Protein 4CNK (pdb70)

Nearest PDB structures (foldseek):
  4cnk-assembly1_A  TM=1.001E+00  e=1.447E-84  Streptococcus cristatus
  2i0z-assembly1_A  TM=8.294E-01  e=4.885E-50  Bacillus cereus
  3v76-assembly1_A-2  TM=8.641E-01  e=7.521E-40  Sinorhizobium meliloti 1021
  2gqf-assembly1_A  TM=8.678E-01  e=4.508E-39  Haemophilus influenzae
  4j36-assembly2_B  TM=4.445E-01  e=2.089E-08  Saccharomyces cerevisiae S288C

Sequence (782 aa):
MNHFDTIIIGGGPAGMMATISSSFYGQKTLLLEKNKRLGKKLAGTGGGRCNVTNNGNNLDDDLMAGIPGNGRFLYSSVFSSQFDNHDIINFFTENGVKLKVEDHGRVFPVTDKSRTIIEALEKKIAELGGTVITNTEIVSSVKKTDELFTVRSSDQAWTCQKLIVTTGGKSYPSTGSTGFGHDIARHFKHTVTDLEAAESPLLTDFPHKALQGISSLDDVTLSYGKHIITHDLLFTHFGLSGPAALRLSSFVKGGETIYLDVLPQMSQQDLADFLEEHREKSLKNCLKILLPERIADFFTQPFPEKVKQLNLSEKEALIKQIKELPISVTGKMSLAKSFVTKGGVSLKEINPKTLESKLVPGLHFAGEVLDINAHTGGFNITSSALCTGWVAGSSLHYDMNHFDTIIIGGGPAGMMATISSSSFYGQKTLLLEKNKRLGKKLAGTGGGRCNVTNNGNLDDLMAGIPGNGRFLYSSVFSQFDNHDIINFFTENGVKLKVEDDHGRVFPVTDKSRTIIEALEKKIAELGGTVITNTEIVSVKKTDELFTVRSSDQAWTCQKLIVTTGGKSYPSTGSTGFGHDIARHFKHTVTDLEAAESPLLTDFPHKALQGISSLDDVTLSYGKHIITHDLLFTHFGLSGPAALRLSSFVKGGETIYLDVLPQMSQQDLADFLEEHREKSLKNCLKILLPERIADFFTQPFPEKVKQLNLSEKEALIKQIKELPISVTGKMSLAKSFVTKGGVSLKEINPKTLESKLVPGLHFAGEVLDINAHTGGFNITSALCTGWVAGSSLHYD

Organism: Streptococcus cristatus (NCBI:txid45634)

B-factor: mean 23.01, std 10.27, range [7.47, 82.94]

Secondary structure (DSSP, 8-state):
--EEEEEEE--SHHHHHHHHHHHHTT--EEEE-SSSSS-HHHHTTGGGT---EE---HHHHHHH-TBTGGGGHHHHHHS-HHHHHHHHHHTT--EEE-GGGEEEETT--HHHHHHHHHHHHHHTT-EEE-S----EEEEETTEEEEE-SS-EEEEEEEEE----SSSGGGT-SSHHHHHHHHTTPPBPP-EEES-PEEEES-HHHHTT-EEEEEEEEETTEEEEEEEEE-SSEEEHHHHHHHTTS--SSEEEEEES-TTS-HHHHHHHHHHTTTSBHHHHGGGTS-HHHHHHHHTTS-SBGGGS-HHHHHHHHHHHH-EEEEEEEE--STTSSEEE--B-GGGB-TTT-BBSSSTTEEE-GGGBS-B--TTTHHHHHHHHHHHHHHS----/--EEEEEEE--SHHHHHHHHHHHHTT--EEEE-SSSSTTTTGGGSGGGT---EE---HHHHHHH-TBTGGGGHHHHHHS-HHHHHHHHHHTT--EEE-GGGEEEETT--HHHHHHHHHHHHHHTT-EEE-S----EEEEETTEEEEE-SS-EEEEEEEEE----SSSGGGT-SSHHHHHHHHTT--B---EEES-PEEEES-HHHHTT-EEEEEEEEETTEEEEEEEEE-SSEEEHHHHHHHGGG--SS-EEEEES-TTS-HHHHHHHHHHTTTSBHHHHHHHHS-HHHHHHHHTTS-SBGGG--HHHHHHHHHHHH-EEEEEEEE--GGGSSEEE--B-GGGB-TTT-BBSSSTTEEE-GGGBS-B--TTTHHHHHHHHHHHHHHS----

CATH classification: 3.50.50.60

InterPro domains:
  IPR004792 3-Dehydro-bile acid delta(4,6)-reductase-like [PTHR42887] (4-387)
  IPR004792 3-Dehydro-bile acid delta(4,6)-reductase-like [TIGR00275] (6-387)
  IPR023166 BaiN-like, insert domain superfamily [G3DSA:1.10.8.260] (261-317)
  IPR036188 FAD/NAD(P)-binding domain superfamily [G3DSA:3.50.50.60] (5-386)
  IPR036188 FAD/NAD(P)-binding domain superfamily [SSF51905] (1-386)
  IPR055178 RsdA/BaiN/AoA(So)-like, insert domain [PF22780] (192-334)
  IPR057661 RsdA/BaiN/AoA(So)-like, Rossmann fold-like domain [PF03486] (5-387)

Radius of gyration: 30.92 Å; Cα contacts (8 Å, |Δi|>4): 1855; chains: 2; bounding box: 68×98×77 Å

Structure (mmCIF, N/CA/C/O backbone):
data_4CNK
#
_entry.id   4CNK
#
_cell.length_a   79.800
_cell.length_b   231.075
_cell.length_c   124.930
_cell.angle_alpha   90.00
_cell.angle_beta   90.00
_cell.angle_gamma   90.00
#
_symmetry.space_group_name_H-M   'C 2 2 21'
#
loop_
_entity.id
_entity.type
_entity.pdbx_description
1 polymer 'L-AMINO ACID OXIDASE'
2 non-polymer 'FLAVIN-ADENINE DINUCLEOTIDE'
3 non-polymer O-METHYL-GLYCINE
4 non-polymer 'SULFATE ION'
5 non-polymer GLYCEROL
6 water water
#
loop_
_atom_site.group_PDB
_atom_site.id
_atom_site.type_symbol
_atom_site.label_atom_id
_atom_site.label_alt_id
_atom_site.label_comp_id
_atom_site.label_asym_id
_atom_site.label_entity_id
_atom_site.label_seq_id
_atom_site.pdbx_PDB_ins_code
_atom_site.Cartn_x
_atom_site.Cartn_y
_atom_site.Cartn_z
_atom_site.occupancy
_atom_site.B_iso_or_equiv
_atom_site.auth_seq_id
_atom_site.auth_comp_id
_atom_site.auth_asym_id
_atom_site.auth_atom_id
_atom_site.pdbx_PDB_model_num
ATOM 1 N N . MET A 1 1 ? 8.801 -0.390 42.383 1.00 64.15 1 MET A N 1
ATOM 2 C CA . MET A 1 1 ? 9.366 -1.458 41.521 1.00 60.60 1 MET A CA 1
ATOM 3 C C . MET A 1 1 ? 10.400 -0.845 40.580 1.00 54.00 1 MET A C 1
ATOM 4 O O . MET A 1 1 ? 10.045 -0.139 39.635 1.00 53.91 1 MET A O 1
ATOM 9 N N . ASN A 1 2 ? 11.675 -1.116 40.861 1.00 47.19 2 ASN A N 1
ATOM 10 C CA . ASN A 1 2 ? 12.797 -0.580 40.082 1.00 39.76 2 ASN A CA 1
ATOM 11 C C . ASN A 1 2 ? 13.330 -1.560 39.030 1.00 33.99 2 ASN A C 1
ATOM 12 O O . ASN A 1 2 ? 14.469 -1.442 38.556 1.00 30.31 2 ASN A O 1
ATOM 17 N N . HIS A 1 3 ? 12.503 -2.529 38.664 1.00 30.94 3 HIS A N 1
ATOM 18 C CA . HIS A 1 3 ? 12.918 -3.497 37.657 1.00 29.33 3 HIS A CA 1
ATOM 19 C C . HIS A 1 3 ? 12.054 -3.419 36.412 1.00 28.08 3 HIS A C 1
ATOM 20 O O . HIS A 1 3 ? 10.824 -3.404 36.485 1.00 30.76 3 HIS A O 1
ATOM 27 N N . PHE A 1 4 ? 12.710 -3.388 35.259 1.00 28.44 4 PHE A N 1
ATOM 28 C CA . PHE A 1 4 ? 12.015 -3.220 33.994 1.00 26.62 4 PHE A CA 1
ATOM 29 C C . PHE A 1 4 ? 12.549 -4.304 33.070 1.00 26.05 4 PHE A C 1
ATOM 30 O O . PHE A 1 4 ? 13.658 -4.799 33.293 1.00 25.31 4 PHE A O 1
ATOM 38 N N . ASP A 1 5 ? 11.774 -4.684 32.058 1.00 22.74 5 ASP A N 1
ATOM 39 C CA . ASP A 1 5 ? 12.287 -5.592 31.037 1.00 24.69 5 ASP A CA 1
ATOM 40 C C . ASP A 1 5 ? 13.428 -4.917 30.274 1.00 23.66 5 ASP A C 1
ATOM 41 O O . ASP A 1 5 ? 14.477 -5.515 30.092 1.00 23.29 5 ASP A O 1
ATOM 46 N N . THR A 1 6 ? 13.203 -3.660 29.855 1.00 22.04 6 THR A N 1
ATOM 47 C CA . THR A 1 6 ? 14.141 -2.909 29.022 1.00 21.79 6 THR A CA 1
ATOM 48 C C . THR A 1 6 ? 14.327 -1.542 29.625 1.00 20.92 6 THR A C 1
ATOM 49 O O . THR A 1 6 ? 13.352 -0.894 30.013 1.00 22.05 6 THR A O 1
ATOM 53 N N . ILE A 1 7 ? 15.579 -1.141 29.735 1.00 21.05 7 ILE A N 1
ATOM 54 C CA . ILE A 1 7 ? 15.936 0.201 30.153 1.00 22.30 7 ILE A CA 1
ATOM 55 C C . ILE A 1 7 ? 16.727 0.885 29.031 1.00 21.74 7 ILE A C 1
ATOM 56 O O . ILE A 1 7 ? 17.645 0.295 28.444 1.00 20.00 7 ILE A O 1
ATOM 61 N N . ILE A 1 8 ? 16.333 2.121 28.732 1.00 21.44 8 ILE A N 1
ATOM 62 C CA . ILE A 1 8 ? 17.013 2.920 27.710 1.00 20.03 8 ILE A CA 1
ATOM 63 C C . ILE A 1 8 ? 17.645 4.151 28.329 1.00 19.13 8 ILE A C 1
ATOM 64 O O . ILE A 1 8 ? 16.975 4.901 29.037 1.00 20.48 8 ILE A O 1
ATOM 69 N N . ILE A 1 9 ? 18.922 4.371 28.053 1.00 19.23 9 ILE A N 1
ATOM 70 C CA . ILE A 1 9 ? 19.600 5.549 28.573 1.00 19.49 9 ILE A CA 1
ATOM 71 C C . ILE A 1 9 ? 19.788 6.621 27.486 1.00 20.18 9 ILE A C 1
ATOM 72 O O . ILE A 1 9 ? 20.537 6.440 26.517 1.00 20.27 9 ILE A O 1
ATOM 77 N N . GLY A 1 10 ? 19.147 7.760 27.683 1.00 21.34 10 GLY A N 1
ATOM 78 C CA . GLY A 1 10 ? 19.370 8.904 26.788 1.00 20.55 10 GLY A CA 1
ATOM 79 C C . GLY A 1 10 ? 18.100 9.098 25.996 1.00 20.19 10 GLY A C 1
ATOM 80 O O . GLY A 1 10 ? 17.732 8.221 25.216 1.00 21.63 10 GLY A O 1
ATOM 81 N N . GLY A 1 11 ? 17.432 10.231 26.201 1.00 19.67 11 GLY A N 1
ATOM 82 C CA . GLY A 1 11 ? 16.151 10.529 25.565 1.00 19.41 11 GLY A CA 1
ATOM 83 C C . GLY A 1 11 ? 16.210 11.502 24.382 1.00 19.66 11 GLY A C 1
ATOM 84 O O . GLY A 1 11 ? 15.444 12.478 24.330 1.00 20.58 11 GLY A O 1
ATOM 85 N N . GLY A 1 12 ? 17.135 11.259 23.461 1.00 19.46 12 GLY A N 1
ATOM 86 C CA . GLY A 1 12 ? 17.121 11.915 22.154 1.00 18.00 12 GLY A CA 1
ATOM 87 C C . GLY A 1 12 ? 16.227 11.089 21.235 1.00 17.57 12 GLY A C 1
ATOM 88 O O . GLY A 1 12 ? 15.453 10.237 21.710 1.00 16.77 12 GLY A O 1
ATOM 89 N N . PRO A 1 13 ? 16.315 11.325 19.921 1.00 17.06 13 PRO A N 1
ATOM 90 C CA . PRO A 1 13 ? 15.439 10.588 19.008 1.00 15.70 13 PRO A CA 1
ATOM 91 C C . PRO A 1 13 ? 15.661 9.053 19.061 1.00 15.91 13 PRO A C 1
ATOM 92 O O . PRO A 1 13 ? 14.686 8.297 19.037 1.00 16.70 13 PRO A O 1
ATOM 96 N N . ALA A 1 14 ? 16.904 8.593 19.135 1.00 15.82 14 ALA A N 1
ATOM 97 C CA . ALA A 1 14 ? 17.140 7.151 19.233 1.00 16.64 14 ALA A CA 1
ATOM 98 C C . ALA A 1 14 ? 16.400 6.541 20.458 1.00 17.13 14 ALA A C 1
ATOM 99 O O . ALA A 1 14 ? 15.650 5.561 20.327 1.00 16.32 14 ALA A O 1
ATOM 101 N N . GLY A 1 15 ? 16.584 7.156 21.631 1.00 17.82 15 GLY A N 1
ATOM 102 C CA . GLY A 1 15 ? 16.012 6.646 22.874 1.00 17.85 15 GLY A CA 1
ATOM 103 C C . GLY A 1 15 ? 14.512 6.727 22.922 1.00 20.00 15 GLY A C 1
ATOM 104 O O . GLY A 1 15 ? 13.843 5.789 23.408 1.00 18.49 15 GLY A O 1
ATOM 105 N N . MET A 1 16 ? 13.949 7.839 22.432 1.00 19.06 16 MET A N 1
ATOM 106 C CA . MET A 1 16 ? 12.501 7.936 22.392 1.00 18.47 16 MET A CA 1
ATOM 107 C C . MET A 1 16 ? 11.948 6.881 21.460 1.00 19.33 16 MET A C 1
ATOM 108 O O . MET A 1 16 ? 10.960 6.201 21.803 1.00 18.50 16 MET A O 1
ATOM 113 N N . MET A 1 17 ? 12.574 6.702 20.300 1.00 18.62 17 MET A N 1
ATOM 114 C CA . MET A 1 17 ? 12.039 5.703 19.373 1.00 20.40 17 MET A CA 1
ATOM 115 C C . MET A 1 17 ? 12.207 4.259 19.894 1.00 19.42 17 MET A C 1
ATOM 116 O O . MET A 1 17 ? 11.334 3.418 19.679 1.00 20.55 17 MET A O 1
ATOM 121 N N . ALA A 1 18 ? 13.327 3.990 20.541 1.00 18.78 18 ALA A N 1
ATOM 122 C CA . ALA A 1 18 ? 13.572 2.679 21.167 1.00 18.94 18 ALA A CA 1
ATOM 123 C C . ALA A 1 18 ? 12.543 2.375 22.271 1.00 20.30 18 ALA A C 1
ATOM 124 O O . ALA A 1 18 ? 12.159 1.201 22.476 1.00 19.64 18 ALA A O 1
ATOM 126 N N . THR A 1 19 ? 12.097 3.426 22.969 1.00 20.12 19 THR A N 1
ATOM 127 C CA . THR A 1 19 ? 11.132 3.283 24.050 1.00 19.38 19 THR A CA 1
ATOM 128 C C . THR A 1 19 ? 9.776 2.912 23.490 1.00 20.76 19 THR A C 1
ATOM 129 O O . THR A 1 19 ? 9.072 2.052 24.059 1.00 20.51 19 THR A O 1
ATOM 133 N N . ILE A 1 20 ? 9.404 3.567 22.379 1.00 18.61 20 ILE A N 1
ATOM 134 C CA . ILE A 1 20 ? 8.179 3.283 21.683 1.00 18.55 20 ILE A CA 1
ATOM 135 C C . ILE A 1 20 ? 8.168 1.848 21.135 1.00 19.36 20 ILE A C 1
ATOM 136 O O . ILE A 1 20 ? 7.160 1.139 21.307 1.00 19.91 20 ILE A O 1
ATOM 141 N N . SER A 1 21 ? 9.225 1.417 20.441 1.00 16.99 21 SER A N 1
ATOM 142 C CA . SER A 1 21 ? 9.152 0.083 19.864 1.00 18.06 21 SER A CA 1
ATOM 143 C C . SER A 1 21 ? 9.224 -0.983 20.972 1.00 19.39 21 SER A C 1
ATOM 144 O O . SER A 1 21 ? 8.551 -2.002 20.879 1.00 20.46 21 SER A O 1
ATOM 147 N N . SER A 1 22 ? 10.014 -0.730 22.009 1.00 19.85 22 SER A N 1
ATOM 148 C CA . SER A 1 22 ? 10.123 -1.668 23.141 1.00 22.41 22 SER A CA 1
ATOM 149 C C . SER A 1 22 ? 8.774 -1.882 23.825 1.00 25.25 22 SER A C 1
ATOM 150 O O . SER A 1 22 ? 8.375 -3.036 24.083 1.00 26.86 22 SER A O 1
ATOM 153 N N . SER A 1 23 ? 8.075 -0.778 24.097 1.00 23.80 23 SER A N 1
ATOM 154 C CA . SER A 1 23 ? 6.714 -0.814 24.609 1.00 24.49 23 SER A CA 1
ATOM 155 C C . SER A 1 23 ? 5.713 -1.462 23.647 1.00 27.43 23 SER A C 1
ATOM 156 O O . SER A 1 23 ? 4.868 -2.281 24.057 1.00 25.45 23 SER A O 1
ATOM 159 N N . PHE A 1 24 ? 5.804 -1.099 22.368 1.00 26.35 24 PHE A N 1
ATOM 160 C CA . PHE A 1 24 ? 4.960 -1.690 21.337 1.00 26.37 24 PHE A CA 1
ATOM 161 C C . PHE A 1 24 ? 5.140 -3.205 21.291 1.00 26.52 24 PHE A C 1
ATOM 162 O O . PHE A 1 24 ? 4.201 -3.926 21.007 1.00 25.25 24 PHE A O 1
ATOM 170 N N . TYR A 1 25 ? 6.340 -3.695 21.563 1.00 27.19 25 TYR A N 1
ATOM 171 C CA . TYR A 1 25 ? 6.537 -5.135 21.540 1.00 27.74 25 TYR A CA 1
ATOM 172 C C . TYR A 1 25 ? 6.221 -5.782 22.891 1.00 29.41 25 TYR A C 1
ATOM 173 O O . TYR A 1 25 ? 6.514 -6.948 23.098 1.00 33.29 25 TYR A O 1
ATOM 182 N N . GLY A 1 26 ? 5.621 -5.030 23.805 1.00 31.01 26 GLY A N 1
ATOM 183 C CA . GLY A 1 26 ? 5.155 -5.604 25.058 1.00 31.78 26 GLY A CA 1
ATOM 184 C C . GLY A 1 26 ? 6.201 -5.729 26.148 1.00 34.22 26 GLY A C 1
ATOM 185 O O . GLY A 1 26 ? 5.994 -6.445 27.118 1.00 35.30 26 GLY A O 1
ATOM 186 N N . GLN A 1 27 ? 7.332 -5.051 26.008 1.00 32.63 27 GLN A N 1
ATOM 187 C CA . GLN A 1 27 ? 8.310 -5.011 27.085 1.00 32.75 27 GLN A CA 1
ATOM 188 C C . GLN A 1 27 ? 7.941 -3.878 28.048 1.00 33.67 27 GLN A C 1
ATOM 189 O O . GLN A 1 27 ? 7.512 -2.815 27.602 1.00 34.57 27 GLN A O 1
ATOM 195 N N . LYS A 1 28 ? 8.090 -4.109 29.358 1.00 31.64 28 LYS A N 1
ATOM 196 C CA . LYS A 1 28 ? 7.954 -3.049 30.362 1.00 29.15 28 LYS A CA 1
ATOM 197 C C . LYS A 1 28 ? 9.229 -2.199 30.327 1.00 26.17 28 LYS A C 1
ATOM 198 O O . LYS A 1 28 ? 10.309 -2.668 30.670 1.00 21.47 28 LYS A O 1
ATOM 204 N N . THR A 1 29 ? 9.091 -0.949 29.889 1.00 25.03 29 THR A N 1
ATOM 205 C CA . THR A 1 29 ? 10.242 -0.167 29.429 1.00 23.35 29 THR A CA 1
ATOM 206 C C . THR A 1 29 ? 10.411 1.154 30.199 1.00 22.70 29 THR A C 1
ATOM 207 O O . THR A 1 29 ? 9.444 1.861 30.478 1.00 23.90 29 THR A O 1
ATOM 211 N N . LEU A 1 30 ? 11.651 1.465 30.538 1.00 22.91 30 LEU A N 1
ATOM 212 C CA . LEU A 1 30 ? 11.974 2.689 31.233 1.00 22.61 30 LEU A CA 1
ATOM 213 C C . LEU A 1 30 ? 12.982 3.508 30.416 1.00 21.44 30 LEU A C 1
ATOM 214 O O . LEU A 1 30 ? 14.011 2.992 30.025 1.00 20.65 30 LEU A O 1
ATOM 219 N N . LEU A 1 31 ? 12.666 4.783 30.185 1.00 20.60 31 LEU A N 1
ATOM 220 C CA . LEU A 1 31 ? 13.600 5.723 29.535 1.00 21.29 31 LEU A CA 1
ATOM 221 C C . LEU A 1 31 ? 14.141 6.713 30.567 1.00 22.26 31 LEU A C 1
ATOM 222 O O . LEU A 1 31 ? 13.367 7.423 31.227 1.00 24.38 31 LEU A O 1
ATOM 227 N N . LEU A 1 32 ? 15.458 6.752 30.704 1.00 22.48 32 LEU A N 1
ATOM 228 C CA . LEU A 1 32 ? 16.121 7.638 31.647 1.00 24.30 32 LEU A CA 1
ATOM 229 C C . LEU A 1 32 ? 16.807 8.766 30.876 1.00 24.39 32 LEU A C 1
ATOM 230 O O . LEU A 1 32 ? 17.550 8.503 29.931 1.00 22.97 32 LEU A O 1
ATOM 235 N N . GLU A 1 33 ? 16.540 10.005 31.275 1.00 24.00 33 GLU A N 1
ATOM 236 C CA . GLU A 1 33 ? 17.145 11.159 30.600 1.00 25.41 33 GLU A CA 1
ATOM 237 C C . GLU A 1 33 ? 17.829 12.093 31.624 1.00 25.41 33 GLU A C 1
ATOM 238 O O . GLU A 1 33 ? 17.253 12.400 32.667 1.00 25.41 33 GLU A O 1
ATOM 244 N N . LYS A 1 34 ? 19.054 12.507 31.315 1.00 25.09 34 LYS A N 1
ATOM 245 C CA . LYS A 1 34 ? 19.817 13.491 32.100 1.00 29.77 34 LYS A CA 1
ATOM 246 C C . LYS A 1 34 ? 19.145 14.883 32.237 1.00 31.30 34 LYS A C 1
ATOM 247 O O . LYS A 1 34 ? 19.052 15.422 33.345 1.00 29.61 34 LYS A O 1
ATOM 253 N N . ASN A 1 35 ? 18.717 15.465 31.114 1.00 31.45 35 ASN A N 1
ATOM 254 C CA . ASN A 1 35 ? 18.037 16.772 31.105 1.00 32.02 35 ASN A CA 1
ATOM 255 C C . ASN A 1 35 ? 16.628 16.724 31.666 1.00 34.72 35 ASN A C 1
ATOM 256 O O . ASN A 1 35 ? 16.008 15.655 31.747 1.00 35.22 35 ASN A O 1
ATOM 261 N N . LYS A 1 36 ? 16.099 17.894 32.020 1.00 34.00 36 LYS A N 1
ATOM 262 C CA . LYS A 1 36 ? 14.702 17.993 32.392 1.00 33.66 36 LYS A CA 1
ATOM 263 C C . LYS A 1 36 ? 13.788 17.706 31.217 1.00 33.28 36 LYS A C 1
ATOM 264 O O . LYS A 1 36 ? 12.687 17.226 31.424 1.00 33.28 36 LYS A O 1
ATOM 270 N N . ARG A 1 37 ? 14.231 18.006 29.995 1.00 33.01 37 ARG A N 1
ATOM 271 C CA . ARG A 1 37 ? 13.399 17.798 28.794 1.00 31.88 37 ARG A CA 1
ATOM 272 C C . ARG A 1 37 ? 13.995 16.710 27.905 1.00 28.73 37 ARG A C 1
ATOM 273 O O . ARG A 1 37 ? 15.220 16.529 27.869 1.00 28.28 37 ARG A O 1
ATOM 281 N N . LEU A 1 38 ? 13.123 16.002 27.198 1.00 26.09 38 LEU A N 1
ATOM 282 C CA . LEU A 1 38 ? 13.541 15.052 26.172 1.00 26.62 38 LEU A CA 1
ATOM 283 C C . LEU A 1 38 ? 13.918 15.811 24.895 1.00 26.68 38 LEU A C 1
ATOM 284 O O . LEU A 1 38 ? 13.406 16.918 24.665 1.00 25.78 38 LEU A O 1
ATOM 289 N N . GLY A 1 39 ? 14.797 15.217 24.080 1.00 25.79 39 GLY A N 1
ATOM 290 C CA . GLY A 1 39 ? 15.117 15.746 22.751 1.00 24.37 39 GLY A CA 1
ATOM 291 C C . GLY A 1 39 ? 15.635 17.182 22.707 1.00 24.32 39 GLY A C 1
ATOM 292 O O . GLY A 1 39 ? 15.249 17.958 21.822 1.00 23.31 39 GLY A O 1
ATOM 293 N N . LYS A 1 40 ? 16.508 17.530 23.652 1.00 24.12 40 LYS A N 1
ATOM 294 C CA . LYS A 1 40 ? 17.098 18.873 23.724 1.00 24.08 40 LYS A CA 1
ATOM 295 C C . LYS A 1 40 ? 17.954 19.181 22.483 1.00 24.07 40 LYS A C 1
ATOM 296 O O . LYS A 1 40 ? 17.769 20.228 21.860 1.00 25.39 40 LYS A O 1
ATOM 302 N N . LYS A 1 41 ? 18.850 18.279 22.101 1.00 20.96 41 LYS A N 1
ATOM 303 C CA . LYS A 1 41 ? 19.530 18.426 20.816 1.00 21.33 41 LYS A CA 1
ATOM 304 C C . LYS A 1 41 ? 18.578 18.410 19.597 1.00 22.82 41 LYS A C 1
ATOM 305 O O . LYS A 1 41 ? 18.640 19.311 18.744 1.00 22.41 41 LYS A O 1
ATOM 311 N N . LEU A 1 42 ? 17.727 17.384 19.506 1.00 21.41 42 LEU A N 1
ATOM 312 C CA . LEU A 1 42 ? 16.722 17.282 18.433 1.00 22.70 42 LEU A CA 1
ATOM 313 C C . LEU A 1 42 ? 15.935 18.587 18.185 1.00 23.13 42 LEU A C 1
ATOM 314 O O . LEU A 1 42 ? 15.685 18.963 17.027 1.00 23.67 42 LEU A O 1
ATOM 319 N N . ALA A 1 43 ? 15.534 19.247 19.277 1.00 22.66 43 ALA A N 1
ATOM 320 C CA . ALA A 1 43 ? 14.770 20.484 19.250 1.00 22.72 43 ALA A CA 1
ATOM 321 C C . ALA A 1 43 ? 15.487 21.628 18.544 1.00 24.22 43 ALA A C 1
ATOM 322 O O . ALA A 1 43 ? 14.832 22.505 18.010 1.00 30.70 43 ALA A O 1
ATOM 324 N N . GLY A 1 44 ? 16.817 21.641 18.560 1.00 23.71 44 GLY A N 1
ATOM 325 C CA . GLY A 1 44 ? 17.586 22.683 17.886 1.00 23.61 44 GLY A CA 1
ATOM 326 C C . GLY A 1 44 ? 17.966 22.391 16.440 1.00 25.00 44 GLY A C 1
ATOM 327 O O . GLY A 1 44 ? 18.610 23.220 15.796 1.00 23.99 44 GLY A O 1
ATOM 328 N N . THR A 1 45 ? 17.583 21.230 15.899 1.00 21.87 45 THR A N 1
ATOM 329 C CA . THR A 1 45 ? 17.904 20.943 14.492 1.00 20.93 45 THR A CA 1
ATOM 330 C C . THR A 1 45 ? 16.999 21.770 13.542 1.00 20.61 45 THR A C 1
ATOM 331 O O . THR A 1 45 ? 15.950 22.242 13.948 1.00 20.59 45 THR A O 1
ATOM 335 N N . GLY A 1 46 ? 17.407 21.923 12.296 1.00 21.21 46 GLY A N 1
ATOM 336 C CA . GLY A 1 46 ? 16.638 22.682 11.299 1.00 23.30 46 GLY A CA 1
ATOM 337 C C . GLY A 1 46 ? 16.305 24.099 11.752 1.00 24.48 46 GLY A C 1
ATOM 338 O O . GLY A 1 46 ? 15.153 24.540 11.619 1.00 24.03 46 GLY A O 1
ATOM 339 N N . GLY A 1 47 ? 17.310 24.788 12.301 1.00 25.53 47 GLY A N 1
ATOM 340 C CA . GLY A 1 47 ? 17.142 26.121 12.922 1.00 27.77 47 GLY A CA 1
ATOM 341 C C . GLY A 1 47 ? 16.079 26.187 14.005 1.00 27.38 47 GLY A C 1
ATOM 342 O O . GLY A 1 47 ? 15.397 27.194 14.151 1.00 28.57 47 GLY A O 1
ATOM 343 N N . GLY A 1 48 ? 15.916 25.111 14.772 1.00 26.89 48 GLY A N 1
ATOM 344 C CA . GLY A 1 48 ? 14.898 25.075 15.819 1.00 24.26 48 GLY A CA 1
ATOM 345 C C . GLY A 1 48 ? 13.533 24.589 15.369 1.00 25.81 48 GLY A C 1
ATOM 346 O O . GLY A 1 48 ? 12.630 24.440 16.179 1.00 24.20 48 GLY A O 1
ATOM 347 N N . ARG A 1 49 ? 13.396 24.293 14.076 1.00 24.70 49 ARG A N 1
ATOM 348 C CA . ARG A 1 49 ? 12.130 23.856 13.530 1.00 25.35 49 ARG A CA 1
ATOM 349 C C . ARG A 1 49 ? 12.025 22.324 13.545 1.00 27.18 49 ARG A C 1
ATOM 350 O O . ARG A 1 49 ? 10.951 21.792 13.344 1.00 27.87 49 ARG A O 1
ATOM 358 N N . CYS A 1 50 ? 13.150 21.649 13.782 1.00 25.39 50 CYS A N 1
ATOM 359 C CA . CYS A 1 50 ? 13.228 20.188 13.948 1.00 24.58 50 CYS A CA 1
ATOM 360 C C . CYS A 1 50 ? 13.136 19.468 12.602 1.00 21.72 50 CYS A C 1
ATOM 361 O O . CYS A 1 50 ? 12.060 19.195 12.107 1.00 22.08 50 CYS A O 1
ATOM 364 N N . ASN A 1 51 ? 14.286 19.203 12.014 1.00 19.75 51 ASN A N 1
ATOM 365 C CA . ASN A 1 51 ? 14.394 18.467 10.756 1.00 21.25 51 ASN A CA 1
ATOM 366 C C . ASN A 1 51 ? 14.322 16.950 11.011 1.00 21.92 51 ASN A C 1
ATOM 367 O O . ASN A 1 51 ? 15.340 16.248 10.961 1.00 26.05 51 ASN A O 1
ATOM 372 N N . VAL A 1 52 ? 13.115 16.465 11.251 1.00 20.88 52 VAL A N 1
ATOM 373 C CA . VAL A 1 52 ? 12.864 15.134 11.783 1.00 21.39 52 VAL A CA 1
ATOM 374 C C . VAL A 1 52 ? 13.254 13.948 10.865 1.00 20.67 52 VAL A C 1
ATOM 375 O O . VAL A 1 52 ? 13.473 12.820 11.337 1.00 20.16 52 VAL A O 1
ATOM 379 N N . THR A 1 53 ? 13.326 14.179 9.566 1.00 18.47 53 THR A N 1
ATOM 380 C CA . THR A 1 53 ? 13.805 13.143 8.651 1.00 17.37 53 THR A CA 1
ATOM 381 C C . THR A 1 53 ? 13.987 13.794 7.290 1.00 17.44 53 THR A C 1
ATOM 382 O O . THR A 1 53 ? 13.953 15.044 7.170 1.00 16.34 53 THR A O 1
ATOM 386 N N . ASN A 1 54 ? 14.213 12.954 6.286 1.00 16.03 54 ASN A N 1
ATOM 387 C CA . ASN A 1 54 ? 14.428 13.367 4.921 1.00 15.46 54 ASN A CA 1
ATOM 388 C C . ASN A 1 54 ? 13.583 12.406 4.078 1.00 15.99 54 ASN A C 1
ATOM 389 O O . ASN A 1 54 ? 13.463 11.212 4.417 1.00 15.97 54 ASN A O 1
ATOM 394 N N . ASN A 1 55 ? 12.934 12.921 3.040 1.00 15.01 55 ASN A N 1
ATOM 395 C CA . ASN A 1 55 ? 12.013 12.069 2.279 1.00 16.74 55 ASN A CA 1
ATOM 396 C C . ASN A 1 55 ? 12.637 11.372 1.067 1.00 16.38 55 ASN A C 1
ATOM 397 O O . ASN A 1 55 ? 11.931 10.952 0.160 1.00 17.81 55 ASN A O 1
ATOM 402 N N . GLY A 1 56 ? 13.949 11.288 1.036 1.00 16.93 56 GLY A N 1
ATOM 403 C CA . GLY A 1 56 ? 14.621 10.779 -0.169 1.00 18.72 56 GLY A CA 1
ATOM 404 C C . GLY A 1 56 ? 14.400 9.278 -0.356 1.00 18.31 56 GLY A C 1
ATOM 405 O O . GLY A 1 56 ? 13.923 8.574 0.554 1.00 17.36 56 GLY A O 1
ATOM 406 N N . ASN A 1 57 ? 14.738 8.798 -1.546 1.00 18.31 57 ASN A N 1
ATOM 407 C CA A ASN A 1 57 ? 14.711 7.371 -1.839 0.50 18.20 57 ASN A CA 1
ATOM 408 C CA B ASN A 1 57 ? 14.696 7.370 -1.815 0.50 18.41 57 ASN A CA 1
ATOM 409 C C . ASN A 1 57 ? 16.001 6.757 -1.331 1.00 18.87 57 ASN A C 1
ATOM 410 O O . ASN A 1 57 ? 16.824 7.454 -0.724 1.00 18.10 57 ASN A O 1
ATOM 419 N N . LEU A 1 58 ? 16.198 5.460 -1.585 1.00 18.33 58 LEU A N 1
ATOM 420 C CA . LEU A 1 58 ? 17.366 4.753 -1.092 1.00 17.62 58 LEU A CA 1
ATOM 421 C C . LEU A 1 58 ? 18.689 5.381 -1.509 1.00 17.13 58 LEU A C 1
ATOM 422 O O . LEU A 1 58 ? 19.626 5.499 -0.692 1.00 16.78 58 LEU A O 1
ATOM 427 N N . ASP A 1 59 ? 18.805 5.763 -2.779 1.00 17.46 59 ASP A N 1
ATOM 428 C CA A ASP A 1 59 ? 20.010 6.419 -3.224 0.50 16.82 59 ASP A CA 1
ATOM 429 C CA B ASP A 1 59 ? 20.010 6.433 -3.239 0.50 17.84 59 ASP A CA 1
ATOM 430 C C . ASP A 1 59 ? 20.302 7.689 -2.413 1.00 17.03 59 ASP A C 1
ATOM 431 O O . ASP A 1 59 ? 21.446 7.916 -1.999 1.00 15.83 59 ASP A O 1
ATOM 440 N N . ASP A 1 60 ? 19.270 8.496 -2.168 1.00 17.67 60 ASP A N 1
ATOM 441 C CA . ASP A 1 60 ? 19.431 9.749 -1.378 1.00 18.25 60 ASP A CA 1
ATOM 442 C C . ASP A 1 60 ? 19.840 9.482 0.067 1.00 17.20 60 ASP A C 1
ATOM 443 O O . ASP A 1 60 ? 20.663 10.180 0.655 1.00 16.34 60 ASP A O 1
ATOM 448 N N . LEU A 1 61 ? 19.240 8.459 0.647 1.00 17.52 61 LEU A N 1
ATOM 449 C CA . LEU A 1 61 ? 19.527 8.088 2.017 1.00 18.65 61 LEU A CA 1
ATOM 450 C C . LEU A 1 61 ? 20.982 7.630 2.164 1.00 19.00 61 LEU A C 1
ATOM 451 O O . LEU A 1 61 ? 21.683 8.076 3.069 1.00 17.67 61 LEU A O 1
ATOM 456 N N . MET A 1 62 ? 21.439 6.742 1.279 1.00 19.09 62 MET A N 1
ATOM 457 C CA . MET A 1 62 ? 22.820 6.277 1.350 1.00 19.71 62 MET A CA 1
ATOM 458 C C . MET A 1 62 ? 23.807 7.425 1.098 1.00 19.41 62 MET A C 1
ATOM 459 O O . MET A 1 62 ? 24.847 7.521 1.786 1.00 19.16 62 MET A O 1
ATOM 464 N N . ALA A 1 63 ? 23.503 8.285 0.119 1.00 17.89 63 ALA A N 1
ATOM 465 C CA . ALA A 1 63 ? 24.376 9.444 -0.142 1.00 17.18 63 ALA A CA 1
ATOM 466 C C . ALA A 1 63 ? 24.410 10.379 1.080 1.00 16.85 63 ALA A C 1
ATOM 467 O O . ALA A 1 63 ? 25.421 11.004 1.356 1.00 19.77 63 ALA A O 1
ATOM 469 N N . GLY A 1 64 ? 23.322 10.424 1.839 1.00 15.96 64 GLY A N 1
ATOM 470 C CA . GLY A 1 64 ? 23.201 11.304 3.009 1.00 16.05 64 GLY A CA 1
ATOM 471 C C . GLY A 1 64 ? 23.895 10.780 4.256 1.00 16.53 64 GLY A C 1
ATOM 472 O O . GLY A 1 64 ? 24.141 11.555 5.194 1.00 15.72 64 GLY A O 1
ATOM 473 N N . ILE A 1 65 ? 24.248 9.487 4.245 1.00 16.69 65 ILE A N 1
ATOM 474 C CA . ILE A 1 65 ? 24.943 8.829 5.394 1.00 16.77 65 ILE A CA 1
ATOM 475 C C . ILE A 1 65 ? 26.268 8.258 4.918 1.00 17.63 65 ILE A C 1
ATOM 476 O O . ILE A 1 65 ? 26.371 7.028 4.779 1.00 17.61 65 ILE A O 1
ATOM 481 N N . PRO A 1 66 ? 27.293 9.129 4.650 1.00 18.27 66 PRO A N 1
ATOM 482 C CA . PRO A 1 66 ? 28.527 8.585 4.060 1.00 19.67 66 PRO A CA 1
ATOM 483 C C . PRO A 1 66 ? 29.428 7.880 5.107 1.00 20.30 66 PRO A C 1
ATOM 484 O O . PRO A 1 66 ? 30.310 7.119 4.715 1.00 20.70 66 PRO A O 1
ATOM 488 N N . GLY A 1 67 ? 29.221 8.156 6.397 1.00 20.40 67 GLY A N 1
ATOM 489 C CA . GLY A 1 67 ? 29.985 7.502 7.464 1.00 19.87 67 GLY A CA 1
ATOM 490 C C . GLY A 1 67 ? 29.314 6.173 7.818 1.00 20.18 67 GLY A C 1
ATOM 491 O O . GLY A 1 67 ? 28.484 6.117 8.710 1.00 19.35 67 GLY A O 1
ATOM 492 N N . ASN A 1 68 ? 29.641 5.127 7.065 1.00 20.93 68 ASN A N 1
ATOM 493 C CA . ASN A 1 68 ? 29.166 3.758 7.340 1.00 22.19 68 ASN A CA 1
ATOM 494 C C . ASN A 1 68 ? 27.688 3.521 7.103 1.00 22.03 68 ASN A C 1
ATOM 495 O O . ASN A 1 68 ? 27.090 2.623 7.717 1.00 22.31 68 ASN A O 1
ATOM 500 N N . GLY A 1 69 ? 27.091 4.287 6.189 1.00 20.46 69 GLY A N 1
ATOM 501 C CA . GLY A 1 69 ? 25.673 4.095 5.841 1.00 20.61 69 GLY A CA 1
ATOM 502 C C . GLY A 1 69 ? 25.297 2.663 5.434 1.00 20.62 69 GLY A C 1
ATOM 503 O O . GLY A 1 69 ? 24.212 2.195 5.777 1.00 19.21 69 GLY A O 1
ATOM 504 N N . ARG A 1 70 ? 26.210 1.981 4.741 1.00 20.35 70 ARG A N 1
ATOM 505 C CA . ARG A 1 70 ? 26.070 0.548 4.342 1.00 23.36 70 ARG A CA 1
ATOM 506 C C . ARG A 1 70 ? 25.685 -0.408 5.475 1.00 21.40 70 ARG A C 1
ATOM 507 O O . ARG A 1 70 ? 25.027 -1.413 5.248 1.00 20.28 70 ARG A O 1
ATOM 515 N N . PHE A 1 71 ? 26.113 -0.088 6.684 1.00 20.14 71 PHE A N 1
ATOM 516 C CA . PHE A 1 71 ? 25.812 -0.908 7.847 1.00 20.75 71 PHE A CA 1
ATOM 517 C C . PHE A 1 71 ? 24.301 -0.969 8.090 1.00 20.48 71 PHE A C 1
ATOM 518 O O . PHE A 1 71 ? 23.794 -1.942 8.659 1.00 19.02 71 PHE A O 1
ATOM 526 N N . LEU A 1 72 ? 23.576 0.055 7.624 1.00 18.25 72 LEU A N 1
ATOM 527 C CA . LEU A 1 72 ? 22.150 0.185 7.932 1.00 18.00 72 LEU A CA 1
ATOM 528 C C . LEU A 1 72 ? 21.199 -0.586 6.989 1.00 17.18 72 LEU A C 1
ATOM 529 O O . LEU A 1 72 ? 19.981 -0.445 7.073 1.00 17.25 72 LEU A O 1
ATOM 534 N N . TYR A 1 73 ? 21.723 -1.441 6.120 1.00 16.91 73 TYR A N 1
ATOM 535 C CA . TYR A 1 73 ? 20.816 -2.170 5.182 1.00 16.99 73 TYR A CA 1
ATOM 536 C C . TYR A 1 73 ? 19.709 -2.883 5.938 1.00 17.01 73 TYR A C 1
ATOM 537 O O . TYR A 1 73 ? 18.536 -2.743 5.595 1.00 17.33 73 TYR A O 1
ATOM 546 N N . SER A 1 74 ? 20.091 -3.616 6.993 1.00 16.10 74 SER A N 1
ATOM 547 C CA A SER A 1 74 ? 19.139 -4.390 7.772 0.50 17.39 74 SER A CA 1
ATOM 548 C CA B SER A 1 74 ? 19.154 -4.406 7.789 0.50 17.08 74 SER A CA 1
ATOM 549 C C . SER A 1 74 ? 18.209 -3.507 8.587 1.00 17.13 74 SER A C 1
ATOM 550 O O . SER A 1 74 ? 17.008 -3.771 8.678 1.00 18.60 74 SER A O 1
ATOM 555 N N . VAL A 1 75 ? 18.758 -2.451 9.168 1.00 16.02 75 VAL A N 1
ATOM 556 C CA . VAL A 1 75 ? 17.944 -1.518 9.946 1.00 16.00 75 VAL A CA 1
ATOM 557 C C . VAL A 1 75 ? 16.891 -0.908 9.035 1.00 15.77 75 VAL A C 1
ATOM 558 O O . VAL A 1 75 ? 15.707 -0.891 9.370 1.00 16.19 75 VAL A O 1
ATOM 562 N N . PHE A 1 76 ? 17.328 -0.412 7.874 1.00 15.71 76 PHE A N 1
ATOM 563 C CA . PHE A 1 76 ? 16.396 0.202 6.954 1.00 17.26 76 PHE A CA 1
ATOM 564 C C . PHE A 1 76 ? 15.406 -0.795 6.340 1.00 18.20 76 PHE A C 1
ATOM 565 O O . PHE A 1 76 ? 14.324 -0.368 5.924 1.00 18.24 76 PHE A O 1
ATOM 573 N N . SER A 1 77 ? 15.759 -2.091 6.282 1.00 18.59 77 SER A N 1
ATOM 574 C CA A SER A 1 77 ? 14.788 -3.096 5.823 0.50 20.80 77 SER A CA 1
ATOM 575 C CA B SER A 1 77 ? 14.810 -3.131 5.840 0.50 19.81 77 SER A CA 1
ATOM 576 C C . SER A 1 77 ? 13.662 -3.275 6.849 1.00 21.31 77 SER A C 1
ATOM 577 O O . SER A 1 77 ? 12.583 -3.739 6.510 1.00 24.45 77 SER A O 1
ATOM 582 N N . GLN A 1 78 ? 13.895 -2.853 8.091 1.00 19.86 78 GLN A N 1
ATOM 583 C CA . GLN A 1 78 ? 12.901 -3.000 9.164 1.00 19.40 78 GLN A CA 1
ATOM 584 C C . GLN A 1 78 ? 12.144 -1.707 9.466 1.00 19.29 78 GLN A C 1
ATOM 585 O O . GLN A 1 78 ? 10.984 -1.749 9.846 1.00 20.30 78 GLN A O 1
ATOM 591 N N . PHE A 1 79 ? 12.818 -0.557 9.339 1.00 18.44 79 PHE A N 1
ATOM 592 C CA . PHE A 1 79 ? 12.199 0.721 9.661 1.00 17.91 79 PHE A CA 1
ATOM 593 C C . PHE A 1 79 ? 13.002 1.802 8.969 1.00 18.21 79 PHE A C 1
ATOM 594 O O . PHE A 1 79 ? 14.202 1.918 9.208 1.00 17.96 79 PHE A O 1
ATOM 602 N N . ASP A 1 80 ? 12.361 2.570 8.090 1.00 18.59 80 ASP A N 1
ATOM 603 C CA . ASP A 1 80 ? 13.114 3.566 7.337 1.00 18.86 80 ASP A CA 1
ATOM 604 C C . ASP A 1 80 ? 12.483 4.965 7.433 1.00 17.13 80 ASP A C 1
ATOM 605 O O . ASP A 1 80 ? 11.568 5.189 8.238 1.00 15.89 80 ASP A O 1
ATOM 610 N N . ASN A 1 81 ? 12.978 5.895 6.623 1.00 17.14 81 ASN A N 1
ATOM 611 C CA . ASN A 1 81 ? 12.479 7.291 6.637 1.00 16.91 81 ASN A CA 1
ATOM 612 C C . ASN A 1 81 ? 11.018 7.385 6.261 1.00 17.51 81 ASN A C 1
ATOM 613 O O . ASN A 1 81 ? 10.286 8.239 6.782 1.00 17.58 81 ASN A O 1
ATOM 618 N N . HIS A 1 82 ? 10.553 6.502 5.370 1.00 18.47 82 HIS A N 1
ATOM 619 C CA . HIS A 1 82 ? 9.114 6.513 5.047 1.00 20.07 82 HIS A CA 1
ATOM 620 C C . HIS A 1 82 ? 8.288 5.992 6.213 1.00 19.18 82 HIS A C 1
ATOM 621 O O . HIS A 1 82 ? 7.205 6.512 6.478 1.00 17.85 82 HIS A O 1
ATOM 628 N N . ASP A 1 83 ? 8.827 5.025 6.971 1.00 19.48 83 ASP A N 1
ATOM 629 C CA . ASP A 1 83 ? 8.137 4.624 8.220 1.00 19.78 83 ASP A CA 1
ATOM 630 C C . ASP A 1 83 ? 8.077 5.767 9.250 1.00 18.90 83 ASP A C 1
ATOM 631 O O . ASP A 1 83 ? 7.064 5.920 9.935 1.00 19.41 83 ASP A O 1
ATOM 636 N N . ILE A 1 84 ? 9.131 6.582 9.326 1.00 17.75 84 ILE A N 1
ATOM 637 C CA . ILE A 1 84 ? 9.152 7.735 10.233 1.00 16.34 84 ILE A CA 1
ATOM 638 C C . ILE A 1 84 ? 8.008 8.689 9.823 1.00 17.46 84 ILE A C 1
ATOM 639 O O . ILE A 1 84 ? 7.152 9.069 10.639 1.00 15.72 84 ILE A O 1
ATOM 644 N N . ILE A 1 85 ? 7.976 9.052 8.548 1.00 17.10 85 ILE A N 1
ATOM 645 C CA . ILE A 1 85 ? 6.914 9.934 8.063 1.00 18.25 85 ILE A CA 1
ATOM 646 C C . ILE A 1 85 ? 5.527 9.363 8.395 1.00 18.44 85 ILE A C 1
ATOM 647 O O . ILE A 1 85 ? 4.674 10.062 8.945 1.00 18.62 85 ILE A O 1
ATOM 652 N N . ASN A 1 86 ? 5.325 8.084 8.085 1.00 20.13 86 ASN A N 1
ATOM 653 C CA . ASN A 1 86 ? 4.066 7.407 8.356 1.00 22.26 86 ASN A CA 1
ATOM 654 C C . ASN A 1 86 ? 3.694 7.449 9.821 1.00 23.45 86 ASN A C 1
ATOM 655 O O . ASN A 1 86 ? 2.541 7.699 10.178 1.00 24.14 86 ASN A O 1
ATOM 660 N N . PHE A 1 87 ? 4.682 7.214 10.673 1.00 23.51 87 PHE A N 1
ATOM 661 C CA . PHE A 1 87 ? 4.469 7.212 12.106 1.00 24.66 87 PHE A CA 1
ATOM 662 C C . PHE A 1 87 ? 3.923 8.546 12.554 1.00 24.44 87 PHE A C 1
ATOM 663 O O . PHE A 1 87 ? 2.976 8.607 13.339 1.00 23.21 87 PHE A O 1
ATOM 671 N N . PHE A 1 88 ? 4.544 9.628 12.107 1.00 22.65 88 PHE A N 1
ATOM 672 C CA . PHE A 1 88 ? 4.058 10.924 12.556 1.00 22.99 88 PHE A CA 1
ATOM 673 C C . PHE A 1 88 ? 2.699 11.282 12.003 1.00 23.81 88 PHE A C 1
ATOM 674 O O . PHE A 1 88 ? 1.857 11.813 12.730 1.00 24.31 88 PHE A O 1
ATOM 682 N N . THR A 1 89 ? 2.460 10.967 10.737 1.00 25.18 89 THR A N 1
ATOM 683 C CA . THR A 1 89 ? 1.210 11.391 10.135 1.00 27.53 89 THR A CA 1
ATOM 684 C C . THR A 1 89 ? 0.069 10.547 10.729 1.00 30.95 89 THR A C 1
ATOM 685 O O . THR A 1 89 ? -1.003 11.069 11.029 1.00 31.83 89 THR A O 1
ATOM 689 N N . GLU A 1 90 ? 0.337 9.272 10.987 1.00 32.43 90 GLU A N 1
ATOM 690 C CA . GLU A 1 90 ? -0.640 8.406 11.644 1.00 34.14 90 GLU A CA 1
ATOM 691 C C . GLU A 1 90 ? -0.972 8.783 13.071 1.00 34.94 90 GLU A C 1
ATOM 692 O O . GLU A 1 90 ? -2.003 8.357 13.590 1.00 37.84 90 GLU A O 1
ATOM 698 N N . ASN A 1 91 ? -0.115 9.564 13.715 1.00 32.68 91 ASN A N 1
ATOM 699 C CA . ASN A 1 91 ? -0.422 10.072 15.044 1.00 33.26 91 ASN A CA 1
ATOM 700 C C . ASN A 1 91 ? -0.767 11.562 15.038 1.00 34.55 91 ASN A C 1
ATOM 701 O O . ASN A 1 91 ? -0.518 12.289 16.010 1.00 34.67 91 ASN A O 1
ATOM 706 N N . GLY A 1 92 ? -1.366 11.991 13.922 1.00 34.73 92 GLY A N 1
ATOM 707 C CA . GLY A 1 92 ? -1.881 13.350 13.755 1.00 33.68 92 GLY A CA 1
ATOM 708 C C . GLY A 1 92 ? -0.864 14.480 13.785 1.00 34.23 92 GLY A C 1
ATOM 709 O O . GLY A 1 92 ? -1.194 15.591 14.196 1.00 36.04 92 GLY A O 1
ATOM 710 N N . VAL A 1 93 ? 0.374 14.203 13.375 1.00 29.37 93 VAL A N 1
ATOM 711 C CA . VAL A 1 93 ? 1.364 15.257 13.217 1.00 28.85 93 VAL A CA 1
ATOM 712 C C . VAL A 1 93 ? 1.501 15.502 11.727 1.00 27.72 93 VAL A C 1
ATOM 713 O O . VAL A 1 93 ? 1.946 14.613 10.978 1.00 26.42 93 VAL A O 1
ATOM 717 N N . LYS A 1 94 ? 1.096 16.693 11.297 1.00 25.72 94 LYS A N 1
ATOM 718 C CA . LYS A 1 94 ? 1.247 17.079 9.897 1.00 25.61 94 LYS A CA 1
ATOM 719 C C . LYS A 1 94 ? 2.694 17.472 9.570 1.00 21.84 94 LYS A C 1
ATOM 720 O O . LYS A 1 94 ? 3.300 18.308 10.250 1.00 22.11 94 LYS A O 1
ATOM 726 N N . LEU A 1 95 ? 3.242 16.852 8.532 1.00 18.79 95 LEU A N 1
ATOM 727 C CA . LEU A 1 95 ? 4.616 17.108 8.095 1.00 18.09 95 LEU A CA 1
ATOM 728 C C . LEU A 1 95 ? 4.667 17.821 6.735 1.00 17.55 95 LEU A C 1
ATOM 729 O O . LEU A 1 95 ? 3.737 17.736 5.955 1.00 17.51 95 LEU A O 1
ATOM 734 N N . LYS A 1 96 ? 5.765 18.504 6.453 1.00 16.20 96 LYS A N 1
ATOM 735 C CA . LYS A 1 96 ? 5.969 19.119 5.147 1.00 15.26 96 LYS A CA 1
ATOM 736 C C . LYS A 1 96 ? 7.358 18.788 4.688 1.00 15.15 96 LYS A C 1
ATOM 737 O O . LYS A 1 96 ? 8.234 18.478 5.503 1.00 14.63 96 LYS A O 1
ATOM 743 N N . VAL A 1 97 ? 7.571 18.912 3.387 1.00 15.05 97 VAL A N 1
ATOM 744 C CA . VAL A 1 97 ? 8.898 18.795 2.816 1.00 15.50 97 VAL A CA 1
ATOM 745 C C . VAL A 1 97 ? 9.339 20.175 2.285 1.00 15.76 97 VAL A C 1
ATOM 746 O O . VAL A 1 97 ? 8.570 20.863 1.629 1.00 15.08 97 VAL A O 1
ATOM 750 N N . GLU A 1 98 ? 10.579 20.555 2.573 1.00 16.08 98 GLU A N 1
ATOM 751 C CA . GLU A 1 98 ? 11.194 21.748 1.961 1.00 17.23 98 GLU A CA 1
ATOM 752 C C . GLU A 1 98 ? 12.275 21.397 0.922 1.00 17.69 98 GLU A C 1
ATOM 753 O O . GLU A 1 98 ? 12.072 20.520 0.091 1.00 19.66 98 GLU A O 1
ATOM 759 N N . ASP A 1 99 ? 13.396 22.097 0.915 1.00 18.76 99 ASP A N 1
ATOM 760 C CA . ASP A 1 99 ? 14.443 21.876 -0.084 1.00 18.37 99 ASP A CA 1
ATOM 761 C C . ASP A 1 99 ? 15.221 20.586 0.262 1.00 18.35 99 ASP A C 1
ATOM 762 O O . ASP A 1 99 ? 15.224 20.154 1.435 1.00 17.32 99 ASP A O 1
ATOM 767 N N . HIS A 1 100 ? 15.844 19.977 -0.744 1.00 16.15 100 HIS A N 1
ATOM 768 C CA . HIS A 1 100 ? 16.700 18.806 -0.557 1.00 16.87 100 HIS A CA 1
ATOM 769 C C . HIS A 1 100 ? 16.067 17.727 0.353 1.00 16.09 100 HIS A C 1
ATOM 770 O O . HIS A 1 100 ? 16.764 17.083 1.162 1.00 16.03 100 HIS A O 1
ATOM 777 N N . GLY A 1 101 ? 14.756 17.540 0.215 1.00 14.54 101 GLY A N 1
ATOM 778 C CA . GLY A 1 101 ? 14.063 16.420 0.870 1.00 14.98 101 GLY A CA 1
ATOM 779 C C . GLY A 1 101 ? 13.850 16.578 2.368 1.00 15.31 101 GLY A C 1
ATOM 780 O O . GLY A 1 101 ? 13.362 15.654 3.020 1.00 15.65 101 GLY A O 1
ATOM 781 N N . ARG A 1 102 ? 14.203 17.747 2.915 1.00 14.90 102 ARG A N 1
ATOM 782 C CA . ARG A 1 102 ? 14.153 17.986 4.355 1.00 14.93 102 ARG A CA 1
ATOM 783 C C . ARG A 1 102 ? 12.713 17.973 4.864 1.00 14.72 102 ARG A C 1
ATOM 784 O O . ARG A 1 102 ? 11.840 18.692 4.327 1.00 14.26 102 ARG A O 1
ATOM 792 N N . VAL A 1 103 ? 12.440 17.150 5.879 1.00 12.64 103 VAL A N 1
ATOM 793 C CA . VAL A 1 103 ? 11.063 17.057 6.395 1.00 13.50 103 VAL A CA 1
ATOM 794 C C . VAL A 1 103 ? 10.944 17.783 7.740 1.00 14.26 103 VAL A C 1
ATOM 795 O O . VAL A 1 103 ? 11.812 17.644 8.573 1.00 14.85 103 VAL A O 1
ATOM 799 N N . PHE A 1 104 ? 9.862 18.534 7.943 1.00 15.01 104 PHE A N 1
ATOM 800 C CA . PHE A 1 104 ? 9.613 19.288 9.183 1.00 15.31 104 PHE A CA 1
ATOM 801 C C . PHE A 1 104 ? 8.175 19.116 9.664 1.00 15.62 104 PHE A C 1
ATOM 802 O O . PHE A 1 104 ? 7.290 18.811 8.852 1.00 16.22 104 PHE A O 1
ATOM 810 N N . PRO A 1 105 ? 7.893 19.388 10.971 1.00 15.95 105 PRO A N 1
ATOM 811 C CA . PRO A 1 105 ? 6.484 19.574 11.319 1.00 16.70 105 PRO A CA 1
ATOM 812 C C . PRO A 1 105 ? 5.960 20.866 10.633 1.00 17.77 105 PRO A C 1
ATOM 813 O O . PRO A 1 105 ? 6.702 21.840 10.553 1.00 17.08 105 PRO A O 1
ATOM 817 N N . VAL A 1 106 ? 4.732 20.827 10.131 1.00 20.20 106 VAL A N 1
ATOM 818 C CA . VAL A 1 106 ? 4.074 21.993 9.506 1.00 24.30 106 VAL A CA 1
ATOM 819 C C . VAL A 1 106 ? 4.055 23.186 10.497 1.00 25.56 106 VAL A C 1
ATOM 820 O O . VAL A 1 106 ? 4.295 24.337 10.115 1.00 24.86 106 VAL A O 1
ATOM 824 N N . THR A 1 107 ? 3.814 22.896 11.777 1.00 24.00 107 THR A N 1
ATOM 825 C CA . THR A 1 107 ? 3.882 23.928 12.818 1.00 24.95 107 THR A CA 1
ATOM 826 C C . THR A 1 107 ? 5.218 24.678 12.863 1.00 24.32 107 THR A C 1
ATOM 827 O O . THR A 1 107 ? 5.288 25.765 13.421 1.00 24.37 107 THR A O 1
ATOM 831 N N . ASP A 1 108 ? 6.276 24.102 12.288 1.00 23.70 108 ASP A N 1
ATOM 832 C CA . ASP A 1 108 ? 7.636 24.634 12.478 1.00 24.62 108 ASP A CA 1
ATOM 833 C C . ASP A 1 108 ? 8.102 24.638 13.961 1.00 25.22 108 ASP A C 1
ATOM 834 O O . ASP A 1 108 ? 9.019 25.374 14.328 1.00 23.42 108 ASP A O 1
ATOM 839 N N . LYS A 1 109 ? 7.489 23.806 14.801 1.00 25.39 109 LYS A N 1
ATOM 840 C CA . LYS A 1 109 ? 7.845 23.755 16.216 1.00 27.28 109 LYS A CA 1
ATOM 841 C C . LYS A 1 109 ? 8.315 22.355 16.607 1.00 25.23 109 LYS A C 1
ATOM 842 O O . LYS A 1 109 ? 7.603 21.385 16.395 1.00 22.35 109 LYS A O 1
ATOM 848 N N . SER A 1 110 ? 9.521 22.276 17.155 1.00 25.46 110 SER A N 1
ATOM 849 C CA . SER A 1 110 ? 10.080 21.016 17.638 1.00 26.45 110 SER A CA 1
ATOM 850 C C . SER A 1 110 ? 9.166 20.340 18.665 1.00 29.23 110 SER A C 1
ATOM 851 O O . SER A 1 110 ? 9.057 19.112 18.672 1.00 28.69 110 SER A O 1
ATOM 854 N N . ARG A 1 111 ? 8.490 21.125 19.512 1.00 28.79 111 ARG A N 1
ATOM 855 C CA . ARG A 1 111 ? 7.654 20.523 20.559 1.00 30.27 111 ARG A CA 1
ATOM 856 C C . ARG A 1 111 ? 6.545 19.680 19.947 1.00 29.08 111 ARG A C 1
ATOM 857 O O . ARG A 1 111 ? 6.084 18.722 20.560 1.00 28.86 111 ARG A O 1
ATOM 865 N N . THR A 1 112 ? 6.136 20.015 18.723 1.00 25.87 112 THR A N 1
ATOM 866 C CA . THR A 1 112 ? 5.168 19.189 18.006 1.00 25.23 112 THR A CA 1
ATOM 867 C C . THR A 1 112 ? 5.708 17.766 17.836 1.00 24.02 112 THR A C 1
ATOM 868 O O . THR A 1 112 ? 4.969 16.785 17.986 1.00 25.66 112 THR A O 1
ATOM 872 N N . ILE A 1 113 ? 6.988 17.658 17.501 1.00 22.11 113 ILE A N 1
ATOM 873 C CA . ILE A 1 113 ? 7.597 16.353 17.284 1.00 21.55 113 ILE A CA 1
ATOM 874 C C . ILE A 1 113 ? 7.792 15.655 18.630 1.00 22.92 113 ILE A C 1
ATOM 875 O O . ILE A 1 113 ? 7.369 14.521 18.828 1.00 23.12 113 ILE A O 1
ATOM 880 N N . ILE A 1 114 ? 8.405 16.360 19.560 1.00 23.19 114 ILE A N 1
ATOM 881 C CA . ILE A 1 114 ? 8.752 15.753 20.832 1.00 24.92 114 ILE A CA 1
ATOM 882 C C . ILE A 1 114 ? 7.496 15.333 21.616 1.00 25.90 114 ILE A C 1
ATOM 883 O O . ILE A 1 114 ? 7.446 14.214 22.164 1.00 24.78 114 ILE A O 1
ATOM 888 N N . GLU A 1 115 ? 6.472 16.188 21.621 1.00 24.99 115 GLU A N 1
ATOM 889 C CA . GLU A 1 115 ? 5.247 15.865 22.354 1.00 28.67 115 GLU A CA 1
ATOM 890 C C . GLU A 1 115 ? 4.523 14.662 21.772 1.00 29.41 115 GLU A C 1
ATOM 891 O O . GLU A 1 115 ? 3.916 13.878 22.513 1.00 30.55 115 GLU A O 1
ATOM 897 N N . ALA A 1 116 ? 4.576 14.506 20.457 1.00 26.76 116 ALA A N 1
ATOM 898 C CA . ALA A 1 116 ? 3.953 13.342 19.839 1.00 28.18 116 ALA A CA 1
ATOM 899 C C . ALA A 1 116 ? 4.662 12.054 20.306 1.00 28.14 116 ALA A C 1
ATOM 900 O O . ALA A 1 116 ? 4.000 11.052 20.629 1.00 27.31 116 ALA A O 1
ATOM 902 N N . LEU A 1 117 ? 5.992 12.097 20.336 1.00 26.32 117 LEU A N 1
ATOM 903 C CA . LEU A 1 117 ? 6.789 10.961 20.794 1.00 27.75 117 LEU A CA 1
ATOM 904 C C . LEU A 1 117 ? 6.468 10.636 22.274 1.00 31.04 117 LEU A C 1
ATOM 905 O O . LEU A 1 117 ? 6.182 9.480 22.597 1.00 30.38 117 LEU A O 1
ATOM 910 N N . GLU A 1 118 ? 6.449 11.650 23.144 1.00 30.09 118 GLU A N 1
ATOM 911 C CA . GLU A 1 118 ? 6.079 11.438 24.563 1.00 33.94 118 GLU A CA 1
ATOM 912 C C . GLU A 1 118 ? 4.687 10.844 24.719 1.00 34.06 118 GLU A C 1
ATOM 913 O O . GLU A 1 118 ? 4.479 9.874 25.453 1.00 35.18 118 GLU A O 1
ATOM 919 N N . LYS A 1 119 ? 3.728 11.446 24.031 1.00 32.36 119 LYS A N 1
ATOM 920 C CA . LYS A 1 119 ? 2.381 10.956 24.036 1.00 31.11 119 LYS A CA 1
ATOM 921 C C . LYS A 1 119 ? 2.303 9.474 23.648 1.00 31.01 119 LYS A C 1
ATOM 922 O O . LYS A 1 119 ? 1.591 8.693 24.307 1.00 31.39 119 LYS A O 1
ATOM 928 N N . LYS A 1 120 ? 2.999 9.088 22.575 1.00 27.56 120 LYS A N 1
ATOM 929 C CA . LYS A 1 120 ? 3.051 7.694 22.167 1.00 25.65 120 LYS A CA 1
ATOM 930 C C . LYS A 1 120 ? 3.664 6.803 23.268 1.00 25.39 120 LYS A C 1
ATOM 931 O O . LYS A 1 120 ? 3.146 5.728 23.553 1.00 25.52 120 LYS A O 1
ATOM 937 N N . ILE A 1 121 ? 4.749 7.258 23.885 1.00 26.14 121 ILE A N 1
ATOM 938 C CA . ILE A 1 121 ? 5.400 6.513 24.961 1.00 26.84 121 ILE A CA 1
ATOM 939 C C . ILE A 1 121 ? 4.422 6.261 26.121 1.00 29.85 121 ILE A C 1
ATOM 940 O O . ILE A 1 121 ? 4.298 5.123 26.596 1.00 28.43 121 ILE A O 1
ATOM 945 N N . ALA A 1 122 ? 3.737 7.323 26.560 1.00 30.33 122 ALA A N 1
ATOM 946 C CA . ALA A 1 122 ? 2.712 7.231 27.620 1.00 31.34 122 ALA A CA 1
ATOM 947 C C . ALA A 1 122 ? 1.565 6.290 27.240 1.00 33.63 122 ALA A C 1
ATOM 948 O O . ALA A 1 122 ? 1.180 5.420 28.021 1.00 33.88 122 ALA A O 1
ATOM 950 N N . GLU A 1 123 ? 1.048 6.433 26.026 1.00 31.23 123 GLU A N 1
ATOM 951 C CA . GLU A 1 123 ? -0.051 5.604 25.573 1.00 31.50 123 GLU A CA 1
ATOM 952 C C . GLU A 1 123 ? 0.320 4.110 25.500 1.00 32.02 123 GLU A C 1
ATOM 953 O O . GLU A 1 123 ? -0.540 3.233 25.655 1.00 29.48 123 GLU A O 1
ATOM 959 N N . LEU A 1 124 ? 1.599 3.815 25.294 1.00 29.62 124 LEU A N 1
ATOM 960 C CA . LEU A 1 124 ? 2.040 2.423 25.244 1.00 29.93 124 LEU A CA 1
ATOM 961 C C . LEU A 1 124 ? 2.474 1.883 26.609 1.00 30.06 124 LEU A C 1
ATOM 962 O O . LEU A 1 124 ? 2.914 0.732 26.711 1.00 31.42 124 LEU A O 1
ATOM 967 N N . GLY A 1 125 ? 2.360 2.714 27.642 1.00 29.61 125 GLY A N 1
ATOM 968 C CA . GLY A 1 125 ? 2.748 2.318 28.999 1.00 29.38 125 GLY A CA 1
ATOM 969 C C . GLY A 1 125 ? 4.234 2.400 29.323 1.00 30.97 125 GLY A C 1
ATOM 970 O O . GLY A 1 125 ? 4.692 1.800 30.299 1.00 28.77 125 GLY A O 1
ATOM 971 N N . GLY A 1 126 ? 5.007 3.144 28.527 1.00 29.33 126 GLY A N 1
ATOM 972 C CA . GLY A 1 126 ? 6.419 3.378 28.869 1.00 25.55 126 GLY A CA 1
ATOM 973 C C . GLY A 1 126 ? 6.533 4.383 29.996 1.00 25.44 126 GLY A C 1
ATOM 974 O O . GLY A 1 126 ? 5.666 5.231 30.149 1.00 26.43 126 GLY A O 1
ATOM 975 N N . THR A 1 127 ? 7.610 4.300 30.768 1.00 24.96 127 THR A N 1
ATOM 976 C CA . THR A 1 127 ? 7.884 5.206 31.872 1.00 27.02 127 THR A CA 1
ATOM 977 C C . THR A 1 127 ? 9.100 6.041 31.482 1.00 27.01 127 THR A C 1
ATOM 978 O O . THR A 1 127 ? 10.070 5.518 30.964 1.00 26.30 127 THR A O 1
ATOM 982 N N . VAL A 1 128 ? 9.035 7.341 31.713 1.00 26.90 128 VAL A N 1
ATOM 983 C CA . VAL A 1 128 ? 10.210 8.167 31.514 1.00 26.06 128 VAL A CA 1
ATOM 984 C C . VAL A 1 128 ? 10.549 8.923 32.781 1.00 26.27 128 VAL A C 1
ATOM 985 O O . VAL A 1 128 ? 9.691 9.500 33.424 1.00 26.77 128 VAL A O 1
ATOM 989 N N . ILE A 1 129 ? 11.812 8.870 33.152 1.00 26.65 129 ILE A N 1
ATOM 990 C CA . ILE A 1 129 ? 12.302 9.572 34.310 1.00 29.79 129 ILE A CA 1
ATOM 991 C C . ILE A 1 129 ? 13.336 10.559 33.774 1.00 30.62 129 ILE A C 1
ATOM 992 O O . ILE A 1 129 ? 14.367 10.150 33.214 1.00 29.55 129 ILE A O 1
ATOM 997 N N . THR A 1 130 ? 13.045 11.851 33.902 1.00 31.29 130 THR A N 1
ATOM 998 C CA . THR A 1 130 ? 13.963 12.868 33.418 1.00 33.86 130 THR A CA 1
ATOM 999 C C . THR A 1 130 ? 14.735 13.482 34.569 1.00 38.03 130 THR A C 1
ATOM 1000 O O . THR A 1 130 ? 14.501 13.138 35.732 1.00 37.22 130 THR A O 1
ATOM 1004 N N . ASN A 1 131 ? 15.670 14.377 34.236 1.00 35.77 131 ASN A N 1
ATOM 1005 C CA . ASN A 1 131 ? 16.490 15.056 35.225 1.00 35.31 131 ASN A CA 1
ATOM 1006 C C . ASN A 1 131 ? 17.316 14.067 36.061 1.00 34.47 131 ASN A C 1
ATOM 1007 O O . ASN A 1 131 ? 17.605 14.302 37.237 1.00 33.11 131 ASN A O 1
ATOM 1012 N N . THR A 1 132 ? 17.709 12.965 35.435 1.00 32.36 132 THR A N 1
ATOM 1013 C CA . THR A 1 132 ? 18.390 11.869 36.130 1.00 31.15 132 THR A CA 1
ATOM 1014 C C . THR A 1 132 ? 19.626 11.451 35.337 1.00 30.28 132 THR A C 1
ATOM 1015 O O . THR A 1 132 ? 19.510 10.757 34.316 1.00 31.30 132 THR A O 1
ATOM 1019 N N . GLU A 1 133 ? 20.803 11.884 35.780 1.00 28.09 133 GLU A N 1
ATOM 1020 C CA . GLU A 1 133 ? 22.025 11.501 35.106 1.00 28.18 133 GLU A CA 1
ATOM 1021 C C . GLU A 1 133 ? 22.441 10.105 35.570 1.00 30.00 133 GLU A C 1
ATOM 1022 O O . GLU A 1 133 ? 22.679 9.865 36.754 1.00 28.51 133 GLU A O 1
ATOM 1028 N N . ILE A 1 134 ? 22.506 9.176 34.629 1.00 29.01 134 ILE A N 1
ATOM 1029 C CA . ILE A 1 134 ? 23.037 7.857 34.923 1.00 29.35 134 ILE A CA 1
ATOM 1030 C C . ILE A 1 134 ? 24.559 7.956 34.996 1.00 29.86 134 ILE A C 1
ATOM 1031 O O . ILE A 1 134 ? 25.181 8.571 34.127 1.00 31.25 134 ILE A O 1
ATOM 1036 N N . VAL A 1 135 ? 25.142 7.362 36.047 1.00 28.89 135 VAL A N 1
ATOM 1037 C CA . VAL A 1 135 ? 26.577 7.453 36.325 1.00 29.80 135 VAL A CA 1
ATOM 1038 C C . VAL A 1 135 ? 27.282 6.095 36.326 1.00 28.79 135 VAL A C 1
ATOM 1039 O O . VAL A 1 135 ? 28.508 6.020 36.164 1.00 30.64 135 VAL A O 1
ATOM 1043 N N . SER A 1 136 ? 26.523 5.011 36.493 1.00 27.94 136 SER A N 1
ATOM 1044 C CA A SER A 1 136 ? 27.109 3.671 36.441 0.50 26.32 136 SER A CA 1
ATOM 1045 C CA B SER A 1 136 ? 27.119 3.675 36.407 0.50 26.26 136 SER A CA 1
ATOM 1046 C C . SER A 1 136 ? 26.172 2.666 35.773 1.00 25.33 136 SER A C 1
ATOM 1047 O O . SER A 1 136 ? 24.952 2.723 35.965 1.00 24.48 136 SER A O 1
ATOM 1052 N N . VAL A 1 137 ? 26.751 1.766 34.990 1.00 25.67 137 VAL A N 1
ATOM 1053 C CA . VAL A 1 137 ? 26.023 0.597 34.505 1.00 28.45 137 VAL A CA 1
ATOM 1054 C C . VAL A 1 137 ? 26.934 -0.631 34.553 1.00 29.07 137 VAL A C 1
ATOM 1055 O O . VAL A 1 137 ? 28.116 -0.600 34.136 1.00 26.10 137 VAL A O 1
ATOM 1059 N N . LYS A 1 138 ? 26.376 -1.696 35.121 1.00 30.62 138 LYS A N 1
ATOM 1060 C CA . LYS A 1 138 ? 27.099 -2.954 35.305 1.00 32.13 138 LYS A CA 1
ATOM 1061 C C . LYS A 1 138 ? 26.159 -4.100 35.022 1.00 29.22 138 LYS A C 1
ATOM 1062 O O . LYS A 1 138 ? 24.955 -3.946 35.122 1.00 31.96 138 LYS A O 1
ATOM 1068 N N . LYS A 1 139 ? 26.718 -5.242 34.647 1.00 29.74 139 LYS A N 1
ATOM 1069 C CA . LYS A 1 139 ? 25.932 -6.448 34.420 1.00 28.86 139 LYS A CA 1
ATOM 1070 C C . LYS A 1 139 ? 26.473 -7.540 35.330 1.00 32.00 139 LYS A C 1
ATOM 1071 O O . LYS A 1 139 ? 27.686 -7.758 35.376 1.00 30.37 139 LYS A O 1
ATOM 1077 N N . THR A 1 140 ? 25.547 -8.215 36.013 1.00 37.41 140 THR A N 1
ATOM 1078 C CA . THR A 1 140 ? 25.805 -9.361 36.897 1.00 43.44 140 THR A CA 1
ATOM 1079 C C . THR A 1 140 ? 24.879 -10.506 36.521 1.00 46.02 140 THR A C 1
ATOM 1080 O O . THR A 1 140 ? 23.649 -10.353 36.516 1.00 47.00 140 THR A O 1
ATOM 1084 N N . ASP A 1 141 ? 25.475 -11.654 36.213 1.00 55.46 141 ASP A N 1
ATOM 1085 C CA . ASP A 1 141 ? 24.739 -12.788 35.651 1.00 61.42 141 ASP A CA 1
ATOM 1086 C C . ASP A 1 141 ? 24.058 -12.303 34.371 1.00 59.91 141 ASP A C 1
ATOM 1087 O O . ASP A 1 141 ? 24.699 -12.085 33.335 1.00 58.06 141 ASP A O 1
ATOM 1092 N N . GLU A 1 142 ? 22.752 -12.091 34.480 1.00 54.25 142 GLU A N 1
ATOM 1093 C CA . GLU A 1 142 ? 21.931 -11.751 33.347 1.00 52.14 142 GLU A CA 1
ATOM 1094 C C . GLU A 1 142 ? 21.090 -10.504 33.652 1.00 46.00 142 GLU A C 1
ATOM 1095 O O . GLU A 1 142 ? 20.072 -10.253 33.006 1.00 46.38 142 GLU A O 1
ATOM 1101 N N . LEU A 1 143 ? 21.524 -9.722 34.638 1.00 37.79 143 LEU A N 1
ATOM 1102 C CA . LEU A 1 143 ? 20.848 -8.467 34.970 1.00 35.19 143 LEU A CA 1
ATOM 1103 C C . LEU A 1 143 ? 21.802 -7.282 34.838 1.00 32.47 143 LEU A C 1
ATOM 1104 O O . LEU A 1 143 ? 22.915 -7.331 35.341 1.00 29.70 143 LEU A O 1
ATOM 1109 N N . PHE A 1 144 ? 21.360 -6.226 34.154 1.00 29.49 144 PHE A N 1
ATOM 1110 C CA . PHE A 1 144 ? 22.086 -4.964 34.149 1.00 28.11 144 PHE A CA 1
ATOM 1111 C C . PHE A 1 144 ? 21.613 -4.180 35.368 1.00 27.73 144 PHE A C 1
ATOM 1112 O O . PHE A 1 144 ? 20.425 -4.182 35.666 1.00 29.91 144 PHE A O 1
ATOM 1120 N N . THR A 1 145 ? 22.523 -3.518 36.071 1.00 26.37 145 THR A N 1
ATOM 1121 C CA . THR A 1 145 ? 22.106 -2.543 37.079 1.00 26.27 145 THR A CA 1
ATOM 1122 C C . THR A 1 145 ? 22.504 -1.145 36.617 1.00 24.78 145 THR A C 1
ATOM 1123 O O . THR A 1 145 ? 23.682 -0.891 36.334 1.00 23.04 145 THR A O 1
ATOM 1127 N N . VAL A 1 146 ? 21.508 -0.264 36.574 1.00 24.22 146 VAL A N 1
ATOM 1128 C CA . VAL A 1 146 ? 21.704 1.109 36.115 1.00 26.13 146 VAL A CA 1
ATOM 1129 C C . VAL A 1 146 ? 21.547 2.065 37.294 1.00 25.84 146 VAL A C 1
ATOM 1130 O O . VAL A 1 146 ? 20.489 2.069 37.946 1.00 26.75 146 VAL A O 1
ATOM 1134 N N . ARG A 1 147 ? 22.572 2.880 37.545 1.00 26.01 147 ARG A N 1
ATOM 1135 C CA . ARG A 1 147 ? 22.527 3.809 38.689 1.00 30.21 147 ARG A CA 1
ATOM 1136 C C . ARG A 1 147 ? 22.754 5.263 38.349 1.00 29.30 147 ARG A C 1
ATOM 1137 O O . ARG A 1 147 ? 23.680 5.618 37.612 1.00 28.48 147 ARG A O 1
ATOM 1145 N N . SER A 1 148 ? 21.917 6.093 38.946 1.00 31.74 148 SER A N 1
ATOM 1146 C CA . SER A 1 148 ? 22.230 7.500 39.145 1.00 34.52 148 SER A CA 1
ATOM 1147 C C . SER A 1 148 ? 23.102 7.629 40.416 1.00 38.18 148 SER A C 1
ATOM 1148 O O . SER A 1 148 ? 23.528 6.613 40.998 1.00 35.82 148 SER A O 1
ATOM 1151 N N . SER A 1 149 ? 23.365 8.865 40.845 1.00 36.32 149 SER A N 1
ATOM 1152 C CA . SER A 1 149 ? 24.071 9.110 42.101 1.00 40.75 149 SER A CA 1
ATOM 1153 C C . SER A 1 149 ? 23.243 8.581 43.278 1.00 43.14 149 SER A C 1
ATOM 1154 O O . SER A 1 149 ? 23.745 8.378 44.366 1.00 45.38 149 SER A O 1
ATOM 1157 N N . ASP A 1 150 ? 21.979 8.296 42.998 1.00 47.49 150 ASP A N 1
ATOM 1158 C CA . ASP A 1 150 ? 20.910 8.362 43.958 1.00 46.71 150 ASP A CA 1
ATOM 1159 C C . ASP A 1 150 ? 20.020 7.097 43.985 1.00 47.98 150 ASP A C 1
ATOM 1160 O O . ASP A 1 150 ? 19.448 6.747 45.022 1.00 46.54 150 ASP A O 1
ATOM 1165 N N . GLN A 1 151 ? 19.864 6.440 42.834 1.00 44.24 151 GLN A N 1
ATOM 1166 C CA . GLN A 1 151 ? 18.938 5.317 42.717 1.00 39.46 151 GLN A CA 1
ATOM 1167 C C . GLN A 1 151 ? 19.542 4.232 41.871 1.00 37.19 151 GLN A C 1
ATOM 1168 O O . GLN A 1 151 ? 20.597 4.432 41.254 1.00 34.57 151 GLN A O 1
ATOM 1174 N N . ALA A 1 152 ? 18.870 3.081 41.865 1.00 33.92 152 ALA A N 1
ATOM 1175 C CA . ALA A 1 152 ? 19.296 1.920 41.088 1.00 33.53 152 ALA A CA 1
ATOM 1176 C C . ALA A 1 152 ? 18.108 1.281 40.359 1.00 32.11 152 ALA A C 1
ATOM 1177 O O . ALA A 1 152 ? 16.993 1.185 40.899 1.00 32.40 152 ALA A O 1
ATOM 1179 N N . TRP A 1 153 ? 18.350 0.875 39.118 1.00 28.83 153 TRP A N 1
ATOM 1180 C CA . TRP A 1 153 ? 17.346 0.197 38.308 1.00 27.51 153 TRP A CA 1
ATOM 1181 C C . TRP A 1 153 ? 17.985 -1.042 37.703 1.00 26.12 153 TRP A C 1
ATOM 1182 O O . TRP A 1 153 ? 19.200 -1.095 37.491 1.00 29.84 153 TRP A O 1
ATOM 1193 N N . THR A 1 154 ? 17.181 -2.054 37.435 1.00 27.51 154 THR A N 1
ATOM 1194 C CA . THR A 1 154 ? 17.714 -3.283 36.860 1.00 27.83 154 THR A CA 1
ATOM 1195 C C . THR A 1 154 ? 16.857 -3.662 35.656 1.00 26.23 154 THR A C 1
ATOM 1196 O O . THR A 1 154 ? 15.683 -3.307 35.602 1.00 24.54 154 THR A O 1
ATOM 1200 N N . CYS A 1 155 ? 17.454 -4.403 34.719 1.00 25.72 155 CYS A N 1
ATOM 1201 C CA . CYS A 1 155 ? 16.747 -4.877 33.532 1.00 26.70 155 CYS A CA 1
ATOM 1202 C C . CYS A 1 155 ? 17.488 -6.041 32.882 1.00 25.00 155 CYS A C 1
ATOM 1203 O O . CYS A 1 155 ? 18.668 -6.261 33.145 1.00 26.48 155 CYS A O 1
ATOM 1206 N N . GLN A 1 156 ? 16.777 -6.775 32.033 1.00 26.91 156 GLN A N 1
ATOM 1207 C CA . GLN A 1 156 ? 17.334 -7.863 31.218 1.00 27.54 156 GLN A CA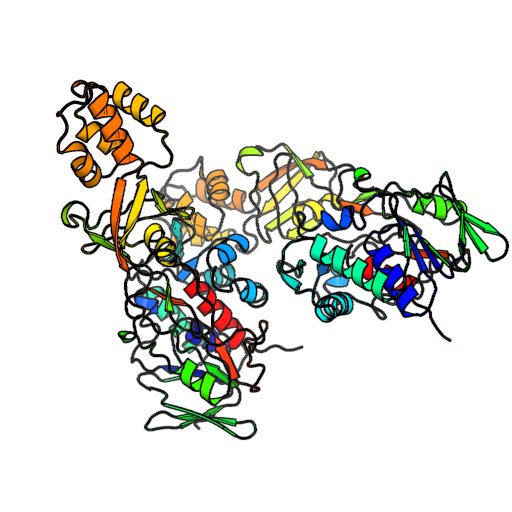 1
ATOM 1208 C C . GLN A 1 156 ? 18.005 -7.304 29.947 1.00 26.17 156 GLN A C 1
ATOM 1209 O O . GLN A 1 156 ? 18.937 -7.893 29.420 1.00 24.74 156 GLN A O 1
ATOM 1215 N N . LYS A 1 157 ? 17.494 -6.180 29.443 1.00 24.43 157 LYS A N 1
ATOM 1216 C CA . LYS A 1 157 ? 17.920 -5.616 28.144 1.00 23.52 157 LYS A CA 1
ATOM 1217 C C . LYS A 1 157 ? 18.230 -4.125 28.326 1.00 22.62 157 LYS A C 1
ATOM 1218 O O . LYS A 1 157 ? 17.415 -3.391 28.881 1.00 22.06 157 LYS A O 1
ATOM 1224 N N . LEU A 1 158 ? 19.418 -3.704 27.904 1.00 22.23 158 LEU A N 1
ATOM 1225 C CA . LEU A 1 158 ? 19.816 -2.302 28.036 1.00 22.43 158 LEU A CA 1
ATOM 1226 C C . LEU A 1 158 ? 20.138 -1.699 26.671 1.00 22.57 158 LEU A C 1
ATOM 1227 O O . LEU A 1 158 ? 20.886 -2.286 25.888 1.00 22.75 158 LEU A O 1
ATOM 1232 N N . ILE A 1 159 ? 19.561 -0.528 26.403 1.00 21.14 159 ILE A N 1
ATOM 1233 C CA . ILE A 1 159 ? 19.806 0.183 25.142 1.00 19.24 159 ILE A CA 1
ATOM 1234 C C . ILE A 1 159 ? 20.491 1.510 25.477 1.00 16.93 159 ILE A C 1
ATOM 1235 O O . ILE A 1 159 ? 19.972 2.321 26.240 1.00 16.79 159 ILE A O 1
ATOM 1240 N N . VAL A 1 160 ? 21.647 1.712 24.891 1.00 17.06 160 VAL A N 1
ATOM 1241 C CA . VAL A 1 160 ? 22.413 2.922 25.091 1.00 18.27 160 VAL A CA 1
ATOM 1242 C C . VAL A 1 160 ? 22.223 3.878 23.906 1.00 18.69 160 VAL A C 1
ATOM 1243 O O . VAL A 1 160 ? 22.613 3.566 22.767 1.00 19.45 160 VAL A O 1
ATOM 1247 N N . THR A 1 161 ? 21.598 5.013 24.185 1.00 19.70 161 THR A N 1
ATOM 1248 C CA . THR A 1 161 ? 21.282 6.014 23.142 1.00 19.77 161 THR A CA 1
ATOM 1249 C C . THR A 1 161 ? 21.659 7.409 23.656 1.00 19.13 161 THR A C 1
ATOM 1250 O O . THR A 1 161 ? 20.833 8.291 23.736 1.00 19.74 161 THR A O 1
ATOM 1254 N N . THR A 1 162 ? 22.901 7.564 24.084 1.00 19.49 162 THR A N 1
ATOM 1255 C CA . THR A 1 162 ? 23.325 8.784 24.791 1.00 20.07 162 THR A CA 1
ATOM 1256 C C . THR A 1 162 ? 24.003 9.819 23.876 1.00 19.44 162 THR A C 1
ATOM 1257 O O . THR A 1 162 ? 24.475 10.849 24.348 1.00 19.37 162 THR A O 1
ATOM 1261 N N . GLY A 1 163 ? 24.038 9.541 22.577 1.00 19.16 163 GLY A N 1
ATOM 1262 C CA . GLY A 1 163 ? 24.504 10.519 21.580 1.00 19.15 163 GLY A CA 1
ATOM 1263 C C . GLY A 1 163 ? 25.992 10.468 21.287 1.00 19.89 163 GLY A C 1
ATOM 1264 O O . GLY A 1 163 ? 26.663 9.491 21.627 1.00 19.94 163 GLY A O 1
ATOM 1265 N N . GLY A 1 164 ? 26.514 11.514 20.630 1.00 20.07 164 GLY A N 1
ATOM 1266 C CA . GLY A 1 164 ? 27.936 11.611 20.348 1.00 20.02 164 GLY A CA 1
ATOM 1267 C C . GLY A 1 164 ? 28.601 12.599 21.311 1.00 22.92 164 GLY A C 1
ATOM 1268 O O . GLY A 1 164 ? 28.241 12.665 22.496 1.00 21.63 164 GLY A O 1
ATOM 1269 N N . LYS A 1 165 ? 29.557 13.378 20.806 1.00 23.67 165 LYS A N 1
ATOM 1270 C CA . LYS A 1 165 ? 30.295 14.320 21.657 1.00 24.80 165 LYS A CA 1
ATOM 1271 C C . LYS A 1 165 ? 30.112 15.804 21.308 1.00 25.77 165 LYS A C 1
ATOM 1272 O O . LYS A 1 165 ? 30.713 16.670 21.973 1.00 24.87 165 LYS A O 1
ATOM 1278 N N . SER A 1 166 ? 29.312 16.132 20.291 1.00 22.08 166 SER A N 1
ATOM 1279 C CA . SER A 1 166 ? 29.232 17.529 19.885 1.00 21.88 166 SER A CA 1
ATOM 1280 C C . SER A 1 166 ? 28.114 18.224 20.638 1.00 22.51 166 SER A C 1
ATOM 1281 O O . SER A 1 166 ? 27.160 17.581 21.120 1.00 21.16 166 SER A O 1
ATOM 1284 N N . TYR A 1 167 ? 28.218 19.545 20.749 1.00 21.11 167 TYR A N 1
ATOM 1285 C CA . TYR A 1 167 ? 27.271 20.320 21.531 1.00 21.05 167 TYR A CA 1
ATOM 1286 C C . TYR A 1 167 ? 27.025 19.698 22.905 1.00 22.16 167 TYR A C 1
ATOM 1287 O O . TYR A 1 167 ? 25.874 19.413 23.273 1.00 21.25 167 TYR A O 1
ATOM 1296 N N . PRO A 1 168 ? 28.105 19.508 23.685 1.00 23.88 168 PRO A N 1
ATOM 1297 C CA . PRO A 1 168 ? 27.934 18.862 24.996 1.00 25.99 168 PRO A CA 1
ATOM 1298 C C . PRO A 1 168 ? 26.926 19.581 25.914 1.00 26.04 168 PRO A C 1
ATOM 1299 O O . PRO A 1 168 ? 26.390 18.951 26.816 1.00 25.85 168 PRO A O 1
ATOM 1303 N N . SER A 1 169 ? 26.610 20.854 25.652 1.00 25.05 169 SER A N 1
ATOM 1304 C CA . SER A 1 169 ? 25.608 21.545 26.462 1.00 27.18 169 SER A CA 1
ATOM 1305 C C . SER A 1 169 ? 24.181 21.005 26.292 1.00 26.84 169 SER A C 1
ATOM 1306 O O . SER A 1 169 ? 23.307 21.320 27.100 1.00 26.99 169 SER A O 1
ATOM 1309 N N . THR A 1 170 ? 23.931 20.214 25.243 1.00 24.70 170 THR A N 1
ATOM 1310 C CA . THR A 1 170 ? 22.617 19.567 25.080 1.00 23.69 170 THR A CA 1
ATOM 1311 C C . THR A 1 170 ? 22.528 18.262 25.895 1.00 22.82 170 THR A C 1
ATOM 1312 O O . THR A 1 170 ? 21.434 17.733 26.116 1.00 24.51 170 THR A O 1
ATOM 1316 N N . GLY A 1 171 ? 23.671 17.735 26.326 1.00 23.59 171 GLY A N 1
ATOM 1317 C CA . GLY A 1 171 ? 23.656 16.544 27.187 1.00 24.64 171 GLY A CA 1
ATOM 1318 C C . GLY A 1 171 ? 24.483 15.405 26.631 1.00 26.37 171 GLY A C 1
ATOM 1319 O O . GLY A 1 171 ? 24.786 14.439 27.351 1.00 25.99 171 GLY A O 1
ATOM 1320 N N . SER A 1 172 ? 24.857 15.503 25.355 1.00 25.50 172 SER A N 1
ATOM 1321 C CA . SER A 1 172 ? 25.694 14.470 24.731 1.00 26.47 172 SER A CA 1
ATOM 1322 C C . SER A 1 172 ? 27.150 14.695 25.108 1.00 28.02 172 SER A C 1
ATOM 1323 O O . SER A 1 172 ? 27.858 15.444 24.429 1.00 26.60 172 SER A O 1
ATOM 1326 N N . THR A 1 173 ? 27.599 14.032 26.186 1.00 26.48 173 THR A N 1
ATOM 1327 C CA . THR A 1 173 ? 28.955 14.240 26.712 1.00 27.25 173 THR A CA 1
ATOM 1328 C C . THR A 1 173 ? 29.830 12.995 26.717 1.00 28.28 173 THR A C 1
ATOM 1329 O O . THR A 1 173 ? 30.963 13.057 27.173 1.00 28.77 173 THR A O 1
ATOM 1333 N N . GLY A 1 174 ? 29.299 11.869 26.235 1.00 26.13 174 GLY A N 1
ATOM 1334 C CA . GLY A 1 174 ? 30.117 10.685 25.989 1.00 25.00 174 GLY A CA 1
ATOM 1335 C C . GLY A 1 174 ? 29.877 9.481 26.901 1.00 25.03 174 GLY A C 1
ATOM 1336 O O . GLY A 1 174 ? 30.582 8.472 26.790 1.00 24.74 174 GLY A O 1
ATOM 1337 N N . PHE A 1 175 ? 28.876 9.555 27.771 1.00 24.06 175 PHE A N 1
ATOM 1338 C CA . PHE A 1 175 ? 28.671 8.461 28.729 1.00 26.41 175 PHE A CA 1
ATOM 1339 C C . PHE A 1 175 ? 28.517 7.091 28.030 1.00 27.92 175 PHE A C 1
ATOM 1340 O O . PHE A 1 175 ? 29.084 6.081 28.489 1.00 28.62 175 PHE A O 1
ATOM 1348 N N . GLY A 1 176 ? 27.800 7.064 26.898 1.00 25.84 176 GLY A N 1
ATOM 1349 C CA . GLY A 1 176 ? 27.644 5.827 26.103 1.00 24.97 176 GLY A CA 1
ATOM 1350 C C . GLY A 1 176 ? 28.952 5.200 25.662 1.00 26.14 176 GLY A C 1
ATOM 1351 O O . GLY A 1 176 ? 29.083 3.958 25.569 1.00 23.90 176 GLY A O 1
ATOM 1352 N N . HIS A 1 177 ? 29.932 6.051 25.379 1.00 25.37 177 HIS A N 1
ATOM 1353 C CA . HIS A 1 177 ? 31.262 5.553 25.082 1.00 25.74 177 HIS A CA 1
ATOM 1354 C C . HIS A 1 177 ? 31.896 4.906 26.328 1.00 26.66 177 HIS A C 1
ATOM 1355 O O . HIS A 1 177 ? 32.645 3.932 26.207 1.00 25.80 177 HIS A O 1
ATOM 1362 N N . ASP A 1 178 ? 31.606 5.455 27.500 1.00 25.56 178 ASP A N 1
ATOM 1363 C CA . ASP A 1 178 ? 32.131 4.895 28.754 1.00 29.30 178 ASP A CA 1
ATOM 1364 C C . ASP A 1 178 ? 31.521 3.522 28.986 1.00 28.97 178 ASP A C 1
ATOM 1365 O O . ASP A 1 178 ? 32.246 2.569 29.254 1.00 30.43 178 ASP A O 1
ATOM 1370 N N . ILE A 1 179 ? 30.192 3.436 28.874 1.00 27.94 179 ILE A N 1
ATOM 1371 C CA . ILE A 1 179 ? 29.490 2.143 28.984 1.00 27.31 179 ILE A CA 1
ATOM 1372 C C . ILE A 1 179 ? 30.120 1.130 28.017 1.00 27.00 179 ILE A C 1
ATOM 1373 O O . ILE A 1 179 ? 30.445 -0.017 28.399 1.00 24.07 179 ILE A O 1
ATOM 1378 N N . ALA A 1 180 ? 30.324 1.567 26.775 1.00 25.58 180 ALA A N 1
ATOM 1379 C CA . ALA A 1 180 ? 30.923 0.710 25.770 1.00 27.22 180 ALA A CA 1
ATOM 1380 C C . ALA A 1 180 ? 32.289 0.194 26.227 1.00 29.67 180 ALA A C 1
ATOM 1381 O O . ALA A 1 180 ? 32.536 -1.027 26.231 1.00 28.59 180 ALA A O 1
ATOM 1383 N N . ARG A 1 181 ? 33.172 1.122 26.593 1.00 29.39 181 ARG A N 1
ATOM 1384 C CA . ARG A 1 181 ? 34.503 0.744 27.056 1.00 31.28 181 ARG A CA 1
ATOM 1385 C C . ARG A 1 181 ? 34.424 -0.126 28.331 1.00 31.06 181 ARG A C 1
ATOM 1386 O O . ARG A 1 181 ? 35.163 -1.097 28.435 1.00 31.79 181 ARG A O 1
ATOM 1394 N N . HIS A 1 182 ? 33.503 0.177 29.253 1.00 29.78 182 HIS A N 1
ATOM 1395 C CA . HIS A 1 182 ? 33.332 -0.678 30.421 1.00 31.61 182 HIS A CA 1
ATOM 1396 C C . HIS A 1 182 ? 33.037 -2.136 30.040 1.00 34.02 182 HIS A C 1
ATOM 1397 O O . HIS A 1 182 ? 33.502 -3.073 30.713 1.00 34.39 182 HIS A O 1
ATOM 1404 N N . PHE A 1 183 ? 32.269 -2.337 28.968 1.00 29.46 183 PHE A N 1
ATOM 1405 C CA . PHE A 1 183 ? 31.979 -3.680 28.492 1.00 27.13 183 PHE A CA 1
ATOM 1406 C C . PHE A 1 183 ? 32.927 -4.177 27.431 1.00 26.93 183 PHE A C 1
ATOM 1407 O O . PHE A 1 183 ? 32.602 -5.131 26.713 1.00 28.96 183 PHE A O 1
ATOM 1415 N N . LYS A 1 184 ? 34.087 -3.533 27.325 1.00 26.95 184 LYS A N 1
ATOM 1416 C CA . LYS A 1 184 ? 35.198 -4.019 26.477 1.00 29.26 184 LYS A CA 1
ATOM 1417 C C . LYS A 1 184 ? 34.969 -3.858 24.977 1.00 29.05 184 LYS A C 1
ATOM 1418 O O . LYS A 1 184 ? 35.599 -4.533 24.145 1.00 28.58 184 LYS A O 1
ATOM 1424 N N . HIS A 1 185 ? 34.065 -2.957 24.625 1.00 28.79 185 HIS A N 1
ATOM 1425 C CA . HIS A 1 185 ? 33.892 -2.565 23.220 1.00 28.48 185 HIS A CA 1
ATOM 1426 C C . HIS A 1 185 ? 34.962 -1.554 22.797 1.00 28.09 185 HIS A C 1
ATOM 1427 O O . HIS A 1 185 ? 35.413 -0.739 23.607 1.00 29.48 185 HIS A O 1
ATOM 1434 N N . THR A 1 186 ? 35.337 -1.604 21.524 1.00 29.97 186 THR A N 1
ATOM 1435 C CA . THR A 1 186 ? 36.174 -0.589 20.897 1.00 30.07 186 THR A CA 1
ATOM 1436 C C . THR A 1 186 ? 35.334 0.650 20.574 1.00 30.05 186 THR A C 1
ATOM 1437 O O . THR A 1 186 ? 34.279 0.549 19.920 1.00 29.10 186 THR A O 1
ATOM 1441 N N . VAL A 1 187 ? 35.781 1.804 21.068 1.00 28.75 187 VAL A N 1
ATOM 1442 C CA . VAL A 1 187 ? 35.278 3.103 20.609 1.00 27.26 187 VAL A CA 1
ATOM 1443 C C . VAL A 1 187 ? 36.319 3.727 19.671 1.00 27.58 187 VAL A C 1
ATOM 1444 O O . VAL A 1 187 ? 37.459 3.894 20.052 1.00 28.08 187 VAL A O 1
ATOM 1448 N N . THR A 1 188 ? 35.950 4.028 18.424 1.00 27.39 188 THR A N 1
ATOM 1449 C CA . THR A 1 188 ? 36.926 4.520 17.436 1.00 26.19 188 THR A CA 1
ATOM 1450 C C . THR A 1 188 ? 37.409 5.935 17.788 1.00 25.46 188 THR A C 1
ATOM 1451 O O . THR A 1 188 ? 36.878 6.564 18.687 1.00 24.10 188 THR A O 1
ATOM 1455 N N . ASP A 1 189 ? 38.404 6.443 17.066 1.00 27.87 189 ASP A N 1
ATOM 1456 C CA . ASP A 1 189 ? 38.761 7.856 17.195 1.00 31.21 189 ASP A CA 1
ATOM 1457 C C . ASP A 1 189 ? 37.498 8.715 17.027 1.00 28.41 189 ASP A C 1
ATOM 1458 O O . ASP A 1 189 ? 36.642 8.389 16.203 1.00 29.10 189 ASP A O 1
ATOM 1463 N N . LEU A 1 190 ? 37.347 9.752 17.849 1.00 26.64 190 LEU A N 1
ATOM 1464 C CA . LEU A 1 190 ? 36.238 10.670 17.726 1.00 27.76 190 LEU A CA 1
ATOM 1465 C C . LEU A 1 190 ? 36.719 11.978 17.114 1.00 30.15 190 LEU A C 1
ATOM 1466 O O . LEU A 1 190 ? 37.810 12.441 17.437 1.00 29.92 190 LEU A O 1
ATOM 1471 N N . GLU A 1 191 ? 35.932 12.570 16.220 1.00 29.69 191 GLU A N 1
ATOM 1472 C CA . GLU A 1 191 ? 36.339 13.837 15.589 1.00 30.27 191 GLU A CA 1
ATOM 1473 C C . GLU A 1 191 ? 35.177 14.612 14.984 1.00 28.38 191 GLU A C 1
ATOM 1474 O O . GLU A 1 191 ? 34.140 14.031 14.670 1.00 25.68 191 GLU A O 1
ATOM 1480 N N . ALA A 1 192 ? 35.381 15.919 14.806 1.00 26.81 192 ALA A N 1
ATOM 1481 C CA . ALA A 1 192 ? 34.376 16.816 14.247 1.00 25.91 192 ALA A CA 1
ATOM 1482 C C . ALA A 1 192 ? 33.966 16.401 12.821 1.00 23.88 192 ALA A C 1
ATOM 1483 O O . ALA A 1 192 ? 34.810 16.006 12.003 1.00 25.26 192 ALA A O 1
ATOM 1485 N N . ALA A 1 193 ? 32.669 16.462 12.534 1.00 23.37 193 ALA A N 1
ATOM 1486 C CA . ALA A 1 193 ? 32.189 16.390 11.149 1.00 20.33 193 ALA A 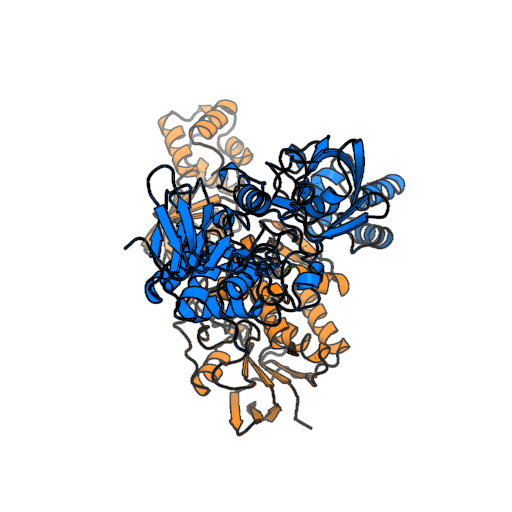CA 1
ATOM 1487 C C . ALA A 1 193 ? 31.064 17.395 11.054 1.00 19.10 193 ALA A C 1
ATOM 1488 O O . ALA A 1 193 ? 30.452 17.745 12.068 1.00 18.97 193 ALA A O 1
ATOM 1490 N N . GLU A 1 194 ? 30.793 17.867 9.840 1.00 18.79 194 GLU A N 1
ATOM 1491 C CA . GLU A 1 194 ? 29.783 18.909 9.639 1.00 18.47 194 GLU A CA 1
ATOM 1492 C C . GLU A 1 194 ? 30.116 20.138 10.492 1.00 16.67 194 GLU A C 1
ATOM 1493 O O . GLU A 1 194 ? 29.373 20.538 11.409 1.00 16.32 194 GLU A O 1
ATOM 1499 N N . SER A 1 195 ? 31.261 20.726 10.197 1.00 16.05 195 SER A N 1
ATOM 1500 C CA . SER A 1 195 ? 31.772 21.841 11.006 1.00 16.71 195 SER A CA 1
ATOM 1501 C C . SER A 1 195 ? 31.625 23.161 10.239 1.00 16.61 195 SER A C 1
ATOM 1502 O O . SER A 1 195 ? 32.117 23.246 9.130 1.00 17.84 195 SER A O 1
ATOM 1505 N N . PRO A 1 196 ? 30.968 24.189 10.821 1.00 16.82 196 PRO A N 1
ATOM 1506 C CA . PRO A 1 196 ? 30.994 25.475 10.120 1.00 17.92 196 PRO A CA 1
ATOM 1507 C C . PRO A 1 196 ? 32.434 25.964 9.951 1.00 19.34 196 PRO A C 1
ATOM 1508 O O . PRO A 1 196 ? 33.311 25.631 10.774 1.00 20.16 196 PRO A O 1
ATOM 1512 N N . LEU A 1 197 ? 32.677 26.706 8.869 1.00 18.65 197 LEU A N 1
ATOM 1513 C CA . LEU A 1 197 ? 34.015 27.182 8.522 1.00 17.99 197 LEU A CA 1
ATOM 1514 C C . LEU A 1 197 ? 34.290 28.619 8.954 1.00 18.95 197 LEU A C 1
ATOM 1515 O O . LEU A 1 197 ? 33.418 29.492 8.840 1.00 19.14 197 LEU A O 1
ATOM 1520 N N . LEU A 1 198 ? 35.511 28.864 9.436 1.00 20.26 198 LEU A N 1
ATOM 1521 C CA . LEU A 1 198 ? 35.950 30.220 9.761 1.00 20.21 198 LEU A CA 1
ATOM 1522 C C . LEU A 1 198 ? 36.704 30.735 8.559 1.00 20.15 198 LEU A C 1
ATOM 1523 O O . LEU A 1 198 ? 37.536 30.015 7.986 1.00 20.67 198 LEU A O 1
ATOM 1528 N N . THR A 1 199 ? 36.433 31.973 8.158 1.00 19.96 199 THR A N 1
ATOM 1529 C CA . THR A 1 199 ? 37.124 32.524 7.008 1.00 19.36 199 THR A CA 1
ATOM 1530 C C . THR A 1 199 ? 37.733 33.883 7.340 1.00 21.20 199 THR A C 1
ATOM 1531 O O . THR A 1 199 ? 37.316 34.560 8.279 1.00 20.11 199 THR A O 1
ATOM 1535 N N . ASP A 1 200 ? 38.697 34.286 6.530 1.00 22.50 200 ASP A N 1
ATOM 1536 C CA . ASP A 1 200 ? 39.220 35.639 6.625 1.00 25.10 200 ASP A CA 1
ATOM 1537 C C . ASP A 1 200 ? 38.636 36.412 5.444 1.00 24.37 200 ASP A C 1
ATOM 1538 O O . ASP A 1 200 ? 39.145 36.338 4.336 1.00 22.87 200 ASP A O 1
ATOM 1543 N N . PHE A 1 201 ? 37.542 37.121 5.700 1.00 25.47 201 PHE A N 1
ATOM 1544 C CA . PHE A 1 201 ? 36.675 37.663 4.648 1.00 24.20 201 PHE A CA 1
ATOM 1545 C C . PHE A 1 201 ? 35.875 38.800 5.307 1.00 24.57 201 PHE A C 1
ATOM 1546 O O . PHE A 1 201 ? 35.725 38.783 6.531 1.00 26.07 201 PHE A O 1
ATOM 1554 N N . PRO A 1 202 ? 35.372 39.795 4.525 1.00 24.36 202 PRO A N 1
ATOM 1555 C CA . PRO A 1 202 ? 34.526 40.835 5.133 1.00 24.01 202 PRO A CA 1
ATOM 1556 C C . PRO A 1 202 ? 33.106 40.309 5.404 1.00 24.05 202 PRO A C 1
ATOM 1557 O O . PRO A 1 202 ? 32.182 40.451 4.572 1.00 23.00 202 PRO A O 1
ATOM 1561 N N . HIS A 1 203 ? 32.942 39.702 6.576 1.00 22.42 203 HIS A N 1
ATOM 1562 C CA . HIS A 1 203 ? 31.714 38.956 6.898 1.00 21.99 203 HIS A CA 1
ATOM 1563 C C . HIS A 1 203 ? 30.459 39.820 6.899 1.00 21.37 203 HIS A C 1
ATOM 1564 O O . HIS A 1 203 ? 29.409 39.381 6.447 1.00 18.44 203 HIS A O 1
ATOM 1571 N N . LYS A 1 204 ? 30.567 41.055 7.392 1.00 21.31 204 LYS A N 1
ATOM 1572 C CA . LYS A 1 204 ? 29.392 41.902 7.507 1.00 25.48 204 LYS A CA 1
ATOM 1573 C C . LYS A 1 204 ? 28.771 42.239 6.145 1.00 24.41 204 LYS A C 1
ATOM 1574 O O . LYS A 1 204 ? 27.567 42.395 6.039 1.00 25.70 204 LYS A O 1
ATOM 1580 N N . ALA A 1 205 ? 29.592 42.305 5.107 1.00 24.25 205 ALA A N 1
ATOM 1581 C CA . ALA A 1 205 ? 29.096 42.540 3.748 1.00 24.11 205 ALA A CA 1
ATOM 1582 C C . ALA A 1 205 ? 28.022 41.520 3.365 1.00 24.30 205 ALA A C 1
ATOM 1583 O O . ALA A 1 205 ? 27.040 41.876 2.706 1.00 23.66 205 ALA A O 1
ATOM 1585 N N . LEU A 1 206 ? 28.193 40.258 3.777 1.00 21.96 206 LEU A N 1
ATOM 1586 C CA . LEU A 1 206 ? 27.289 39.207 3.308 1.00 21.14 206 LEU A CA 1
ATOM 1587 C C . LEU A 1 206 ? 26.494 38.427 4.364 1.00 20.97 206 LEU A C 1
ATOM 1588 O O . LEU A 1 206 ? 25.700 37.569 3.996 1.00 18.41 206 LEU A O 1
ATOM 1593 N N . GLN A 1 207 ? 26.681 38.709 5.654 1.00 22.48 207 GLN A N 1
ATOM 1594 C CA . GLN A 1 207 ? 26.141 37.791 6.691 1.00 23.48 207 GLN A CA 1
ATOM 1595 C C . GLN A 1 207 ? 24.634 37.698 6.667 1.00 24.18 207 GLN A C 1
ATOM 1596 O O . GLN A 1 207 ? 23.955 38.703 6.528 1.00 23.80 207 GLN A O 1
ATOM 1602 N N . GLY A 1 208 ? 24.124 36.470 6.765 1.00 22.39 208 GLY A N 1
ATOM 1603 C CA . GLY A 1 208 ? 22.696 36.208 6.681 1.00 22.02 208 GLY A CA 1
ATOM 1604 C C . GLY A 1 208 ? 22.243 35.810 5.275 1.00 22.40 208 GLY A C 1
ATOM 1605 O O . GLY A 1 208 ? 21.152 35.278 5.103 1.00 22.73 208 GLY A O 1
ATOM 1606 N N . ILE A 1 209 ? 23.075 36.023 4.258 1.00 20.80 209 ILE A N 1
ATOM 1607 C CA . ILE A 1 209 ? 22.679 35.609 2.914 1.00 20.28 209 ILE A CA 1
ATOM 1608 C C . ILE A 1 209 ? 22.778 34.087 2.767 1.00 20.35 209 ILE A C 1
ATOM 1609 O O . ILE A 1 209 ? 23.787 33.500 3.141 1.00 18.56 209 ILE A O 1
ATOM 1614 N N . SER A 1 210 ? 21.714 33.467 2.266 1.00 19.94 210 SER A N 1
ATOM 1615 C CA A SER A 1 210 ? 21.745 32.057 1.922 0.50 21.21 210 SER A CA 1
ATOM 1616 C CA B SER A 1 210 ? 21.739 32.047 1.927 0.50 21.22 210 SER A CA 1
ATOM 1617 C C . SER A 1 210 ? 21.717 31.884 0.415 1.00 21.00 210 SER A C 1
ATOM 1618 O O . SER A 1 210 ? 20.907 32.510 -0.261 1.00 23.86 210 SER A O 1
ATOM 1623 N N . LEU A 1 211 ? 22.605 31.059 -0.120 1.00 18.83 211 LEU A N 1
ATOM 1624 C CA . LEU A 1 211 ? 22.616 30.802 -1.559 1.00 18.36 211 LEU A CA 1
ATOM 1625 C C . LEU A 1 211 ? 22.209 29.355 -1.863 1.00 19.59 211 LEU A C 1
ATOM 1626 O O . LEU A 1 211 ? 22.625 28.412 -1.173 1.00 19.95 211 LEU A O 1
ATOM 1631 N N . ASP A 1 212 ? 21.414 29.157 -2.898 1.00 19.21 212 ASP A N 1
ATOM 1632 C CA . ASP A 1 212 ? 20.931 27.799 -3.185 1.00 22.04 212 ASP A CA 1
ATOM 1633 C C . ASP A 1 212 ? 21.833 27.078 -4.178 1.00 21.27 212 ASP A C 1
ATOM 1634 O O . ASP A 1 212 ? 22.146 27.614 -5.228 1.00 18.78 212 ASP A O 1
ATOM 1639 N N . ASP A 1 213 ? 22.263 25.864 -3.830 1.00 21.29 213 ASP A N 1
ATOM 1640 C CA . ASP A 1 213 ? 22.987 25.007 -4.780 1.00 20.74 213 ASP A CA 1
ATOM 1641 C C . ASP A 1 213 ? 24.113 25.740 -5.519 1.00 20.42 213 ASP A C 1
ATOM 1642 O O . ASP A 1 213 ? 24.160 25.798 -6.744 1.00 20.46 213 ASP A O 1
ATOM 1647 N N . VAL A 1 214 ? 25.017 26.314 -4.745 1.00 19.82 214 VAL A N 1
ATOM 1648 C CA . VAL A 1 214 ? 26.221 26.892 -5.306 1.00 19.97 214 VAL A CA 1
ATOM 1649 C C . VAL A 1 214 ? 27.357 25.883 -5.122 1.00 20.64 214 VAL A C 1
ATOM 1650 O O . VAL A 1 214 ? 27.197 24.877 -4.389 1.00 19.67 214 VAL A O 1
ATOM 1654 N N . THR A 1 215 ? 28.485 26.136 -5.787 1.00 19.81 215 THR A N 1
ATOM 1655 C CA . THR A 1 215 ? 29.609 25.198 -5.754 1.00 20.78 215 THR A CA 1
ATOM 1656 C C . THR A 1 215 ? 30.815 25.736 -5.002 1.00 23.14 215 THR A C 1
ATOM 1657 O O . THR A 1 215 ? 31.326 26.823 -5.324 1.00 23.92 215 THR A O 1
ATOM 1661 N N . LEU A 1 216 ? 31.248 24.984 -3.987 1.00 21.07 216 LEU A N 1
ATOM 1662 C CA . LEU A 1 216 ? 32.479 25.271 -3.262 1.00 22.14 216 LEU A CA 1
ATOM 1663 C C . LEU A 1 216 ? 33.478 24.203 -3.644 1.00 24.87 216 LEU A C 1
ATOM 1664 O O . LEU A 1 216 ? 33.170 23.000 -3.549 1.00 25.94 216 LEU A O 1
ATOM 1669 N N . SER A 1 217 ? 34.656 24.641 -4.081 1.00 25.13 217 SER A N 1
ATOM 1670 C CA . SER A 1 217 ? 35.714 23.769 -4.576 1.00 26.92 217 SER A CA 1
ATOM 1671 C C . SER A 1 217 ? 36.986 23.907 -3.739 1.00 27.38 217 SER A C 1
ATOM 1672 O O . SER A 1 217 ? 37.421 25.010 -3.432 1.00 24.48 217 SER A O 1
ATOM 1675 N N . TYR A 1 218 ? 37.580 22.769 -3.385 1.00 28.64 218 TYR A N 1
ATOM 1676 C CA . TYR A 1 218 ? 38.927 22.738 -2.877 1.00 29.00 218 TYR A CA 1
ATOM 1677 C C . TYR A 1 218 ? 39.602 21.484 -3.432 1.00 31.57 218 TYR A C 1
ATOM 1678 O O . TYR A 1 218 ? 39.197 20.362 -3.104 1.00 28.68 218 TYR A O 1
ATOM 1687 N N . GLY A 1 219 ? 40.602 21.692 -4.287 1.00 31.85 219 GLY A N 1
ATOM 1688 C CA . GLY A 1 219 ? 41.293 20.594 -4.976 1.00 36.49 219 GLY A CA 1
ATOM 1689 C C . GLY A 1 219 ? 40.322 19.772 -5.789 1.00 36.94 219 GLY A C 1
ATOM 1690 O O . GLY A 1 219 ? 39.582 20.315 -6.607 1.00 40.26 219 GLY A O 1
ATOM 1691 N N . LYS A 1 220 ? 40.289 18.464 -5.548 1.00 37.31 220 LYS A N 1
ATOM 1692 C CA . LYS A 1 220 ? 39.338 17.610 -6.261 1.00 38.18 220 LYS A CA 1
ATOM 1693 C C . LYS A 1 220 ? 37.974 17.510 -5.550 1.00 34.10 220 LYS A C 1
ATOM 1694 O O . LYS A 1 220 ? 37.069 16.847 -6.041 1.00 32.60 220 LYS A O 1
ATOM 1700 N N . HIS A 1 221 ? 37.817 18.169 -4.404 1.00 31.24 221 HIS A N 1
ATOM 1701 C CA . HIS A 1 221 ? 36.510 18.178 -3.728 1.00 32.02 221 HIS A CA 1
ATOM 1702 C C . HIS A 1 221 ? 35.637 19.332 -4.254 1.00 30.86 221 HIS A C 1
ATOM 1703 O O . HIS A 1 221 ? 35.934 20.507 -4.013 1.00 28.73 221 HIS A O 1
ATOM 1710 N N . ILE A 1 222 ? 34.588 18.984 -4.999 1.00 27.59 222 ILE A N 1
ATOM 1711 C CA . ILE A 1 222 ? 33.688 19.966 -5.589 1.00 27.36 222 ILE A CA 1
ATOM 1712 C C . ILE A 1 222 ? 32.312 19.695 -5.003 1.00 26.76 222 ILE A C 1
ATOM 1713 O O . ILE A 1 222 ? 31.717 18.665 -5.290 1.00 24.04 222 ILE A O 1
ATOM 1718 N N . ILE A 1 223 ? 31.816 20.586 -4.150 1.00 23.11 223 ILE A N 1
ATOM 1719 C CA . ILE A 1 223 ? 30.523 20.347 -3.505 1.00 23.83 223 ILE A CA 1
ATOM 1720 C C . ILE A 1 223 ? 29.479 21.375 -3.924 1.00 23.49 223 ILE A C 1
ATOM 1721 O O . ILE A 1 223 ? 29.732 22.587 -3.809 1.00 21.26 223 ILE A O 1
ATOM 1726 N N . THR A 1 224 ? 28.335 20.881 -4.416 1.00 20.51 224 THR A N 1
ATOM 1727 C CA . THR A 1 224 ? 27.226 21.744 -4.849 1.00 19.54 224 THR A CA 1
ATOM 1728 C C . THR A 1 224 ? 26.026 21.577 -3.915 1.00 18.45 224 THR A C 1
ATOM 1729 O O . THR A 1 224 ? 25.405 20.507 -3.854 1.00 16.74 224 THR A O 1
ATOM 1733 N N . HIS A 1 225 ? 25.727 22.641 -3.177 1.00 16.22 225 HIS A N 1
ATOM 1734 C CA . HIS A 1 225 ? 24.651 22.605 -2.213 1.00 16.84 225 HIS A CA 1
ATOM 1735 C C . HIS A 1 225 ? 24.443 24.016 -1.657 1.00 16.59 225 HIS A C 1
ATOM 1736 O O . HIS A 1 225 ? 25.067 24.977 -2.111 1.00 16.67 225 HIS A O 1
ATOM 1743 N N . ASP A 1 226 ? 23.558 24.150 -0.693 1.00 17.51 226 ASP A N 1
ATOM 1744 C CA . ASP A 1 226 ? 23.216 25.459 -0.161 1.00 17.21 226 ASP A CA 1
ATOM 1745 C C . ASP A 1 226 ? 24.306 25.987 0.733 1.00 17.12 226 ASP A C 1
ATOM 1746 O O . ASP A 1 226 ? 25.002 25.232 1.424 1.00 17.68 226 ASP A O 1
ATOM 1751 N N . LEU A 1 227 ? 24.430 27.303 0.756 1.00 16.20 227 LEU A N 1
ATOM 1752 C CA . LEU A 1 227 ? 25.515 27.933 1.498 1.00 16.28 227 LEU A CA 1
ATOM 1753 C C . LEU A 1 227 ? 24.979 29.090 2.311 1.00 16.72 227 LEU A C 1
ATOM 1754 O O . LEU A 1 227 ? 24.126 29.841 1.821 1.00 16.48 227 LEU A O 1
ATOM 1759 N N . LEU A 1 228 ? 25.476 29.245 3.538 1.00 16.73 228 LEU A N 1
ATOM 1760 C CA . LEU A 1 228 ? 25.060 30.328 4.407 1.00 17.44 228 LEU A CA 1
ATOM 1761 C C . LEU A 1 228 ? 26.263 31.192 4.779 1.00 17.57 228 LEU A C 1
ATOM 1762 O O . LEU A 1 228 ? 27.279 30.661 5.272 1.00 18.73 228 LEU A O 1
ATOM 1767 N N . PHE A 1 229 ? 26.174 32.495 4.524 1.00 16.83 229 PHE A N 1
ATOM 1768 C CA . PHE A 1 229 ? 27.202 33.447 5.010 1.00 16.38 229 PHE A CA 1
ATOM 1769 C C . PHE A 1 229 ? 26.890 33.845 6.451 1.00 16.68 229 PHE A C 1
ATOM 1770 O O . PHE A 1 229 ? 25.770 34.274 6.775 1.00 16.19 229 PHE A O 1
ATOM 1778 N N . THR A 1 230 ? 27.879 33.692 7.323 1.00 16.87 230 THR A N 1
ATOM 1779 C CA . THR A 1 230 ? 27.683 33.937 8.750 1.00 18.23 230 THR A CA 1
ATOM 1780 C C . THR A 1 230 ? 28.631 35.064 9.235 1.00 19.55 230 THR A C 1
ATOM 1781 O O . THR A 1 230 ? 29.509 35.505 8.490 1.00 18.81 230 THR A O 1
ATOM 1785 N N . HIS A 1 231 ? 28.490 35.480 10.490 1.00 21.49 231 HIS A N 1
ATOM 1786 C CA . HIS A 1 231 ? 29.374 36.508 11.069 1.00 24.11 231 HIS A CA 1
ATOM 1787 C C . HIS A 1 231 ? 30.838 36.068 11.187 1.00 22.75 231 HIS A C 1
ATOM 1788 O O . HIS A 1 231 ? 31.737 36.901 11.243 1.00 22.90 231 HIS A O 1
ATOM 1795 N N . PHE A 1 232 ? 31.087 34.761 11.184 1.00 21.62 232 PHE A N 1
ATOM 1796 C CA . PHE A 1 232 ? 32.445 34.229 11.332 1.00 20.98 232 PHE A CA 1
ATOM 1797 C C . PHE A 1 232 ? 32.997 33.587 10.065 1.00 19.79 232 PHE A C 1
ATOM 1798 O O . PHE A 1 232 ? 34.189 33.303 9.971 1.00 19.08 232 PHE A O 1
ATOM 1806 N N . GLY A 1 233 ? 32.132 33.309 9.088 1.00 18.89 233 GLY A N 1
ATOM 1807 C CA . GLY A 1 233 ? 32.556 32.525 7.952 1.00 16.94 233 GLY A CA 1
ATOM 1808 C C . GLY A 1 233 ? 31.406 31.962 7.128 1.00 17.37 233 GLY A C 1
ATOM 1809 O O . GLY A 1 233 ? 30.593 32.708 6.577 1.00 16.18 233 GLY A O 1
ATOM 1810 N N . LEU A 1 234 ? 31.339 30.629 7.055 1.00 16.06 234 LEU A N 1
ATOM 1811 C CA . LEU A 1 234 ? 30.410 29.937 6.163 1.00 15.42 234 LEU A CA 1
ATOM 1812 C C . LEU A 1 234 ? 29.793 28.767 6.896 1.00 16.42 234 LEU A C 1
ATOM 1813 O O . LEU A 1 234 ? 30.479 28.058 7.664 1.00 15.79 234 LEU A O 1
ATOM 1818 N N . SER A 1 235 ? 28.499 28.570 6.660 1.00 16.41 235 SER A N 1
ATOM 1819 C CA . SER A 1 235 ? 27.846 27.401 7.179 1.00 17.48 235 SER A CA 1
ATOM 1820 C C . SER A 1 235 ? 26.881 26.936 6.090 1.00 17.31 235 SER A C 1
ATOM 1821 O O . SER A 1 235 ? 27.048 27.308 4.923 1.00 17.28 235 SER A O 1
ATOM 1824 N N . GLY A 1 236 ? 25.905 26.109 6.451 1.00 17.60 236 GLY A N 1
ATOM 1825 C CA . GLY A 1 236 ? 25.049 25.504 5.427 1.00 17.33 236 GLY A CA 1
ATOM 1826 C C . GLY A 1 236 ? 25.726 24.287 4.811 1.00 17.90 236 GLY A C 1
ATOM 1827 O O . GLY A 1 236 ? 26.944 24.162 4.866 1.00 17.15 236 GLY A O 1
ATOM 1828 N N . PRO A 1 237 ? 24.940 23.388 4.190 1.00 18.19 237 PRO A N 1
ATOM 1829 C CA . PRO A 1 237 ? 25.451 22.109 3.696 1.00 17.38 237 PRO A CA 1
ATOM 1830 C C . PRO A 1 237 ? 26.735 22.197 2.877 1.00 17.04 237 PRO A C 1
ATOM 1831 O O . PRO A 1 237 ? 27.625 21.388 3.094 1.00 16.31 237 PRO A O 1
ATOM 1835 N N . ALA A 1 238 ? 26.867 23.146 1.950 1.00 15.97 238 ALA A N 1
ATOM 1836 C CA . ALA A 1 238 ? 28.080 23.144 1.130 1.00 16.47 238 ALA A CA 1
ATOM 1837 C C . ALA A 1 238 ? 29.346 23.322 1.989 1.00 16.64 238 ALA A C 1
ATOM 1838 O O . ALA A 1 238 ? 30.357 22.639 1.756 1.00 17.14 238 ALA A O 1
ATOM 1840 N N . ALA A 1 239 ? 29.299 24.237 2.958 1.00 16.55 239 ALA A N 1
ATOM 1841 C CA . ALA A 1 239 ? 30.447 24.472 3.835 1.00 17.01 239 ALA A CA 1
ATOM 1842 C C . ALA A 1 239 ? 30.638 23.301 4.810 1.00 17.96 239 ALA A C 1
ATOM 1843 O O . ALA A 1 239 ? 31.755 22.820 4.992 1.00 16.66 239 ALA A O 1
ATOM 1845 N N . LEU A 1 240 ? 29.549 22.862 5.438 1.00 17.79 240 LEU A N 1
ATOM 1846 C CA . LEU A 1 240 ? 29.600 21.702 6.327 1.00 18.24 240 LEU A CA 1
ATOM 1847 C C . LEU A 1 240 ? 30.213 20.476 5.656 1.00 19.05 240 LEU A C 1
ATOM 1848 O O . LEU A 1 240 ? 31.055 19.802 6.241 1.00 19.60 240 LEU A O 1
ATOM 1853 N N . ARG A 1 241 ? 29.816 20.205 4.419 1.00 20.07 241 ARG A N 1
ATOM 1854 C CA . ARG A 1 241 ? 30.361 19.076 3.663 1.00 20.32 241 ARG A CA 1
ATOM 1855 C C . ARG A 1 241 ? 31.834 19.230 3.300 1.00 21.55 241 ARG A C 1
ATOM 1856 O O . ARG A 1 241 ? 32.644 18.294 3.503 1.00 20.36 241 ARG A O 1
ATOM 1864 N N . LEU A 1 242 ? 32.211 20.408 2.800 1.00 20.15 242 LEU A N 1
ATOM 1865 C CA . LEU A 1 242 ? 33.636 20.653 2.503 1.00 20.18 242 LEU A CA 1
ATOM 1866 C C . LEU A 1 242 ? 34.530 20.643 3.763 1.00 18.90 242 LEU A C 1
ATOM 1867 O O . LEU A 1 242 ? 35.725 20.416 3.659 1.00 18.33 242 LEU A O 1
ATOM 1872 N N . SER A 1 243 ? 33.946 20.867 4.938 1.00 19.82 243 SER A N 1
ATOM 1873 C CA . SER A 1 243 ? 34.699 20.929 6.188 1.00 21.99 243 SER A CA 1
ATOM 1874 C C . SER A 1 243 ? 35.389 19.609 6.529 1.00 24.78 243 SER A C 1
ATOM 1875 O O . SER A 1 243 ? 36.270 19.587 7.374 1.00 23.97 243 SER A O 1
ATOM 1878 N N . SER A 1 244 ? 34.990 18.524 5.868 1.00 25.19 244 SER A N 1
ATOM 1879 C CA . SER A 1 244 ? 35.708 17.252 6.001 1.00 30.46 244 SER A CA 1
ATOM 1880 C C . SER A 1 244 ? 37.092 17.264 5.345 1.00 29.80 244 SER A C 1
ATOM 1881 O O . SER A 1 244 ? 37.919 16.394 5.618 1.00 27.68 244 SER A O 1
ATOM 1884 N N . PHE A 1 245 ? 37.345 18.252 4.491 1.00 28.13 245 PHE A N 1
ATOM 1885 C CA . PHE A 1 245 ? 38.560 18.273 3.698 1.00 27.06 245 PHE A CA 1
ATOM 1886 C C . PHE A 1 245 ? 39.454 19.496 3.919 1.00 27.95 245 PHE A C 1
ATOM 1887 O O . PHE A 1 245 ? 40.476 19.630 3.271 1.00 27.94 245 PHE A O 1
ATOM 1895 N N . VAL A 1 246 ? 39.072 20.393 4.812 1.00 26.69 246 VAL A N 1
ATOM 1896 C CA . VAL A 1 246 ? 39.880 21.579 5.082 1.00 27.83 246 VAL A CA 1
ATOM 1897 C C . VAL A 1 246 ? 39.970 21.763 6.577 1.00 30.01 246 VAL A C 1
ATOM 1898 O O . VAL A 1 246 ? 39.064 21.359 7.304 1.00 33.89 246 VAL A O 1
ATOM 1902 N N . LYS A 1 247 ? 41.042 22.386 7.047 1.00 31.68 247 LYS A N 1
ATOM 1903 C CA . LYS A 1 247 ? 41.153 22.662 8.474 1.00 33.86 247 LYS A CA 1
ATOM 1904 C C . LYS A 1 247 ? 41.795 24.006 8.825 1.00 32.86 247 LYS A C 1
ATOM 1905 O O . LYS A 1 247 ? 41.969 24.320 9.997 1.00 31.84 247 LYS A O 1
ATOM 1911 N N . GLY A 1 248 ? 42.120 24.807 7.819 1.00 32.05 248 GLY A N 1
ATOM 1912 C CA . GLY A 1 248 ? 42.731 26.112 8.055 1.00 32.26 248 GLY A CA 1
ATOM 1913 C C . GLY A 1 248 ? 43.898 26.295 7.114 1.00 32.73 248 GLY A C 1
ATOM 1914 O O . GLY A 1 248 ? 44.637 25.345 6.858 1.00 36.79 248 GLY A O 1
ATOM 1915 N N . GLY A 1 249 ? 44.061 27.501 6.580 1.00 30.08 249 GLY A N 1
ATOM 1916 C CA . GLY A 1 249 ? 45.189 27.796 5.690 1.00 29.25 249 GLY A CA 1
ATOM 1917 C C . GLY A 1 249 ? 44.938 27.572 4.214 1.00 29.86 249 GLY A C 1
ATOM 1918 O O . GLY A 1 249 ? 45.804 27.857 3.374 1.00 28.82 249 GLY A O 1
ATOM 1919 N N . GLU A 1 250 ? 43.749 27.076 3.875 1.00 28.16 250 GLU A N 1
ATOM 1920 C CA . GLU A 1 250 ? 43.461 26.770 2.494 1.00 26.61 250 GLU A CA 1
ATOM 1921 C C . GLU A 1 250 ? 42.726 27.949 1.832 1.00 26.76 250 GLU A C 1
ATOM 1922 O O . GLU A 1 250 ? 42.056 28.755 2.497 1.00 25.08 250 GLU A O 1
ATOM 1928 N N . THR A 1 251 ? 42.874 28.034 0.521 1.00 24.96 251 THR A N 1
ATOM 1929 C CA . THR A 1 251 ? 42.021 28.858 -0.294 1.00 26.37 251 THR A CA 1
ATOM 1930 C C . THR A 1 251 ? 41.004 27.946 -0.947 1.00 25.20 251 THR A C 1
ATOM 1931 O O . THR A 1 251 ? 41.375 26.979 -1.625 1.00 27.58 251 THR A O 1
ATOM 1935 N N . ILE A 1 252 ? 39.723 28.234 -0.724 1.00 22.30 252 ILE A N 1
ATOM 1936 C CA . ILE A 1 252 ? 38.655 27.514 -1.411 1.00 20.06 252 ILE A CA 1
ATOM 1937 C C . ILE A 1 252 ? 37.997 28.442 -2.432 1.00 20.60 252 ILE A C 1
ATOM 1938 O O . ILE A 1 252 ? 38.230 29.665 -2.415 1.00 18.31 252 ILE A O 1
ATOM 1943 N N . TYR A 1 253 ? 37.205 27.856 -3.326 1.00 19.82 253 TYR A N 1
ATOM 1944 C CA . TYR A 1 253 ? 36.568 28.625 -4.401 1.00 22.06 253 TYR A CA 1
ATOM 1945 C C . TYR A 1 253 ? 35.062 28.504 -4.437 1.00 20.86 253 TYR A C 1
ATOM 1946 O O . TYR A 1 253 ? 34.508 27.413 -4.273 1.00 20.70 253 TYR A O 1
ATOM 1955 N N . LEU A 1 254 ? 34.410 29.637 -4.648 1.00 18.73 254 LEU A N 1
ATOM 1956 C CA . LEU A 1 254 ? 32.977 29.695 -4.702 1.00 18.71 254 LEU A CA 1
ATOM 1957 C C . LEU A 1 254 ? 32.497 30.097 -6.095 1.00 18.87 254 LEU A C 1
ATOM 1958 O O . LEU A 1 254 ? 32.928 31.112 -6.648 1.00 17.53 254 LEU A O 1
ATOM 1963 N N . ASP A 1 255 ? 31.615 29.277 -6.660 1.00 18.50 255 ASP A N 1
ATOM 1964 C CA . ASP A 1 255 ? 30.958 29.571 -7.934 1.00 19.94 255 ASP A CA 1
ATOM 1965 C C . ASP A 1 255 ? 29.498 29.813 -7.562 1.00 19.53 255 ASP A C 1
ATOM 1966 O O . ASP A 1 255 ? 28.779 28.858 -7.204 1.00 19.27 255 ASP A O 1
ATOM 1971 N N . VAL A 1 256 ? 29.075 31.083 -7.599 1.00 17.37 256 VAL A N 1
ATOM 1972 C CA . VAL A 1 256 ? 27.682 31.454 -7.246 1.00 16.78 256 VAL A CA 1
ATOM 1973 C C . VAL A 1 256 ? 26.676 31.162 -8.354 1.00 16.86 256 VAL A C 1
ATOM 1974 O O . VAL A 1 256 ? 25.452 31.212 -8.132 1.00 17.52 256 VAL A O 1
ATOM 1978 N N . LEU A 1 257 ? 27.162 30.871 -9.556 1.00 15.80 257 LEU A N 1
ATOM 1979 C CA . LEU A 1 257 ? 26.255 30.558 -10.668 1.00 15.79 257 LEU A CA 1
ATOM 1980 C C . LEU A 1 257 ? 26.673 29.291 -11.449 1.00 16.12 257 LEU A C 1
ATOM 1981 O O . LEU A 1 257 ? 26.993 29.376 -12.638 1.00 15.86 257 LEU A O 1
ATOM 1986 N N . PRO A 1 258 ? 26.668 28.120 -10.781 1.00 17.38 258 PRO A N 1
ATOM 1987 C CA . PRO A 1 258 ? 27.183 26.884 -11.379 1.00 19.12 258 PRO A CA 1
ATOM 1988 C C . PRO A 1 258 ? 26.467 26.469 -12.647 1.00 20.76 258 PRO A C 1
ATOM 1989 O O . PRO A 1 258 ? 27.052 25.766 -13.462 1.00 23.00 258 PRO A O 1
ATOM 1993 N N . GLN A 1 259 ? 25.226 26.899 -12.817 1.00 22.11 259 GLN A N 1
ATOM 1994 C CA . GLN A 1 259 ? 24.432 26.529 -14.003 1.00 25.67 259 GLN A CA 1
ATOM 1995 C C . GLN A 1 259 ? 24.676 27.420 -15.220 1.00 25.42 259 GLN A C 1
ATOM 1996 O O . GLN A 1 259 ? 24.074 27.213 -16.260 1.00 25.07 259 GLN A O 1
ATOM 2002 N N . MET A 1 260 ? 25.562 28.405 -15.105 1.00 23.35 260 MET A N 1
ATOM 2003 C CA . MET A 1 260 ? 25.846 29.279 -16.247 1.00 22.13 260 MET A CA 1
ATOM 2004 C C . MET A 1 260 ? 27.328 29.256 -16.516 1.00 22.17 260 MET A C 1
ATOM 2005 O O . MET A 1 260 ? 28.129 29.472 -15.595 1.00 22.43 260 MET A O 1
ATOM 2010 N N . SER A 1 261 ? 27.703 29.001 -17.762 1.00 21.59 261 SER A N 1
ATOM 2011 C CA . SER A 1 261 ? 29.102 29.057 -18.150 1.00 21.52 261 SER A CA 1
ATOM 2012 C C . SER A 1 261 ? 29.573 30.518 -18.200 1.00 21.18 261 SER A C 1
ATOM 2013 O O . SER A 1 261 ? 28.761 31.430 -18.223 1.00 20.15 261 SER A O 1
ATOM 2016 N N . GLN A 1 262 ? 30.885 30.733 -18.236 1.00 21.86 262 GLN A N 1
ATOM 2017 C CA . GLN A 1 262 ? 31.426 32.090 -18.451 1.00 22.35 262 GLN A CA 1
ATOM 2018 C C . GLN A 1 262 ? 30.855 32.698 -19.733 1.00 20.91 262 GLN A C 1
ATOM 2019 O O . GLN A 1 262 ? 30.552 33.896 -19.788 1.00 17.98 262 GLN A O 1
ATOM 2025 N N . GLN A 1 263 ? 30.693 31.872 -20.768 1.00 20.83 263 GLN A N 1
ATOM 2026 C CA . GLN A 1 263 ? 30.137 32.366 -22.026 1.00 21.43 263 GLN A CA 1
ATOM 2027 C C . GLN A 1 263 ? 28.665 32.768 -21.874 1.00 20.32 263 GLN A C 1
ATOM 2028 O O . GLN A 1 263 ? 28.255 33.797 -22.426 1.00 19.83 263 GLN A O 1
ATOM 2034 N N . ASP A 1 264 ? 27.885 31.976 -21.121 1.00 19.81 264 ASP A N 1
ATOM 2035 C CA . ASP A 1 264 ? 26.477 32.298 -20.857 1.00 20.03 264 ASP A CA 1
ATOM 2036 C C . ASP A 1 264 ? 26.381 33.638 -20.127 1.00 18.17 264 ASP A C 1
ATOM 2037 O O . ASP A 1 264 ? 25.482 34.456 -20.390 1.00 17.21 264 ASP A O 1
ATOM 2042 N N . LEU A 1 265 ? 27.297 33.863 -19.199 1.00 18.26 265 LEU A N 1
ATOM 2043 C CA . LEU A 1 265 ? 27.292 35.128 -18.478 1.00 17.77 265 LEU A CA 1
ATOM 2044 C C . LEU A 1 265 ? 27.691 36.282 -19.381 1.00 17.56 265 LEU A C 1
ATOM 2045 O O . LEU A 1 265 ? 27.156 37.370 -19.246 1.00 18.13 265 LEU A O 1
ATOM 2050 N N . ALA A 1 266 ? 28.631 36.055 -20.298 1.00 17.52 266 ALA A N 1
ATOM 2051 C CA . ALA A 1 266 ? 28.993 37.106 -21.263 1.00 17.54 266 ALA A CA 1
ATOM 2052 C C . ALA A 1 266 ? 27.806 37.477 -22.172 1.00 18.15 266 ALA A C 1
ATOM 2053 O O . ALA A 1 266 ? 27.580 38.661 -22.432 1.00 18.37 266 ALA A O 1
ATOM 2055 N N . ASP A 1 267 ? 27.049 36.468 -22.629 1.00 18.16 267 ASP A N 1
ATOM 2056 C CA . ASP A 1 267 ? 25.813 36.678 -23.403 1.00 19.79 267 ASP A CA 1
ATOM 2057 C C . ASP A 1 267 ? 24.726 37.429 -22.611 1.00 19.48 267 ASP A C 1
ATOM 2058 O O . ASP A 1 267 ? 24.129 38.373 -23.129 1.00 19.76 267 ASP A O 1
ATOM 2063 N N . PHE A 1 268 ? 24.466 36.989 -21.372 1.00 19.38 268 PHE A N 1
ATOM 2064 C CA . PHE A 1 268 ? 23.572 37.694 -20.440 1.00 18.68 268 PHE A CA 1
ATOM 2065 C C . PHE A 1 268 ? 23.920 39.194 -20.391 1.00 20.56 268 PHE A C 1
ATOM 2066 O O . PHE A 1 268 ? 23.060 40.061 -20.581 1.00 20.97 268 PHE A O 1
ATOM 2074 N N . LEU A 1 269 ? 25.193 39.496 -20.168 1.00 21.84 269 LEU A N 1
ATOM 2075 C CA . LEU A 1 269 ? 25.614 40.890 -20.049 1.00 23.17 269 LEU A CA 1
ATOM 2076 C C . LEU A 1 269 ? 25.361 41.621 -21.353 1.00 22.99 269 LEU A C 1
ATOM 2077 O O . LEU A 1 269 ? 24.801 42.697 -21.346 1.00 23.33 269 LEU A O 1
ATOM 2082 N N . GLU A 1 270 ? 25.743 41.014 -22.470 1.00 24.80 270 GLU A N 1
ATOM 2083 C CA . GLU A 1 270 ? 25.492 41.625 -23.776 1.00 25.81 270 GLU A CA 1
ATOM 2084 C C . GLU A 1 270 ? 23.991 41.909 -24.018 1.00 25.70 270 GLU A C 1
ATOM 2085 O O . GLU A 1 270 ? 23.639 42.975 -24.508 1.00 25.82 270 GLU A O 1
ATOM 2091 N N . GLU A 1 271 ? 23.121 40.979 -23.645 1.00 24.81 271 GLU A N 1
ATOM 2092 C CA . GLU A 1 271 ? 21.678 41.198 -23.785 1.00 27.34 271 GLU A CA 1
ATOM 2093 C C . GLU A 1 271 ? 21.102 42.221 -22.805 1.00 24.57 271 GLU A C 1
ATOM 2094 O O . GLU A 1 271 ? 19.962 42.604 -22.958 1.00 24.99 271 GLU A O 1
ATOM 2100 N N . HIS A 1 272 ? 21.879 42.662 -21.816 1.00 22.87 272 HIS A N 1
ATOM 2101 C CA . HIS A 1 272 ? 21.405 43.669 -20.857 1.00 22.67 272 HIS A CA 1
ATOM 2102 C C . HIS A 1 272 ? 22.278 44.915 -20.871 1.00 23.31 272 HIS A C 1
ATOM 2103 O O . HIS A 1 272 ? 22.380 45.621 -19.860 1.00 24.43 272 HIS A O 1
ATOM 2110 N N . ARG A 1 273 ? 22.909 45.180 -22.011 1.00 23.75 273 ARG A N 1
ATOM 2111 C CA . ARG A 1 273 ? 23.898 46.242 -22.113 1.00 25.42 273 ARG A CA 1
ATOM 2112 C C . ARG A 1 273 ? 23.434 47.661 -21.738 1.00 25.62 273 ARG A C 1
ATOM 2113 O O . ARG A 1 273 ? 24.229 48.459 -21.241 1.00 25.14 273 ARG A O 1
ATOM 2121 N N . GLU A 1 274 ? 22.152 47.968 -21.929 1.00 25.52 274 GLU A N 1
ATOM 2122 C CA . GLU A 1 274 ? 21.617 49.296 -21.566 1.00 26.17 274 GLU A CA 1
ATOM 2123 C C . GLU A 1 274 ? 21.304 49.447 -20.084 1.00 24.98 274 GLU A C 1
ATOM 2124 O O . GLU A 1 274 ? 20.911 50.533 -19.639 1.00 24.39 274 GLU A O 1
ATOM 2130 N N . LYS A 1 275 ? 21.431 48.346 -19.337 1.00 22.29 275 LYS A N 1
ATOM 2131 C CA . LYS A 1 275 ? 20.961 48.281 -17.970 1.00 21.35 275 LYS A CA 1
ATOM 2132 C C . LYS A 1 275 ? 22.045 48.633 -16.968 1.00 20.93 275 LYS A C 1
ATOM 2133 O O . LYS A 1 275 ? 23.237 48.600 -17.289 1.00 20.26 275 LYS A O 1
ATOM 2139 N N . SER A 1 276 ? 21.613 48.958 -15.760 1.00 18.61 276 SER A N 1
ATOM 2140 C CA . SER A 1 276 ? 22.493 48.992 -14.613 1.00 18.59 276 SER A CA 1
ATOM 2141 C C . SER A 1 276 ? 23.028 47.573 -14.395 1.00 17.53 276 SER A C 1
ATOM 2142 O O . SER A 1 276 ? 22.287 46.575 -14.477 1.00 15.72 276 SER A O 1
ATOM 2145 N N . LEU A 1 277 ? 24.329 47.491 -14.186 1.00 17.11 277 LEU A N 1
ATOM 2146 C CA . LEU A 1 277 ? 24.992 46.199 -13.967 1.00 17.46 277 LEU A CA 1
ATOM 2147 C C . LEU A 1 277 ? 24.426 45.538 -12.709 1.00 18.22 277 LEU A C 1
ATOM 2148 O O . LEU A 1 277 ? 23.995 44.379 -12.736 1.00 17.95 277 LEU A O 1
ATOM 2153 N N . LYS A 1 278 ? 24.402 46.272 -11.604 1.00 17.51 278 LYS A N 1
ATOM 2154 C CA . LYS A 1 278 ? 23.855 45.721 -10.382 1.00 18.40 278 LYS A CA 1
ATOM 2155 C C . LYS A 1 278 ? 22.388 45.280 -10.553 1.00 18.51 278 LYS A C 1
ATOM 2156 O O . LYS A 1 278 ? 22.018 44.176 -10.128 1.00 17.69 278 LYS A O 1
ATOM 2162 N N . ASN A 1 279 ? 21.549 46.133 -11.141 1.00 17.74 279 ASN A N 1
ATOM 2163 C CA . ASN A 1 279 ? 20.106 45.794 -11.231 1.00 18.68 279 ASN A CA 1
ATOM 2164 C C . ASN A 1 279 ? 19.851 44.585 -12.122 1.00 18.20 279 ASN A C 1
ATOM 2165 O O . ASN A 1 279 ? 19.086 43.723 -11.747 1.00 18.15 279 ASN A O 1
ATOM 2170 N N . CYS A 1 280 ? 20.511 44.504 -13.272 1.00 18.82 280 CYS A N 1
ATOM 2171 C CA . CYS A 1 280 ? 20.202 43.405 -14.196 1.00 20.09 280 CYS A CA 1
ATOM 2172 C C . CYS A 1 280 ? 20.596 42.050 -13.584 1.00 19.39 280 CYS A C 1
ATOM 2173 O O . CYS A 1 280 ? 19.940 41.046 -13.830 1.00 18.95 280 CYS A O 1
ATOM 2176 N N . LEU A 1 281 ? 21.640 42.051 -12.758 1.00 18.12 281 LEU A N 1
ATOM 2177 C CA . LEU A 1 281 ? 22.080 40.851 -12.064 1.00 18.00 281 LEU A CA 1
ATOM 2178 C C . LEU A 1 281 ? 21.149 40.336 -10.970 1.00 16.94 281 LEU A C 1
ATOM 2179 O O . LEU A 1 281 ? 21.316 39.194 -10.525 1.00 15.99 281 LEU A O 1
ATOM 2184 N N . LYS A 1 282 ? 20.188 41.165 -10.530 1.00 16.95 282 LYS A N 1
ATOM 2185 C CA . LYS A 1 282 ? 19.220 40.756 -9.493 1.00 17.28 282 LYS A CA 1
ATOM 2186 C C . LYS A 1 282 ? 18.359 39.538 -9.842 1.00 17.01 282 LYS A C 1
ATOM 2187 O O . LYS A 1 282 ? 17.938 38.805 -8.939 1.00 17.05 282 LYS A O 1
ATOM 2193 N N . ILE A 1 283 ? 18.072 39.344 -11.125 1.00 15.04 283 ILE A N 1
ATOM 2194 C CA . ILE A 1 283 ? 17.369 38.137 -11.567 1.00 15.44 283 ILE A CA 1
ATOM 2195 C C . ILE A 1 283 ? 18.195 36.834 -11.335 1.00 16.20 283 ILE A C 1
ATOM 2196 O O . ILE A 1 283 ? 17.606 35.760 -11.142 1.00 16.41 283 ILE A O 1
ATOM 2201 N N . LEU A 1 284 ? 19.534 36.943 -11.367 1.00 16.43 284 LEU A N 1
ATOM 2202 C CA . LEU A 1 284 ? 20.437 35.829 -11.049 1.00 17.28 284 LEU A CA 1
ATOM 2203 C C . LEU A 1 284 ? 20.858 35.691 -9.580 1.00 18.40 284 LEU A C 1
ATOM 2204 O O . LEU A 1 284 ? 21.018 34.578 -9.096 1.00 19.28 284 LEU A O 1
ATOM 2209 N N . LEU A 1 285 ? 21.018 36.797 -8.862 1.00 17.17 285 LEU A N 1
ATOM 2210 C CA . LEU A 1 285 ? 21.682 36.778 -7.562 1.00 17.65 285 LEU A CA 1
ATOM 2211 C C . LEU A 1 285 ? 20.995 37.713 -6.581 1.00 16.97 285 LEU A C 1
ATOM 2212 O O . LEU A 1 285 ? 20.391 38.698 -6.997 1.00 16.08 285 LEU A O 1
ATOM 2217 N N . PRO A 1 286 ? 21.121 37.432 -5.279 1.00 16.44 286 PRO A N 1
ATOM 2218 C CA . PRO A 1 286 ? 20.575 38.350 -4.259 1.00 16.62 286 PRO A CA 1
ATOM 2219 C C . PRO A 1 286 ? 21.229 39.712 -4.385 1.00 17.03 286 PRO A C 1
ATOM 2220 O O . PRO A 1 286 ? 22.396 39.816 -4.818 1.00 15.01 286 PRO A O 1
ATOM 2224 N N . GLU A 1 287 ? 20.484 40.754 -4.038 1.00 17.58 287 GLU A N 1
ATOM 2225 C CA . GLU A 1 287 ? 20.957 42.103 -4.251 1.00 19.70 287 GLU A CA 1
ATOM 2226 C C . GLU A 1 287 ? 22.273 42.371 -3.506 1.00 17.86 287 GLU A C 1
ATOM 2227 O O . GLU A 1 287 ? 23.155 43.016 -4.036 1.00 18.81 287 GLU A O 1
ATOM 2233 N N . ARG A 1 288 ? 22.412 41.886 -2.282 1.00 16.82 288 ARG A N 1
ATOM 2234 C CA . ARG A 1 288 ? 23.656 42.113 -1.547 1.00 16.61 288 ARG A CA 1
ATOM 2235 C C . ARG A 1 288 ? 24.851 41.411 -2.194 1.00 16.32 288 ARG A C 1
ATOM 2236 O O . ARG A 1 288 ? 25.969 41.883 -2.072 1.00 14.91 288 ARG A O 1
ATOM 2244 N N . ILE A 1 289 ? 24.626 40.279 -2.875 1.00 14.69 289 ILE A N 1
ATOM 2245 C CA . ILE A 1 289 ? 25.715 39.632 -3.606 1.00 14.10 289 ILE A CA 1
ATOM 2246 C C . ILE A 1 289 ? 26.059 40.459 -4.843 1.00 14.55 289 ILE A C 1
ATOM 2247 O O . ILE A 1 289 ? 27.236 40.669 -5.146 1.00 14.66 289 ILE A O 1
ATOM 2252 N N . ALA A 1 290 ? 25.036 40.935 -5.549 1.00 14.29 290 ALA A N 1
ATOM 2253 C CA . ALA A 1 290 ? 25.246 41.794 -6.737 1.00 15.41 290 ALA A CA 1
ATOM 2254 C C . ALA A 1 290 ? 26.024 43.039 -6.328 1.00 15.61 290 ALA A C 1
ATOM 2255 O O . ALA A 1 290 ? 26.923 43.453 -7.054 1.00 17.32 290 ALA A O 1
ATOM 2257 N N . ASP A 1 291 ? 25.713 43.611 -5.161 1.00 16.43 291 ASP A N 1
ATOM 2258 C CA . ASP A 1 291 ? 26.448 44.788 -4.632 1.00 17.85 291 ASP A CA 1
ATOM 2259 C C . ASP A 1 291 ? 27.928 44.475 -4.416 1.00 17.60 291 ASP A C 1
ATOM 2260 O O . ASP A 1 291 ? 28.810 45.252 -4.794 1.00 17.69 291 ASP A O 1
ATOM 2265 N N . PHE A 1 292 ? 28.180 43.336 -3.773 1.00 17.07 292 PHE A N 1
ATOM 2266 C CA . PHE A 1 292 ? 29.533 42.887 -3.521 1.00 16.85 292 PHE A CA 1
ATOM 2267 C C . PHE A 1 292 ? 30.365 42.839 -4.809 1.00 15.80 292 PHE A C 1
ATOM 2268 O O . PHE A 1 292 ? 31.448 43.399 -4.845 1.00 16.34 292 PHE A O 1
ATOM 2276 N N . PHE A 1 293 ? 29.878 42.182 -5.854 1.00 14.24 293 PHE A N 1
ATOM 2277 C CA . PHE A 1 293 ? 30.671 42.026 -7.068 1.00 13.45 293 PHE A CA 1
ATOM 2278 C C . PHE A 1 293 ? 30.707 43.308 -7.887 1.00 13.04 293 PHE A C 1
ATOM 2279 O O . PHE A 1 293 ? 31.673 43.556 -8.594 1.00 13.37 293 PHE A O 1
ATOM 2287 N N . THR A 1 294 ? 29.653 44.105 -7.837 1.00 12.46 294 THR A N 1
ATOM 2288 C CA . THR A 1 294 ? 29.555 45.185 -8.830 1.00 13.58 294 THR A CA 1
ATOM 2289 C C . THR A 1 294 ? 30.060 46.525 -8.281 1.00 13.55 294 THR A C 1
ATOM 2290 O O . THR A 1 294 ? 30.247 47.468 -9.040 1.00 14.05 294 THR A O 1
ATOM 2294 N N . GLN A 1 295 ? 30.287 46.607 -6.977 1.00 14.29 295 GLN A N 1
ATOM 2295 C CA . GLN A 1 295 ? 30.628 47.898 -6.346 1.00 14.77 295 GLN A CA 1
ATOM 2296 C C . GLN A 1 295 ? 31.749 48.712 -7.066 1.00 15.25 295 GLN A C 1
ATOM 2297 O O . GLN A 1 295 ? 31.535 49.888 -7.352 1.00 15.67 295 GLN A O 1
ATOM 2303 N N . PRO A 1 296 ? 32.912 48.089 -7.401 1.00 15.06 296 PRO A N 1
ATOM 2304 C CA . PRO A 1 296 ? 33.990 48.891 -7.971 1.00 16.32 296 PRO A CA 1
ATOM 2305 C C . PRO A 1 296 ? 33.924 49.114 -9.501 1.00 16.13 296 PRO A C 1
ATOM 2306 O O . PRO A 1 296 ? 34.783 49.791 -10.052 1.00 15.98 296 PRO A O 1
ATOM 2310 N N . PHE A 1 297 ? 32.910 48.573 -10.178 1.00 16.39 297 PHE A N 1
ATOM 2311 C CA . PHE A 1 297 ? 32.809 48.697 -11.626 1.00 15.53 297 PHE A CA 1
ATOM 2312 C C . PHE A 1 297 ? 31.906 49.860 -12.016 1.00 16.51 297 PHE A C 1
ATOM 2313 O O . PHE A 1 297 ? 31.111 50.315 -11.207 1.00 15.66 297 PHE A O 1
ATOM 2321 N N . PRO A 1 298 ? 31.997 50.319 -13.277 1.00 17.22 298 PRO A N 1
ATOM 2322 C CA . PRO A 1 298 ? 31.063 51.310 -13.832 1.00 18.34 298 PRO A CA 1
ATOM 2323 C C . PRO A 1 298 ? 29.605 50.903 -13.617 1.00 20.27 298 PRO A C 1
ATOM 2324 O O . PRO A 1 298 ? 29.306 49.692 -13.489 1.00 20.92 298 PRO A O 1
ATOM 2328 N N . GLU A 1 299 ? 28.706 51.889 -13.571 1.00 19.39 299 GLU A N 1
ATOM 2329 C CA . GLU A 1 299 ? 27.311 51.643 -13.212 1.00 21.41 299 GLU A CA 1
ATOM 2330 C C . GLU A 1 299 ? 26.515 50.835 -14.254 1.00 19.09 299 GLU A C 1
ATOM 2331 O O . GLU A 1 299 ? 25.751 49.941 -13.890 1.00 17.17 299 GLU A O 1
ATOM 2337 N N . LYS A 1 300 ? 26.707 51.148 -15.525 1.00 18.22 300 LYS A N 1
ATOM 2338 C CA . LYS A 1 300 ? 25.957 50.460 -16.591 1.00 20.82 300 LYS A CA 1
ATOM 2339 C C . LYS A 1 300 ? 26.769 49.393 -17.286 1.00 19.33 300 LYS A C 1
ATOM 2340 O O . LYS A 1 300 ? 27.962 49.574 -17.518 1.00 19.11 300 LYS A O 1
ATOM 2346 N N . VAL A 1 301 ? 26.107 48.295 -17.646 1.00 18.10 301 VAL A N 1
ATOM 2347 C CA . VAL A 1 301 ? 26.755 47.174 -18.353 1.00 18.18 301 VAL A CA 1
ATOM 2348 C C . VAL A 1 301 ? 27.608 47.650 -19.524 1.00 19.80 301 VAL A C 1
ATOM 2349 O O . VAL A 1 301 ? 28.784 47.308 -19.610 1.00 19.16 301 VAL A O 1
ATOM 2353 N N . LYS A 1 302 ? 27.039 48.478 -20.399 1.00 20.68 302 LYS A N 1
ATOM 2354 C CA . LYS A 1 302 ? 27.764 48.943 -21.589 1.00 23.85 302 LYS A CA 1
ATOM 2355 C C . LYS A 1 302 ? 28.982 49.820 -21.288 1.00 23.39 302 LYS A C 1
ATOM 2356 O O . LYS A 1 302 ? 29.814 50.019 -22.164 1.00 24.18 302 LYS A O 1
ATOM 2362 N N . GLN A 1 303 ? 29.068 50.367 -20.075 1.00 22.15 303 GLN A N 1
ATOM 2363 C CA . GLN A 1 303 ? 30.236 51.156 -19.672 1.00 21.57 303 GLN A CA 1
ATOM 2364 C C . GLN A 1 303 ? 31.454 50.305 -19.284 1.00 20.03 303 GLN A C 1
ATOM 2365 O O . GLN A 1 303 ? 32.534 50.842 -19.084 1.00 18.86 303 GLN A O 1
ATOM 2371 N N . LEU A 1 304 ? 31.285 48.992 -19.142 1.00 19.23 304 LEU A N 1
ATOM 2372 C CA . LEU A 1 304 ? 32.423 48.116 -18.872 1.00 19.54 304 LEU A CA 1
ATOM 2373 C C . LEU A 1 304 ? 33.225 47.843 -20.140 1.00 19.56 304 LEU A C 1
ATOM 2374 O O . LEU A 1 304 ? 32.656 47.656 -21.204 1.00 18.79 304 LEU A O 1
ATOM 2379 N N . ASN A 1 305 ? 34.551 47.813 -20.040 1.00 17.72 305 ASN A N 1
ATOM 2380 C CA . ASN A 1 305 ? 35.318 47.354 -21.197 1.00 17.85 305 ASN A CA 1
ATOM 2381 C C . ASN A 1 305 ? 35.436 45.823 -21.154 1.00 17.53 305 ASN A C 1
ATOM 2382 O O . ASN A 1 305 ? 34.954 45.155 -20.207 1.00 15.64 305 ASN A O 1
ATOM 2387 N N . LEU A 1 306 ? 36.068 45.250 -22.173 1.00 18.65 306 LEU A N 1
ATOM 2388 C CA . LEU A 1 306 ? 36.127 43.801 -22.250 1.00 19.12 306 LEU A CA 1
ATOM 2389 C C . LEU A 1 306 ? 36.895 43.212 -21.059 1.00 18.58 306 LEU A C 1
ATOM 2390 O O . LEU A 1 306 ? 36.533 42.147 -20.529 1.00 17.78 306 LEU A O 1
ATOM 2395 N N . SER A 1 307 ? 37.958 43.889 -20.634 1.00 18.12 307 SER A N 1
ATOM 2396 C CA . SER A 1 307 ? 38.721 43.411 -19.469 1.00 17.03 307 SER A CA 1
ATOM 2397 C C . SER A 1 307 ? 37.856 43.355 -18.215 1.00 15.60 307 SER A C 1
ATOM 2398 O O . SER A 1 307 ? 37.908 42.386 -17.462 1.00 14.83 307 SER A O 1
ATOM 2401 N N . GLU A 1 308 ? 37.079 44.405 -17.987 1.00 15.28 308 GLU A N 1
ATOM 2402 C CA . GLU A 1 308 ? 36.204 44.452 -16.793 1.00 15.47 308 GLU A CA 1
ATOM 2403 C C . GLU A 1 308 ? 35.156 43.333 -16.779 1.00 15.82 308 GLU A C 1
ATOM 2404 O O . GLU A 1 308 ? 34.947 42.674 -15.739 1.00 15.01 308 GLU A O 1
ATOM 2410 N N . LYS A 1 309 ? 34.523 43.101 -17.929 1.00 16.14 309 LYS A N 1
ATOM 2411 C CA . LYS A 1 309 ? 33.526 42.032 -18.048 1.00 17.73 309 LYS A CA 1
ATOM 2412 C C . LYS A 1 309 ? 34.113 40.674 -17.721 1.00 17.62 309 LYS A C 1
ATOM 2413 O O . LYS A 1 309 ? 33.507 39.895 -16.949 1.00 17.23 309 LYS A O 1
ATOM 2419 N N . GLU A 1 310 ? 35.276 40.382 -18.308 1.00 16.55 310 GLU A N 1
ATOM 2420 C CA . GLU A 1 310 ? 35.909 39.087 -18.105 1.00 18.12 310 GLU A CA 1
ATOM 2421 C C . GLU A 1 310 ? 36.360 38.936 -16.670 1.00 16.36 310 GLU A C 1
ATOM 2422 O O . GLU A 1 310 ? 36.244 37.846 -16.100 1.00 15.43 310 GLU A O 1
ATOM 2428 N N . ALA A 1 311 ? 36.845 40.029 -16.090 1.00 15.10 311 ALA A N 1
ATOM 2429 C CA . ALA A 1 311 ? 37.266 39.996 -14.696 1.00 16.33 311 ALA A CA 1
ATOM 2430 C C . ALA A 1 311 ? 36.071 39.706 -13.790 1.00 16.57 311 ALA A C 1
ATOM 2431 O O . ALA A 1 311 ? 36.154 38.824 -12.909 1.00 16.29 311 ALA A O 1
ATOM 2433 N N . LEU A 1 312 ? 34.977 40.459 -13.984 1.00 16.44 312 LEU A N 1
ATOM 2434 C CA . LEU A 1 312 ? 33.735 40.248 -13.213 1.00 15.59 312 LEU A CA 1
ATOM 2435 C C . LEU A 1 312 ? 33.208 38.818 -13.345 1.00 15.52 312 LEU A C 1
ATOM 2436 O O . LEU A 1 312 ? 32.845 38.174 -12.359 1.00 14.86 312 LEU A O 1
ATOM 2441 N N . ILE A 1 313 ? 33.136 38.321 -14.568 1.00 15.74 313 ILE A N 1
ATOM 2442 C CA . ILE A 1 313 ? 32.637 36.959 -14.763 1.00 17.05 313 ILE A CA 1
ATOM 2443 C C . ILE A 1 313 ? 33.469 35.899 -13.997 1.00 17.38 313 ILE A C 1
ATOM 2444 O O . ILE A 1 313 ? 32.908 34.999 -13.372 1.00 16.76 313 ILE A O 1
ATOM 2449 N N . LYS A 1 314 ? 34.792 36.058 -13.993 1.00 18.35 314 LYS A N 1
ATOM 2450 C CA . LYS A 1 314 ? 35.659 35.143 -13.271 1.00 19.44 314 LYS A CA 1
ATOM 2451 C C . LYS A 1 314 ? 35.478 35.252 -11.739 1.00 20.19 314 LYS A C 1
ATOM 2452 O O . LYS A 1 314 ? 35.607 34.236 -11.025 1.00 21.50 314 LYS A O 1
ATOM 2458 N N . GLN A 1 315 ? 35.161 36.452 -11.230 1.00 15.83 315 GLN A N 1
ATOM 2459 C CA . GLN A 1 315 ? 34.860 36.607 -9.812 1.00 16.37 315 GLN A CA 1
ATOM 2460 C C . GLN A 1 315 ? 33.596 35.857 -9.386 1.00 15.58 315 GLN A C 1
ATOM 2461 O O . GLN A 1 315 ? 33.571 35.163 -8.353 1.00 15.60 315 GLN A O 1
ATOM 2467 N N . ILE A 1 316 ? 32.559 36.001 -10.197 1.00 15.12 316 ILE A N 1
ATOM 2468 C CA . ILE A 1 316 ? 31.256 35.354 -9.975 1.00 15.63 316 ILE A CA 1
ATOM 2469 C C . ILE A 1 316 ? 31.394 33.825 -10.021 1.00 15.54 316 ILE A C 1
ATOM 2470 O O . ILE A 1 316 ? 30.765 33.095 -9.215 1.00 15.72 316 ILE A O 1
ATOM 2475 N N . LYS A 1 317 ? 32.263 33.345 -10.909 1.00 15.76 317 LYS A N 1
ATOM 2476 C CA . LYS A 1 317 ? 32.409 31.903 -11.163 1.00 17.00 317 LYS A CA 1
ATOM 2477 C C . LYS A 1 317 ? 33.469 31.243 -10.299 1.00 17.20 317 LYS A C 1
ATOM 2478 O O . LYS A 1 317 ? 33.515 30.021 -10.213 1.00 16.23 317 LYS A O 1
ATOM 2484 N N . GLU A 1 318 ? 34.323 32.053 -9.674 1.00 19.35 318 GLU A N 1
ATOM 2485 C CA . GLU A 1 318 ? 35.504 31.548 -8.980 1.00 20.05 318 GLU A CA 1
ATOM 2486 C C . GLU A 1 318 ? 35.973 32.552 -7.934 1.00 19.67 318 GLU A C 1
ATOM 2487 O O . GLU A 1 318 ? 37.062 33.120 -8.042 1.00 20.39 318 GLU A O 1
ATOM 2493 N N . LEU A 1 319 ? 35.165 32.782 -6.907 1.00 18.42 319 LEU A N 1
ATOM 2494 C CA . LEU A 1 319 ? 35.573 33.708 -5.864 1.00 18.48 319 LEU A CA 1
ATOM 2495 C C . LEU A 1 319 ? 36.508 32.992 -4.871 1.00 19.09 319 LEU A C 1
ATOM 2496 O O . LEU A 1 319 ? 36.128 31.952 -4.324 1.00 19.21 319 LEU A O 1
ATOM 2501 N N . PRO A 1 320 ? 37.721 33.533 -4.645 1.00 19.64 320 PRO A N 1
ATOM 2502 C CA . PRO A 1 320 ? 38.638 32.913 -3.664 1.00 20.38 320 PRO A CA 1
ATOM 2503 C C . PRO A 1 320 ? 38.266 33.262 -2.248 1.00 19.40 320 PRO A C 1
ATOM 2504 O O . PRO A 1 320 ? 37.987 34.415 -1.944 1.00 20.00 320 PRO A O 1
ATOM 2508 N N . ILE A 1 321 ? 38.223 32.260 -1.393 1.00 18.28 321 ILE A N 1
ATOM 2509 C CA . ILE A 1 321 ? 37.883 32.496 -0.003 1.00 19.09 321 ILE A CA 1
ATOM 2510 C C . ILE A 1 321 ? 38.926 31.810 0.865 1.00 20.18 321 ILE A C 1
ATOM 2511 O O . ILE A 1 321 ? 39.256 30.636 0.648 1.00 21.41 321 ILE A O 1
ATOM 2516 N N . SER A 1 322 ? 39.455 32.553 1.822 1.00 20.87 322 SER A N 1
ATOM 2517 C CA . SER A 1 322 ? 40.529 32.060 2.654 1.00 22.34 322 SER A CA 1
ATOM 2518 C C . SER A 1 322 ? 39.941 31.424 3.922 1.00 21.26 322 SER A C 1
ATOM 2519 O O . SER A 1 322 ? 39.350 32.110 4.753 1.00 22.46 322 SER A O 1
ATOM 2522 N N . VAL A 1 323 ? 40.088 30.108 4.046 1.00 20.73 323 VAL A N 1
ATOM 2523 C CA . VAL A 1 323 ? 39.613 29.373 5.230 1.00 21.59 323 VAL A CA 1
ATOM 2524 C C . VAL A 1 323 ? 40.692 29.446 6.288 1.00 22.05 323 VAL A C 1
ATOM 2525 O O . VAL A 1 323 ? 41.837 29.048 6.036 1.00 22.42 323 VAL A O 1
ATOM 2529 N N . THR A 1 324 ? 40.331 29.897 7.477 1.00 22.70 324 THR A N 1
ATOM 2530 C CA . THR A 1 324 ? 41.314 29.968 8.553 1.00 24.69 324 THR A CA 1
ATOM 2531 C C . THR A 1 324 ? 41.225 28.812 9.554 1.00 25.21 324 THR A C 1
ATOM 2532 O O . THR A 1 324 ? 42.216 28.468 10.193 1.00 28.08 324 THR A O 1
ATOM 2536 N N . GLY A 1 325 ? 40.063 28.186 9.663 1.00 25.18 325 GLY A N 1
ATOM 2537 C CA . GLY A 1 325 ? 39.888 27.001 10.528 1.00 23.44 325 GLY A CA 1
ATOM 2538 C C . GLY A 1 325 ? 38.476 26.461 10.378 1.00 22.80 325 GLY A C 1
ATOM 2539 O O . GLY A 1 325 ? 37.754 26.881 9.473 1.00 20.55 325 GLY A O 1
ATOM 2540 N N . LYS A 1 326 ? 38.091 25.517 11.243 1.00 21.88 326 LYS A N 1
ATOM 2541 C CA . LYS A 1 326 ? 36.714 25.027 11.302 1.00 22.81 326 LYS A CA 1
ATOM 2542 C C . LYS A 1 326 ? 36.317 24.844 12.754 1.00 23.20 326 LYS A C 1
ATOM 2543 O O . LYS A 1 326 ? 37.180 24.756 13.607 1.00 23.37 326 LYS A O 1
ATOM 2549 N N . MET A 1 327 ? 35.023 24.799 13.055 1.00 22.90 327 MET A N 1
ATOM 2550 C CA . MET A 1 327 ? 34.584 24.586 14.427 1.00 24.72 327 MET A CA 1
ATOM 2551 C C . MET A 1 327 ? 35.195 23.306 15.008 1.00 23.91 327 MET A C 1
ATOM 2552 O O . MET A 1 327 ? 35.440 22.342 14.281 1.00 21.98 327 MET A O 1
ATOM 2557 N N . SER A 1 328 ? 35.466 23.345 16.311 1.00 24.13 328 SER A N 1
ATOM 2558 C CA . SER A 1 328 ? 35.902 22.176 17.102 1.00 24.02 328 SER A CA 1
ATOM 2559 C C . SER A 1 328 ? 34.822 21.097 17.098 1.00 24.04 328 SER A C 1
ATOM 2560 O O . SER A 1 328 ? 33.747 21.328 16.600 1.00 23.86 328 SER A O 1
ATOM 2563 N N . LEU A 1 329 ? 35.097 19.945 17.705 1.00 24.56 329 LEU A N 1
ATOM 2564 C CA . LEU A 1 329 ? 34.099 18.888 17.790 1.00 23.57 329 LEU A CA 1
ATOM 2565 C C . LEU A 1 329 ? 32.910 19.377 18.591 1.00 22.86 329 LEU A C 1
ATOM 2566 O O . LEU A 1 329 ? 31.772 19.240 18.151 1.00 21.52 329 LEU A O 1
ATOM 2571 N N . ALA A 1 330 ? 33.197 20.056 19.701 1.00 21.81 330 ALA A N 1
ATOM 2572 C CA . ALA A 1 330 ? 32.195 20.621 20.580 1.00 22.58 330 ALA A CA 1
ATOM 2573 C C . ALA A 1 330 ? 31.237 21.566 19.870 1.00 23.24 330 ALA A C 1
ATOM 2574 O O . ALA A 1 330 ? 30.081 21.670 20.265 1.00 23.54 330 ALA A O 1
ATOM 2576 N N . LYS A 1 331 ? 31.745 22.297 18.881 1.00 23.19 331 LYS A N 1
ATOM 2577 C CA . LYS A 1 331 ? 30.944 23.301 18.180 1.00 23.75 331 LYS A CA 1
ATOM 2578 C C . LYS A 1 331 ? 30.481 22.819 16.795 1.00 23.05 331 LYS A C 1
ATOM 2579 O O . LYS A 1 331 ? 29.981 23.616 15.979 1.00 22.27 331 LYS A O 1
ATOM 2585 N N . SER A 1 332 ? 30.635 21.523 16.533 1.00 21.95 332 SER A N 1
ATOM 2586 C CA . SER A 1 332 ? 30.211 20.932 15.257 1.00 22.26 332 SER A CA 1
ATOM 2587 C C . SER A 1 332 ? 28.889 20.199 15.363 1.00 22.42 332 SER A C 1
ATOM 2588 O O . SER A 1 332 ? 28.381 19.962 16.463 1.00 22.21 332 SER A O 1
ATOM 2591 N N . PHE A 1 333 ? 28.303 19.841 14.214 1.00 21.30 333 PHE A N 1
ATOM 2592 C CA . PHE A 1 333 ? 26.953 19.305 14.260 1.00 20.33 333 PHE A CA 1
ATOM 2593 C C . PHE A 1 333 ? 26.940 17.797 14.435 1.00 18.74 333 PHE A C 1
ATOM 2594 O O . PHE A 1 333 ? 25.970 17.277 14.923 1.00 19.08 333 PHE A O 1
ATOM 2602 N N . VAL A 1 334 ? 28.015 17.121 14.056 1.00 18.72 334 VAL A N 1
ATOM 2603 C CA . VAL A 1 334 ? 28.045 15.674 14.093 1.00 19.09 334 VAL A CA 1
ATOM 2604 C C . VAL A 1 334 ? 29.393 15.200 14.619 1.00 20.38 334 VAL A C 1
ATOM 2605 O O . VAL A 1 334 ? 30.418 15.816 14.341 1.00 19.44 334 VAL A O 1
ATOM 2609 N N . THR A 1 335 ? 29.373 14.087 15.365 1.00 21.02 335 THR A N 1
ATOM 2610 C CA . THR A 1 335 ? 30.580 13.356 15.771 1.00 20.28 335 THR A CA 1
ATOM 2611 C C . THR A 1 335 ? 30.878 12.269 14.767 1.00 19.84 335 THR A C 1
ATOM 2612 O O . THR A 1 335 ? 30.058 11.379 14.559 1.00 20.24 335 THR A O 1
ATOM 2616 N N . LYS A 1 336 ? 32.040 12.319 14.125 1.00 19.00 336 LYS A N 1
ATOM 2617 C CA . LYS A 1 336 ? 32.486 11.199 13.327 1.00 19.01 336 LYS A CA 1
ATOM 2618 C C . LYS A 1 336 ? 33.235 10.216 14.274 1.00 20.11 336 LYS A C 1
ATOM 2619 O O . LYS A 1 336 ? 34.219 10.601 14.941 1.00 19.33 336 LYS A O 1
ATOM 2625 N N . GLY A 1 337 ? 32.738 8.981 14.354 1.00 19.73 337 GLY A N 1
ATOM 2626 C CA . GLY A 1 337 ? 33.270 7.969 15.281 1.00 18.03 337 GLY A CA 1
ATOM 2627 C C . GLY A 1 337 ? 32.293 7.583 16.377 1.00 19.18 337 GLY A C 1
ATOM 2628 O O . GLY A 1 337 ? 31.332 8.300 16.669 1.00 18.69 337 GLY A O 1
ATOM 2629 N N . GLY A 1 338 ? 32.529 6.433 17.012 1.00 18.85 338 GLY A N 1
ATOM 2630 C CA . GLY A 1 338 ? 31.630 5.982 18.086 1.00 19.51 338 GLY A CA 1
ATOM 2631 C C . GLY A 1 338 ? 31.908 4.497 18.245 1.00 20.55 338 GLY A C 1
ATOM 2632 O O . GLY A 1 338 ? 32.965 4.031 17.826 1.00 21.13 338 GLY A O 1
ATOM 2633 N N . VAL A 1 339 ? 30.978 3.763 18.838 1.00 21.34 339 VAL A N 1
ATOM 2634 C CA . VAL A 1 339 ? 31.147 2.324 19.087 1.00 21.18 339 VAL A CA 1
ATOM 2635 C C . VAL A 1 339 ? 31.391 1.576 17.780 1.00 22.98 339 VAL A C 1
ATOM 2636 O O . VAL A 1 339 ? 30.623 1.712 16.791 1.00 23.13 339 VAL A O 1
ATOM 2640 N N . SER A 1 340 ? 32.482 0.811 17.757 1.00 22.09 340 SER A N 1
ATOM 2641 C CA . SER A 1 340 ? 32.867 0.052 16.579 1.00 22.90 340 SER A CA 1
ATOM 2642 C C . SER A 1 340 ? 31.716 -0.809 16.078 1.00 23.07 340 SER A C 1
ATOM 2643 O O . SER A 1 340 ? 31.079 -1.569 16.851 1.00 23.26 340 SER A O 1
ATOM 2646 N N . LEU A 1 341 ? 31.455 -0.697 14.780 1.00 22.40 341 LEU A N 1
ATOM 2647 C CA . LEU A 1 341 ? 30.310 -1.393 14.208 1.00 23.10 341 LEU A CA 1
ATOM 2648 C C . LEU A 1 341 ? 30.572 -2.893 14.019 1.00 24.55 341 LEU A C 1
ATOM 2649 O O . LEU A 1 341 ? 29.617 -3.668 13.904 1.00 24.94 341 LEU A O 1
ATOM 2654 N N . LYS A 1 342 ? 31.846 -3.284 13.959 1.00 26.33 342 LYS A N 1
ATOM 2655 C CA . LYS A 1 342 ? 32.235 -4.703 13.826 1.00 29.15 342 LYS A CA 1
ATOM 2656 C C . LYS A 1 342 ? 31.750 -5.538 15.007 1.00 28.35 342 LYS A C 1
ATOM 2657 O O . LYS A 1 342 ? 31.541 -6.751 14.877 1.00 28.72 342 LYS A O 1
ATOM 2663 N N . GLU A 1 343 ? 31.560 -4.875 16.146 1.00 28.34 343 GLU A N 1
ATOM 2664 C CA . GLU A 1 343 ? 31.158 -5.518 17.401 1.00 29.23 343 GLU A CA 1
ATOM 2665 C C . GLU A 1 343 ? 29.656 -5.435 17.648 1.00 26.95 343 GLU A C 1
ATOM 2666 O O . GLU A 1 343 ? 29.172 -5.733 18.746 1.00 26.81 343 GLU A O 1
ATOM 2672 N N . ILE A 1 344 ? 28.919 -5.034 16.612 1.00 24.29 344 ILE A N 1
ATOM 2673 C CA . ILE A 1 344 ? 27.486 -4.792 16.730 1.00 22.31 344 ILE A CA 1
ATOM 2674 C C . ILE A 1 344 ? 26.764 -5.615 15.667 1.00 21.48 344 ILE A C 1
ATOM 2675 O O . ILE A 1 344 ? 27.184 -5.638 14.510 1.00 23.49 344 ILE A O 1
ATOM 2680 N N . ASN A 1 345 ? 25.689 -6.286 16.054 1.00 20.81 345 ASN A N 1
ATOM 2681 C CA . ASN A 1 345 ? 24.859 -7.041 15.114 1.00 21.19 345 ASN A CA 1
ATOM 2682 C C . ASN A 1 345 ? 23.969 -6.054 14.342 1.00 20.07 345 ASN A C 1
ATOM 2683 O O . ASN A 1 345 ? 23.142 -5.364 14.952 1.00 20.12 345 ASN A O 1
ATOM 2688 N N . PRO A 1 346 ? 24.123 -5.980 13.008 1.00 21.31 346 PRO A N 1
ATOM 2689 C CA . PRO A 1 346 ? 23.369 -4.959 12.226 1.00 21.73 346 PRO A CA 1
ATOM 2690 C C . PRO A 1 346 ? 21.860 -5.173 12.165 1.00 21.93 346 PRO A C 1
ATOM 2691 O O . PRO A 1 346 ? 21.110 -4.237 11.860 1.00 24.26 346 PRO A O 1
ATOM 2695 N N . LYS A 1 347 ? 21.409 -6.389 12.457 1.00 20.95 347 LYS A N 1
ATOM 2696 C CA . LYS A 1 347 ? 19.991 -6.710 12.420 1.00 21.57 347 LYS A CA 1
ATOM 2697 C C . LYS A 1 347 ? 19.275 -6.321 13.697 1.00 20.99 347 LYS A C 1
ATOM 2698 O O . LYS A 1 347 ? 18.075 -6.019 13.670 1.00 20.09 347 LYS A O 1
ATOM 2704 N N . THR A 1 348 ? 19.982 -6.365 14.825 1.00 19.52 348 THR A N 1
ATOM 2705 C CA . THR A 1 348 ? 19.335 -6.184 16.113 1.00 19.48 348 THR A CA 1
ATOM 2706 C C . THR A 1 348 ? 19.935 -5.035 16.934 1.00 18.55 348 THR A C 1
ATOM 2707 O O . THR A 1 348 ? 19.343 -4.608 17.900 1.00 18.90 348 THR A O 1
ATOM 2711 N N . LEU A 1 349 ? 21.134 -4.596 16.555 1.00 19.13 349 LEU A N 1
ATOM 2712 C CA . LEU A 1 349 ? 21.927 -3.594 17.288 1.00 19.03 349 LEU A CA 1
ATOM 2713 C C . LEU A 1 349 ? 22.446 -4.105 18.649 1.00 19.82 349 LEU A C 1
ATOM 2714 O O . LEU A 1 349 ? 22.904 -3.324 19.489 1.00 18.69 349 LEU A O 1
ATOM 2719 N N . GLU A 1 350 ? 22.376 -5.421 18.845 1.00 19.03 350 GLU A N 1
ATOM 2720 C CA . GLU A 1 350 ? 22.908 -6.001 20.065 1.00 19.95 350 GLU A CA 1
ATOM 2721 C C . GLU A 1 350 ? 24.416 -6.128 19.950 1.00 20.45 350 GLU A C 1
ATOM 2722 O O . GLU A 1 350 ? 24.965 -6.444 18.882 1.00 19.77 350 GLU A O 1
ATOM 2728 N N . SER A 1 351 ? 25.074 -5.848 21.068 1.00 21.73 351 SER A N 1
ATOM 2729 C CA . SER A 1 351 ? 26.484 -6.125 21.253 1.00 22.92 351 SER A CA 1
ATOM 2730 C C . SER A 1 351 ? 26.792 -7.585 20.955 1.00 24.56 351 SER A C 1
ATOM 2731 O O . SER A 1 351 ? 26.065 -8.479 21.391 1.00 23.13 351 SER A O 1
ATOM 2734 N N . LYS A 1 352 ? 27.892 -7.810 20.253 1.00 24.11 352 LYS A N 1
ATOM 2735 C CA . LYS A 1 352 ? 28.360 -9.157 19.984 1.00 26.50 352 LYS A CA 1
ATOM 2736 C C . LYS A 1 352 ? 29.181 -9.674 21.166 1.00 26.45 352 LYS A C 1
ATOM 2737 O O . LYS A 1 352 ? 29.541 -10.844 21.189 1.00 27.76 352 LYS A O 1
ATOM 2743 N N . LEU A 1 353 ? 29.455 -8.791 22.124 1.00 26.26 353 LEU A N 1
ATOM 2744 C CA . LEU A 1 353 ? 30.245 -9.100 23.312 1.00 27.92 353 LEU A CA 1
ATOM 2745 C C . LEU A 1 353 ? 29.377 -9.384 24.528 1.00 28.63 353 LEU A C 1
ATOM 2746 O O . LEU A 1 353 ? 29.669 -10.305 25.272 1.00 29.22 353 LEU A O 1
ATOM 2751 N N . VAL A 1 354 ? 28.318 -8.603 24.741 1.00 27.87 354 VAL A N 1
ATOM 2752 C CA . VAL A 1 354 ? 27.445 -8.814 25.909 1.00 27.36 354 VAL A CA 1
ATOM 2753 C C . VAL A 1 354 ? 25.963 -8.859 25.578 1.00 29.27 354 VAL A C 1
ATOM 2754 O O . VAL A 1 354 ? 25.372 -7.840 25.190 1.00 30.25 354 VAL A O 1
ATOM 2758 N N . PRO A 1 355 ? 25.358 -10.070 25.714 1.00 28.71 355 PRO A N 1
ATOM 2759 C CA . PRO A 1 355 ? 23.946 -10.273 25.460 1.00 27.74 355 PRO A CA 1
ATOM 2760 C C . PRO A 1 355 ? 23.103 -9.268 26.235 1.00 26.92 355 PRO A C 1
ATOM 2761 O O . PRO A 1 355 ? 23.415 -8.925 27.397 1.00 26.13 355 PRO A O 1
ATOM 2765 N N . GLY A 1 356 ? 22.049 -8.788 25.588 1.00 24.92 356 GLY A N 1
ATOM 2766 C CA . GLY A 1 356 ? 21.162 -7.822 26.209 1.00 23.85 356 GLY A CA 1
ATOM 2767 C C . GLY A 1 356 ? 21.611 -6.367 26.108 1.00 22.36 356 GLY A C 1
ATOM 2768 O O . GLY A 1 356 ? 20.839 -5.475 26.444 1.00 24.04 356 GLY A O 1
ATOM 2769 N N . LEU A 1 357 ? 22.853 -6.132 25.692 1.00 22.24 357 LEU A N 1
ATOM 2770 C CA . LEU A 1 357 ? 23.378 -4.763 25.537 1.00 22.03 357 LEU A CA 1
ATOM 2771 C C . LEU A 1 357 ? 23.203 -4.299 24.091 1.00 21.77 357 LEU A C 1
ATOM 2772 O O . LEU A 1 357 ? 23.620 -4.976 23.147 1.00 20.55 357 LEU A O 1
ATOM 2777 N N . HIS A 1 358 ? 22.573 -3.139 23.932 1.00 22.56 358 HIS A N 1
ATOM 2778 C CA . HIS A 1 358 ? 22.289 -2.598 22.596 1.00 22.79 358 HIS A CA 1
ATOM 2779 C C . HIS A 1 358 ? 22.732 -1.134 22.514 1.00 22.13 358 HIS A C 1
ATOM 2780 O O . HIS A 1 358 ? 22.699 -0.408 23.529 1.00 22.39 358 HIS A O 1
ATOM 2787 N N . PHE A 1 359 ? 23.090 -0.702 21.307 1.00 20.52 359 PHE A N 1
ATOM 2788 C CA . PHE A 1 359 ? 23.429 0.710 21.059 1.00 20.32 359 PHE A CA 1
ATOM 2789 C C . PHE A 1 359 ? 22.636 1.210 19.851 1.00 20.36 359 PHE A C 1
ATOM 2790 O O . PHE A 1 359 ? 22.482 0.491 18.865 1.00 19.47 359 PHE A O 1
ATOM 2798 N N . ALA A 1 360 ? 22.118 2.434 19.927 1.00 20.12 360 ALA A N 1
ATOM 2799 C CA . ALA A 1 360 ? 21.481 3.046 18.758 1.00 17.61 360 ALA A CA 1
ATOM 2800 C C . ALA A 1 360 ? 21.734 4.561 18.789 1.00 17.76 360 ALA A C 1
ATOM 2801 O O . ALA A 1 360 ? 22.054 5.143 19.840 1.00 16.45 360 ALA A O 1
ATOM 2803 N N . GLY A 1 361 ? 21.613 5.185 17.622 1.00 18.30 361 GLY A N 1
ATOM 2804 C CA . GLY A 1 361 ? 21.823 6.622 17.514 1.00 17.81 361 GLY A CA 1
ATOM 2805 C C . GLY A 1 361 ? 23.270 6.983 17.282 1.00 17.83 361 GLY A C 1
ATOM 2806 O O . GLY A 1 361 ? 24.089 6.144 16.891 1.00 16.89 361 GLY A O 1
ATOM 2807 N N . GLU A 1 362 ? 23.587 8.253 17.525 1.00 18.01 362 GLU A N 1
ATOM 2808 C CA . GLU A 1 362 ? 24.919 8.795 17.211 1.00 17.64 362 GLU A CA 1
ATOM 2809 C C . GLU A 1 362 ? 26.052 8.247 18.102 1.00 17.94 362 GLU A C 1
ATOM 2810 O O . GLU A 1 362 ? 27.237 8.372 17.754 1.00 17.72 362 GLU A O 1
ATOM 2816 N N . VAL A 1 363 ? 25.694 7.583 19.205 1.00 18.70 363 VAL A N 1
ATOM 2817 C CA . VAL A 1 363 ? 26.697 6.833 19.974 1.00 18.45 363 VAL A CA 1
ATOM 2818 C C . VAL A 1 363 ? 27.409 5.818 19.104 1.00 19.37 363 VAL A C 1
ATOM 2819 O O . VAL A 1 363 ? 28.581 5.546 19.335 1.00 21.08 363 VAL A O 1
ATOM 2823 N N . LEU A 1 364 ? 26.738 5.282 18.074 1.00 18.94 364 LEU A N 1
ATOM 2824 C CA . LEU A 1 364 ? 27.386 4.341 17.148 1.00 19.38 364 LEU A CA 1
ATOM 2825 C C . LEU A 1 364 ? 28.373 5.030 16.208 1.00 19.73 364 LEU A C 1
ATOM 2826 O O . LEU A 1 364 ? 28.279 6.231 15.963 1.00 20.04 364 LEU A O 1
ATOM 2831 N N . ASP A 1 365 ? 29.273 4.247 15.620 1.00 20.08 365 ASP A N 1
ATOM 2832 C CA . ASP A 1 365 ? 30.160 4.756 14.574 1.00 20.92 365 ASP A CA 1
ATOM 2833 C C . ASP A 1 365 ? 29.475 4.922 13.197 1.00 19.85 365 ASP A C 1
ATOM 2834 O O . ASP A 1 365 ? 29.911 4.348 12.177 1.00 20.60 365 ASP A O 1
ATOM 2839 N N . ILE A 1 366 ? 28.399 5.705 13.201 1.00 20.28 366 ILE A N 1
ATOM 2840 C CA . ILE A 1 366 ? 27.665 6.143 12.005 1.00 19.37 366 ILE A CA 1
ATOM 2841 C C . ILE A 1 366 ? 27.571 7.670 12.027 1.00 18.27 366 ILE A C 1
ATOM 2842 O O . ILE A 1 366 ? 27.184 8.267 13.032 1.00 18.02 366 ILE A O 1
ATOM 2847 N N . ASN A 1 367 ? 27.914 8.294 10.910 1.00 18.04 367 ASN A N 1
ATOM 2848 C CA . ASN A 1 367 ? 27.709 9.743 10.777 1.00 18.84 367 ASN A CA 1
ATOM 2849 C C . ASN A 1 367 ? 27.151 10.131 9.409 1.00 16.85 367 ASN A C 1
ATOM 2850 O O . ASN A 1 367 ? 27.456 9.519 8.371 1.00 16.51 367 ASN A O 1
ATOM 2855 N N . ALA A 1 368 ? 26.358 11.188 9.416 1.00 15.40 368 ALA A N 1
ATOM 2856 C CA . ALA A 1 368 ? 25.609 11.520 8.221 1.00 15.01 368 ALA A CA 1
ATOM 2857 C C . ALA A 1 368 ? 25.652 13.024 8.016 1.00 15.87 368 ALA A C 1
ATOM 2858 O O . ALA A 1 368 ? 26.083 13.794 8.906 1.00 15.52 368 ALA A O 1
ATOM 2860 N N . HIS A 1 369 ? 25.168 13.458 6.866 1.00 16.37 369 HIS A N 1
ATOM 2861 C CA . HIS A 1 369 ? 25.005 14.895 6.667 1.00 16.34 369 HIS A CA 1
ATOM 2862 C C . HIS A 1 369 ? 23.835 15.442 7.443 1.00 16.69 369 HIS A C 1
ATOM 2863 O O . HIS A 1 369 ? 22.915 14.709 7.827 1.00 15.61 369 HIS A O 1
ATOM 2870 N N . THR A 1 370 ? 23.855 16.757 7.683 1.00 16.84 370 THR A N 1
ATOM 2871 C CA . THR A 1 370 ? 22.690 17.454 8.168 1.00 17.91 370 THR A CA 1
ATOM 2872 C C . THR A 1 370 ? 21.640 17.407 7.040 1.00 18.15 370 THR A C 1
ATOM 2873 O O . THR A 1 370 ? 21.959 17.054 5.912 1.00 18.85 370 THR A O 1
ATOM 2877 N N . GLY A 1 371 ? 20.394 17.748 7.349 1.00 17.83 371 GLY A N 1
ATOM 2878 C CA . GLY A 1 371 ? 19.302 17.612 6.391 1.00 17.58 371 GLY A CA 1
ATOM 2879 C C . GLY A 1 371 ? 18.383 16.447 6.745 1.00 17.58 371 GLY A C 1
ATOM 2880 O O . GLY A 1 371 ? 17.579 16.030 5.927 1.00 19.21 371 GLY A O 1
ATOM 2881 N N . GLY A 1 372 ? 18.506 15.907 7.959 1.00 16.54 372 GLY A N 1
ATOM 2882 C CA . GLY A 1 372 ? 17.555 14.887 8.430 1.00 15.22 372 GLY A CA 1
ATOM 2883 C C . GLY A 1 372 ? 18.117 13.477 8.512 1.00 15.25 372 GLY A C 1
ATOM 2884 O O . GLY A 1 372 ? 17.470 12.589 9.073 1.00 14.26 372 GLY A O 1
ATOM 2885 N N . PHE A 1 373 ? 19.336 13.293 8.004 1.00 14.72 373 PHE A N 1
ATOM 2886 C CA . PHE A 1 373 ? 19.927 11.982 7.833 1.00 14.81 373 PHE A CA 1
ATOM 2887 C C . PHE A 1 373 ? 20.446 11.368 9.131 1.00 15.24 373 PHE A C 1
ATOM 2888 O O . PHE A 1 373 ? 20.373 10.149 9.285 1.00 15.06 373 PHE A O 1
ATOM 2896 N N . ASN A 1 374 ? 20.981 12.188 10.044 1.00 14.88 374 ASN A N 1
ATOM 2897 C CA . ASN A 1 374 ? 21.385 11.676 11.356 1.00 14.80 374 ASN A CA 1
ATOM 2898 C C . ASN A 1 374 ? 20.185 11.351 12.177 1.00 15.13 374 ASN A C 1
ATOM 2899 O O . ASN A 1 374 ? 20.157 10.303 12.808 1.00 14.71 374 ASN A O 1
ATOM 2904 N N . ILE A 1 375 ? 19.197 12.244 12.177 1.00 14.45 375 ILE A N 1
ATOM 2905 C CA . ILE A 1 375 ? 17.968 11.967 12.896 1.00 15.56 375 ILE A CA 1
ATOM 2906 C C . ILE A 1 375 ? 17.278 10.708 12.348 1.00 15.11 375 ILE A C 1
ATOM 2907 O O . ILE A 1 375 ? 16.801 9.875 13.121 1.00 14.40 375 ILE A O 1
ATOM 2912 N N . THR A 1 376 ? 17.279 10.549 11.036 1.00 14.44 376 THR A N 1
ATOM 2913 C CA . THR A 1 376 ? 16.732 9.321 10.448 1.00 14.34 376 THR A CA 1
ATOM 2914 C C . THR A 1 376 ? 17.445 8.080 11.020 1.00 14.31 376 THR A C 1
ATOM 2915 O O . THR A 1 376 ? 16.792 7.193 11.550 1.00 15.14 376 THR A O 1
ATOM 2919 N N . SER A 1 377 ? 18.776 8.042 10.927 1.00 14.53 377 SER A N 1
ATOM 2920 C CA A SER A 1 377 ? 19.538 6.929 11.477 0.50 14.10 377 SER A CA 1
ATOM 2921 C CA B SER A 1 377 ? 19.534 6.922 11.466 0.50 14.69 377 SER A CA 1
ATOM 2922 C C . SER A 1 377 ? 19.195 6.680 12.946 1.00 14.57 377 SER A C 1
ATOM 2923 O O . SER A 1 377 ? 19.018 5.538 13.356 1.00 14.35 377 SER A O 1
ATOM 2928 N N . ALA A 1 378 ? 19.110 7.757 13.736 1.00 14.01 378 ALA A N 1
ATOM 2929 C CA . ALA A 1 378 ? 18.864 7.627 15.172 1.00 15.18 378 ALA A CA 1
ATOM 2930 C C . ALA A 1 378 ? 17.496 7.041 15.460 1.00 15.27 378 ALA A C 1
ATOM 2931 O O . ALA A 1 378 ? 17.378 6.109 16.257 1.00 15.04 378 ALA A O 1
ATOM 2933 N N . LEU A 1 379 ? 16.472 7.598 14.820 1.00 13.78 379 LEU A N 1
ATOM 2934 C CA . LEU A 1 379 ? 15.129 7.063 14.922 1.00 14.62 379 LEU A CA 1
ATOM 2935 C C . LEU A 1 379 ? 15.014 5.607 14.451 1.00 14.65 379 LEU A C 1
ATOM 2936 O O . LEU A 1 379 ? 14.330 4.810 15.093 1.00 14.31 379 LEU A O 1
ATOM 2941 N N . CYS A 1 380 ? 15.681 5.273 13.358 1.00 14.21 380 CYS A N 1
ATOM 2942 C CA . CYS A 1 380 ? 15.515 3.947 12.766 1.00 14.68 380 CYS A CA 1
ATOM 2943 C C . CYS A 1 380 ? 16.277 2.884 13.570 1.00 14.75 380 CYS A C 1
ATOM 2944 O O . CYS A 1 380 ? 15.734 1.782 13.821 1.00 14.04 380 CYS A O 1
ATOM 2947 N N . THR A 1 381 ? 17.499 3.222 13.967 1.00 14.73 381 THR A N 1
ATOM 2948 C CA . THR A 1 381 ? 18.303 2.312 14.809 1.00 16.50 381 THR A CA 1
ATOM 2949 C C . THR A 1 381 ? 17.678 2.187 16.189 1.00 17.02 381 THR A C 1
ATOM 2950 O O . THR A 1 381 ? 17.707 1.100 16.777 1.00 17.82 381 THR A O 1
ATOM 2954 N N . GLY A 1 382 ? 17.112 3.282 16.706 1.00 17.03 382 GLY A N 1
ATOM 2955 C CA . GLY A 1 382 ? 16.346 3.237 17.952 1.00 17.27 382 GLY A CA 1
ATOM 2956 C C . GLY A 1 382 ? 15.179 2.254 17.851 1.00 17.92 382 GLY A C 1
ATOM 2957 O O . GLY A 1 382 ? 15.044 1.324 18.691 1.00 18.19 382 GLY A O 1
ATOM 2958 N N . TRP A 1 383 ? 14.348 2.426 16.825 1.00 17.16 383 TRP A N 1
ATOM 2959 C CA . TRP A 1 383 ? 13.245 1.514 16.609 1.00 17.35 383 TRP A CA 1
ATOM 2960 C C . TRP A 1 383 ? 13.698 0.045 16.641 1.00 17.17 383 TRP A C 1
ATOM 2961 O O . TRP A 1 383 ? 13.152 -0.780 17.409 1.00 16.63 383 TRP A O 1
ATOM 2972 N N . VAL A 1 384 ? 14.694 -0.269 15.818 1.00 16.44 384 VAL A N 1
ATOM 2973 C CA . VAL A 1 384 ? 15.185 -1.637 15.667 1.00 17.07 384 VAL A CA 1
ATOM 2974 C C . VAL A 1 384 ? 15.778 -2.192 16.979 1.00 17.90 384 VAL A C 1
ATOM 2975 O O . VAL A 1 384 ? 15.513 -3.342 17.348 1.00 18.56 384 VAL A O 1
ATOM 2979 N N . ALA A 1 385 ? 16.578 -1.391 17.676 1.00 17.69 385 ALA A N 1
ATOM 2980 C CA . ALA A 1 385 ? 17.156 -1.820 18.952 1.00 18.55 385 ALA A CA 1
ATOM 2981 C C . ALA A 1 385 ? 16.043 -2.167 19.964 1.00 19.69 385 ALA A C 1
ATOM 2982 O O . ALA A 1 385 ? 16.136 -3.172 20.678 1.00 19.73 385 ALA A O 1
ATOM 2984 N N . GLY A 1 386 ? 15.004 -1.330 20.016 1.00 19.27 386 GLY A N 1
ATOM 2985 C CA . GLY A 1 386 ? 13.840 -1.538 20.892 1.00 20.96 386 GLY A CA 1
ATOM 2986 C C . GLY A 1 386 ? 12.932 -2.717 20.499 1.00 21.90 386 GLY A C 1
ATOM 2987 O O . GLY A 1 386 ? 12.206 -3.229 21.347 1.00 22.46 386 GLY A O 1
ATOM 2988 N N . SER A 1 387 ? 12.999 -3.157 19.237 1.00 20.90 387 SER A N 1
ATOM 2989 C CA A SER A 1 387 ? 12.167 -4.252 18.740 0.50 22.39 387 SER A CA 1
ATOM 2990 C CA B SER A 1 387 ? 12.154 -4.249 18.750 0.50 21.12 387 SER A CA 1
ATOM 2991 C C . SER A 1 387 ? 12.639 -5.609 19.255 1.00 22.39 387 SER A C 1
ATOM 2992 O O . SER A 1 387 ? 13.797 -5.768 19.614 1.00 21.20 387 SER A O 1
ATOM 2997 N N . LEU A 1 388 ? 11.728 -6.583 19.275 1.00 22.76 388 LEU A N 1
ATOM 2998 C CA . LEU A 1 388 ? 12.070 -7.974 19.558 1.00 23.12 388 LEU A CA 1
ATOM 2999 C C . LEU A 1 388 ? 12.167 -8.663 18.216 1.00 25.48 388 LEU A C 1
ATOM 3000 O O . LEU A 1 388 ? 11.563 -8.218 17.243 1.00 25.16 388 LEU A O 1
ATOM 3005 N N . HIS A 1 389 ? 12.955 -9.731 18.148 1.00 26.73 389 HIS A N 1
ATOM 3006 C CA . HIS A 1 389 ? 13.186 -10.437 16.892 1.00 32.26 389 HIS A CA 1
ATOM 3007 C C . HIS A 1 389 ? 12.964 -11.909 17.172 1.00 36.89 389 HIS A C 1
ATOM 3008 O O . HIS A 1 389 ? 13.405 -12.417 18.210 1.00 40.42 389 HIS A O 1
ATOM 3015 N N . TYR A 1 390 ? 12.265 -12.581 16.267 1.00 42.46 390 TYR A N 1
ATOM 3016 C CA . TYR A 1 390 ? 11.835 -13.950 16.521 1.00 44.93 390 TYR A CA 1
ATOM 3017 C C . TYR A 1 390 ? 12.353 -14.896 15.456 1.00 53.53 390 TYR A C 1
ATOM 3018 O O . TYR A 1 390 ? 12.305 -14.593 14.254 1.00 56.95 390 TYR A O 1
ATOM 3027 N N . ASP A 1 391 ? 12.866 -16.037 15.913 1.00 62.71 391 ASP A N 1
ATOM 3028 C CA . ASP A 1 391 ? 13.373 -17.094 15.035 1.00 70.08 391 ASP A CA 1
ATOM 3029 C C . ASP A 1 391 ? 13.527 -18.394 15.813 1.00 69.43 391 ASP A C 1
ATOM 3030 O O . ASP A 1 391 ? 14.024 -19.384 15.286 1.00 70.69 391 ASP A O 1
ATOM 3035 N N . MET B 1 1 ? -11.512 12.435 -34.293 1.00 53.67 1 MET B N 1
ATOM 3036 C CA . MET B 1 1 ? -10.847 11.979 -33.043 1.00 51.24 1 MET B CA 1
ATOM 3037 C C . MET B 1 1 ? -10.935 13.085 -31.967 1.00 45.63 1 MET B C 1
ATOM 3038 O O . MET B 1 1 ? -10.200 14.071 -31.989 1.00 46.08 1 MET B O 1
ATOM 3043 N N . ASN B 1 2 ? -11.858 12.914 -31.029 1.00 38.83 2 ASN B N 1
ATOM 3044 C CA . ASN B 1 2 ? -12.065 13.906 -29.992 1.00 31.11 2 ASN B CA 1
ATOM 3045 C C . ASN B 1 2 ? -11.669 13.378 -28.610 1.00 25.78 2 ASN B C 1
ATOM 3046 O O . ASN B 1 2 ? -12.099 13.890 -27.585 1.00 22.30 2 ASN B O 1
ATOM 3051 N N . HIS B 1 3 ? -10.815 12.362 -28.596 1.00 21.85 3 HIS B N 1
ATOM 3052 C CA . HIS B 1 3 ? -10.338 11.787 -27.342 1.00 21.00 3 HIS B CA 1
ATOM 3053 C C . HIS B 1 3 ? -8.913 12.193 -27.007 1.00 18.72 3 HIS B C 1
ATOM 3054 O O . HIS B 1 3 ? -8.012 12.065 -27.838 1.00 18.06 3 HIS B O 1
ATOM 3061 N N . PHE B 1 4 ? -8.702 12.674 -25.784 1.00 16.01 4 PHE B N 1
ATOM 3062 C CA . PHE B 1 4 ? -7.352 13.084 -25.339 1.00 15.08 4 PHE B CA 1
ATOM 3063 C C . PHE B 1 4 ? -6.976 12.345 -24.053 1.00 14.81 4 PHE B C 1
ATOM 3064 O O . PHE B 1 4 ? -7.880 11.895 -23.329 1.00 15.99 4 PHE B O 1
ATOM 3072 N N . ASP B 1 5 ? -5.681 12.200 -23.759 1.00 13.49 5 ASP B N 1
ATOM 3073 C CA . ASP B 1 5 ? -5.291 11.632 -22.476 1.00 14.35 5 ASP B CA 1
ATOM 3074 C C . ASP B 1 5 ? -5.718 12.623 -21.367 1.00 13.99 5 ASP B C 1
ATOM 3075 O O . ASP B 1 5 ? -6.291 12.222 -20.362 1.00 15.10 5 ASP B O 1
ATOM 3080 N N . THR B 1 6 ? -5.428 13.902 -21.578 1.00 12.98 6 THR B N 1
ATOM 3081 C CA . THR B 1 6 ? -5.619 14.960 -20.570 1.00 12.90 6 THR B CA 1
ATOM 3082 C C . THR B 1 6 ? -6.289 16.138 -21.256 1.00 12.62 6 THR B C 1
ATOM 3083 O O . THR B 1 6 ? -5.831 16.594 -22.328 1.00 12.60 6 THR B O 1
ATOM 3087 N N . ILE B 1 7 ? -7.356 16.632 -20.618 1.00 12.05 7 ILE B N 1
ATOM 3088 C CA . ILE B 1 7 ? -8.031 17.866 -21.015 1.00 11.15 7 ILE B CA 1
ATOM 3089 C C . ILE B 1 7 ? -7.925 18.855 -19.865 1.00 11.19 7 ILE B C 1
ATOM 3090 O O . ILE B 1 7 ? -8.037 18.477 -18.706 1.00 10.79 7 ILE B O 1
ATOM 3095 N N . ILE B 1 8 ? -7.723 20.115 -20.235 1.00 10.77 8 ILE B N 1
ATOM 3096 C CA . ILE B 1 8 ? -7.516 21.208 -19.299 1.00 11.02 8 ILE B CA 1
ATOM 3097 C C . ILE B 1 8 ? -8.546 22.251 -19.651 1.00 10.95 8 ILE B C 1
ATOM 3098 O O . ILE B 1 8 ? -8.662 22.660 -20.810 1.00 11.26 8 ILE B O 1
ATOM 3103 N N . ILE B 1 9 ? -9.339 22.623 -18.661 1.00 10.84 9 ILE B N 1
ATOM 3104 C CA . ILE B 1 9 ? -10.332 23.642 -18.883 1.00 11.40 9 ILE B CA 1
ATOM 3105 C C . ILE B 1 9 ? -9.910 24.981 -18.280 1.00 11.69 9 ILE B C 1
ATOM 3106 O O . ILE B 1 9 ? -9.846 25.125 -17.059 1.00 11.66 9 ILE B O 1
ATOM 3111 N N . GLY B 1 10 ? -9.627 25.942 -19.150 1.00 12.65 10 GLY B N 1
ATOM 3112 C CA . GLY B 1 10 ? -9.282 27.299 -18.705 1.00 12.98 10 GLY B CA 1
ATOM 3113 C C . GLY B 1 10 ? -7.845 27.622 -19.017 1.00 12.99 10 GLY B C 1
ATOM 3114 O O . GLY B 1 10 ? -6.917 26.999 -18.455 1.00 14.72 10 GLY B O 1
ATOM 3115 N N . GLY B 1 11 ? -7.625 28.614 -19.877 1.00 12.67 11 GLY B N 1
ATOM 3116 C CA . GLY B 1 11 ? -6.266 28.992 -20.277 1.00 11.79 11 GLY B CA 1
ATOM 3117 C C . GLY B 1 11 ? -5.678 30.259 -19.651 1.00 12.31 11 GLY B C 1
ATOM 3118 O O . GLY B 1 11 ? -5.151 31.142 -20.355 1.00 12.36 11 GLY B O 1
ATOM 3119 N N . GLY B 1 12 ? -5.747 30.344 -18.322 1.00 12.12 12 GLY B N 1
ATOM 3120 C CA . GLY B 1 12 ? -4.962 31.317 -17.578 1.00 10.90 12 GLY B CA 1
ATOM 3121 C C . GLY B 1 12 ? -3.597 30.694 -17.299 1.00 10.65 12 GLY B C 1
ATOM 3122 O O . GLY B 1 12 ? -3.241 29.666 -17.890 1.00 11.29 12 GLY B O 1
ATOM 3123 N N . PRO B 1 13 ? -2.834 31.292 -16.390 1.00 9.98 13 PRO B N 1
ATOM 3124 C CA . PRO B 1 13 ? -1.511 30.750 -16.103 1.00 9.90 13 PRO B CA 1
ATOM 3125 C C . PRO B 1 13 ? -1.525 29.288 -15.664 1.00 9.65 13 PRO B C 1
ATOM 3126 O O . PRO B 1 13 ? -0.664 28.512 -16.135 1.00 10.22 13 PRO B O 1
ATOM 3130 N N . ALA B 1 14 ? -2.475 28.902 -14.813 1.00 8.57 14 ALA B N 1
ATOM 3131 C CA . ALA B 1 14 ? -2.564 27.495 -14.343 1.00 8.30 14 ALA B CA 1
ATOM 3132 C C . ALA B 1 14 ? -2.798 26.517 -15.525 1.00 8.22 14 ALA B C 1
ATOM 3133 O O . ALA B 1 14 ? -2.145 25.498 -15.640 1.00 8.02 14 ALA B O 1
ATOM 3135 N N . GLY B 1 15 ? -3.718 26.848 -16.412 1.00 8.13 15 GLY B N 1
ATOM 3136 C CA . GLY B 1 15 ? -4.035 25.907 -17.486 1.00 8.72 15 GLY B CA 1
ATOM 3137 C C . GLY B 1 15 ? -2.958 25.879 -18.559 1.00 9.27 15 GLY B C 1
ATOM 3138 O O . GLY B 1 15 ? -2.637 24.812 -19.111 1.00 8.89 15 GLY B O 1
ATOM 3139 N N . MET B 1 16 ? -2.368 27.045 -18.844 1.00 9.52 16 MET B N 1
ATOM 3140 C CA . MET B 1 16 ? -1.243 27.066 -19.758 1.00 9.93 16 MET B CA 1
ATOM 3141 C C . MET B 1 16 ? -0.068 26.216 -19.266 1.00 10.15 16 MET B C 1
ATOM 3142 O O . MET B 1 16 ? 0.495 25.407 -20.052 1.00 9.57 16 MET B O 1
ATOM 3147 N N . MET B 1 17 ? 0.299 26.395 -17.993 1.00 10.61 17 MET B N 1
ATOM 3148 C CA . MET B 1 17 ? 1.401 25.634 -17.416 1.00 11.89 17 MET B CA 1
ATOM 3149 C C . MET B 1 17 ? 1.101 24.131 -17.307 1.00 11.28 17 MET B C 1
ATOM 3150 O O . MET B 1 17 ? 1.983 23.320 -17.566 1.00 11.83 17 MET B O 1
ATOM 3155 N N . ALA B 1 18 ? -0.122 23.763 -16.916 1.00 11.09 18 ALA B N 1
ATOM 3156 C CA . ALA B 1 18 ? -0.559 22.351 -16.947 1.00 10.25 18 ALA B CA 1
ATOM 3157 C C . ALA B 1 18 ? -0.496 21.744 -18.366 1.00 10.46 18 ALA B C 1
ATOM 3158 O O . ALA B 1 18 ? -0.170 20.565 -18.522 1.00 10.03 18 ALA B O 1
ATOM 3160 N N . THR B 1 19 ? -0.867 22.530 -19.381 1.00 10.24 19 THR B N 1
ATOM 3161 C CA . THR B 1 19 ? -0.777 22.063 -20.769 1.00 10.33 19 THR B CA 1
ATOM 3162 C C . THR B 1 19 ? 0.683 21.771 -21.158 1.00 10.69 19 THR B C 1
ATOM 3163 O O . THR B 1 19 ? 0.993 20.785 -21.848 1.00 10.91 19 THR B O 1
ATOM 3167 N N . ILE B 1 20 ? 1.577 22.649 -20.723 1.00 11.10 20 ILE B N 1
ATOM 3168 C CA . ILE B 1 20 ? 2.971 22.478 -21.008 1.00 11.18 20 ILE B CA 1
ATOM 3169 C C . ILE B 1 20 ? 3.474 21.233 -20.288 1.00 11.93 20 ILE B C 1
ATOM 3170 O O . ILE B 1 20 ? 4.098 20.376 -20.927 1.00 12.44 20 ILE B O 1
ATOM 3175 N N . SER B 1 21 ? 3.214 21.115 -18.985 1.00 11.01 21 SER B N 1
ATOM 3176 C CA A SER B 1 21 ? 3.742 19.952 -18.266 0.50 11.13 21 SER B CA 1
ATOM 3177 C CA B SER B 1 21 ? 3.661 19.967 -18.190 0.50 11.73 21 SER B CA 1
ATOM 3178 C C . SER B 1 21 ? 3.115 18.656 -18.769 1.00 11.59 21 SER B C 1
ATOM 3179 O O . SER B 1 21 ? 3.863 17.669 -19.024 1.00 12.29 21 SER B O 1
ATOM 3184 N N . SER B 1 22 ? 1.806 18.636 -18.953 1.00 11.40 22 SER B N 1
ATOM 3185 C CA . SER B 1 22 ? 1.145 17.439 -19.493 1.00 12.83 22 SER B CA 1
ATOM 3186 C C . SER B 1 22 ? 1.742 17.020 -20.862 1.00 12.85 22 SER B C 1
ATOM 3187 O O . SER B 1 22 ? 1.988 15.824 -21.120 1.00 12.84 22 SER B O 1
ATOM 3190 N N . SER B 1 23 ? 1.968 17.996 -21.743 1.00 12.87 23 SER B N 1
ATOM 3191 C CA . SER B 1 23 ? 2.552 17.692 -23.057 1.00 13.89 23 SER B CA 1
ATOM 3192 C C . SER B 1 23 ? 3.977 17.179 -22.907 1.00 14.75 23 SER B C 1
ATOM 3193 O O . SER B 1 23 ? 4.333 16.185 -23.552 1.00 14.93 23 SER B O 1
ATOM 3196 N N . PHE B 1 24 ? 4.765 17.834 -22.050 1.00 14.22 24 PHE B N 1
ATOM 3197 C CA . PHE B 1 24 ? 6.148 17.410 -21.723 1.00 15.81 24 PHE B CA 1
ATOM 3198 C C . PHE B 1 24 ? 6.220 15.954 -21.255 1.00 16.44 24 PHE B C 1
ATOM 3199 O O . PHE B 1 24 ? 7.106 15.185 -21.673 1.00 18.04 24 PHE B O 1
ATOM 3207 N N . TYR B 1 25 ? 5.306 15.565 -20.393 1.00 16.88 25 TYR B N 1
ATOM 3208 C CA . TYR B 1 25 ? 5.222 14.185 -19.944 1.00 18.37 25 TYR B CA 1
ATOM 3209 C C . TYR B 1 25 ? 4.599 13.211 -20.970 1.00 18.15 25 TYR B C 1
ATOM 3210 O O . TYR B 1 25 ? 4.255 12.084 -20.616 1.00 18.86 25 TYR B O 1
ATOM 3219 N N . GLY B 1 26 ? 4.435 13.658 -22.204 1.00 17.34 26 GLY B N 1
ATOM 3220 C CA . GLY B 1 26 ? 4.006 12.790 -23.319 1.00 19.12 26 GLY B CA 1
ATOM 3221 C C . GLY B 1 26 ? 2.533 12.422 -23.365 1.00 18.76 26 GLY B C 1
ATOM 3222 O O . GLY B 1 26 ? 2.142 11.486 -24.067 1.00 18.91 26 GLY B O 1
ATOM 3223 N N . GLN B 1 27 ? 1.707 13.150 -22.614 1.00 17.24 27 GLN B N 1
ATOM 3224 C CA . GLN B 1 27 ? 0.253 13.035 -22.692 1.00 16.99 27 GLN B CA 1
ATOM 3225 C C . GLN B 1 27 ? -0.269 13.799 -23.925 1.00 16.95 27 GLN B C 1
ATOM 3226 O O . GLN B 1 27 ? 0.124 14.962 -24.158 1.00 16.96 27 GLN B O 1
ATOM 3232 N N . LYS B 1 28 ? -1.163 13.165 -24.688 1.00 16.22 28 LYS B N 1
ATOM 3233 C CA . LYS B 1 28 ? -1.933 13.853 -25.720 1.00 17.31 28 LYS B CA 1
ATOM 3234 C C . LYS B 1 28 ? -2.911 14.819 -25.045 1.00 15.24 28 LYS B C 1
ATOM 3235 O O . LYS B 1 28 ? -3.847 14.391 -24.364 1.00 14.47 28 LYS B O 1
ATOM 3241 N N . THR B 1 29 ? -2.662 16.110 -25.198 1.00 13.69 29 THR B N 1
ATOM 3242 C CA . THR B 1 29 ? -3.247 17.088 -24.312 1.00 12.60 29 THR B CA 1
ATOM 3243 C C . THR B 1 29 ? -4.035 18.120 -25.108 1.00 12.57 29 THR B C 1
ATOM 3244 O O . THR B 1 29 ? -3.558 18.586 -26.183 1.00 12.08 29 THR B O 1
ATOM 3248 N N . LEU B 1 30 ? -5.194 18.502 -24.550 1.00 11.53 30 LEU B N 1
ATOM 3249 C CA . LEU B 1 30 ? -6.069 19.539 -25.101 1.00 11.27 30 LEU B CA 1
ATOM 3250 C C . LEU B 1 30 ? -6.351 20.612 -24.045 1.00 10.94 30 LEU B C 1
ATOM 3251 O O . LEU B 1 30 ? -6.784 20.286 -22.915 1.00 10.63 30 LEU B O 1
ATOM 3256 N N . LEU B 1 31 ? -6.138 21.870 -24.427 1.00 10.20 31 LEU B N 1
ATOM 3257 C CA . LEU B 1 31 ? -6.489 23.021 -23.580 1.00 10.71 31 LEU B CA 1
ATOM 3258 C C . LEU B 1 31 ? -7.712 23.691 -24.215 1.00 11.18 31 LEU B C 1
ATOM 3259 O O . LEU B 1 31 ? -7.643 24.077 -25.362 1.00 11.03 31 LEU B O 1
ATOM 3264 N N . LEU B 1 32 ? -8.800 23.826 -23.456 1.00 11.98 32 LEU B N 1
ATOM 3265 C CA . LEU B 1 32 ? -10.003 24.523 -23.902 1.00 12.98 32 LEU B CA 1
ATOM 3266 C C . LEU B 1 32 ? -10.112 25.874 -23.200 1.00 13.94 32 LEU B C 1
ATOM 3267 O O . LEU B 1 32 ? -9.959 25.965 -21.971 1.00 13.80 32 LEU B O 1
ATOM 3272 N N . GLU B 1 33 ? -10.405 26.918 -23.971 1.00 14.11 33 GLU B N 1
ATOM 3273 C CA . GLU B 1 33 ? -10.503 28.259 -23.390 1.00 13.98 33 GLU B CA 1
ATOM 3274 C C . GLU B 1 33 ? -11.715 28.973 -23.960 1.00 13.49 33 GLU B C 1
ATOM 3275 O O . GLU B 1 33 ? -11.924 28.977 -25.164 1.00 12.26 33 GLU B O 1
ATOM 3281 N N . LYS B 1 34 ? -12.489 29.579 -23.054 1.00 14.13 34 LYS B N 1
ATOM 3282 C CA . LYS B 1 34 ? -13.691 30.328 -23.335 1.00 14.16 34 LYS B CA 1
ATOM 3283 C C . LYS B 1 34 ? -13.427 31.561 -24.177 1.00 14.25 34 LYS B C 1
ATOM 3284 O O . LYS B 1 34 ? -14.163 31.835 -25.098 1.00 13.89 34 LYS B O 1
ATOM 3290 N N . ASN B 1 35 ? -12.424 32.352 -23.805 1.00 14.32 35 ASN B N 1
ATOM 3291 C CA . ASN B 1 35 ? -1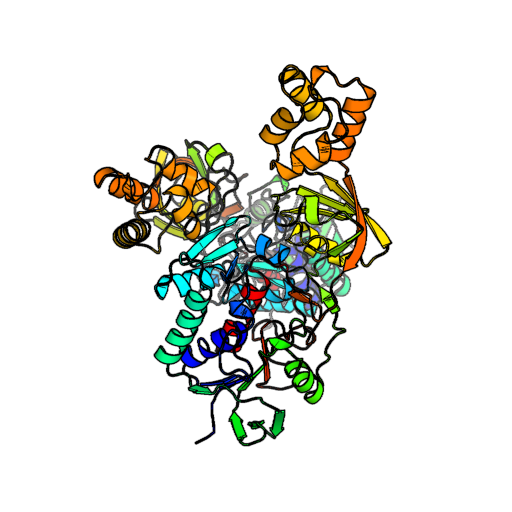2.117 33.572 -24.566 1.00 15.81 35 ASN B CA 1
ATOM 3292 C C . ASN B 1 35 ? -11.449 33.228 -25.897 1.00 16.17 35 ASN B C 1
ATOM 3293 O O . ASN B 1 35 ? -10.946 32.110 -26.060 1.00 16.59 35 ASN B O 1
ATOM 3298 N N . LYS B 1 36 ? -11.415 34.193 -26.821 1.00 16.67 36 LYS B N 1
ATOM 3299 C CA . LYS B 1 36 ? -10.580 34.091 -28.014 1.00 18.31 36 LYS B CA 1
ATOM 3300 C C . LYS B 1 36 ? -9.093 34.090 -27.703 1.00 18.75 36 LYS B C 1
ATOM 3301 O O . LYS B 1 36 ? -8.312 33.502 -28.439 1.00 20.68 36 LYS B O 1
ATOM 3307 N N . ARG B 1 37 ? -8.706 34.760 -26.623 1.00 18.25 37 ARG B N 1
ATOM 3308 C CA . ARG B 1 37 ? -7.304 34.888 -26.217 1.00 18.78 37 ARG B CA 1
ATOM 3309 C C . ARG B 1 37 ? -7.009 34.079 -24.939 1.00 17.48 37 ARG B C 1
ATOM 3310 O O . ARG B 1 37 ? -7.864 33.965 -24.052 1.00 17.72 37 ARG B O 1
ATOM 3318 N N . LEU B 1 38 ? -5.798 33.567 -24.812 1.00 15.79 38 LEU B N 1
ATOM 3319 C CA . LEU B 1 38 ? -5.371 32.960 -23.552 1.00 15.41 38 LEU B CA 1
ATOM 3320 C C . LEU B 1 38 ? -4.858 34.063 -22.625 1.00 14.90 38 LEU B C 1
ATOM 3321 O O . LEU B 1 38 ? -4.418 35.129 -23.100 1.00 14.21 38 LEU B O 1
ATOM 3326 N N . GLY B 1 39 ? -4.881 33.802 -21.319 1.00 14.13 39 GLY B N 1
ATOM 3327 C CA . GLY B 1 39 ? -4.260 34.698 -20.341 1.00 13.62 39 GLY B CA 1
ATOM 3328 C C . GLY B 1 39 ? -4.923 36.078 -20.278 1.00 13.69 39 GLY B C 1
ATOM 3329 O O . GLY B 1 39 ? -4.278 37.049 -19.933 1.00 13.79 39 GLY B O 1
ATOM 3330 N N . LYS B 1 40 ? -6.211 36.163 -20.584 1.00 14.83 40 LYS B N 1
ATOM 3331 C CA . LYS B 1 40 ? -6.928 37.470 -20.587 1.00 15.25 40 LYS B CA 1
ATOM 3332 C C . LYS B 1 40 ? -6.785 38.253 -19.249 1.00 15.10 40 LYS B C 1
ATOM 3333 O O . LYS B 1 40 ? -6.419 39.449 -19.234 1.00 14.85 40 LYS B O 1
ATOM 3339 N N . LYS B 1 41 ? -6.982 37.572 -18.126 1.00 13.59 41 LYS B N 1
ATOM 3340 C CA . LYS B 1 41 ? -6.767 38.198 -16.834 1.00 13.19 41 LYS B CA 1
ATOM 3341 C C . LYS B 1 41 ? -5.268 38.400 -16.569 1.00 14.72 41 LYS B C 1
ATOM 3342 O O . LYS B 1 41 ? -4.871 39.467 -16.093 1.00 14.39 41 LYS B O 1
ATOM 3348 N N . LEU B 1 42 ? -4.444 37.382 -16.878 1.00 14.32 42 LEU B N 1
ATOM 3349 C CA . LEU B 1 42 ? -3.000 37.473 -16.657 1.00 14.53 42 LEU B CA 1
ATOM 3350 C C . LEU B 1 42 ? -2.394 38.706 -17.344 1.00 14.11 42 LEU B C 1
ATOM 3351 O O . LEU B 1 42 ? -1.515 39.362 -16.771 1.00 13.68 42 LEU B O 1
ATOM 3356 N N . ALA B 1 43 ? -2.880 38.994 -18.543 1.00 13.82 43 ALA B N 1
ATOM 3357 C CA . ALA B 1 43 ? -2.399 40.120 -19.334 1.00 15.35 43 ALA B CA 1
ATOM 3358 C C . ALA B 1 43 ? -2.566 41.445 -18.606 1.00 16.44 43 ALA B C 1
ATOM 3359 O O . ALA B 1 43 ? -1.804 42.367 -18.856 1.00 17.74 43 ALA B O 1
ATOM 3361 N N . GLY B 1 44 ? -3.536 41.526 -17.697 1.00 17.22 44 GLY B N 1
ATOM 3362 C CA . GLY B 1 44 ? -3.834 42.769 -16.997 1.00 17.90 44 GLY B CA 1
ATOM 3363 C C . GLY B 1 44 ? -3.081 42.943 -15.699 1.00 18.83 44 GLY B C 1
ATOM 3364 O O . GLY B 1 44 ? -3.145 44.015 -15.074 1.00 20.07 44 GLY B O 1
ATOM 3365 N N . THR B 1 45 ? -2.365 41.904 -15.263 1.00 17.99 45 THR B N 1
ATOM 3366 C CA . THR B 1 45 ? -1.647 41.978 -13.987 1.00 16.88 45 THR B CA 1
ATOM 3367 C C . THR B 1 45 ? -0.438 42.903 -14.069 1.00 17.31 45 THR B C 1
ATOM 3368 O O . THR B 1 45 ? 0.056 43.216 -15.156 1.00 15.75 45 THR B O 1
ATOM 3372 N N . GLY B 1 46 ? 0.034 43.331 -12.904 1.00 18.23 46 GLY B N 1
ATOM 3373 C CA . GLY B 1 46 ? 1.137 44.281 -12.810 1.00 19.39 46 GLY B CA 1
ATOM 3374 C C . GLY B 1 46 ? 0.944 45.505 -13.688 1.00 20.36 46 GLY B C 1
ATOM 3375 O O . GLY B 1 46 ? 1.866 45.933 -14.387 1.00 20.24 46 GLY B O 1
ATOM 3376 N N . GLY B 1 47 ? -0.274 46.047 -13.694 1.00 21.90 47 GLY B N 1
ATOM 3377 C CA . GLY B 1 47 ? -0.590 47.230 -14.492 1.00 22.63 47 GLY B CA 1
ATOM 3378 C C . GLY B 1 47 ? -0.409 46.982 -15.972 1.00 22.73 47 GLY B C 1
ATOM 3379 O O . GLY B 1 47 ? -0.233 47.918 -16.740 1.00 24.33 47 GLY B O 1
ATOM 3380 N N . GLY B 1 48 ? -0.454 45.725 -16.398 1.00 19.90 48 GLY B N 1
ATOM 3381 C CA . GLY B 1 48 ? -0.384 45.436 -17.836 1.00 18.67 48 GLY B CA 1
ATOM 3382 C C . GLY B 1 48 ? 0.983 44.927 -18.233 1.00 18.44 48 GLY B C 1
ATOM 3383 O O . GLY B 1 48 ? 1.196 44.493 -19.377 1.00 17.75 48 GLY B O 1
ATOM 3384 N N . ARG B 1 49 ? 1.901 44.939 -17.267 1.00 16.92 49 ARG B N 1
ATOM 3385 C CA . ARG B 1 49 ? 3.265 44.494 -17.523 1.00 18.45 49 ARG B CA 1
ATOM 3386 C C . ARG B 1 49 ? 3.436 42.997 -17.206 1.00 18.23 49 ARG B C 1
ATOM 3387 O O . ARG B 1 49 ? 4.332 42.386 -17.722 1.00 18.52 49 ARG B O 1
ATOM 3395 N N . CYS B 1 50 ? 2.544 42.440 -16.390 1.00 17.27 50 CYS B N 1
ATOM 3396 C CA . CYS B 1 50 ? 2.535 41.015 -15.984 1.00 18.66 50 CYS B CA 1
ATOM 3397 C C . CYS B 1 50 ? 3.612 40.719 -14.940 1.00 19.09 50 CYS B C 1
ATOM 3398 O O . CYS B 1 50 ? 4.793 40.467 -15.253 1.00 18.90 50 CYS B O 1
ATOM 3401 N N . ASN B 1 51 ? 3.173 40.771 -13.699 1.00 18.30 51 ASN B N 1
ATOM 3402 C CA . ASN B 1 51 ? 3.991 40.470 -12.559 1.00 19.44 51 ASN B CA 1
ATOM 3403 C C . ASN B 1 51 ? 4.033 38.932 -12.450 1.00 18.13 51 ASN B C 1
ATOM 3404 O O . ASN B 1 51 ? 3.315 38.340 -11.634 1.00 17.76 51 ASN B O 1
ATOM 3409 N N . VAL B 1 52 ? 4.851 38.293 -13.284 1.00 16.38 52 VAL B N 1
ATOM 3410 C CA . VAL B 1 52 ? 4.762 36.845 -13.516 1.00 15.73 52 VAL B CA 1
ATOM 3411 C C . VAL B 1 52 ? 5.188 35.943 -12.350 1.00 15.92 52 VAL B C 1
ATOM 3412 O O . VAL B 1 52 ? 4.783 34.774 -12.260 1.00 16.50 52 VAL B O 1
ATOM 3416 N N . THR B 1 53 ? 6.035 36.446 -11.471 1.00 14.58 53 THR B N 1
ATOM 3417 C CA . THR B 1 53 ? 6.325 35.702 -10.265 1.00 14.23 53 THR B CA 1
ATOM 3418 C C . THR B 1 53 ? 6.923 36.646 -9.257 1.00 13.49 53 THR B C 1
ATOM 3419 O O . THR B 1 53 ? 6.903 37.865 -9.452 1.00 13.10 53 THR B O 1
ATOM 3423 N N . ASN B 1 54 ? 7.399 36.078 -8.166 1.00 13.69 54 ASN B N 1
ATOM 3424 C CA . ASN B 1 54 ? 8.100 36.828 -7.157 1.00 14.68 54 ASN B CA 1
ATOM 3425 C C . ASN B 1 54 ? 9.353 36.032 -6.869 1.00 15.77 54 ASN B C 1
ATOM 3426 O O . ASN B 1 54 ? 9.310 34.771 -6.846 1.00 16.34 54 ASN B O 1
ATOM 3431 N N . ASN B 1 55 ? 10.471 36.725 -6.649 1.00 16.13 55 ASN B N 1
ATOM 3432 C CA . ASN B 1 55 ? 11.733 36.007 -6.537 1.00 17.10 55 ASN B CA 1
ATOM 3433 C C . ASN B 1 55 ? 12.214 35.698 -5.114 1.00 15.99 55 ASN B C 1
ATOM 3434 O O . ASN B 1 55 ? 13.353 35.347 -4.921 1.00 16.38 55 ASN B O 1
ATOM 3439 N N . GLY B 1 56 ? 11.339 35.812 -4.140 1.00 16.05 56 GLY B N 1
ATOM 3440 C CA . GLY B 1 56 ? 11.726 35.602 -2.751 1.00 16.33 56 GLY B CA 1
ATOM 3441 C C . GLY B 1 56 ? 11.987 34.137 -2.431 1.00 16.46 56 GLY B C 1
ATOM 3442 O O . GLY B 1 56 ? 11.805 33.230 -3.275 1.00 16.05 56 GLY B O 1
ATOM 3443 N N . ASN B 1 57 ? 12.446 33.892 -1.213 1.00 16.13 57 ASN B N 1
ATOM 3444 C CA . ASN B 1 57 ? 12.715 32.528 -0.804 1.00 17.22 57 ASN B CA 1
ATOM 3445 C C . ASN B 1 57 ? 11.415 31.861 -0.353 1.00 16.68 57 ASN B C 1
ATOM 3446 O O . ASN B 1 57 ? 10.324 32.461 -0.405 1.00 15.27 57 ASN B O 1
ATOM 3451 N N . LEU B 1 58 ? 11.515 30.609 0.073 1.00 15.75 58 LEU B N 1
ATOM 3452 C CA . LEU B 1 58 ? 10.338 29.868 0.465 1.00 17.19 58 LEU B CA 1
ATOM 3453 C C . LEU B 1 58 ? 9.574 30.577 1.578 1.00 17.04 58 LEU B C 1
ATOM 3454 O O . LEU B 1 58 ? 8.358 30.627 1.555 1.00 16.37 58 LEU B O 1
ATOM 3459 N N . ASP B 1 59 ? 10.272 31.140 2.551 1.00 18.47 59 ASP B N 1
ATOM 3460 C CA . ASP B 1 59 ? 9.568 31.877 3.606 1.00 21.14 59 ASP B CA 1
ATOM 3461 C C . ASP B 1 59 ? 8.833 33.097 3.060 1.00 18.05 59 ASP B C 1
ATOM 3462 O O . ASP B 1 59 ? 7.736 33.383 3.493 1.00 16.53 59 ASP B O 1
ATOM 3467 N N . ASP B 1 60 ? 9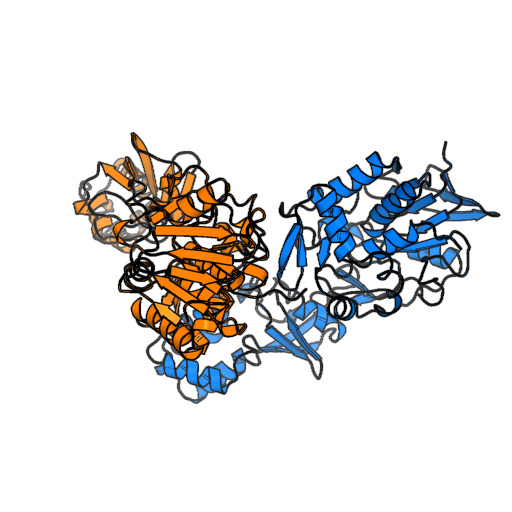.467 33.814 2.138 1.00 17.85 60 ASP B N 1
ATOM 3468 C CA . ASP B 1 60 ? 8.820 34.927 1.438 1.00 18.34 60 ASP B CA 1
ATOM 3469 C C . ASP B 1 60 ? 7.543 34.491 0.682 1.00 17.16 60 ASP B C 1
ATOM 3470 O O . ASP B 1 60 ? 6.551 35.204 0.694 1.00 15.03 60 ASP B O 1
ATOM 3475 N N . LEU B 1 61 ? 7.597 33.353 -0.021 1.00 16.03 61 LEU B N 1
ATOM 3476 C CA . LEU B 1 61 ? 6.417 32.882 -0.755 1.00 15.36 61 LEU B CA 1
ATOM 3477 C C . LEU B 1 61 ? 5.282 32.595 0.220 1.00 14.96 61 LEU B C 1
ATOM 3478 O O . LEU B 1 61 ? 4.155 32.994 -0.014 1.00 14.69 61 LEU B O 1
ATOM 3483 N N . MET B 1 62 ? 5.596 31.954 1.346 1.00 14.49 62 MET B N 1
ATOM 3484 C CA . MET B 1 62 ? 4.586 31.602 2.348 1.00 15.18 62 MET B CA 1
ATOM 3485 C C . MET B 1 62 ? 3.972 32.833 3.029 1.00 15.19 62 MET B C 1
ATOM 3486 O O . MET B 1 62 ? 2.770 32.881 3.260 1.00 15.68 62 MET B O 1
ATOM 3491 N N . ALA B 1 63 ? 4.791 33.845 3.285 1.00 15.36 63 ALA B N 1
ATOM 3492 C CA . ALA B 1 63 ? 4.315 35.142 3.800 1.00 15.22 63 ALA B CA 1
ATOM 3493 C C . ALA B 1 63 ? 3.415 35.847 2.764 1.00 15.90 63 ALA B C 1
ATOM 3494 O O . ALA B 1 63 ? 2.469 36.563 3.119 1.00 16.39 63 ALA B O 1
ATOM 3496 N N . GLY B 1 64 ? 3.718 35.660 1.484 1.00 14.42 64 GLY B N 1
ATOM 3497 C CA . GLY B 1 64 ? 2.894 36.243 0.403 1.00 13.26 64 GLY B CA 1
ATOM 3498 C C . GLY B 1 64 ? 1.616 35.466 0.065 1.00 13.06 64 GLY B C 1
ATOM 3499 O O . GLY B 1 64 ? 0.783 35.964 -0.689 1.00 13.00 64 GLY B O 1
ATOM 3500 N N . ILE B 1 65 ? 1.442 34.272 0.634 1.00 12.40 65 ILE B N 1
ATOM 3501 C CA . ILE B 1 65 ? 0.259 33.441 0.375 1.00 12.67 65 ILE B CA 1
ATOM 3502 C C . ILE B 1 65 ? -0.423 33.097 1.703 1.00 13.78 65 ILE B C 1
ATOM 3503 O O . ILE B 1 65 ? -0.439 31.914 2.122 1.00 14.54 65 ILE B O 1
ATOM 3508 N N . PRO B 1 66 ? -0.991 34.118 2.388 1.00 14.26 66 PRO B N 1
ATOM 3509 C CA . PRO B 1 66 ? -1.670 33.917 3.680 1.00 15.18 66 PRO B CA 1
ATOM 3510 C C . PRO B 1 66 ? -2.912 32.993 3.612 1.00 14.39 66 PRO B C 1
ATOM 3511 O O . PRO B 1 66 ? -3.287 32.354 4.614 1.00 14.27 66 PRO B O 1
ATOM 3515 N N . GLY B 1 67 ? -3.578 32.925 2.458 1.00 13.78 67 GLY B N 1
ATOM 3516 C CA . GLY B 1 67 ? -4.740 32.070 2.354 1.00 13.09 67 GLY B CA 1
ATOM 3517 C C . GLY B 1 67 ? -4.289 30.635 2.046 1.00 13.25 67 GLY B C 1
ATOM 3518 O O . GLY B 1 67 ? -4.217 30.246 0.882 1.00 12.01 67 GLY B O 1
ATOM 3519 N N . ASN B 1 68 ? -3.987 29.852 3.088 1.00 13.31 68 ASN B N 1
ATOM 3520 C CA . ASN B 1 68 ? -3.640 28.423 2.930 1.00 13.56 68 ASN B CA 1
ATOM 3521 C C . ASN B 1 68 ? -2.352 28.128 2.131 1.00 13.33 68 ASN B C 1
ATOM 3522 O O . ASN B 1 68 ? -2.250 27.051 1.510 1.00 12.55 68 ASN B O 1
ATOM 3527 N N . GLY B 1 69 ? -1.378 29.052 2.165 1.00 12.26 69 GLY B N 1
ATOM 3528 C CA . GLY B 1 69 ? -0.075 28.856 1.520 1.00 12.32 69 GLY B CA 1
ATOM 3529 C C . GLY B 1 69 ? 0.609 27.550 1.924 1.00 13.72 69 GLY B C 1
ATOM 3530 O O . GLY B 1 69 ? 1.255 26.899 1.106 1.00 12.69 69 GLY B O 1
ATOM 3531 N N . ARG B 1 70 ? 0.426 27.135 3.176 1.00 14.32 70 ARG B N 1
ATOM 3532 C CA . ARG B 1 70 ? 1.122 25.945 3.686 1.00 16.26 70 ARG B CA 1
ATOM 3533 C C . ARG B 1 70 ? 0.679 24.650 2.970 1.00 15.05 70 ARG B C 1
ATOM 3534 O O . ARG B 1 70 ? 1.357 23.638 2.981 1.00 13.89 70 ARG B O 1
ATOM 3542 N N . PHE B 1 71 ? -0.463 24.709 2.308 1.00 14.07 71 PHE B N 1
ATOM 3543 C CA . PHE B 1 71 ? -0.876 23.596 1.467 1.00 13.70 71 PHE B CA 1
ATOM 3544 C C . PHE B 1 71 ? 0.159 23.340 0.378 1.00 13.01 71 PHE B C 1
ATOM 3545 O O . PHE B 1 71 ? 0.299 22.180 -0.086 1.00 13.09 71 PHE B O 1
ATOM 3553 N N . LEU B 1 72 ? 0.881 24.391 -0.027 1.00 12.02 72 LEU B N 1
ATOM 3554 C CA . LEU B 1 72 ? 1.693 24.317 -1.259 1.00 12.73 72 LEU B CA 1
ATOM 3555 C C . LEU B 1 72 ? 3.111 23.788 -1.089 1.00 12.39 72 LEU B C 1
ATOM 3556 O O . LEU B 1 72 ? 3.876 23.760 -2.070 1.00 11.79 72 LEU B O 1
ATOM 3561 N N . TYR B 1 73 ? 3.497 23.381 0.122 1.00 11.86 73 TYR B N 1
ATOM 3562 C CA . TYR B 1 73 ? 4.858 22.913 0.266 1.00 11.95 73 TYR B CA 1
ATOM 3563 C C . TYR B 1 73 ? 5.202 21.801 -0.731 1.00 11.91 73 TYR B C 1
ATOM 3564 O O . TYR B 1 73 ? 6.254 21.867 -1.381 1.00 12.19 73 TYR B O 1
ATOM 3573 N N . SER B 1 74 ? 4.364 20.767 -0.847 1.00 11.91 74 SER B N 1
ATOM 3574 C CA A SER B 1 74 ? 4.658 19.675 -1.787 0.50 11.77 74 SER B CA 1
ATOM 3575 C CA B SER B 1 74 ? 4.699 19.689 -1.774 0.50 12.05 74 SER B CA 1
ATOM 3576 C C . SER B 1 74 ? 4.761 20.176 -3.235 1.00 11.63 74 SER B C 1
ATOM 3577 O O . SER B 1 74 ? 5.655 19.768 -3.991 1.00 12.18 74 SER B O 1
ATOM 3582 N N . VAL B 1 75 ? 3.822 21.036 -3.637 1.00 11.85 75 VAL B N 1
ATOM 3583 C CA . VAL B 1 75 ? 3.878 21.634 -4.987 1.00 10.85 75 VAL B CA 1
ATOM 3584 C C . VAL B 1 75 ? 5.209 22.365 -5.180 1.00 10.73 75 VAL B C 1
ATOM 3585 O O . VAL B 1 75 ? 5.932 22.153 -6.179 1.00 10.88 75 VAL B O 1
ATOM 3589 N N . PHE B 1 76 ? 5.554 23.239 -4.244 1.00 11.14 76 PHE B N 1
ATOM 3590 C CA . PHE B 1 76 ? 6.792 24.012 -4.417 1.00 11.41 76 PHE B CA 1
ATOM 3591 C C . PHE B 1 76 ? 8.070 23.155 -4.416 1.00 11.96 76 PHE B C 1
ATOM 3592 O O . PHE B 1 76 ? 9.078 23.542 -5.014 1.00 13.08 76 PHE B O 1
ATOM 3600 N N . SER B 1 77 ? 8.027 21.994 -3.778 1.00 11.84 77 SER B N 1
ATOM 3601 C CA . SER B 1 77 ? 9.169 21.090 -3.790 1.00 12.96 77 SER B CA 1
ATOM 3602 C C . SER B 1 77 ? 9.332 20.448 -5.196 1.00 13.53 77 SER B C 1
ATOM 3603 O O . SER B 1 77 ? 10.368 19.925 -5.502 1.00 14.33 77 SER B O 1
ATOM 3606 N N . GLN B 1 78 ? 8.304 20.502 -6.039 1.00 12.90 78 GLN B N 1
ATOM 3607 C CA . GLN B 1 78 ? 8.380 19.944 -7.370 1.00 13.32 78 GLN B CA 1
ATOM 3608 C C . GLN B 1 78 ? 8.628 21.033 -8.416 1.00 13.53 78 GLN B C 1
ATOM 3609 O O . GLN B 1 78 ? 9.324 20.808 -9.404 1.00 13.79 78 GLN B O 1
ATOM 3615 N N . PHE B 1 79 ? 8.079 22.217 -8.192 1.00 12.18 79 PHE B N 1
ATOM 3616 C CA . PHE B 1 79 ? 8.232 23.322 -9.161 1.00 12.74 79 PHE B CA 1
ATOM 3617 C C . PHE B 1 79 ? 7.915 24.614 -8.424 1.00 11.98 79 PHE B C 1
ATOM 3618 O O . PHE B 1 79 ? 6.829 24.737 -7.880 1.00 12.28 79 PHE B O 1
ATOM 3626 N N . ASP B 1 80 ? 8.842 25.564 -8.379 1.00 12.64 80 ASP B N 1
ATOM 3627 C CA . ASP B 1 80 ? 8.624 26.750 -7.563 1.00 12.62 80 ASP B CA 1
ATOM 3628 C C . ASP B 1 80 ? 8.928 28.014 -8.353 1.00 12.34 80 ASP B C 1
ATOM 3629 O O . ASP B 1 80 ? 9.093 27.958 -9.562 1.00 11.53 80 ASP B O 1
ATOM 3634 N N . ASN B 1 81 ? 9.022 29.157 -7.673 1.00 12.47 81 ASN B N 1
ATOM 3635 C CA . ASN B 1 81 ? 9.235 30.447 -8.371 1.00 13.03 81 ASN B CA 1
ATOM 3636 C C . ASN B 1 81 ? 10.565 30.506 -9.127 1.00 12.91 81 ASN B C 1
ATOM 3637 O O . ASN B 1 81 ? 10.687 31.169 -10.144 1.00 11.84 81 ASN B O 1
ATOM 3642 N N . HIS B 1 82 ? 11.582 29.822 -8.613 1.00 14.23 82 HIS B N 1
ATOM 3643 C CA . HIS B 1 82 ? 12.861 29.804 -9.325 1.00 16.30 82 HIS B CA 1
ATOM 3644 C C . HIS B 1 82 ? 12.782 28.969 -10.593 1.00 14.98 82 HIS B C 1
ATOM 3645 O O . HIS B 1 82 ? 13.455 29.274 -11.584 1.00 14.12 82 HIS B O 1
ATOM 3652 N N . ASP B 1 83 ? 11.973 27.907 -10.551 1.00 14.19 83 ASP B N 1
ATOM 3653 C CA . ASP B 1 83 ? 11.695 27.131 -11.768 1.00 14.17 83 ASP B CA 1
ATOM 3654 C C . ASP B 1 83 ? 10.947 27.969 -12.815 1.00 12.94 83 ASP B C 1
ATOM 3655 O O . ASP B 1 83 ? 11.182 27.821 -14.012 1.00 11.66 83 ASP B O 1
ATOM 3660 N N . ILE B 1 84 ? 10.071 28.862 -12.347 1.00 11.76 84 ILE B N 1
ATOM 3661 C CA . ILE B 1 84 ? 9.353 29.768 -13.260 1.00 11.64 84 ILE B CA 1
ATOM 3662 C C . ILE B 1 84 ? 10.383 30.671 -13.965 1.00 12.05 84 ILE B C 1
ATOM 3663 O O . ILE B 1 84 ? 10.402 30.775 -15.201 1.00 12.83 84 ILE B O 1
ATOM 3668 N N . ILE B 1 85 ? 11.282 31.261 -13.190 1.00 12.72 85 ILE B N 1
ATOM 3669 C CA . ILE B 1 85 ? 12.269 32.196 -13.735 1.00 13.08 85 ILE B CA 1
ATOM 3670 C C . ILE B 1 85 ? 13.177 31.461 -14.742 1.00 13.43 85 ILE B C 1
ATOM 3671 O O . ILE B 1 85 ? 13.411 31.957 -15.860 1.00 13.10 85 ILE B O 1
ATOM 3676 N N . ASN B 1 86 ? 13.636 30.271 -14.366 1.00 13.52 86 ASN B N 1
ATOM 3677 C CA . ASN B 1 86 ? 14.419 29.441 -15.276 1.00 15.23 86 ASN B CA 1
ATOM 3678 C C . ASN B 1 86 ? 13.668 29.126 -16.577 1.00 15.49 86 ASN B C 1
ATOM 3679 O O . ASN B 1 86 ? 14.252 29.181 -17.685 1.00 15.27 86 ASN B O 1
ATOM 3684 N N . PHE B 1 87 ? 12.385 28.783 -16.442 1.00 14.68 87 PHE B N 1
ATOM 3685 C CA . PHE B 1 87 ? 11.570 28.426 -17.620 1.00 15.76 87 PHE B CA 1
ATOM 3686 C C . PHE B 1 87 ? 11.566 29.590 -18.615 1.00 15.80 87 PHE B C 1
ATOM 3687 O O . PHE B 1 87 ? 11.859 29.404 -19.810 1.00 15.39 87 PHE B O 1
ATOM 3695 N N . PHE B 1 88 ? 11.241 30.791 -18.129 1.00 14.76 88 PHE B N 1
ATOM 3696 C CA . PHE B 1 88 ? 11.165 31.943 -19.025 1.00 15.55 88 PHE B CA 1
ATOM 3697 C C . PHE B 1 88 ? 12.545 32.285 -19.614 1.00 16.85 88 PHE B C 1
ATOM 3698 O O . PHE B 1 88 ? 12.681 32.525 -20.832 1.00 16.87 88 PHE B O 1
ATOM 3706 N N . THR B 1 89 ? 13.558 32.268 -18.749 1.00 17.30 89 THR B N 1
ATOM 3707 C CA . THR B 1 89 ? 14.936 32.492 -19.146 1.00 19.18 89 THR B CA 1
ATOM 3708 C C . THR B 1 89 ? 15.408 31.515 -20.241 1.00 21.17 89 THR B C 1
ATOM 3709 O O . THR B 1 89 ? 15.907 31.948 -21.288 1.00 20.28 89 THR B O 1
ATOM 3713 N N . GLU B 1 90 ? 15.220 30.219 -20.011 1.00 22.38 90 GLU B N 1
ATOM 3714 C CA . GLU B 1 90 ? 15.591 29.214 -21.003 1.00 25.70 90 GLU B CA 1
ATOM 3715 C C . GLU B 1 90 ? 14.786 29.293 -22.280 1.00 25.74 90 GLU B C 1
ATOM 3716 O O . GLU B 1 90 ? 15.212 28.797 -23.299 1.00 27.32 90 GLU B O 1
ATOM 3722 N N . ASN B 1 91 ? 13.613 29.900 -22.235 1.00 24.67 91 ASN B N 1
ATOM 3723 C CA . ASN B 1 91 ? 12.868 30.119 -23.469 1.00 24.16 91 ASN B CA 1
ATOM 3724 C C . ASN B 1 91 ? 13.027 31.535 -24.061 1.00 23.36 91 ASN B C 1
ATOM 3725 O O . ASN B 1 91 ? 12.209 32.002 -24.822 1.00 24.79 91 ASN B O 1
ATOM 3730 N N . GLY B 1 92 ? 14.104 32.215 -23.698 1.00 24.18 92 GLY B N 1
ATOM 3731 C CA . GLY B 1 92 ? 14.445 33.463 -24.362 1.00 24.09 92 GLY B CA 1
ATOM 3732 C C . GLY B 1 92 ? 13.682 34.689 -23.894 1.00 23.52 92 GLY B C 1
ATOM 3733 O O . GLY B 1 92 ? 13.712 35.731 -24.558 1.00 25.20 92 GLY B O 1
ATOM 3734 N N . VAL B 1 93 ? 13.003 34.606 -22.756 1.00 20.03 93 VAL B N 1
ATOM 3735 C CA . VAL B 1 93 ? 12.438 35.836 -22.235 1.00 19.12 93 VAL B CA 1
ATOM 3736 C C . VAL B 1 93 ? 13.251 36.395 -21.097 1.00 17.70 93 VAL B C 1
ATOM 3737 O O . VAL B 1 93 ? 13.528 35.726 -20.104 1.00 16.49 93 VAL B O 1
ATOM 3741 N N . LYS B 1 94 ? 13.632 37.642 -21.283 1.00 16.49 94 LYS B N 1
ATOM 3742 C CA . LYS B 1 94 ? 14.447 38.325 -20.314 1.00 17.00 94 LYS B CA 1
ATOM 3743 C C . LYS B 1 94 ? 13.537 38.841 -19.236 1.00 15.36 94 LYS B C 1
ATOM 3744 O O . LYS B 1 94 ? 12.570 39.530 -19.564 1.00 14.82 94 LYS B O 1
ATOM 3750 N N . LEU B 1 95 ? 13.852 38.518 -17.969 1.00 13.72 95 LEU B N 1
ATOM 3751 C CA . LEU B 1 95 ? 13.104 38.977 -16.815 1.00 13.52 95 LEU B CA 1
ATOM 3752 C C . LEU B 1 95 ? 13.946 39.916 -15.974 1.00 14.25 95 LEU B C 1
ATOM 3753 O O . LEU B 1 95 ? 15.167 39.860 -16.038 1.00 14.33 95 LEU B O 1
ATOM 3758 N N . LYS B 1 96 ? 13.294 40.755 -15.168 1.00 14.41 96 LYS B N 1
ATOM 3759 C CA . LYS B 1 96 ? 13.969 41.638 -14.229 1.00 15.02 96 LYS B CA 1
ATOM 3760 C C . LYS B 1 96 ? 13.261 41.579 -12.883 1.00 15.57 96 LYS B C 1
ATOM 3761 O O . LYS B 1 96 ? 12.110 41.166 -12.811 1.00 16.48 96 LYS B O 1
ATOM 3767 N N . VAL B 1 97 ? 13.951 42.002 -11.819 1.00 15.23 97 VAL B N 1
ATOM 3768 C CA . VAL B 1 97 ? 13.368 42.021 -10.500 1.00 15.28 97 VAL B CA 1
ATOM 3769 C C . VAL B 1 97 ? 13.249 43.490 -10.095 1.00 16.92 97 VAL B C 1
ATOM 3770 O O . VAL B 1 97 ? 14.231 44.234 -10.211 1.00 15.67 97 VAL B O 1
ATOM 3774 N N . GLU B 1 98 ? 12.060 43.912 -9.660 1.00 17.61 98 GLU B N 1
ATOM 3775 C CA . GLU B 1 98 ? 11.896 45.302 -9.182 1.00 20.35 98 GLU B CA 1
ATOM 3776 C C . GLU B 1 98 ? 11.788 45.278 -7.669 1.00 19.95 98 GLU B C 1
ATOM 3777 O O . GLU B 1 98 ? 12.434 44.454 -7.036 1.00 22.76 98 GLU B O 1
ATOM 3783 N N . ASP B 1 99 ? 10.991 46.164 -7.084 1.00 19.08 99 ASP B N 1
ATOM 3784 C CA A ASP B 1 99 ? 10.770 46.246 -5.647 0.50 18.04 99 ASP B CA 1
ATOM 3785 C CA B ASP B 1 99 ? 10.896 46.178 -5.631 0.50 19.07 99 ASP B CA 1
ATOM 3786 C C . ASP B 1 99 ? 10.071 44.999 -5.079 1.00 18.00 99 ASP B C 1
ATOM 3787 O O . ASP B 1 99 ? 9.232 44.391 -5.771 1.00 17.07 99 ASP B O 1
ATOM 3796 N N . HIS B 1 100 ? 10.369 44.653 -3.830 1.00 16.77 100 HIS B N 1
ATOM 3797 C CA . HIS B 1 100 ? 9.649 43.603 -3.088 1.00 17.80 100 HIS B CA 1
ATOM 3798 C C . HIS B 1 100 ? 9.606 42.271 -3.864 1.00 16.18 100 HIS B C 1
ATOM 3799 O O . HIS B 1 100 ? 8.621 41.553 -3.825 1.00 15.17 100 HIS B O 1
ATOM 3806 N N . GLY B 1 101 ? 10.680 41.973 -4.578 1.00 16.12 101 GLY B N 1
ATOM 3807 C CA . GLY B 1 101 ? 10.815 40.693 -5.249 1.00 15.04 101 GLY B CA 1
ATOM 3808 C C . GLY B 1 101 ? 9.967 40.514 -6.500 1.00 15.02 101 GLY B C 1
ATOM 3809 O O . GLY B 1 101 ? 9.947 39.407 -7.043 1.00 15.66 101 GLY B O 1
ATOM 3810 N N . ARG B 1 102 ? 9.296 41.567 -6.984 1.00 14.44 102 ARG B N 1
ATOM 3811 C CA . ARG B 1 102 ? 8.396 41.430 -8.152 1.00 14.87 102 ARG B CA 1
ATOM 3812 C C . ARG B 1 102 ? 9.171 41.208 -9.448 1.00 14.27 102 ARG B C 1
ATOM 3813 O O . ARG B 1 102 ? 10.072 41.967 -9.787 1.00 15.16 102 ARG B O 1
ATOM 3821 N N . VAL B 1 103 ? 8.806 40.171 -10.178 1.00 12.52 103 VAL B N 1
ATOM 3822 C CA . VAL B 1 103 ? 9.504 39.799 -11.386 1.00 12.07 103 VAL B CA 1
ATOM 3823 C C . VAL B 1 103 ? 8.634 40.194 -12.587 1.00 12.73 103 VAL B C 1
ATOM 3824 O O . VAL B 1 103 ? 7.449 39.859 -12.635 1.00 12.63 103 VAL B O 1
ATOM 3828 N N . PHE B 1 104 ? 9.229 40.882 -13.552 1.00 12.46 104 PHE B N 1
ATOM 3829 C CA . PHE B 1 104 ? 8.543 41.307 -14.759 1.00 12.89 104 PHE B CA 1
ATOM 3830 C C . PHE B 1 104 ? 9.343 40.950 -15.998 1.00 12.92 104 PHE B C 1
ATOM 3831 O O . PHE B 1 104 ? 10.574 40.820 -15.920 1.00 12.94 104 PHE B O 1
ATOM 3839 N N . PRO B 1 105 ? 8.686 40.869 -17.165 1.00 12.93 105 PRO B N 1
ATOM 3840 C CA . PRO B 1 105 ? 9.510 40.833 -18.382 1.00 13.77 105 PRO B CA 1
ATOM 3841 C C . PRO B 1 105 ? 10.240 42.178 -18.556 1.00 14.65 105 PRO B C 1
ATOM 3842 O O . PRO B 1 105 ? 9.688 43.226 -18.207 1.00 14.92 105 PRO B O 1
ATOM 3846 N N . VAL B 1 106 ? 11.463 42.133 -19.066 1.00 15.35 106 VAL B N 1
ATOM 3847 C CA . VAL B 1 106 ? 12.212 43.354 -19.402 1.00 16.38 106 VAL B CA 1
ATOM 3848 C C . VAL B 1 106 ? 11.447 44.243 -20.416 1.00 18.26 106 VAL B C 1
ATOM 3849 O O . VAL B 1 106 ? 11.489 45.474 -20.312 1.00 17.67 106 VAL B O 1
ATOM 3853 N N . THR B 1 107 ? 10.675 43.637 -21.327 1.00 17.28 107 THR B N 1
ATOM 3854 C CA . THR B 1 107 ? 9.857 44.423 -22.275 1.00 18.69 107 THR B CA 1
ATOM 3855 C C . THR B 1 107 ? 8.792 45.300 -21.638 1.00 20.08 107 THR B C 1
ATOM 3856 O O . THR B 1 107 ? 8.240 46.178 -22.317 1.00 18.22 107 THR B O 1
ATOM 3860 N N . ASP B 1 108 ? 8.467 45.039 -20.360 1.00 19.63 108 ASP B N 1
ATOM 3861 C CA . ASP B 1 108 ? 7.281 45.630 -19.720 1.00 21.23 108 ASP B CA 1
ATOM 3862 C C . ASP B 1 108 ? 5.962 45.338 -20.456 1.00 20.35 108 ASP B C 1
ATOM 3863 O O . ASP B 1 108 ? 4.991 46.070 -20.285 1.00 19.39 108 ASP B O 1
ATOM 3868 N N . LYS B 1 109 ? 5.910 44.266 -21.252 1.00 19.95 109 LYS B N 1
ATOM 3869 C CA . LYS B 1 109 ? 4.658 43.889 -21.906 1.00 19.68 109 LYS B CA 1
ATOM 3870 C C . LYS B 1 109 ? 4.214 42.481 -21.510 1.00 18.70 109 LYS B C 1
ATOM 3871 O O . LYS B 1 109 ? 4.963 41.509 -21.650 1.00 15.66 109 LYS B O 1
ATOM 3877 N N . SER B 1 110 ? 2.994 42.389 -21.001 1.00 17.31 110 SER B N 1
ATOM 3878 C CA . SER B 1 110 ? 2.441 41.085 -20.618 1.00 18.66 110 SER B CA 1
ATOM 3879 C C . SER B 1 110 ? 2.357 40.145 -21.818 1.00 18.28 110 SER B C 1
ATOM 3880 O O . SER B 1 110 ? 2.352 38.925 -21.648 1.00 17.88 110 SER B O 1
ATOM 3883 N N . ARG B 1 111 ? 2.347 40.680 -23.035 1.00 18.19 111 ARG B N 1
ATOM 3884 C CA . ARG B 1 111 ? 2.227 39.769 -24.180 1.00 19.18 111 ARG B CA 1
ATOM 3885 C C . ARG B 1 111 ? 3.493 38.958 -24.346 1.00 16.88 111 ARG B C 1
ATOM 3886 O O . ARG B 1 111 ? 3.474 37.861 -24.896 1.00 15.73 111 ARG B O 1
ATOM 3894 N N . THR B 1 112 ? 4.597 39.493 -23.828 1.00 16.05 112 THR B N 1
ATOM 3895 C CA . THR B 1 112 ? 5.870 38.762 -23.838 1.00 15.52 112 THR B CA 1
ATOM 3896 C C . THR B 1 112 ? 5.757 37.408 -23.095 1.00 14.77 112 THR B C 1
ATOM 3897 O O . THR B 1 112 ? 6.286 36.366 -23.555 1.00 14.87 112 THR B O 1
ATOM 3901 N N . ILE B 1 113 ? 5.048 37.431 -21.975 1.00 13.65 113 ILE B N 1
ATOM 3902 C CA . ILE B 1 113 ? 4.901 36.260 -21.110 1.00 13.68 113 ILE B CA 1
ATOM 3903 C C . ILE B 1 113 ? 3.930 35.268 -21.749 1.00 14.10 113 ILE B C 1
ATOM 3904 O O . ILE B 1 113 ? 4.209 34.073 -21.864 1.00 13.91 113 ILE B O 1
ATOM 3909 N N . ILE B 1 114 ? 2.784 35.789 -22.171 1.00 13.82 114 ILE B N 1
ATOM 3910 C CA . ILE B 1 114 ? 1.732 34.969 -22.762 1.00 15.20 114 ILE B CA 1
ATOM 3911 C C . ILE B 1 114 ? 2.184 34.324 -24.074 1.00 14.26 114 ILE B C 1
ATOM 3912 O O . ILE B 1 114 ? 1.973 33.124 -24.283 1.00 13.37 114 ILE B O 1
ATOM 3917 N N . GLU B 1 115 ? 2.816 35.098 -24.956 1.00 14.63 115 GLU B N 1
ATOM 3918 C CA . GLU B 1 115 ? 3.316 34.499 -26.190 1.00 15.83 115 GLU B CA 1
ATOM 3919 C C . GLU B 1 115 ? 4.344 33.425 -25.905 1.00 14.55 115 GLU B C 1
ATOM 3920 O O . GLU B 1 115 ? 4.388 32.432 -26.615 1.00 14.06 115 GLU B O 1
ATOM 3926 N N . ALA B 1 116 ? 5.185 33.625 -24.894 1.00 13.30 116 ALA B N 1
ATOM 3927 C CA . ALA B 1 116 ? 6.161 32.588 -24.576 1.00 12.34 116 ALA B CA 1
ATOM 3928 C C . ALA B 1 116 ? 5.479 31.283 -24.147 1.00 12.16 116 ALA B C 1
ATOM 3929 O O . ALA B 1 116 ? 5.891 30.177 -24.547 1.00 12.01 116 ALA B O 1
ATOM 3931 N N . LEU B 1 117 ? 4.448 31.385 -23.312 1.00 11.64 117 LEU B N 1
ATOM 3932 C CA . LEU B 1 117 ? 3.691 30.171 -22.913 1.00 11.48 117 LEU B CA 1
ATOM 3933 C C . LEU B 1 117 ? 3.043 29.497 -24.123 1.00 11.93 117 LEU B C 1
ATOM 3934 O O . LEU B 1 117 ? 3.140 28.268 -24.302 1.00 11.19 117 LEU B O 1
ATOM 3939 N N . GLU B 1 118 ? 2.427 30.307 -24.990 1.00 12.94 118 GLU B N 1
ATOM 3940 C CA . GLU B 1 118 ? 1.731 29.752 -26.132 1.00 14.34 118 GLU B CA 1
ATOM 3941 C C . GLU B 1 118 ? 2.688 29.087 -27.077 1.00 14.20 118 GLU B C 1
ATOM 3942 O O . GLU B 1 118 ? 2.389 28.029 -27.612 1.00 13.65 118 GLU B O 1
ATOM 3948 N N . LYS B 1 119 ? 3.834 29.725 -27.281 1.00 14.75 119 LYS B N 1
ATOM 3949 C CA . LYS B 1 119 ? 4.882 29.183 -28.140 1.00 16.52 119 LYS B CA 1
ATOM 3950 C C . LYS B 1 119 ? 5.380 27.835 -27.618 1.00 15.08 119 LYS B C 1
ATOM 3951 O O . LYS B 1 119 ? 5.620 26.904 -28.405 1.00 14.07 119 LYS B O 1
ATOM 3957 N N . LYS B 1 120 ? 5.565 27.731 -26.296 1.00 13.31 120 LYS B N 1
ATOM 3958 C CA . LYS B 1 120 ? 6.020 26.473 -25.707 1.00 13.40 120 LYS B CA 1
ATOM 3959 C C . LYS B 1 120 ? 5.003 25.348 -25.905 1.00 12.62 120 LYS B C 1
ATOM 3960 O O . LYS B 1 120 ? 5.379 24.196 -26.176 1.00 12.71 120 LYS B O 1
ATOM 3966 N N . ILE B 1 121 ? 3.723 25.688 -25.769 1.00 12.32 121 ILE B N 1
ATOM 3967 C CA . ILE B 1 121 ? 2.663 24.705 -25.952 1.00 12.25 121 ILE B CA 1
ATOM 3968 C C . ILE B 1 121 ? 2.738 24.174 -27.398 1.00 12.46 121 ILE B C 1
ATOM 3969 O O . ILE B 1 121 ? 2.648 22.961 -27.612 1.00 11.96 121 ILE B O 1
ATOM 3974 N N . ALA B 1 122 ? 2.926 25.080 -28.370 1.00 12.09 122 ALA B N 1
ATOM 3975 C CA . ALA B 1 122 ? 3.001 24.697 -29.779 1.00 12.56 122 ALA B CA 1
ATOM 3976 C C . ALA B 1 122 ? 4.251 23.829 -30.085 1.00 13.00 122 ALA B C 1
ATOM 3977 O O . ALA B 1 122 ? 4.160 22.870 -30.846 1.00 12.80 122 ALA B O 1
ATOM 3979 N N . GLU B 1 123 ? 5.386 24.141 -29.445 1.00 13.53 123 GLU B N 1
ATOM 3980 C CA . GLU B 1 123 ? 6.598 23.339 -29.529 1.00 14.73 123 GLU B CA 1
ATOM 3981 C C . GLU B 1 123 ? 6.436 21.936 -28.999 1.00 14.59 123 GLU B C 1
ATOM 3982 O O . GLU B 1 123 ? 7.140 21.037 -29.454 1.00 14.11 123 GLU B O 1
ATOM 3988 N N . LEU B 1 124 ? 5.498 21.729 -28.088 1.00 13.96 124 LEU B N 1
ATOM 3989 C CA . LEU B 1 124 ? 5.296 20.396 -27.529 1.00 14.74 124 LEU B CA 1
ATOM 3990 C C . LEU B 1 124 ? 4.091 19.686 -28.135 1.00 15.01 124 LEU B C 1
ATOM 3991 O O . LEU B 1 124 ? 3.751 18.586 -27.753 1.00 16.76 124 LEU B O 1
ATOM 3996 N N . GLY B 1 125 ? 3.434 20.323 -29.082 1.00 15.33 125 GLY B N 1
ATOM 3997 C CA . GLY B 1 125 ? 2.331 19.684 -29.752 1.00 15.27 125 GLY B CA 1
ATOM 3998 C C . GLY B 1 125 ? 1.045 19.685 -28.943 1.00 14.68 125 GLY B C 1
ATOM 3999 O O . GLY B 1 125 ? 0.188 18.869 -29.188 1.00 14.08 125 GLY B O 1
ATOM 4000 N N . GLY B 1 126 ? 0.888 20.594 -27.982 1.00 13.84 126 GLY B N 1
ATOM 4001 C CA . GLY B 1 126 ? -0.389 20.673 -27.268 1.00 13.36 126 GLY B CA 1
ATOM 4002 C C . GLY B 1 126 ? -1.486 21.185 -28.199 1.00 14.12 126 GLY B C 1
ATOM 4003 O O . GLY B 1 126 ? -1.251 22.060 -29.003 1.00 14.29 126 GLY B O 1
ATOM 4004 N N . THR B 1 127 ? -2.687 20.624 -28.097 1.00 14.61 127 THR B N 1
ATOM 4005 C CA . THR B 1 127 ? -3.837 21.138 -28.808 1.00 14.59 127 THR B CA 1
ATOM 4006 C C . THR B 1 127 ? -4.513 22.223 -27.988 1.00 14.59 127 THR B C 1
ATOM 4007 O O . THR B 1 127 ? -4.743 22.055 -26.782 1.00 13.98 127 THR B O 1
ATOM 4011 N N . VAL B 1 128 ? -4.779 23.351 -28.631 1.00 14.14 128 VAL B N 1
ATOM 4012 C CA . VAL B 1 128 ? -5.568 24.387 -27.981 1.00 15.13 128 VAL B CA 1
ATOM 4013 C C . VAL B 1 128 ? -6.743 24.857 -28.816 1.00 15.13 128 VAL B C 1
ATOM 4014 O O . VAL B 1 128 ? -6.620 25.067 -30.029 1.00 14.01 128 VAL B O 1
ATOM 4018 N N . ILE B 1 129 ? -7.902 24.909 -28.163 1.00 14.12 129 ILE B N 1
ATOM 4019 C CA . ILE B 1 129 ? -9.108 25.315 -28.822 1.00 14.95 129 ILE B CA 1
ATOM 4020 C C . ILE B 1 129 ? -9.703 26.446 -27.994 1.00 15.84 129 ILE B C 1
ATOM 4021 O O . ILE B 1 129 ? -10.092 26.229 -26.836 1.00 14.70 129 ILE B O 1
ATOM 4026 N N . THR B 1 130 ? -9.735 27.640 -28.593 1.00 14.92 130 THR B N 1
ATOM 4027 C CA . THR B 1 130 ? -10.181 28.849 -27.902 1.00 14.81 130 THR B CA 1
ATOM 4028 C C . THR B 1 130 ? -11.605 29.202 -28.350 1.00 14.89 130 THR B C 1
ATOM 4029 O O . THR B 1 130 ? -12.215 28.483 -29.171 1.00 14.23 130 THR B O 1
ATOM 4033 N N . ASN B 1 131 ? -12.149 30.291 -27.797 1.00 15.02 131 ASN B N 1
ATOM 4034 C CA . ASN B 1 131 ? -13.511 30.713 -28.127 1.00 16.42 131 ASN B CA 1
ATOM 4035 C C . ASN B 1 131 ? -14.549 29.609 -27.855 1.00 16.20 131 ASN B C 1
ATOM 4036 O O . ASN B 1 131 ? -15.550 29.505 -28.549 1.00 16.41 131 ASN B O 1
ATOM 4041 N N . THR B 1 132 ? -14.316 28.796 -26.832 1.00 15.32 132 THR B N 1
ATOM 4042 C CA . THR B 1 132 ? -15.088 27.597 -26.622 1.00 16.28 132 THR B CA 1
ATOM 4043 C C . THR B 1 132 ? -15.402 27.511 -25.146 1.00 17.43 132 THR B C 1
ATOM 4044 O O . THR B 1 132 ? -14.563 27.072 -24.334 1.00 19.01 132 THR B O 1
ATOM 4048 N N . GLU B 1 133 ? -16.586 27.977 -24.772 1.00 17.54 133 GLU B N 1
ATOM 4049 C CA . GLU B 1 133 ? -17.023 27.849 -23.373 1.00 17.25 133 GLU B CA 1
ATOM 4050 C C . GLU B 1 133 ? -17.474 26.453 -23.026 1.00 15.35 133 GLU B C 1
ATOM 4051 O O . GLU B 1 133 ? -18.380 25.928 -23.662 1.00 14.89 133 GLU B O 1
ATOM 4057 N N . ILE B 1 134 ? -16.844 25.828 -22.032 1.00 13.80 134 ILE B N 1
ATOM 4058 C CA . ILE B 1 134 ? -17.340 24.530 -21.536 1.00 13.30 134 ILE B CA 1
ATOM 4059 C C . ILE B 1 134 ? -18.570 24.730 -20.625 1.00 13.93 134 ILE B C 1
ATOM 4060 O O . ILE B 1 134 ? -18.584 25.655 -19.798 1.00 13.83 134 ILE B O 1
ATOM 4065 N N . VAL B 1 135 ? -19.602 23.884 -20.808 1.00 14.48 135 VAL B N 1
ATOM 4066 C CA . VAL B 1 135 ? -20.896 24.057 -20.132 1.00 15.23 135 VAL B CA 1
ATOM 4067 C C . VAL B 1 135 ? -21.275 22.800 -19.367 1.00 15.18 135 VAL B C 1
ATOM 4068 O O . VAL B 1 135 ? -22.072 22.847 -18.454 1.00 15.08 135 VAL B O 1
ATOM 4072 N N . SER B 1 136 ? -20.673 21.676 -19.713 1.00 15.49 136 SER B N 1
ATOM 4073 C CA . SER B 1 136 ? -20.974 20.442 -19.019 1.00 15.79 136 SER B CA 1
ATOM 4074 C C . SER B 1 136 ? -19.745 19.573 -18.862 1.00 14.96 136 SER B C 1
ATOM 4075 O O . SER B 1 136 ? -18.924 19.446 -19.794 1.00 13.44 136 SER B O 1
ATOM 4078 N N . VAL B 1 137 ? -19.631 18.953 -17.691 1.00 14.97 137 VAL B N 1
ATOM 4079 C CA . VAL B 1 137 ? -18.577 17.976 -17.425 1.00 14.90 137 VAL B CA 1
ATOM 4080 C C . VAL B 1 137 ? -19.182 16.818 -16.620 1.00 15.77 137 VAL B C 1
ATOM 4081 O O . VAL B 1 137 ? -19.770 17.039 -15.554 1.00 15.24 137 VAL B O 1
ATOM 4085 N N . LYS B 1 138 ? -19.003 15.599 -17.113 1.00 15.57 138 LYS B N 1
ATOM 4086 C CA . LYS B 1 138 ? -19.505 14.394 -16.446 1.00 17.51 138 LYS B CA 1
ATOM 4087 C C . LYS B 1 138 ? -18.458 13.314 -16.502 1.00 17.24 138 LYS B C 1
ATOM 4088 O O . LYS B 1 138 ? -17.518 13.370 -17.328 1.00 16.55 138 LYS B O 1
ATOM 4094 N N . LYS B 1 139 ? -18.581 12.331 -15.618 1.00 16.42 139 LYS B N 1
ATOM 4095 C CA . LYS B 1 139 ? -17.713 11.176 -15.702 1.00 16.81 139 LYS B CA 1
ATOM 4096 C C . LYS B 1 139 ? -18.553 9.896 -15.604 1.00 18.58 139 LYS B C 1
ATOM 4097 O O . LYS B 1 139 ? -19.453 9.798 -14.761 1.00 16.81 139 LYS B O 1
ATOM 4103 N N . THR B 1 140 ? -18.219 8.911 -16.439 1.00 19.56 140 THR B N 1
ATOM 4104 C CA . THR B 1 140 ? -18.869 7.590 -16.369 1.00 21.42 140 THR B CA 1
ATOM 4105 C C . THR B 1 140 ? -17.801 6.540 -16.535 1.00 21.46 140 THR B C 1
ATOM 4106 O O . THR B 1 140 ? -17.041 6.580 -17.489 1.00 19.17 140 THR B O 1
ATOM 4110 N N . ASP B 1 141 ? -17.751 5.617 -15.583 1.00 23.38 141 ASP B N 1
ATOM 4111 C CA . ASP B 1 141 ? -16.684 4.636 -15.487 1.00 28.28 141 ASP B CA 1
ATOM 4112 C C . ASP B 1 141 ? -15.335 5.364 -15.434 1.00 28.38 141 ASP B C 1
ATOM 4113 O O . ASP B 1 141 ? -15.158 6.202 -14.559 1.00 30.69 141 ASP B O 1
ATOM 4118 N N . GLU B 1 142 ? -14.415 5.108 -16.357 1.00 27.96 142 GLU B N 1
ATOM 4119 C CA . GLU B 1 142 ? -13.115 5.812 -16.302 1.00 27.65 142 GLU B CA 1
ATOM 4120 C C . GLU B 1 142 ? -12.984 7.018 -17.269 1.00 24.22 142 GLU B C 1
ATOM 4121 O O . GLU B 1 142 ? -11.892 7.519 -17.492 1.00 25.07 142 GLU B O 1
ATOM 4127 N N . LEU B 1 143 ? -14.097 7.499 -17.800 1.00 20.70 143 LEU B N 1
ATOM 4128 C CA . LEU B 1 143 ? -14.073 8.442 -18.900 1.00 19.24 143 LEU B CA 1
ATOM 4129 C C . LEU B 1 143 ? -14.788 9.739 -18.529 1.00 18.18 143 LEU B C 1
ATOM 4130 O O . LEU B 1 143 ? -15.962 9.722 -18.112 1.00 18.40 143 LEU B O 1
ATOM 4135 N N . PHE B 1 144 ? -14.103 10.866 -18.715 1.00 15.65 144 PHE B N 1
ATOM 4136 C CA . PHE B 1 144 ? -14.759 12.177 -18.563 1.00 14.87 144 PHE B CA 1
ATOM 4137 C C . PHE B 1 144 ? -15.286 12.585 -19.906 1.00 14.97 144 PHE B C 1
ATOM 4138 O O . PHE B 1 144 ? -14.622 12.352 -20.917 1.00 15.39 144 PHE B O 1
ATOM 4146 N N . THR B 1 145 ? -16.458 13.208 -19.924 1.00 15.11 145 THR B N 1
ATOM 4147 C CA . THR B 1 145 ? -16.994 13.835 -21.134 1.00 16.51 145 THR B CA 1
ATOM 4148 C C . THR B 1 145 ? -17.144 15.329 -20.894 1.00 16.64 145 THR B C 1
ATOM 4149 O O . THR B 1 145 ? -17.807 15.745 -19.945 1.00 16.38 145 THR B O 1
ATOM 4153 N N . VAL B 1 146 ? -16.531 16.114 -21.765 1.00 16.31 146 VAL B N 1
ATOM 4154 C CA . VAL B 1 146 ? -16.462 17.552 -21.628 1.00 17.05 146 VAL B CA 1
ATOM 4155 C C . VAL B 1 146 ? -17.170 18.171 -22.828 1.00 18.13 146 VAL B C 1
ATOM 4156 O O . VAL B 1 146 ? -16.850 17.832 -23.972 1.00 17.93 146 VAL B O 1
ATOM 4160 N N . ARG B 1 147 ? -18.115 19.077 -22.574 1.00 17.92 147 ARG B N 1
ATOM 4161 C CA . ARG B 1 147 ? -19.007 19.561 -23.628 1.00 20.33 147 ARG B CA 1
ATOM 4162 C C . ARG B 1 147 ? -19.093 21.063 -23.667 1.00 18.73 147 ARG B C 1
ATOM 4163 O O . ARG B 1 147 ? -19.296 21.704 -22.637 1.00 17.57 147 ARG B O 1
ATOM 4171 N N . SER B 1 148 ? -18.957 21.624 -24.865 1.00 18.51 148 SER B N 1
ATOM 4172 C CA . SER B 1 148 ? -19.420 22.988 -25.115 1.00 19.75 148 SER B CA 1
ATOM 4173 C C . SER B 1 148 ? -20.901 22.890 -25.517 1.00 21.66 148 SER B C 1
ATOM 4174 O O . SER B 1 148 ? -21.486 21.801 -25.490 1.00 20.98 148 SER B O 1
ATOM 4177 N N . SER B 1 149 ? -21.511 24.001 -25.921 1.00 23.28 149 SER B N 1
ATOM 4178 C CA . SER B 1 149 ? -22.895 23.944 -26.403 1.00 26.46 149 SER B CA 1
ATOM 4179 C C . SER B 1 149 ? -23.024 23.097 -27.687 1.00 28.94 149 SER B C 1
ATOM 4180 O O . SER B 1 149 ? -24.069 22.496 -27.906 1.00 29.62 149 SER B O 1
ATOM 4183 N N . ASP B 1 150 ? -21.927 23.020 -28.452 1.00 31.72 150 ASP B N 1
ATOM 4184 C CA . ASP B 1 150 ? -21.816 22.477 -29.819 1.00 34.59 150 ASP B CA 1
ATOM 4185 C C . ASP B 1 150 ? -21.084 21.148 -29.965 1.00 32.45 150 ASP B C 1
ATOM 4186 O O . ASP B 1 150 ? -21.251 20.467 -30.978 1.00 29.78 150 ASP B O 1
ATOM 4191 N N . GLN B 1 151 ? -20.186 20.836 -29.028 1.00 29.76 151 GLN B N 1
ATOM 4192 C CA . GLN B 1 151 ? -19.192 19.769 -29.249 1.00 26.54 151 GLN B CA 1
ATOM 4193 C C . GLN B 1 151 ? -18.851 19.065 -27.980 1.00 23.34 151 GLN B C 1
ATOM 4194 O O . GLN B 1 151 ? -19.054 19.616 -26.918 1.00 22.96 151 GLN B O 1
ATOM 4200 N N . ALA B 1 152 ? -18.269 17.876 -28.110 1.00 21.74 152 ALA B N 1
ATOM 4201 C CA . ALA B 1 152 ? -17.852 17.071 -26.962 1.00 20.19 152 ALA B CA 1
ATOM 4202 C C . ALA B 1 152 ? -16.466 16.455 -27.145 1.00 18.38 152 ALA B C 1
ATOM 4203 O O . ALA B 1 152 ? -16.085 16.108 -28.250 1.00 18.21 152 ALA B O 1
ATOM 4205 N N . TRP B 1 153 ? -15.720 16.329 -26.046 1.00 15.76 153 TRP B N 1
ATOM 4206 C CA . TRP B 1 153 ? -14.411 15.697 -26.031 1.00 15.20 153 TRP B CA 1
ATOM 4207 C C . TRP B 1 153 ? -14.426 14.735 -24.866 1.00 14.89 153 TRP B C 1
ATOM 4208 O O . TRP B 1 153 ? -15.199 14.929 -23.949 1.00 14.90 153 TRP B O 1
ATOM 4219 N N . THR B 1 154 ? -13.629 13.680 -24.925 1.00 14.86 154 THR B N 1
ATOM 4220 C CA . THR B 1 154 ? -13.470 12.757 -23.797 1.00 15.16 154 THR B CA 1
ATOM 4221 C C . THR B 1 154 ? -11.996 12.684 -23.383 1.00 14.79 154 THR B C 1
ATOM 4222 O O . THR B 1 154 ? -11.083 12.998 -24.179 1.00 14.77 154 THR B O 1
ATOM 4226 N N . CYS B 1 155 ? -11.753 12.267 -22.139 1.00 14.53 155 CYS B N 1
ATOM 4227 C CA . CYS B 1 155 ? -10.411 12.112 -21.624 1.00 14.54 155 CYS B CA 1
ATOM 4228 C C . CYS B 1 155 ? -10.367 11.208 -20.415 1.00 15.04 155 CYS B C 1
ATOM 4229 O O . CYS B 1 155 ? -11.394 10.878 -19.848 1.00 15.52 155 CYS B O 1
ATOM 4232 N N . GLN B 1 156 ? -9.170 10.816 -20.021 1.00 15.90 156 GLN B N 1
ATOM 4233 C CA . GLN B 1 156 ? -9.006 10.048 -18.803 1.00 18.31 156 GLN B CA 1
ATOM 4234 C C . GLN B 1 156 ? -8.619 10.891 -17.609 1.00 16.93 156 GLN B C 1
ATOM 4235 O O . GLN B 1 156 ? -8.825 10.481 -16.472 1.00 16.75 156 GLN B O 1
ATOM 4241 N N . LYS B 1 157 ? -8.063 12.069 -17.870 1.00 14.90 157 LYS B N 1
ATOM 4242 C CA . LYS B 1 157 ? -7.602 12.950 -16.798 1.00 13.93 157 LYS B CA 1
ATOM 4243 C C . LYS B 1 157 ? -8.080 14.362 -17.124 1.00 13.02 157 LYS B C 1
ATOM 4244 O O . LYS B 1 157 ? -7.845 14.865 -18.213 1.00 13.10 157 LYS B O 1
ATOM 4250 N N . LEU B 1 158 ? -8.726 15.003 -16.168 1.00 12.83 158 LEU B N 1
ATOM 4251 C CA . LEU B 1 158 ? -9.278 16.316 -16.399 1.00 13.37 158 LEU B CA 1
ATOM 4252 C C . LEU B 1 158 ? -8.718 17.292 -15.364 1.00 13.38 158 LEU B C 1
ATOM 4253 O O . LEU B 1 158 ? -8.732 17.001 -14.174 1.00 13.04 158 LEU B O 1
ATOM 4258 N N . ILE B 1 159 ? -8.247 18.449 -15.841 1.00 13.21 159 ILE B N 1
ATOM 4259 C CA . ILE B 1 159 ? -7.670 19.458 -14.957 1.00 12.28 159 ILE B CA 1
ATOM 4260 C C . ILE B 1 159 ? -8.522 20.729 -15.094 1.00 12.15 159 ILE B C 1
ATOM 4261 O O . ILE B 1 159 ? -8.641 21.292 -16.170 1.00 12.82 159 ILE B O 1
ATOM 4266 N N . VAL B 1 160 ? -9.043 21.203 -13.972 1.00 10.97 160 VAL B N 1
ATOM 4267 C CA . VAL B 1 160 ? -9.903 22.355 -13.951 1.00 10.15 160 VAL B CA 1
ATOM 4268 C C . VAL B 1 160 ? -9.074 23.537 -13.503 1.00 9.96 160 VAL B C 1
ATOM 4269 O O . VAL B 1 160 ? -8.589 23.553 -12.359 1.00 9.69 160 VAL B O 1
ATOM 4273 N N . THR B 1 161 ? -8.918 24.522 -14.390 1.00 9.54 161 THR B N 1
ATOM 4274 C CA . THR B 1 161 ? -8.112 25.683 -14.096 1.00 9.80 161 THR B CA 1
ATOM 4275 C C . THR B 1 161 ? -8.895 26.933 -14.536 1.00 9.75 161 THR B C 1
ATOM 4276 O O . THR B 1 161 ? -8.392 27.740 -15.310 1.00 9.48 161 THR B O 1
ATOM 4280 N N . THR B 1 162 ? -10.142 27.059 -14.058 1.00 9.83 162 THR B N 1
ATOM 4281 C CA . THR B 1 162 ? -11.089 28.092 -14.543 1.00 9.85 162 THR B CA 1
ATOM 4282 C C . THR B 1 162 ? -11.043 29.420 -13.741 1.00 9.85 162 THR B C 1
ATOM 4283 O O . THR B 1 162 ? -11.761 30.392 -14.066 1.00 9.89 162 THR B O 1
ATOM 4287 N N . GLY B 1 163 ? -10.211 29.463 -12.700 1.00 10.06 163 GLY B N 1
ATOM 4288 C CA . GLY B 1 163 ? -9.990 30.705 -11.910 1.00 10.46 163 GLY B CA 1
ATOM 4289 C C . GLY B 1 163 ? -10.949 30.909 -10.733 1.00 11.29 163 GLY B C 1
ATOM 4290 O O . GLY B 1 163 ? -11.659 29.976 -10.301 1.00 10.96 163 GLY B O 1
ATOM 4291 N N . GLY B 1 164 ? -10.946 32.140 -10.200 1.00 11.34 164 GLY B N 1
ATOM 4292 C CA . GLY B 1 164 ? -11.815 32.521 -9.104 1.00 12.24 164 GLY B CA 1
ATOM 4293 C C . GLY B 1 164 ? -13.049 33.255 -9.640 1.00 13.13 164 GLY B C 1
ATOM 4294 O O . GLY B 1 164 ? -13.571 32.891 -10.709 1.00 11.58 164 GLY B O 1
ATOM 4295 N N . LYS B 1 165 ? -13.501 34.273 -8.893 1.00 13.13 165 LYS B N 1
ATOM 4296 C CA . LYS B 1 165 ? -14.740 34.987 -9.217 1.00 14.28 165 LYS B CA 1
ATOM 4297 C C . LYS B 1 165 ? -14.569 36.485 -9.469 1.00 15.12 165 LYS B C 1
ATOM 4298 O O . LYS B 1 165 ? -15.521 37.156 -9.916 1.00 14.69 165 LYS B O 1
ATOM 4304 N N . SER B 1 166 ? -13.392 37.033 -9.199 1.00 14.74 166 SER B N 1
ATOM 4305 C CA . SER B 1 166 ? -13.249 38.473 -9.411 1.00 14.96 166 SER B CA 1
ATOM 4306 C C . SER B 1 166 ? -12.940 38.782 -10.868 1.00 14.51 166 SER B C 1
ATOM 4307 O O . SER B 1 166 ? -12.435 37.931 -11.616 1.00 14.04 166 SER B O 1
ATOM 4310 N N . TYR B 1 167 ? -13.226 40.018 -11.271 1.00 14.39 167 TYR B N 1
ATOM 4311 C CA . TYR B 1 167 ? -13.062 40.429 -12.663 1.00 14.49 167 TYR B CA 1
ATOM 4312 C C . TYR B 1 167 ? -13.714 39.426 -13.646 1.00 13.98 167 TYR B C 1
ATOM 4313 O O . TYR B 1 167 ? -13.071 38.921 -14.573 1.00 13.50 167 TYR B O 1
ATOM 4322 N N . PRO B 1 168 ? -15.007 39.155 -13.446 1.00 13.54 168 PRO B N 1
ATOM 4323 C CA . PRO B 1 168 ? -15.637 38.150 -14.307 1.00 13.90 168 PRO B CA 1
ATOM 4324 C C . PRO B 1 168 ? -15.598 38.503 -15.804 1.00 14.46 168 PRO B C 1
ATOM 4325 O O . PRO B 1 168 ? -15.686 37.603 -16.628 1.00 13.99 168 PRO B O 1
ATOM 4329 N N . SER B 1 169 ? -15.414 39.779 -16.160 1.00 14.34 169 SER B N 1
ATOM 4330 C CA . SER B 1 169 ? -15.331 40.118 -17.572 1.00 15.69 169 SER B CA 1
ATOM 4331 C C . SER B 1 169 ? -14.103 39.473 -18.243 1.00 15.62 169 SER B C 1
ATOM 4332 O O . SER B 1 169 ? -14.035 39.401 -19.466 1.00 15.78 169 SER B O 1
ATOM 4335 N N . THR B 1 170 ? -13.151 38.989 -17.447 1.00 13.75 170 THR B N 1
ATOM 4336 C CA . THR B 1 170 ? -11.996 38.300 -18.015 1.00 13.94 170 THR B CA 1
ATOM 4337 C C . THR B 1 170 ? -12.271 36.807 -18.271 1.00 13.74 170 THR B C 1
ATOM 4338 O O . THR B 1 170 ? -11.440 36.131 -18.855 1.00 13.10 170 THR B O 1
ATOM 4342 N N . GLY B 1 171 ? -13.400 36.286 -17.793 1.00 13.78 171 GLY B N 1
ATOM 4343 C CA . GLY B 1 171 ? -13.708 34.868 -18.021 1.00 14.22 171 GLY B CA 1
ATOM 4344 C C . GLY B 1 171 ? -13.894 34.049 -16.752 1.00 13.81 171 GLY B C 1
ATOM 4345 O O . GLY B 1 171 ? -14.497 32.987 -16.787 1.00 13.03 171 GLY B O 1
ATOM 4346 N N . SER B 1 172 ? -13.385 34.550 -15.628 1.00 13.63 172 SER B N 1
ATOM 4347 C CA . SER B 1 172 ? -13.400 33.803 -14.382 1.00 13.81 172 SER B CA 1
ATOM 4348 C C . SER B 1 172 ? -14.743 34.052 -13.709 1.00 13.93 172 SER B C 1
ATOM 4349 O O . SER B 1 172 ? -14.916 35.035 -12.968 1.00 13.58 172 SER B O 1
ATOM 4352 N N . THR B 1 173 ? -15.703 33.176 -14.000 1.00 14.20 173 THR B N 1
ATOM 4353 C CA . THR B 1 173 ? -17.075 33.392 -13.599 1.00 14.77 173 THR B CA 1
ATOM 4354 C C . THR B 1 173 ? -17.580 32.263 -12.695 1.00 14.96 173 THR B C 1
ATOM 4355 O O . THR B 1 173 ? -18.730 32.297 -12.258 1.00 16.93 173 THR B O 1
ATOM 4359 N N . GLY B 1 174 ? -16.743 31.276 -12.399 1.00 13.45 174 GLY B N 1
ATOM 4360 C CA . GLY B 1 174 ? -17.102 30.246 -11.431 1.00 12.49 174 GLY B CA 1
ATOM 4361 C C . GLY B 1 174 ? -17.351 28.831 -11.949 1.00 12.64 174 GLY B C 1
ATOM 4362 O O . GLY B 1 174 ? -17.771 27.972 -11.171 1.00 12.35 174 GLY B O 1
ATOM 4363 N N . PHE B 1 175 ? -17.061 28.551 -13.214 1.00 12.46 175 PHE B N 1
ATOM 4364 C CA . PHE B 1 175 ? -17.512 27.266 -13.776 1.00 13.01 175 PHE B CA 1
ATOM 4365 C C . PHE B 1 175 ?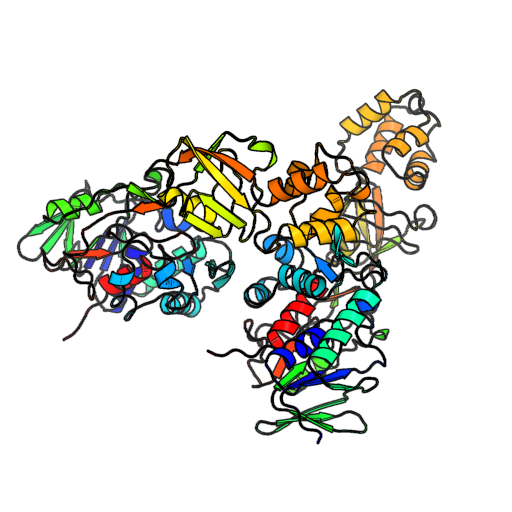 -16.832 26.079 -13.083 1.00 13.29 175 PHE B C 1
ATOM 4366 O O . PHE B 1 175 ? -17.432 25.008 -12.904 1.00 14.06 175 PHE B O 1
ATOM 4374 N N . GLY B 1 176 ? -15.587 26.284 -12.660 1.00 13.54 176 GLY B N 1
ATOM 4375 C CA . GLY B 1 176 ? -14.817 25.248 -11.951 1.00 12.87 176 GLY B CA 1
ATOM 4376 C C . GLY B 1 176 ? -15.401 24.888 -10.600 1.00 13.60 176 GLY B C 1
ATOM 4377 O O . GLY B 1 176 ? -15.318 23.733 -10.162 1.00 11.31 176 GLY B O 1
ATOM 4378 N N . HIS B 1 177 ? -15.977 25.883 -9.922 1.00 13.59 177 HIS B N 1
ATOM 4379 C CA . HIS B 1 177 ? -16.793 25.597 -8.727 1.00 14.35 177 HIS B CA 1
ATOM 4380 C C . HIS B 1 177 ? -18.048 24.752 -9.058 1.00 13.87 177 HIS B C 1
ATOM 4381 O O . HIS B 1 177 ? -18.422 23.891 -8.260 1.00 13.87 177 HIS B O 1
ATOM 4388 N N . ASP B 1 178 ? -18.727 25.013 -10.182 1.00 14.61 178 ASP B N 1
ATOM 4389 C CA . ASP B 1 178 ? -19.872 24.143 -10.573 1.00 15.60 178 ASP B CA 1
ATOM 4390 C C . ASP B 1 178 ? -19.410 22.702 -10.822 1.00 15.30 178 ASP B C 1
ATOM 4391 O O . ASP B 1 178 ? -20.110 21.749 -10.445 1.00 16.16 178 ASP B O 1
ATOM 4396 N N . ILE B 1 179 ? -18.261 22.531 -11.474 1.00 14.28 179 ILE B N 1
ATOM 4397 C CA . ILE B 1 179 ? -17.700 21.176 -11.655 1.00 13.68 179 ILE B CA 1
ATOM 4398 C C . ILE B 1 179 ? -17.417 20.514 -10.301 1.00 14.43 179 ILE B C 1
ATOM 4399 O O . ILE B 1 179 ? -17.728 19.326 -10.089 1.00 14.11 179 ILE B O 1
ATOM 4404 N N . ALA B 1 180 ? -16.823 21.281 -9.380 1.00 14.18 180 ALA B N 1
ATOM 4405 C CA . ALA B 1 180 ? -16.494 20.753 -8.065 1.00 15.05 180 ALA B CA 1
ATOM 4406 C C . ALA B 1 180 ? -17.748 20.236 -7.386 1.00 15.63 180 ALA B C 1
ATOM 4407 O O . ALA B 1 180 ? -17.764 19.108 -6.869 1.00 16.22 180 ALA B O 1
ATOM 4409 N N . ARG B 1 181 ? -18.782 21.068 -7.381 1.00 16.66 181 ARG B N 1
ATOM 4410 C CA . ARG B 1 181 ? -20.040 20.719 -6.713 1.00 18.23 181 ARG B CA 1
ATOM 4411 C C . ARG B 1 181 ? -20.722 19.545 -7.414 1.00 18.05 181 ARG B C 1
ATOM 4412 O O . ARG B 1 181 ? -21.201 18.652 -6.741 1.00 17.38 181 ARG B O 1
ATOM 4420 N N . HIS B 1 182 ? -20.683 19.511 -8.742 1.00 17.23 182 HIS B N 1
ATOM 4421 C CA . HIS B 1 182 ? -21.219 18.359 -9.480 1.00 17.49 182 HIS B CA 1
ATOM 4422 C C . HIS B 1 182 ? -20.580 17.049 -8.995 1.00 18.84 182 HIS B C 1
ATOM 4423 O O . HIS B 1 182 ? -21.270 16.026 -8.869 1.00 18.79 182 HIS B O 1
ATOM 4430 N N . PHE B 1 183 ? -19.281 17.087 -8.675 1.00 18.15 183 PHE B N 1
ATOM 4431 C CA . PHE B 1 183 ? -18.542 15.900 -8.204 1.00 17.37 183 PHE B CA 1
ATOM 4432 C C . PHE B 1 183 ? -18.497 15.801 -6.692 1.00 18.04 183 PHE B C 1
ATOM 4433 O O . PHE B 1 183 ? -17.647 15.085 -6.121 1.00 17.60 183 PHE B O 1
ATOM 4441 N N . LYS B 1 184 ? -19.399 16.544 -6.057 1.00 18.92 184 LYS B N 1
ATOM 4442 C CA . LYS B 1 184 ? -19.647 16.467 -4.589 1.00 20.34 184 LYS B CA 1
ATOM 4443 C C . LYS B 1 184 ? -18.493 16.973 -3.721 1.00 19.09 184 LYS B C 1
ATOM 4444 O O . LYS B 1 184 ? -18.417 16.659 -2.538 1.00 18.42 184 LYS B O 1
ATOM 4450 N N . HIS B 1 185 ? -17.610 17.785 -4.301 1.00 16.53 185 HIS B N 1
ATOM 4451 C CA . HIS B 1 185 ? -16.626 18.534 -3.537 1.00 16.43 185 HIS B CA 1
ATOM 4452 C C . HIS B 1 185 ? -17.299 19.701 -2.820 1.00 16.19 185 HIS B C 1
ATOM 4453 O O . HIS B 1 185 ? -18.241 20.271 -3.323 1.00 17.32 185 HIS B O 1
ATOM 4460 N N . THR B 1 186 ? -16.757 20.095 -1.675 1.00 17.47 186 THR B N 1
ATOM 4461 C CA . THR B 1 186 ? -17.101 21.372 -1.028 1.00 17.58 186 THR B CA 1
ATOM 4462 C C . THR B 1 186 ? -16.388 22.536 -1.666 1.00 16.27 186 THR B C 1
ATOM 4463 O O . THR B 1 186 ? -15.172 22.464 -1.864 1.00 16.85 186 THR B O 1
ATOM 4467 N N . VAL B 1 187 ? -17.136 23.587 -1.978 1.00 14.82 187 VAL B N 1
ATOM 4468 C CA . VAL B 1 187 ? -16.568 24.884 -2.318 1.00 15.03 187 VAL B CA 1
ATOM 4469 C C . VAL B 1 187 ? -16.877 25.787 -1.104 1.00 16.01 187 VAL B C 1
ATOM 4470 O O . VAL B 1 187 ? -18.016 25.861 -0.667 1.00 16.42 187 VAL B O 1
ATOM 4474 N N . THR B 1 188 ? -15.852 26.417 -0.540 1.00 16.84 188 THR B N 1
ATOM 4475 C CA . THR B 1 188 ? -16.006 27.240 0.657 1.00 17.17 188 THR B CA 1
ATOM 4476 C C . THR B 1 188 ? -16.708 28.531 0.295 1.00 18.24 188 THR B C 1
ATOM 4477 O O . THR B 1 188 ? -16.914 28.823 -0.886 1.00 16.88 188 THR B O 1
ATOM 4481 N N . ASP B 1 189 ? -17.050 29.322 1.320 1.00 19.06 189 ASP B N 1
ATOM 4482 C CA . ASP B 1 189 ? -17.533 30.681 1.103 1.00 20.47 189 ASP B CA 1
ATOM 4483 C C . ASP B 1 189 ? -16.535 31.426 0.206 1.00 18.31 189 ASP B C 1
ATOM 4484 O O . ASP B 1 189 ? -15.340 31.216 0.302 1.00 17.43 189 ASP B O 1
ATOM 4489 N N . LEU B 1 190 ? -17.048 32.273 -0.669 1.00 17.35 190 LEU B N 1
ATOM 4490 C CA . LEU B 1 190 ? -16.224 33.058 -1.579 1.00 17.63 190 LEU B CA 1
ATOM 4491 C C . LEU B 1 190 ? -16.346 34.531 -1.219 1.00 19.17 190 LEU B C 1
ATOM 4492 O O . LEU B 1 190 ? -17.447 35.042 -1.123 1.00 20.48 190 LEU B O 1
ATOM 4497 N N . GLU B 1 191 ? -15.232 35.219 -1.018 1.00 19.69 191 GLU B N 1
ATOM 4498 C CA . GLU B 1 191 ? -15.331 36.641 -0.749 1.00 20.89 191 GLU B CA 1
ATOM 4499 C C . GLU B 1 191 ? -14.167 37.423 -1.339 1.00 18.99 191 GLU B C 1
ATOM 4500 O O . GLU B 1 191 ? -13.148 36.842 -1.691 1.00 17.81 191 GLU B O 1
ATOM 4506 N N . ALA B 1 192 ? -14.329 38.746 -1.394 1.00 17.48 192 ALA B N 1
ATOM 4507 C CA . ALA B 1 192 ? -13.307 39.671 -1.849 1.00 16.42 192 ALA B CA 1
ATOM 4508 C C . ALA B 1 192 ? -12.054 39.599 -0.970 1.00 17.34 192 ALA B C 1
ATOM 4509 O O . ALA B 1 192 ? -12.133 39.512 0.266 1.00 15.84 192 ALA B O 1
ATOM 4511 N N . ALA B 1 193 ? -10.897 39.593 -1.635 1.00 16.71 193 ALA B N 1
ATOM 4512 C CA . ALA B 1 193 ? -9.603 39.811 -0.992 1.00 17.15 193 ALA B CA 1
ATOM 4513 C C . ALA B 1 193 ? -8.828 40.742 -1.936 1.00 16.01 193 ALA B C 1
ATOM 4514 O O . ALA B 1 193 ? -9.133 40.788 -3.145 1.00 15.86 193 ALA B O 1
ATOM 4516 N N . GLU B 1 194 ? -7.848 41.474 -1.396 1.00 14.74 194 GLU B N 1
ATOM 4517 C CA . GLU B 1 194 ? -7.045 42.409 -2.176 1.00 15.19 194 GLU B CA 1
ATOM 4518 C C . GLU B 1 194 ? -7.962 43.401 -2.907 1.00 14.35 194 GLU B C 1
ATOM 4519 O O . GLU B 1 194 ? -8.015 43.437 -4.142 1.00 13.46 194 GLU B O 1
ATOM 4525 N N . SER B 1 195 ? -8.673 44.207 -2.122 1.00 12.97 195 SER B N 1
ATOM 4526 C CA . SER B 1 195 ? -9.719 45.075 -2.641 1.00 13.37 195 SER B CA 1
ATOM 4527 C C . SER B 1 195 ? -9.301 46.521 -2.495 1.00 13.20 195 SER B C 1
ATOM 4528 O O . SER B 1 195 ? -8.990 46.934 -1.397 1.00 13.30 195 SER B O 1
ATOM 4531 N N . PRO B 1 196 ? -9.273 47.293 -3.591 1.00 12.97 196 PRO B N 1
ATOM 4532 C CA . PRO B 1 196 ? -8.922 48.684 -3.347 1.00 12.61 196 PRO B CA 1
ATOM 4533 C C . PRO B 1 196 ? -9.917 49.335 -2.348 1.00 12.70 196 PRO B C 1
ATOM 4534 O O . PRO B 1 196 ? -11.072 48.917 -2.272 1.00 12.92 196 PRO B O 1
ATOM 4538 N N . LEU B 1 197 ? -9.468 50.352 -1.616 1.00 12.59 197 LEU B N 1
ATOM 4539 C CA . LEU B 1 197 ? -10.286 51.006 -0.599 1.00 12.80 197 LEU B CA 1
ATOM 4540 C C . LEU B 1 197 ? -10.941 52.288 -1.129 1.00 13.57 197 LEU B C 1
ATOM 4541 O O . LEU B 1 197 ? -10.340 53.043 -1.885 1.00 13.87 197 LEU B O 1
ATOM 4546 N N . LEU B 1 198 ? -12.158 52.550 -0.688 1.00 14.28 198 LEU B N 1
ATOM 4547 C CA . LEU B 1 198 ? -12.846 53.791 -1.058 1.00 15.35 198 LEU B CA 1
ATOM 4548 C C . LEU B 1 198 ? -12.729 54.687 0.154 1.00 14.50 198 LEU B C 1
ATOM 4549 O O . LEU B 1 198 ? -12.942 54.205 1.276 1.00 13.57 198 LEU B O 1
ATOM 4554 N N . THR B 1 199 ? -12.365 55.965 -0.060 1.00 14.53 199 THR B N 1
ATOM 4555 C CA . THR B 1 199 ? -12.183 56.888 1.047 1.00 15.04 199 THR B CA 1
ATOM 4556 C C . THR B 1 199 ? -12.986 58.199 0.865 1.00 16.59 199 THR B C 1
ATOM 4557 O O . THR B 1 199 ? -13.278 58.635 -0.263 1.00 16.56 199 THR B O 1
ATOM 4561 N N . ASP B 1 200 ? -13.287 58.845 1.979 1.00 18.35 200 ASP B N 1
ATOM 4562 C CA . ASP B 1 200 ? -13.912 60.155 1.930 1.00 21.08 200 ASP B CA 1
ATOM 4563 C C . ASP B 1 200 ? -12.788 61.172 2.087 1.00 21.09 200 ASP B C 1
ATOM 4564 O O . ASP B 1 200 ? -12.351 61.469 3.200 1.00 21.11 200 ASP B O 1
ATOM 4569 N N . PHE B 1 201 ? -12.305 61.681 0.960 1.00 20.48 201 PHE B N 1
ATOM 4570 C CA . PHE B 1 201 ? -11.044 62.400 0.939 1.00 21.02 201 PHE B CA 1
ATOM 4571 C C . PHE B 1 201 ? -11.034 63.212 -0.356 1.00 21.57 201 PHE B C 1
ATOM 4572 O O . PHE B 1 201 ? -11.762 62.846 -1.306 1.00 21.43 201 PHE B O 1
ATOM 4580 N N . PRO B 1 202 ? -10.262 64.334 -0.404 1.00 22.43 202 PRO B N 1
ATOM 4581 C CA . PRO B 1 202 ? -10.148 65.088 -1.686 1.00 21.43 202 PRO B CA 1
ATOM 4582 C C . PRO B 1 202 ? -9.190 64.386 -2.666 1.00 20.10 202 PRO B C 1
ATOM 4583 O O . PRO B 1 202 ? -7.997 64.693 -2.711 1.00 19.68 202 PRO B O 1
ATOM 4587 N N . HIS B 1 203 ? -9.717 63.443 -3.436 1.00 17.89 203 HIS B N 1
ATOM 4588 C CA . HIS B 1 203 ? -8.883 62.544 -4.232 1.00 17.64 203 HIS B CA 1
ATOM 4589 C C . HIS B 1 203 ? -8.010 63.223 -5.257 1.00 18.05 203 HIS B C 1
ATOM 4590 O O . HIS B 1 203 ? -6.854 62.799 -5.491 1.00 17.07 203 HIS B O 1
ATOM 4597 N N . LYS B 1 204 ? -8.534 64.286 -5.862 1.00 19.65 204 LYS B N 1
ATOM 4598 C CA . LYS B 1 204 ? -7.789 64.981 -6.909 1.00 22.81 204 LYS B CA 1
ATOM 4599 C C . LYS B 1 204 ? -6.495 65.607 -6.408 1.00 22.49 204 LYS B C 1
ATOM 4600 O O . LYS B 1 204 ? -5.575 65.782 -7.175 1.00 23.68 204 LYS B O 1
ATOM 4606 N N . ALA B 1 205 ? -6.407 65.900 -5.111 1.00 24.72 205 ALA B N 1
ATOM 4607 C CA . ALA B 1 205 ? -5.155 66.428 -4.531 1.00 23.85 205 ALA B CA 1
ATOM 4608 C C . ALA B 1 205 ? -3.978 65.464 -4.763 1.00 24.33 205 ALA B C 1
ATOM 4609 O O . ALA B 1 205 ? -2.860 65.904 -5.060 1.00 23.08 205 ALA B O 1
ATOM 4611 N N . LEU B 1 206 ? -4.241 64.152 -4.653 1.00 22.16 206 LEU B N 1
ATOM 4612 C CA . LEU B 1 206 ? -3.163 63.168 -4.638 1.00 19.79 206 LEU B CA 1
ATOM 4613 C C . LEU B 1 206 ? -3.263 62.063 -5.680 1.00 19.52 206 LEU B C 1
ATOM 4614 O O . LEU B 1 206 ? -2.390 61.222 -5.734 1.00 19.58 206 LEU B O 1
ATOM 4619 N N . GLN B 1 207 ? -4.301 62.030 -6.499 1.00 20.55 207 GLN B N 1
ATOM 4620 C CA . GLN B 1 207 ? -4.457 60.853 -7.389 1.00 21.21 207 GLN B CA 1
ATOM 4621 C C . GLN B 1 207 ? -3.310 60.684 -8.369 1.00 20.59 207 GLN B C 1
ATOM 4622 O O . GLN B 1 207 ? -2.823 61.667 -8.946 1.00 19.56 207 GLN B O 1
ATOM 4628 N N . GLY B 1 208 ? -2.861 59.434 -8.512 1.00 19.62 208 GLY B N 1
ATOM 4629 C CA . GLY B 1 208 ? -1.697 59.107 -9.323 1.00 18.53 208 GLY B CA 1
ATOM 4630 C C . GLY B 1 208 ? -0.409 59.039 -8.522 1.00 19.12 208 GLY B C 1
ATOM 4631 O O . GLY B 1 208 ? 0.560 58.483 -9.001 1.00 20.80 208 GLY B O 1
ATOM 4632 N N . ILE B 1 209 ? -0.346 59.599 -7.306 1.00 18.77 209 ILE B N 1
ATOM 4633 C CA . ILE B 1 209 ? 0.894 59.510 -6.529 1.00 18.41 209 ILE B CA 1
ATOM 4634 C C . ILE B 1 209 ? 1.037 58.108 -5.929 1.00 18.04 209 ILE B C 1
ATOM 4635 O O . ILE B 1 209 ? 0.064 57.581 -5.368 1.00 16.80 209 ILE B O 1
ATOM 4640 N N . SER B 1 210 ? 2.244 57.546 -6.053 1.00 17.76 210 SER B N 1
ATOM 4641 C CA A SER B 1 210 ? 2.625 56.267 -5.447 0.50 19.11 210 SER B CA 1
ATOM 4642 C CA B SER B 1 210 ? 2.591 56.283 -5.416 0.50 18.69 210 SER B CA 1
ATOM 4643 C C . SER B 1 210 ? 3.686 56.528 -4.385 1.00 19.12 210 SER B C 1
ATOM 4644 O O . SER B 1 210 ? 4.630 57.252 -4.641 1.00 21.45 210 SER B O 1
ATOM 4649 N N . LEU B 1 211 ? 3.548 55.943 -3.206 1.00 17.85 211 LEU B N 1
ATOM 4650 C CA . LEU B 1 211 ? 4.571 56.077 -2.170 1.00 17.26 211 LEU B CA 1
ATOM 4651 C C . LEU B 1 211 ? 5.140 54.703 -1.858 1.00 19.53 211 LEU B C 1
ATOM 4652 O O . LEU B 1 211 ? 4.373 53.762 -1.725 1.00 18.14 211 LEU B O 1
ATOM 4657 N N . ASP B 1 212 ? 6.464 54.581 -1.701 1.00 20.88 212 ASP B N 1
ATOM 4658 C CA . ASP B 1 212 ? 7.060 53.280 -1.350 1.00 22.59 212 ASP B CA 1
ATOM 4659 C C . ASP B 1 212 ? 7.082 53.078 0.148 1.00 20.41 212 ASP B C 1
ATOM 4660 O O . ASP B 1 212 ? 7.488 53.971 0.888 1.00 19.04 212 ASP B O 1
ATOM 4665 N N . ASP B 1 213 ? 6.714 51.878 0.590 1.00 18.45 213 ASP B N 1
ATOM 4666 C CA . ASP B 1 213 ? 6.921 51.468 1.982 1.00 18.17 213 ASP B CA 1
ATOM 4667 C C . ASP B 1 213 ? 6.476 52.524 3.000 1.00 17.07 213 ASP B C 1
ATOM 4668 O O . ASP B 1 213 ? 7.279 52.978 3.830 1.00 17.37 213 ASP B O 1
ATOM 4673 N N . VAL B 1 214 ? 5.200 52.900 2.947 1.00 14.77 214 VAL B N 1
ATOM 4674 C CA . VAL B 1 214 ? 4.651 53.776 3.964 1.00 14.16 214 VAL B CA 1
ATOM 4675 C C . VAL B 1 214 ? 3.817 52.881 4.859 1.00 14.79 214 VAL B C 1
ATOM 4676 O O . VAL B 1 214 ? 3.660 51.675 4.564 1.00 15.42 214 VAL B O 1
ATOM 4680 N N . THR B 1 215 ? 3.307 53.425 5.957 1.00 14.74 215 THR B N 1
ATOM 4681 C CA . THR B 1 215 ? 2.557 52.598 6.918 1.00 16.25 215 THR B CA 1
ATOM 4682 C C . THR B 1 215 ? 1.097 52.998 7.017 1.00 18.71 215 THR B C 1
ATOM 4683 O O . THR B 1 215 ? 0.770 54.189 7.266 1.00 17.94 215 THR B O 1
ATOM 4687 N N . LEU B 1 216 ? 0.218 52.007 6.813 1.00 17.55 216 LEU B N 1
ATOM 4688 C CA . LEU B 1 216 ? -1.192 52.156 7.069 1.00 18.69 216 LEU B CA 1
ATOM 4689 C C . LEU B 1 216 ? -1.521 51.369 8.314 1.00 19.62 216 LEU B C 1
ATOM 4690 O O . LEU B 1 216 ? -1.179 50.169 8.420 1.00 21.23 216 LEU B O 1
ATOM 4695 N N . SER B 1 217 ? -2.150 52.036 9.272 1.00 18.74 217 SER B N 1
ATOM 4696 C CA . SER B 1 217 ? -2.474 51.424 10.556 1.00 19.09 217 SER B CA 1
ATOM 4697 C C . SER B 1 217 ? -3.977 51.434 10.789 1.00 19.49 217 SER B C 1
ATOM 4698 O O . SER B 1 217 ? -4.663 52.396 10.446 1.00 17.39 217 SER B O 1
ATOM 4701 N N . TYR B 1 218 ? -4.470 50.340 11.371 1.00 19.62 218 TYR B N 1
ATOM 4702 C CA . TYR B 1 218 ? -5.842 50.226 11.800 1.00 20.01 218 TYR B CA 1
ATOM 4703 C C . TYR B 1 218 ? -5.882 49.228 12.958 1.00 20.99 218 TYR B C 1
ATOM 4704 O O . TYR B 1 218 ? -5.666 48.037 12.752 1.00 20.04 218 TYR B O 1
ATOM 4713 N N . GLY B 1 219 ? -6.125 49.718 14.167 1.00 22.83 219 GLY B N 1
ATOM 4714 C CA . GLY B 1 219 ? -6.006 48.870 15.376 1.00 26.09 219 GLY B CA 1
ATOM 4715 C C . GLY B 1 219 ? -4.640 48.203 15.437 1.00 26.34 219 GLY B C 1
ATOM 4716 O O . GLY B 1 219 ? -3.619 48.848 15.214 1.00 29.23 219 GLY B O 1
ATOM 4717 N N . LYS B 1 220 ? -4.618 46.890 15.649 1.00 28.22 220 LYS B N 1
ATOM 4718 C CA . LYS B 1 220 ? -3.342 46.142 15.720 1.00 28.16 220 LYS B CA 1
ATOM 4719 C C . LYS B 1 220 ? -2.789 45.847 14.325 1.00 26.52 220 LYS B C 1
ATOM 4720 O O . LYS B 1 220 ? -1.719 45.284 14.191 1.00 27.48 220 LYS B O 1
ATOM 4726 N N . HIS B 1 221 ? -3.515 46.212 13.277 1.00 25.61 221 HIS B N 1
ATOM 4727 C CA . HIS B 1 221 ? -3.045 45.932 11.925 1.00 24.88 221 HIS B CA 1
ATOM 4728 C C . HIS B 1 221 ? -2.204 47.094 11.420 1.00 25.20 221 HIS B C 1
ATOM 4729 O O . HIS B 1 221 ? -2.731 48.181 11.129 1.00 23.62 221 HIS B O 1
ATOM 4736 N N . ILE B 1 222 ? -0.903 46.850 11.301 1.00 22.63 222 ILE B N 1
ATOM 4737 C CA . ILE B 1 222 ? 0.052 47.888 10.954 1.00 22.91 222 ILE B CA 1
ATOM 4738 C C . ILE B 1 222 ? 0.855 47.378 9.767 1.00 22.94 222 ILE B C 1
ATOM 4739 O O . ILE B 1 222 ? 1.659 46.472 9.904 1.00 21.70 222 ILE B O 1
ATOM 4744 N N . ILE B 1 223 ? 0.600 47.944 8.596 1.00 19.99 223 ILE B N 1
ATOM 4745 C CA . ILE B 1 223 ? 1.121 47.386 7.373 1.00 19.76 223 ILE B CA 1
ATOM 4746 C C . ILE B 1 223 ? 2.022 48.375 6.686 1.00 18.43 223 ILE B C 1
ATOM 4747 O O . ILE B 1 223 ? 1.632 49.524 6.441 1.00 16.42 223 ILE B O 1
ATOM 4752 N N . THR B 1 224 ? 3.217 47.927 6.335 1.00 17.29 224 THR B N 1
ATOM 4753 C CA . THR B 1 224 ? 4.187 48.835 5.733 1.00 16.05 224 THR B CA 1
ATOM 4754 C C . THR B 1 224 ? 4.472 48.319 4.364 1.00 16.20 224 THR B C 1
ATOM 4755 O O . THR B 1 224 ? 4.980 47.210 4.221 1.00 16.42 224 THR B O 1
ATOM 4759 N N . HIS B 1 225 ? 4.127 49.096 3.344 1.00 14.79 225 HIS B N 1
ATOM 4760 C CA . HIS B 1 225 ? 4.287 48.628 1.972 1.00 15.23 225 HIS B CA 1
ATOM 4761 C C . HIS B 1 225 ? 3.926 49.798 1.055 1.00 15.27 225 HIS B C 1
ATOM 4762 O O . HIS B 1 225 ? 3.666 50.909 1.533 1.00 15.20 225 HIS B O 1
ATOM 4769 N N . ASP B 1 226 ? 3.895 49.544 -0.243 1.00 15.61 226 ASP B N 1
ATOM 4770 C CA . ASP B 1 226 ? 3.645 50.588 -1.218 1.00 16.25 226 ASP B CA 1
ATOM 4771 C C . ASP B 1 226 ? 2.155 50.997 -1.243 1.00 16.01 226 ASP B C 1
ATOM 4772 O O . ASP B 1 226 ? 1.260 50.168 -1.041 1.00 14.48 226 ASP B O 1
ATOM 4777 N N . LEU B 1 227 ? 1.897 52.274 -1.520 1.00 14.96 227 LEU B N 1
ATOM 4778 C CA . LEU B 1 227 ? 0.549 52.810 -1.487 1.00 14.10 227 LEU B CA 1
ATOM 4779 C C . LEU B 1 227 ? 0.313 53.610 -2.745 1.00 15.12 227 LEU B C 1
ATOM 4780 O O . LEU B 1 227 ? 1.212 54.363 -3.149 1.00 15.23 227 LEU B O 1
ATOM 4785 N N . LEU B 1 228 ? -0.869 53.460 -3.377 1.00 14.28 228 LEU B N 1
ATOM 4786 C CA . LEU B 1 228 ? -1.251 54.284 -4.523 1.00 14.60 228 LEU B CA 1
ATOM 4787 C C . LEU B 1 228 ? -2.511 55.111 -4.205 1.00 14.66 228 LEU B C 1
ATOM 4788 O O . LEU B 1 228 ? -3.505 54.575 -3.711 1.00 14.73 228 LEU B O 1
ATOM 4793 N N . PHE B 1 229 ? -2.464 56.422 -4.456 1.00 14.83 229 PHE B N 1
ATOM 4794 C CA . PHE B 1 229 ? -3.655 57.259 -4.285 1.00 14.60 229 PHE B CA 1
ATOM 4795 C C . PHE B 1 229 ? -4.401 57.240 -5.617 1.00 15.21 229 PHE B C 1
ATOM 4796 O O . PHE B 1 229 ? -3.811 57.509 -6.664 1.00 15.34 229 PHE B O 1
ATOM 4804 N N . THR B 1 230 ? -5.690 56.920 -5.574 1.00 15.64 230 THR B N 1
ATOM 4805 C CA . THR B 1 230 ? -6.494 56.787 -6.807 1.00 16.18 230 THR B CA 1
ATOM 4806 C C . THR B 1 230 ? -7.596 57.842 -6.815 1.00 17.05 230 THR B C 1
ATOM 4807 O O . THR B 1 230 ? -7.691 58.629 -5.872 1.00 16.49 230 THR B O 1
ATOM 4811 N N . HIS B 1 231 ? -8.431 57.833 -7.863 1.00 18.13 231 HIS B N 1
ATOM 4812 C CA . HIS B 1 231 ? -9.542 58.770 -7.976 1.00 19.84 231 HIS B CA 1
ATOM 4813 C C . HIS B 1 231 ? -10.655 58.506 -6.958 1.00 19.33 231 HIS B C 1
ATOM 4814 O O . HIS B 1 231 ? -11.431 59.390 -6.648 1.00 19.09 231 HIS B O 1
ATOM 4821 N N . PHE B 1 232 ? -10.713 57.291 -6.428 1.00 16.70 232 PHE B N 1
ATOM 4822 C CA . PHE B 1 232 ? -11.726 56.931 -5.476 1.00 16.04 232 PHE B CA 1
ATOM 4823 C C . PHE B 1 232 ? -11.231 56.693 -4.049 1.00 15.64 232 PHE B C 1
ATOM 4824 O O . PHE B 1 232 ? -12.030 56.501 -3.127 1.00 15.75 232 PHE B O 1
ATOM 4832 N N . GLY B 1 233 ? -9.929 56.605 -3.862 1.00 15.41 233 GLY B N 1
ATOM 4833 C CA . GLY B 1 233 ? -9.399 56.190 -2.549 1.00 14.04 233 GLY B CA 1
ATOM 4834 C C . GLY B 1 233 ? -7.970 55.712 -2.675 1.00 13.84 233 GLY B C 1
ATOM 4835 O O . GLY B 1 233 ? -7.105 56.435 -3.173 1.00 13.12 233 GLY B O 1
ATOM 4836 N N . LEU B 1 234 ? -7.737 54.475 -2.231 1.00 13.89 234 LEU B N 1
ATOM 4837 C CA . LEU B 1 234 ? -6.396 53.945 -2.050 1.00 13.28 234 LEU B CA 1
ATOM 4838 C C . LEU B 1 234 ? -6.262 52.542 -2.634 1.00 13.75 234 LEU B C 1
ATOM 4839 O O . LEU B 1 234 ? -7.119 51.693 -2.428 1.00 13.83 234 LEU B O 1
ATOM 4844 N N . SER B 1 235 ? -5.155 52.310 -3.330 1.00 13.95 235 SER B N 1
ATOM 4845 C CA . SER B 1 235 ? -4.838 51.001 -3.813 1.00 14.21 235 SER B CA 1
ATOM 4846 C C . SER B 1 235 ? -3.324 50.717 -3.579 1.00 14.07 235 SER B C 1
ATOM 4847 O O . SER B 1 235 ? -2.679 51.379 -2.763 1.00 13.12 235 SER B O 1
ATOM 4850 N N . GLY B 1 236 ? -2.780 49.714 -4.268 1.00 14.03 236 GLY B N 1
ATOM 4851 C CA . GLY B 1 236 ? -1.398 49.303 -4.034 1.00 13.82 236 GLY B CA 1
ATOM 4852 C C . GLY B 1 236 ? -1.304 48.419 -2.795 1.00 14.41 236 GLY B C 1
ATOM 4853 O O . GLY B 1 236 ? -2.237 48.378 -1.970 1.00 14.65 236 GLY B O 1
ATOM 4854 N N . PRO B 1 237 ? -0.176 47.721 -2.631 1.00 15.42 237 PRO B N 1
ATOM 4855 C CA . PRO B 1 237 ? -0.077 46.657 -1.610 1.00 15.96 237 PRO B CA 1
ATOM 4856 C C . PRO B 1 237 ? -0.501 47.035 -0.195 1.00 15.66 237 PRO B C 1
ATOM 4857 O O . PRO B 1 237 ? -1.248 46.292 0.418 1.00 14.75 237 PRO B O 1
ATOM 4861 N N . ALA B 1 238 ? -0.100 48.203 0.311 1.00 15.60 238 ALA B N 1
ATOM 4862 C CA . ALA B 1 238 ? -0.520 48.583 1.669 1.00 14.86 238 ALA B CA 1
ATOM 4863 C C . ALA B 1 238 ? -2.035 48.574 1.880 1.00 14.24 238 ALA B C 1
ATOM 4864 O O . ALA B 1 238 ? -2.538 48.032 2.890 1.00 14.25 238 ALA B O 1
ATOM 4866 N N . ALA B 1 239 ? -2.760 49.241 0.979 1.00 13.60 239 ALA B N 1
ATOM 4867 C CA . ALA B 1 239 ? -4.200 49.370 1.075 1.00 12.78 239 ALA B CA 1
ATOM 4868 C C . ALA B 1 239 ? -4.892 48.021 0.780 1.00 12.28 239 ALA B C 1
ATOM 4869 O O . ALA B 1 239 ? -5.861 47.625 1.465 1.00 11.50 239 ALA B O 1
ATOM 4871 N N . LEU B 1 240 ? -4.357 47.296 -0.199 1.00 12.24 240 LEU B N 1
ATOM 4872 C CA . LEU B 1 240 ? -4.948 46.002 -0.563 1.00 12.68 240 LEU B CA 1
ATOM 4873 C C . LEU B 1 240 ? -4.821 44.990 0.564 1.00 13.36 240 LEU B C 1
ATOM 4874 O O . LEU B 1 240 ? -5.711 44.185 0.795 1.00 14.20 240 LEU B O 1
ATOM 4879 N N . ARG B 1 241 ? -3.726 45.035 1.291 1.00 14.25 241 ARG B N 1
ATOM 4880 C CA . ARG B 1 241 ? -3.555 44.129 2.406 1.00 14.98 241 ARG B CA 1
ATOM 4881 C C . ARG B 1 241 ? -4.411 44.536 3.599 1.00 15.29 241 ARG B C 1
ATOM 4882 O O . ARG B 1 241 ? -4.984 43.689 4.279 1.00 13.96 241 ARG B O 1
ATOM 4890 N N . LEU B 1 242 ? -4.522 45.843 3.838 1.00 14.55 242 LEU B N 1
ATOM 4891 C CA . LEU B 1 242 ? -5.398 46.351 4.908 1.00 14.24 242 LEU B CA 1
ATOM 4892 C C . LEU B 1 242 ? -6.888 46.054 4.665 1.00 14.79 242 LEU B C 1
ATOM 4893 O O . LEU B 1 242 ? -7.675 45.878 5.623 1.00 14.76 242 LEU B O 1
ATOM 4898 N N . SER B 1 243 ? -7.272 45.994 3.390 1.00 15.03 243 SER B N 1
ATOM 4899 C CA . SER B 1 243 ? -8.654 45.726 3.002 1.00 15.62 243 SER B CA 1
ATOM 4900 C C . SER B 1 243 ? -9.212 44.440 3.634 1.00 16.57 243 SER B C 1
ATOM 4901 O O . SER B 1 243 ? -10.418 44.304 3.739 1.00 16.88 243 SER B O 1
ATOM 4904 N N . SER B 1 244 ? -8.360 43.495 4.023 1.00 18.05 244 SER B N 1
ATOM 4905 C CA . SER B 1 244 ? -8.870 42.318 4.743 1.00 20.24 244 SER B CA 1
ATOM 4906 C C . SER B 1 244 ? -9.472 42.641 6.105 1.00 20.87 244 SER B C 1
ATOM 4907 O O . SER B 1 244 ? -10.167 41.804 6.662 1.00 19.34 244 SER B O 1
ATOM 4910 N N . PHE B 1 245 ? -9.174 43.813 6.670 1.00 20.82 245 PHE B N 1
ATOM 4911 C CA . PHE B 1 245 ? -9.541 44.077 8.070 1.00 21.72 245 PHE B CA 1
ATOM 4912 C C . PHE B 1 245 ? -10.481 45.244 8.215 1.00 22.12 245 PHE B C 1
ATOM 4913 O O . PHE B 1 245 ? -10.798 45.674 9.319 1.00 21.59 245 PHE B O 1
ATOM 4921 N N . VAL B 1 246 ? -10.915 45.764 7.085 1.00 22.52 246 VAL B N 1
ATOM 4922 C CA . VAL B 1 246 ? -11.654 47.010 7.050 1.00 23.99 246 VAL B CA 1
ATOM 4923 C C . VAL B 1 246 ? -12.826 46.863 6.042 1.00 25.28 246 VAL B C 1
ATOM 4924 O O . VAL B 1 246 ? -12.735 46.068 5.107 1.00 25.31 246 VAL B O 1
ATOM 4928 N N . LYS B 1 247 ? -13.937 47.571 6.226 1.00 25.72 247 LYS B N 1
ATOM 4929 C CA . LYS B 1 247 ? -15.066 47.387 5.300 1.00 28.01 247 LYS B CA 1
ATOM 4930 C C . LYS B 1 247 ? -15.919 48.613 5.052 1.00 27.87 247 LYS B C 1
ATOM 4931 O O . LYS B 1 247 ? -16.802 48.565 4.207 1.00 27.30 247 LYS B O 1
ATOM 4937 N N . GLY B 1 248 ? -15.650 49.693 5.786 1.00 26.50 248 GLY B N 1
ATOM 4938 C CA . GLY B 1 248 ? -16.387 50.946 5.632 1.00 25.18 248 GLY B CA 1
ATOM 4939 C C . GLY B 1 248 ? -16.756 51.486 7.006 1.00 25.37 248 GLY B C 1
ATOM 4940 O O . GLY B 1 248 ? -17.182 50.726 7.871 1.00 22.81 248 GLY B O 1
ATOM 4941 N N . GLY B 1 249 ? -16.578 52.793 7.209 1.00 23.20 249 GLY B N 1
ATOM 4942 C CA . GLY B 1 249 ? -16.886 53.407 8.493 1.00 22.56 249 GLY B CA 1
ATOM 4943 C C . GLY B 1 249 ? -15.685 53.555 9.401 1.00 23.58 249 GLY B C 1
ATOM 4944 O O . GLY B 1 249 ? -15.768 54.223 10.433 1.00 24.98 249 GLY B O 1
ATOM 4945 N N . GLU B 1 250 ? -14.564 52.938 9.041 1.00 20.21 250 GLU B N 1
ATOM 4946 C CA . GLU B 1 250 ? -13.375 53.004 9.879 1.00 19.48 250 GLU B CA 1
ATOM 4947 C C . GLU B 1 250 ? -12.553 54.261 9.604 1.00 18.51 250 GLU B C 1
ATOM 4948 O O . GLU B 1 250 ? -12.558 54.791 8.493 1.00 18.18 250 GLU B O 1
ATOM 4954 N N . THR B 1 251 ? -11.830 54.716 10.624 1.00 16.32 251 THR B N 1
ATOM 4955 C CA . THR B 1 251 ? -10.747 55.655 10.418 1.00 16.84 251 THR B CA 1
ATOM 4956 C C . THR B 1 251 ? -9.411 54.899 10.403 1.00 15.52 251 THR B C 1
ATOM 4957 O O . THR B 1 251 ? -9.106 54.161 11.340 1.00 15.02 251 THR B O 1
ATOM 4961 N N . ILE B 1 252 ? -8.601 55.098 9.359 1.00 14.52 252 ILE B N 1
ATOM 4962 C CA . ILE B 1 252 ? -7.274 54.498 9.323 1.00 13.68 252 ILE B CA 1
ATOM 4963 C C . ILE B 1 252 ? -6.234 55.614 9.346 1.00 13.98 252 ILE B C 1
ATOM 4964 O O . ILE B 1 252 ? -6.557 56.795 9.135 1.00 14.47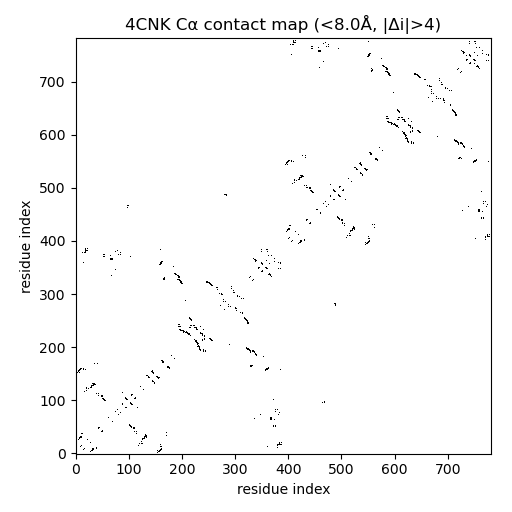 252 ILE B O 1
ATOM 4969 N N . TYR B 1 253 ? -4.996 55.234 9.621 1.00 14.05 253 TYR B N 1
ATOM 4970 C CA . TYR B 1 253 ? -3.905 56.205 9.781 1.00 15.38 253 TYR B CA 1
ATOM 4971 C C . TYR B 1 253 ? -2.754 55.939 8.820 1.00 14.60 253 TYR B C 1
ATOM 4972 O O . TYR B 1 253 ? -2.294 54.811 8.663 1.00 14.98 253 TYR B O 1
ATOM 4981 N N . LEU B 1 254 ? -2.299 56.997 8.179 1.00 14.69 254 LEU B N 1
ATOM 4982 C CA . LEU B 1 254 ? -1.171 56.927 7.261 1.00 14.10 254 LEU B CA 1
ATOM 4983 C C . LEU B 1 254 ? 0.015 57.645 7.846 1.00 14.99 254 LEU B C 1
ATOM 4984 O O . LEU B 1 254 ? -0.104 58.808 8.285 1.00 13.36 254 LEU B O 1
ATOM 4989 N N . ASP B 1 255 ? 1.146 56.918 7.878 1.00 15.01 255 ASP B N 1
ATOM 4990 C CA . ASP B 1 255 ? 2.467 57.459 8.150 1.00 15.15 255 ASP B CA 1
ATOM 4991 C C . ASP B 1 255 ? 3.311 57.425 6.868 1.00 15.16 255 ASP B C 1
ATOM 4992 O O . ASP B 1 255 ? 3.745 56.365 6.376 1.00 13.83 255 ASP B O 1
ATOM 4997 N N . VAL B 1 256 ? 3.570 58.617 6.356 1.00 13.80 256 VAL B N 1
ATOM 4998 C CA . VAL B 1 256 ? 4.219 58.820 5.080 1.00 14.53 256 VAL B CA 1
ATOM 4999 C C . VAL B 1 256 ? 5.771 58.762 5.183 1.00 15.02 256 VAL B C 1
ATOM 5000 O O . VAL B 1 256 ? 6.476 58.648 4.179 1.00 14.39 256 VAL B O 1
ATOM 5004 N N . LEU B 1 257 ? 6.303 58.823 6.414 1.00 15.84 257 LEU B N 1
ATOM 5005 C CA . LEU B 1 257 ? 7.769 58.748 6.659 1.00 15.99 257 LEU B CA 1
ATOM 5006 C C . LEU B 1 257 ? 8.036 57.824 7.843 1.00 16.58 257 LEU B C 1
ATOM 5007 O O . LEU B 1 257 ? 8.503 58.257 8.927 1.00 16.56 257 LEU B O 1
ATOM 5012 N N . PRO B 1 258 ? 7.737 56.519 7.653 1.00 17.35 258 PRO B N 1
ATOM 5013 C CA . PRO B 1 258 ? 7.840 55.554 8.770 1.00 18.88 258 PRO B CA 1
ATOM 5014 C C . PRO B 1 258 ? 9.255 55.420 9.364 1.00 20.31 258 PRO B C 1
ATOM 5015 O O . PRO B 1 258 ? 9.398 55.009 10.514 1.00 22.21 258 PRO B O 1
ATOM 5019 N N . GLN B 1 259 ? 10.271 55.789 8.594 1.00 21.82 259 GLN B N 1
ATOM 5020 C CA . GLN B 1 259 ? 11.646 55.705 9.024 1.00 25.12 259 GLN B CA 1
ATOM 5021 C C . GLN B 1 259 ? 12.112 56.896 9.851 1.00 24.24 259 GLN B C 1
ATOM 5022 O O . GLN B 1 259 ? 13.188 56.852 10.427 1.00 24.58 259 GLN B O 1
ATOM 5028 N N . MET B 1 260 ? 11.351 57.978 9.859 1.00 22.69 260 MET B N 1
ATOM 5029 C CA . MET B 1 260 ? 11.762 59.152 10.620 1.00 21.79 260 MET B CA 1
ATOM 5030 C C . MET B 1 260 ? 10.912 59.287 11.872 1.00 20.66 260 MET B C 1
ATOM 5031 O O . MET B 1 260 ? 9.709 59.350 11.774 1.00 20.76 260 MET B O 1
ATOM 5036 N N . SER B 1 261 ? 11.526 59.325 13.057 1.00 19.32 261 SER B N 1
ATOM 5037 C CA . SER B 1 261 ? 10.768 59.607 14.263 1.00 18.76 261 SER B CA 1
ATOM 5038 C C . SER B 1 261 ? 10.218 61.054 14.224 1.00 17.82 261 SER B C 1
ATOM 5039 O O . SER B 1 261 ? 10.604 61.863 13.360 1.00 15.74 261 SER B O 1
ATOM 5042 N N . GLN B 1 262 ? 9.328 61.363 15.160 1.00 18.20 262 GLN B N 1
ATOM 5043 C CA . GLN B 1 262 ? 8.840 62.724 15.354 1.00 20.70 262 GLN B CA 1
ATOM 5044 C C . GLN B 1 262 ? 9.991 63.701 15.655 1.00 19.16 262 GLN B C 1
ATOM 5045 O O . GLN B 1 262 ? 10.006 64.837 15.147 1.00 18.42 262 GLN B O 1
ATOM 5051 N N . GLN B 1 263 ? 10.955 63.254 16.468 1.00 18.61 263 GLN B N 1
ATOM 5052 C CA . GLN B 1 263 ? 12.149 64.066 16.756 1.00 19.48 263 GLN B CA 1
ATOM 5053 C C . GLN B 1 263 ? 13.040 64.241 15.523 1.00 18.77 263 GLN B C 1
ATOM 5054 O O . GLN B 1 263 ? 13.599 65.326 15.319 1.00 17.78 263 GLN B O 1
ATOM 5060 N N . ASP B 1 264 ? 13.185 63.185 14.712 1.00 17.82 264 ASP B N 1
ATOM 5061 C CA . ASP B 1 264 ? 14.008 63.287 13.496 1.00 18.46 264 ASP B CA 1
ATOM 5062 C C . ASP B 1 264 ? 13.405 64.351 12.596 1.00 17.69 264 ASP B C 1
ATOM 5063 O O . ASP B 1 264 ? 14.121 65.139 11.980 1.00 18.25 264 ASP B O 1
ATOM 5068 N N . LEU B 1 265 ? 12.081 64.352 12.506 1.00 17.49 265 LEU B N 1
ATOM 5069 C CA . LEU B 1 265 ? 11.379 65.332 11.662 1.00 18.43 265 LEU B CA 1
ATOM 5070 C C . LEU B 1 265 ? 11.514 66.753 12.215 1.00 17.19 265 LEU B C 1
ATOM 5071 O O . LEU B 1 265 ? 11.718 67.709 11.445 1.00 17.39 265 LEU B O 1
ATOM 5076 N N . ALA B 1 266 ? 11.411 66.865 13.534 1.00 16.64 266 ALA B N 1
ATOM 5077 C CA . ALA B 1 266 ? 11.627 68.151 14.199 1.00 17.81 266 ALA B CA 1
ATOM 5078 C C . ALA B 1 266 ? 13.061 68.638 13.931 1.00 18.13 266 ALA B C 1
ATOM 5079 O O . ALA B 1 266 ? 13.257 69.807 13.574 1.00 18.62 266 ALA B O 1
ATOM 5081 N N . ASP B 1 267 ? 14.042 67.736 14.037 1.00 18.96 267 ASP B N 1
ATOM 5082 C CA . ASP B 1 267 ? 15.434 68.076 13.703 1.00 19.89 267 ASP B CA 1
ATOM 5083 C C . ASP B 1 267 ? 15.626 68.482 12.254 1.00 18.07 267 ASP B C 1
ATOM 5084 O O . ASP B 1 267 ? 16.376 69.422 11.985 1.00 16.49 267 ASP B O 1
ATOM 5089 N N . PHE B 1 268 ? 14.973 67.756 11.338 1.00 16.09 268 PHE B N 1
ATOM 5090 C CA . PHE B 1 268 ? 15.092 67.999 9.922 1.00 15.65 268 PHE B CA 1
ATOM 5091 C C . PHE B 1 268 ? 14.551 69.385 9.589 1.00 16.17 268 PHE B C 1
ATOM 5092 O O . PHE B 1 268 ? 15.153 70.115 8.800 1.00 14.99 268 PHE B O 1
ATOM 5100 N N . LEU B 1 269 ? 13.417 69.751 10.184 1.00 15.86 269 LEU B N 1
ATOM 5101 C CA . LEU B 1 269 ? 12.823 71.064 9.897 1.00 18.15 269 LEU B CA 1
ATOM 5102 C C . LEU B 1 269 ? 13.750 72.172 10.382 1.00 18.47 269 LEU B C 1
ATOM 5103 O O . LEU B 1 269 ? 13.982 73.149 9.661 1.00 19.29 269 LEU B O 1
ATOM 5108 N N . GLU B 1 270 ? 14.271 72.013 11.599 1.00 18.01 270 GLU B N 1
ATOM 5109 C CA . GLU B 1 270 ? 15.165 73.004 12.195 1.00 19.52 270 GLU B CA 1
ATOM 5110 C C . GLU B 1 270 ? 16.453 73.162 11.361 1.00 19.15 270 GLU B C 1
ATOM 5111 O O . GLU B 1 270 ? 16.926 74.288 11.100 1.00 18.21 270 GLU B O 1
ATOM 5117 N N . GLU B 1 271 ? 16.989 72.033 10.907 1.00 18.35 271 GLU B N 1
ATOM 5118 C CA . GLU B 1 271 ? 18.098 72.036 9.975 1.00 19.04 271 GLU B CA 1
ATOM 5119 C C . GLU B 1 271 ? 17.857 72.918 8.746 1.00 18.96 271 GLU B C 1
ATOM 5120 O O . GLU B 1 271 ? 18.790 73.558 8.259 1.00 20.85 271 GLU B O 1
ATOM 5126 N N . HIS B 1 272 ? 16.629 72.968 8.248 1.00 16.85 272 HIS B N 1
ATOM 5127 C CA . HIS B 1 272 ? 16.333 73.724 7.019 1.00 17.66 272 HIS B CA 1
ATOM 5128 C C . HIS B 1 272 ? 15.397 74.914 7.296 1.00 17.50 272 HIS B C 1
ATOM 5129 O O . HIS B 1 272 ? 14.534 75.257 6.455 1.00 16.86 272 HIS B O 1
ATOM 5136 N N . ARG B 1 273 ? 15.574 75.544 8.461 1.00 16.58 273 ARG B N 1
ATOM 5137 C CA . ARG B 1 273 ? 14.633 76.555 8.941 1.00 17.92 273 ARG B CA 1
ATOM 5138 C C . ARG B 1 273 ? 14.510 77.765 8.029 1.00 18.05 273 ARG B C 1
ATOM 5139 O O . ARG B 1 273 ? 13.501 78.435 8.061 1.00 17.04 273 ARG B O 1
ATOM 5147 N N . GLU B 1 274 ? 15.540 78.070 7.242 1.00 18.75 274 GLU B N 1
ATOM 5148 C CA . GLU B 1 274 ? 15.444 79.184 6.310 1.00 19.29 274 GLU B CA 1
ATOM 5149 C C . GLU B 1 274 ? 14.639 78.818 5.068 1.00 19.82 274 GLU B C 1
ATOM 5150 O O . GLU B 1 274 ? 14.163 79.710 4.356 1.00 19.09 274 GLU B O 1
ATOM 5156 N N . LYS B 1 275 ? 14.438 77.526 4.818 1.00 18.57 275 LYS B N 1
ATOM 5157 C CA . LYS B 1 275 ? 13.713 77.105 3.583 1.00 19.62 275 LYS B CA 1
ATOM 5158 C C . LYS B 1 275 ? 12.195 77.347 3.562 1.00 19.57 275 LYS B C 1
ATOM 5159 O O . LYS B 1 275 ? 11.568 77.406 4.606 1.00 20.24 275 LYS B O 1
ATOM 5165 N N . SER B 1 276 ? 11.567 77.424 2.385 1.00 18.61 276 SER B N 1
ATOM 5166 C CA . SER B 1 276 ? 10.111 77.358 2.395 1.00 18.68 276 SER B CA 1
ATOM 5167 C C . SER B 1 276 ? 9.722 75.987 2.925 1.00 18.08 276 SER B C 1
ATOM 5168 O O . SER B 1 276 ? 10.430 74.987 2.713 1.00 18.56 276 SER B O 1
ATOM 5171 N N . LEU B 1 277 ? 8.638 75.952 3.684 1.00 17.53 277 LEU B N 1
ATOM 5172 C CA . LEU B 1 277 ? 8.199 74.705 4.309 1.00 17.13 277 LEU B CA 1
ATOM 5173 C C . LEU B 1 277 ? 7.930 73.649 3.212 1.00 17.01 277 LEU B C 1
ATOM 5174 O O . LEU B 1 277 ? 8.318 72.492 3.339 1.00 16.02 277 LEU B O 1
ATOM 5179 N N . LYS B 1 278 ? 7.295 74.080 2.141 1.00 16.38 278 LYS B N 1
ATOM 5180 C CA . LYS B 1 278 ? 6.995 73.192 1.015 1.00 18.72 278 LYS B CA 1
ATOM 5181 C C . LYS B 1 278 ? 8.253 72.598 0.394 1.00 18.91 278 LYS B C 1
ATOM 5182 O O . LYS B 1 278 ? 8.317 71.384 0.192 1.00 17.23 278 LYS B O 1
ATOM 5188 N N . ASN B 1 279 ? 9.258 73.442 0.099 1.00 20.10 279 ASN B N 1
ATOM 5189 C CA . ASN B 1 279 ? 10.529 72.930 -0.427 1.00 20.59 279 ASN B CA 1
ATOM 5190 C C . ASN B 1 279 ? 11.280 72.053 0.559 1.00 20.23 279 ASN B C 1
ATOM 5191 O O . ASN B 1 279 ? 11.947 71.107 0.149 1.00 20.83 279 ASN B O 1
ATOM 5196 N N . CYS B 1 280 ? 11.190 72.358 1.847 1.00 19.57 280 CYS B N 1
ATOM 5197 C CA . CYS B 1 280 ? 11.769 71.479 2.864 1.00 20.06 280 CYS B CA 1
ATOM 5198 C C . CYS B 1 280 ? 11.154 70.055 2.799 1.00 20.23 280 CYS B C 1
ATOM 5199 O O . CYS B 1 280 ? 11.874 69.061 2.672 1.00 20.86 280 CYS B O 1
ATOM 5202 N N . LEU B 1 281 ? 9.833 69.949 2.814 1.00 20.14 281 LEU B N 1
ATOM 5203 C CA . LEU B 1 281 ? 9.175 68.621 2.674 1.00 1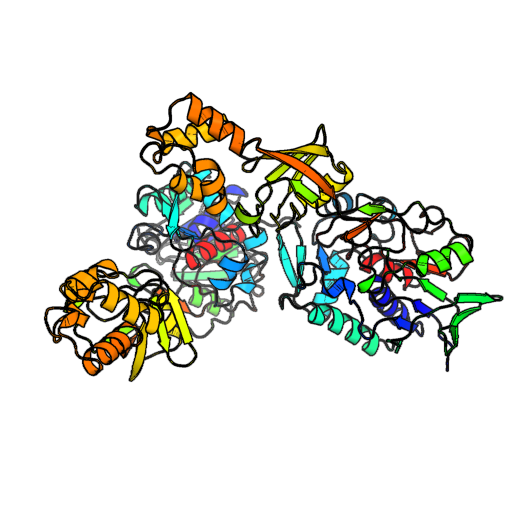9.49 281 LEU B CA 1
ATOM 5204 C C . LEU B 1 281 ? 9.410 67.938 1.329 1.00 17.30 281 LEU B C 1
ATOM 5205 O O . LEU B 1 281 ? 9.501 66.719 1.276 1.00 15.92 281 LEU B O 1
ATOM 5210 N N . LYS B 1 282 ? 9.516 68.714 0.252 1.00 18.47 282 LYS B N 1
ATOM 5211 C CA . LYS B 1 282 ? 9.838 68.142 -1.070 1.00 19.46 282 LYS B CA 1
ATOM 5212 C C . LYS B 1 282 ? 11.136 67.348 -1.067 1.00 18.88 282 LYS B C 1
ATOM 5213 O O . LYS B 1 282 ? 11.304 66.451 -1.887 1.00 19.08 282 LYS B O 1
ATOM 5219 N N . ILE B 1 283 ? 12.055 67.676 -0.167 1.00 17.89 283 ILE B N 1
ATOM 5220 C CA . ILE B 1 283 ? 13.302 66.890 -0.019 1.00 18.11 283 ILE B CA 1
ATOM 5221 C C . ILE B 1 283 ? 12.972 65.436 0.333 1.00 19.66 283 ILE B C 1
ATOM 5222 O O . ILE B 1 283 ? 13.640 64.509 -0.147 1.00 18.05 283 ILE B O 1
ATOM 5227 N N . LEU B 1 284 ? 11.904 65.241 1.119 1.00 18.58 284 LEU B N 1
ATOM 5228 C CA . LEU B 1 284 ? 11.535 63.913 1.602 1.00 17.74 284 LEU B CA 1
ATOM 5229 C C . LEU B 1 284 ? 10.363 63.254 0.879 1.00 16.84 284 LEU B C 1
ATOM 5230 O O . LEU B 1 284 ? 10.267 62.042 0.866 1.00 15.84 284 LEU B O 1
ATOM 5235 N N . LEU B 1 285 ? 9.514 64.058 0.247 1.00 15.68 285 LEU B N 1
ATOM 5236 C CA . LEU B 1 285 ? 8.233 63.611 -0.260 1.00 15.61 285 LEU B CA 1
ATOM 5237 C C . LEU B 1 285 ? 7.928 64.172 -1.652 1.00 16.09 285 LEU B C 1
ATOM 5238 O O . LEU B 1 285 ? 8.477 65.208 -2.021 1.00 17.99 285 LEU B O 1
ATOM 5243 N N . PRO B 1 286 ? 7.033 63.503 -2.410 1.00 16.63 286 PRO B N 1
ATOM 5244 C CA . PRO B 1 286 ? 6.605 64.003 -3.730 1.00 17.73 286 PRO B CA 1
ATOM 5245 C C . PRO B 1 286 ? 5.971 65.372 -3.598 1.00 18.48 286 PRO B C 1
ATOM 5246 O O . PRO B 1 286 ? 5.284 65.641 -2.611 1.00 17.13 286 PRO B O 1
ATOM 5250 N N . GLU B 1 287 ? 6.173 66.227 -4.592 1.00 19.45 287 GLU B N 1
ATOM 5251 C CA . GLU B 1 287 ? 5.665 67.598 -4.512 1.00 20.98 287 GLU B CA 1
ATOM 5252 C C . GLU B 1 287 ? 4.169 67.733 -4.145 1.00 19.12 287 GLU B C 1
ATOM 5253 O O . GLU B 1 287 ? 3.804 68.587 -3.338 1.00 17.00 287 GLU B O 1
ATOM 5259 N N . ARG B 1 288 ? 3.298 66.934 -4.758 1.00 17.47 288 ARG B N 1
ATOM 5260 C CA . ARG B 1 288 ? 1.895 67.038 -4.444 1.00 17.81 288 ARG B CA 1
ATOM 5261 C C . ARG B 1 288 ? 1.581 66.654 -2.988 1.00 16.27 288 ARG B C 1
ATOM 5262 O O . ARG B 1 288 ? 0.657 67.201 -2.373 1.00 14.87 288 ARG B O 1
ATOM 5270 N N . ILE B 1 289 ? 2.367 65.735 -2.434 1.00 15.23 289 ILE B N 1
ATOM 5271 C CA . ILE B 1 289 ? 2.205 65.366 -1.036 1.00 15.19 289 ILE B CA 1
ATOM 5272 C C . ILE B 1 289 ? 2.642 66.550 -0.168 1.00 14.84 289 ILE B C 1
ATOM 5273 O O . ILE B 1 289 ? 1.960 66.899 0.783 1.00 13.29 289 ILE B O 1
ATOM 5278 N N . ALA B 1 290 ? 3.772 67.169 -0.527 1.00 14.54 290 ALA B N 1
ATOM 5279 C CA . ALA B 1 290 ? 4.259 68.370 0.187 1.00 16.14 290 ALA B CA 1
ATOM 5280 C C . ALA B 1 290 ? 3.247 69.531 0.150 1.00 16.49 290 ALA B C 1
ATOM 5281 O O . ALA B 1 290 ? 3.027 70.176 1.185 1.00 18.57 290 ALA B O 1
ATOM 5283 N N . ASP B 1 291 ? 2.669 69.802 -1.022 1.00 16.99 291 ASP B N 1
ATOM 5284 C CA . ASP B 1 291 ? 1.556 70.758 -1.183 1.00 18.46 291 ASP B CA 1
ATOM 5285 C C . ASP B 1 291 ? 0.403 70.457 -0.220 1.00 16.96 291 ASP B C 1
ATOM 5286 O O . ASP B 1 291 ? -0.100 71.344 0.485 1.00 16.41 291 ASP B O 1
ATOM 5291 N N . PHE B 1 292 ? -0.021 69.195 -0.209 1.00 15.91 292 PHE B N 1
ATOM 5292 C CA . PHE B 1 292 ? -1.133 68.806 0.634 1.00 15.11 292 PHE B CA 1
ATOM 5293 C C . PHE B 1 292 ? -0.897 69.161 2.108 1.00 14.88 292 PHE B C 1
ATOM 5294 O O . PHE B 1 292 ? -1.778 69.771 2.763 1.00 15.36 292 PHE B O 1
ATOM 5302 N N . PHE B 1 293 ? 0.256 68.782 2.653 1.00 14.29 293 PHE B N 1
ATOM 5303 C CA . PHE B 1 293 ? 0.508 69.065 4.071 1.00 14.44 293 PHE B CA 1
ATOM 5304 C C . PHE B 1 293 ? 0.767 70.538 4.356 1.00 14.23 293 PHE B C 1
ATOM 5305 O O . PHE B 1 293 ? 0.356 71.046 5.394 1.00 14.40 293 PHE B O 1
ATOM 5313 N N . THR B 1 294 ? 1.459 71.221 3.461 1.00 13.42 294 THR B N 1
ATOM 5314 C CA . THR B 1 294 ? 1.967 72.533 3.834 1.00 14.51 294 THR B CA 1
ATOM 5315 C C . THR B 1 294 ? 1.044 73.667 3.415 1.00 15.46 294 THR B C 1
ATOM 5316 O O . THR B 1 294 ? 1.235 74.809 3.862 1.00 17.74 294 THR B O 1
ATOM 5320 N N . GLN B 1 295 ? 0.056 73.378 2.561 1.00 14.52 295 GLN B N 1
ATOM 5321 C CA . GLN B 1 295 ? -0.812 74.454 2.046 1.00 15.30 295 GLN B CA 1
ATOM 5322 C C . GLN B 1 295 ? -1.326 75.470 3.107 1.00 15.47 295 GLN B C 1
ATOM 5323 O O . GLN B 1 295 ? -1.210 76.656 2.871 1.00 16.11 295 GLN B O 1
ATOM 5329 N N . PRO B 1 296 ? -1.867 75.015 4.253 1.00 15.52 296 PRO B N 1
ATOM 5330 C CA . PRO B 1 296 ? -2.468 76.034 5.148 1.00 16.65 296 PRO B CA 1
ATOM 5331 C C . PRO B 1 296 ? -1.476 76.681 6.134 1.00 17.59 296 PRO B C 1
ATOM 5332 O O . PRO B 1 296 ? -1.864 77.589 6.893 1.00 17.84 296 PRO B O 1
ATOM 5336 N N . PHE B 1 297 ? -0.221 76.218 6.133 1.00 17.65 297 PHE B N 1
ATOM 5337 C CA . PHE B 1 297 ? 0.811 76.674 7.101 1.00 17.33 297 PHE B CA 1
ATOM 5338 C C . PHE B 1 297 ? 1.615 77.883 6.581 1.00 17.33 297 PHE B C 1
ATOM 5339 O O . PHE B 1 297 ? 1.593 78.179 5.368 1.00 15.80 297 PHE B O 1
ATOM 5347 N N . PRO B 1 298 ? 2.339 78.606 7.488 1.00 18.61 298 PRO B N 1
ATOM 5348 C CA . PRO B 1 298 ? 3.141 79.723 7.021 1.00 18.84 298 PRO B CA 1
ATOM 5349 C C . PRO B 1 298 ? 4.162 79.288 5.980 1.00 21.19 298 PRO B C 1
ATOM 5350 O O . PRO B 1 298 ? 4.565 78.104 5.922 1.00 20.58 298 PRO B O 1
ATOM 5354 N N . GLU B 1 299 ? 4.596 80.232 5.161 1.00 22.13 299 GLU B N 1
ATOM 5355 C CA . GLU B 1 299 ? 5.448 79.905 4.008 1.00 24.65 299 GLU B CA 1
ATOM 5356 C C . GLU B 1 299 ? 6.838 79.285 4.335 1.00 24.17 299 GLU B C 1
ATOM 5357 O O . GLU B 1 299 ? 7.253 78.325 3.693 1.00 21.46 299 GLU B O 1
ATOM 5363 N N . LYS B 1 300 ? 7.544 79.846 5.324 1.00 22.40 300 LYS B N 1
ATOM 5364 C CA . LYS B 1 300 ? 8.891 79.373 5.692 1.00 22.16 300 LYS B CA 1
ATOM 5365 C C . LYS B 1 300 ? 8.895 78.516 6.952 1.00 19.20 300 LYS B C 1
ATOM 5366 O O . LYS B 1 300 ? 8.084 78.733 7.852 1.00 19.49 300 LYS B O 1
ATOM 5372 N N . VAL B 1 301 ? 9.802 77.539 7.012 1.00 17.43 301 VAL B N 1
ATOM 5373 C CA . VAL B 1 301 ? 9.914 76.652 8.167 1.00 16.10 301 VAL B CA 1
ATOM 5374 C C . VAL B 1 301 ? 10.042 77.487 9.460 1.00 17.65 301 VAL B C 1
ATOM 5375 O O . VAL B 1 301 ? 9.351 77.224 10.459 1.00 16.57 301 VAL B O 1
ATOM 5379 N N . LYS B 1 302 ? 10.923 78.488 9.447 1.00 17.64 302 LYS B N 1
ATOM 5380 C CA . LYS B 1 302 ? 11.147 79.322 10.652 1.00 19.05 302 LYS B CA 1
ATOM 5381 C C . LYS B 1 302 ? 9.942 80.146 11.097 1.00 19.08 302 LYS B C 1
ATOM 5382 O O . LYS B 1 302 ? 9.904 80.611 12.252 1.00 18.74 302 LYS B O 1
ATOM 5388 N N . GLN B 1 303 ? 8.974 80.347 10.201 1.00 19.56 303 GLN B N 1
ATOM 5389 C CA . GLN B 1 303 ? 7.716 81.027 10.566 1.00 21.32 303 GLN B CA 1
ATOM 5390 C C . GLN B 1 303 ? 6.691 80.195 11.344 1.00 22.84 303 GLN B C 1
ATOM 5391 O O . GLN B 1 303 ? 5.743 80.749 11.882 1.00 23.41 303 GLN B O 1
ATOM 5397 N N . LEU B 1 304 ? 6.862 78.876 11.409 1.00 22.43 304 LEU B N 1
ATOM 5398 C CA . LEU B 1 304 ? 6.002 78.068 12.257 1.00 23.24 304 LEU B CA 1
ATOM 5399 C C . LEU B 1 304 ? 6.297 78.283 13.724 1.00 22.42 304 LEU B C 1
ATOM 5400 O O . LEU B 1 304 ? 7.461 78.314 14.121 1.00 22.13 304 LEU B O 1
ATOM 5405 N N . ASN B 1 305 ? 5.256 78.376 14.545 1.00 21.75 305 ASN B N 1
ATOM 5406 C CA . ASN B 1 305 ? 5.462 78.298 15.985 1.00 21.77 305 ASN B CA 1
ATOM 5407 C C . ASN B 1 305 ? 5.473 76.829 16.408 1.00 21.02 305 ASN B C 1
ATOM 5408 O O . ASN B 1 305 ? 5.299 75.921 15.563 1.00 20.71 305 ASN B O 1
ATOM 5413 N N . LEU B 1 306 ? 5.704 76.574 17.688 1.00 21.18 306 LEU B N 1
ATOM 5414 C CA . LEU B 1 306 ? 5.830 75.200 18.162 1.00 21.32 306 LEU B CA 1
ATOM 5415 C C . LEU B 1 306 ? 4.562 74.383 17.914 1.00 21.91 306 LEU B C 1
ATOM 5416 O O . LEU B 1 306 ? 4.634 73.213 17.499 1.00 18.27 306 LEU B O 1
ATOM 5421 N N . SER B 1 307 ? 3.407 74.997 18.193 1.00 20.27 307 SER B N 1
ATOM 5422 C CA . SER B 1 307 ? 2.118 74.330 17.976 1.00 19.37 307 SER B CA 1
ATOM 5423 C C . SER B 1 307 ? 1.952 73.879 16.520 1.00 17.43 307 SER B C 1
ATOM 5424 O O . SER B 1 307 ? 1.558 72.750 16.274 1.00 15.63 307 SER B O 1
ATOM 5427 N N . GLU B 1 308 ? 2.260 74.766 15.577 1.00 16.20 308 GLU B N 1
ATOM 5428 C CA . GLU B 1 308 ? 2.123 74.467 14.167 1.00 17.01 308 GLU B CA 1
ATOM 5429 C C . GLU B 1 308 ? 3.095 73.351 13.753 1.00 18.22 308 GLU B C 1
ATOM 5430 O O . GLU B 1 308 ? 2.732 72.478 12.958 1.00 17.17 308 GLU B O 1
ATOM 5436 N N . LYS B 1 309 ? 4.319 73.393 14.292 1.00 18.13 309 LYS B N 1
ATOM 5437 C CA . LYS B 1 309 ? 5.336 72.389 14.000 1.00 20.13 309 LYS B CA 1
ATOM 5438 C C . LYS B 1 309 ? 4.840 71.030 14.477 1.00 19.51 309 LYS B C 1
ATOM 5439 O O . LYS B 1 309 ? 4.852 70.036 13.707 1.00 18.25 309 LYS B O 1
ATOM 5445 N N . GLU B 1 310 ? 4.370 70.980 15.723 1.00 17.37 310 GLU B N 1
ATOM 5446 C CA . GLU B 1 310 ? 3.879 69.718 16.262 1.00 18.53 310 GLU B CA 1
ATOM 5447 C C . GLU B 1 310 ? 2.636 69.165 15.540 1.00 16.86 310 GLU B C 1
ATOM 5448 O O . GLU B 1 310 ? 2.534 67.940 15.359 1.00 14.96 310 GLU B O 1
ATOM 5454 N N . ALA B 1 311 ? 1.724 70.059 15.134 1.00 14.77 311 ALA B N 1
ATOM 5455 C CA . ALA B 1 311 ? 0.527 69.679 14.374 1.00 14.56 311 ALA B CA 1
ATOM 5456 C C . ALA B 1 311 ? 0.942 69.099 13.032 1.00 13.86 311 ALA B C 1
ATOM 5457 O O . ALA B 1 311 ? 0.397 68.075 12.605 1.00 13.83 311 ALA B O 1
ATOM 5459 N N . LEU B 1 312 ? 1.902 69.753 12.378 1.00 13.26 312 LEU B N 1
ATOM 5460 C CA . LEU B 1 312 ? 2.341 69.324 11.072 1.00 13.31 312 LEU B CA 1
ATOM 5461 C C . LEU B 1 312 ? 3.007 67.959 11.143 1.00 13.46 312 LEU B C 1
ATOM 5462 O O . LEU B 1 312 ? 2.740 67.047 10.324 1.00 13.95 312 LEU B O 1
ATOM 5467 N N . ILE B 1 313 ? 3.893 67.810 12.118 1.00 13.06 313 ILE B N 1
ATOM 5468 C CA . ILE B 1 313 ? 4.582 66.554 12.284 1.00 13.88 313 ILE B CA 1
ATOM 5469 C C . ILE B 1 313 ? 3.604 65.404 12.515 1.00 14.41 313 ILE B C 1
ATOM 5470 O O . ILE B 1 313 ? 3.772 64.306 11.922 1.00 14.61 313 ILE B O 1
ATOM 5475 N N . LYS B 1 314 ? 2.579 65.657 13.335 1.00 14.22 314 LYS B N 1
ATOM 5476 C CA . LYS B 1 314 ? 1.613 64.632 13.672 1.00 15.38 314 LYS B CA 1
ATOM 5477 C C . LYS B 1 314 ? 0.793 64.227 12.427 1.00 16.44 314 LYS B C 1
ATOM 5478 O O . LYS B 1 314 ? 0.502 63.034 12.237 1.00 17.64 314 LYS B O 1
ATOM 5484 N N . GLN B 1 315 ? 0.468 65.202 11.574 1.00 15.02 315 GLN B N 1
ATOM 5485 C CA . GLN B 1 315 ? -0.178 64.922 10.303 1.00 15.04 315 GLN B CA 1
ATOM 5486 C C . GLN B 1 315 ? 0.652 64.030 9.398 1.00 15.91 315 GLN B C 1
ATOM 5487 O O . GLN B 1 315 ? 0.110 63.131 8.764 1.00 16.78 315 GLN B O 1
ATOM 5493 N N . ILE B 1 316 ? 1.948 64.292 9.315 1.00 15.25 316 ILE B N 1
ATOM 5494 C CA . ILE B 1 316 ? 2.852 63.498 8.471 1.00 16.79 316 ILE B CA 1
ATOM 5495 C C . ILE B 1 316 ? 3.007 62.052 8.970 1.00 17.39 316 ILE B C 1
ATOM 5496 O O . ILE B 1 316 ? 3.103 61.102 8.168 1.00 17.28 316 ILE B O 1
ATOM 5501 N N . LYS B 1 317 ? 2.991 61.892 10.291 1.00 16.70 317 LYS B N 1
ATOM 5502 C CA . LYS B 1 317 ? 3.161 60.580 10.909 1.00 18.11 317 LYS B CA 1
ATOM 5503 C C . LYS B 1 317 ? 1.863 59.826 11.196 1.00 18.16 317 LYS B C 1
ATOM 5504 O O . LYS B 1 317 ? 1.894 58.629 11.415 1.00 17.00 317 LYS B O 1
ATOM 5510 N N . GLU B 1 318 ? 0.731 60.522 11.134 1.00 18.81 318 GLU B N 1
ATOM 5511 C CA . GLU B 1 318 ? -0.522 59.978 11.655 1.00 21.34 318 GLU B CA 1
ATOM 5512 C C . GLU B 1 318 ? -1.727 60.651 10.970 1.00 19.99 318 GLU B C 1
ATOM 5513 O O . GLU B 1 318 ? -2.648 61.150 11.640 1.00 20.50 318 GLU B O 1
ATOM 5519 N N . LEU B 1 319 ? -1.734 60.672 9.632 1.00 17.26 319 LEU B N 1
ATOM 5520 C CA . LEU B 1 319 ? -2.839 61.284 8.880 1.00 16.01 319 LEU B CA 1
ATOM 5521 C C . LEU B 1 319 ? -4.081 60.416 8.964 1.00 15.44 319 LEU B C 1
ATOM 5522 O O . LEU B 1 319 ? -4.023 59.275 8.518 1.00 15.28 319 LEU B O 1
ATOM 5527 N N . PRO B 1 320 ? -5.197 60.952 9.522 1.00 14.59 320 PRO B N 1
ATOM 5528 C CA . PRO B 1 320 ? -6.443 60.182 9.565 1.00 14.90 320 PRO B CA 1
ATOM 5529 C C . PRO B 1 320 ? -7.151 60.156 8.212 1.00 14.53 320 PRO B C 1
ATOM 5530 O O . PRO B 1 320 ? -7.255 61.168 7.531 1.00 14.82 320 PRO B O 1
ATOM 5534 N N . ILE B 1 321 ? -7.600 58.977 7.821 1.00 14.06 321 ILE B N 1
ATOM 5535 C CA . ILE B 1 321 ? -8.258 58.824 6.536 1.00 14.10 321 ILE B CA 1
ATOM 5536 C C . ILE B 1 321 ? -9.521 58.022 6.759 1.00 14.55 321 ILE B C 1
ATOM 5537 O O . ILE B 1 321 ? -9.497 56.960 7.407 1.00 13.02 321 ILE B O 1
ATOM 5542 N N . SER B 1 322 ? -10.610 58.515 6.178 1.00 15.26 322 SER B N 1
ATOM 5543 C CA . SER B 1 322 ? -11.910 57.923 6.421 1.00 17.09 322 SER B CA 1
ATOM 5544 C C . SER B 1 322 ? -12.221 56.926 5.316 1.00 15.91 322 SER B C 1
ATOM 5545 O O . SER B 1 322 ? -12.313 57.311 4.147 1.00 16.00 322 SER B O 1
ATOM 5548 N N . VAL B 1 323 ? -12.338 55.648 5.689 1.00 15.88 323 VAL B N 1
ATOM 5549 C CA . VAL B 1 323 ? -12.607 54.556 4.717 1.00 14.51 323 VAL B CA 1
ATOM 5550 C C . VAL B 1 323 ? -14.126 54.359 4.675 1.00 15.08 323 VAL B C 1
ATOM 5551 O O . VAL B 1 323 ? -14.749 54.108 5.710 1.00 16.54 323 VAL B O 1
ATOM 5555 N N . THR B 1 324 ? -14.718 54.531 3.496 1.00 15.20 324 THR B N 1
ATOM 5556 C CA . THR B 1 324 ? -16.173 54.414 3.325 1.00 15.40 324 THR B CA 1
ATOM 5557 C C . THR B 1 324 ? -16.606 53.036 2.816 1.00 15.31 324 THR B C 1
ATOM 5558 O O . THR B 1 324 ? -17.776 52.688 2.921 1.00 15.21 324 THR B O 1
ATOM 5562 N N . GLY B 1 325 ? -15.674 52.268 2.257 1.00 14.50 325 GLY B N 1
ATOM 5563 C CA . GLY B 1 325 ? -15.926 50.869 1.913 1.00 14.99 325 GLY B CA 1
ATOM 5564 C C . GLY B 1 325 ? -14.749 50.326 1.132 1.00 14.94 325 GLY B C 1
ATOM 5565 O O . GLY B 1 325 ? -13.672 50.933 1.088 1.00 13.35 325 GLY B O 1
ATOM 5566 N N . LYS B 1 326 ? -14.962 49.179 0.503 1.00 14.88 326 LYS B N 1
ATOM 5567 C CA . LYS B 1 326 ? -13.922 48.566 -0.324 1.00 15.57 326 LYS B CA 1
ATOM 5568 C C . LYS B 1 326 ? -14.589 47.964 -1.560 1.00 15.44 326 LYS B C 1
ATOM 5569 O O . LYS B 1 326 ? -15.809 47.841 -1.604 1.00 16.85 326 LYS B O 1
ATOM 5575 N N . MET B 1 327 ? -13.810 47.661 -2.583 1.00 15.63 327 MET B N 1
ATOM 5576 C CA . MET B 1 327 ? -14.346 47.082 -3.808 1.00 16.67 327 MET B CA 1
ATOM 5577 C C . MET B 1 327 ? -15.019 45.746 -3.509 1.00 14.89 327 MET B C 1
ATOM 5578 O O . MET B 1 327 ? -14.610 45.002 -2.627 1.00 14.06 327 MET B O 1
ATOM 5583 N N . SER B 1 328 ? -16.078 45.477 -4.271 1.00 14.95 328 SER B N 1
ATOM 5584 C CA . SER B 1 328 ? -16.821 44.246 -4.197 1.00 14.13 328 SER B CA 1
ATOM 5585 C C . SER B 1 328 ? -15.907 43.131 -4.728 1.00 13.97 328 SER B C 1
ATOM 5586 O O . SER B 1 328 ? -14.926 43.402 -5.391 1.00 12.38 328 SER B O 1
ATOM 5589 N N . LEU B 1 329 ? -16.261 41.880 -4.451 1.00 13.94 329 LEU B N 1
ATOM 5590 C CA . LEU B 1 329 ? -15.569 40.743 -5.046 1.00 14.00 329 LEU B CA 1
ATOM 5591 C C . LEU B 1 329 ? -15.341 40.940 -6.537 1.00 13.01 329 LEU B C 1
ATOM 5592 O O . LEU B 1 329 ? -14.226 40.746 -7.040 1.00 13.26 329 LEU B O 1
ATOM 5597 N N . ALA B 1 330 ? -16.363 41.353 -7.264 1.00 13.15 330 ALA B N 1
ATOM 5598 C CA . ALA B 1 330 ? -16.224 41.500 -8.703 1.00 13.46 330 ALA B CA 1
ATOM 5599 C C . ALA B 1 330 ? -15.094 42.457 -9.118 1.00 13.53 330 ALA B C 1
ATOM 5600 O O . ALA B 1 330 ? -14.466 42.294 -10.178 1.00 12.77 330 ALA B O 1
ATOM 5602 N N . LYS B 1 331 ? -14.863 43.471 -8.294 1.00 13.59 331 LYS B N 1
ATOM 5603 C CA . LYS B 1 331 ? -13.862 44.494 -8.577 1.00 13.62 331 LYS B CA 1
ATOM 5604 C C . LYS B 1 331 ? -12.598 44.388 -7.708 1.00 13.58 331 LYS B C 1
ATOM 5605 O O . LYS B 1 331 ? -11.822 45.354 -7.626 1.00 13.77 331 LYS B O 1
ATOM 5611 N N . SER B 1 332 ? -12.397 43.241 -7.052 1.00 13.02 332 SER B N 1
ATOM 5612 C CA . SER B 1 33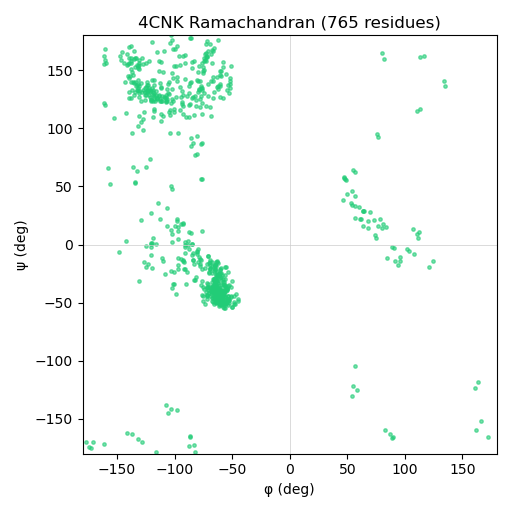2 ? -11.212 42.998 -6.237 1.00 13.59 332 SER B CA 1
ATOM 5613 C C . SER B 1 332 ? -10.211 42.198 -7.064 1.00 14.31 332 SER B C 1
ATOM 5614 O O . SER B 1 332 ? -10.564 41.681 -8.131 1.00 14.27 332 SER B O 1
ATOM 5617 N N . PHE B 1 333 ? -8.986 42.032 -6.570 1.00 13.62 333 PHE B N 1
ATOM 5618 C CA . PHE B 1 333 ? -7.974 41.370 -7.390 1.00 14.09 333 PHE B CA 1
ATOM 5619 C C . PHE B 1 333 ? -7.936 39.864 -7.182 1.00 13.25 333 PHE B C 1
ATOM 5620 O O . PHE B 1 333 ? -7.434 39.142 -8.044 1.00 14.67 333 PHE B O 1
ATOM 5628 N N . VAL B 1 334 ? -8.447 39.406 -6.051 1.00 12.90 334 VAL B N 1
ATOM 5629 C CA . VAL B 1 334 ? -8.301 37.988 -5.684 1.00 13.24 334 VAL B CA 1
ATOM 5630 C C . VAL B 1 334 ? -9.604 37.499 -5.051 1.00 13.04 334 VAL B C 1
ATOM 5631 O O . VAL B 1 334 ? -10.267 38.256 -4.328 1.00 12.41 334 VAL B O 1
ATOM 5635 N N . THR B 1 335 ? -9.941 36.233 -5.301 1.00 12.11 335 THR B N 1
ATOM 5636 C CA . THR B 1 335 ? -11.016 35.562 -4.606 1.00 11.73 335 THR B CA 1
ATOM 5637 C C . THR B 1 335 ? -10.499 34.808 -3.401 1.00 12.44 335 THR B C 1
ATOM 5638 O O . THR B 1 335 ? -9.628 33.928 -3.520 1.00 12.11 335 THR B O 1
ATOM 5642 N N . LYS B 1 336 ? -11.037 35.136 -2.226 1.00 12.70 336 LYS B N 1
ATOM 5643 C CA . LYS B 1 336 ? -10.737 34.346 -1.052 1.00 13.74 336 LYS B CA 1
ATOM 5644 C C . LYS B 1 336 ? -11.762 33.213 -1.008 1.00 13.88 336 LYS B C 1
ATOM 5645 O O . LYS B 1 336 ? -12.943 33.484 -0.909 1.00 15.73 336 LYS B O 1
ATOM 5651 N N . GLY B 1 337 ? -11.316 31.960 -1.057 1.00 13.11 337 GLY B N 1
ATOM 5652 C CA . GLY B 1 337 ? -12.213 30.819 -1.060 1.00 12.08 337 GLY B CA 1
ATOM 5653 C C . GLY B 1 337 ? -12.097 30.027 -2.366 1.00 12.07 337 GLY B C 1
ATOM 5654 O O . GLY B 1 337 ? -11.619 30.536 -3.404 1.00 11.11 337 GLY B O 1
ATOM 5655 N N . GLY B 1 338 ? -12.567 28.786 -2.352 1.00 11.83 338 GLY B N 1
ATOM 5656 C CA . GLY B 1 338 ? -12.585 28.014 -3.594 1.00 11.97 338 GLY B CA 1
ATOM 5657 C C . GLY B 1 338 ? -12.834 26.569 -3.216 1.00 12.96 338 GLY B C 1
ATOM 5658 O O . GLY B 1 338 ? -13.463 26.289 -2.192 1.00 12.31 338 GLY B O 1
ATOM 5659 N N . VAL B 1 339 ? -12.335 25.652 -4.043 1.00 12.63 339 VAL B N 1
ATOM 5660 C CA . VAL B 1 339 ? -12.528 24.237 -3.806 1.00 11.92 339 VAL B CA 1
ATOM 5661 C C . VAL B 1 339 ? -11.792 23.865 -2.525 1.00 12.76 339 VAL B C 1
ATOM 5662 O O . VAL B 1 339 ? -10.629 24.226 -2.310 1.00 12.54 339 VAL B O 1
ATOM 5666 N N . SER B 1 340 ? -12.476 23.155 -1.643 1.00 13.38 340 SER B N 1
ATOM 5667 C CA . SER B 1 340 ? -11.877 22.818 -0.356 1.00 14.15 340 SER B CA 1
ATOM 5668 C C . SER B 1 340 ? -10.623 21.999 -0.473 1.00 13.53 340 SER B C 1
ATOM 5669 O O . SER B 1 340 ? -10.611 20.939 -1.129 1.00 13.93 340 SER B O 1
ATOM 5672 N N . LEU B 1 341 ? -9.560 22.477 0.174 1.00 12.83 341 LEU B N 1
ATOM 5673 C CA . LEU B 1 341 ? -8.271 21.801 0.124 1.00 13.37 341 LEU B CA 1
ATOM 5674 C C . LEU B 1 341 ? -8.224 20.458 0.873 1.00 15.06 341 LEU B C 1
ATOM 5675 O O . LEU B 1 341 ? -7.379 19.621 0.576 1.00 14.27 341 LEU B O 1
ATOM 5680 N N . LYS B 1 342 ? -9.156 20.245 1.805 1.00 16.91 342 LYS B N 1
ATOM 5681 C CA . LYS B 1 342 ? -9.251 18.966 2.542 1.00 19.95 342 LYS B CA 1
ATOM 5682 C C . LYS B 1 342 ? -9.498 17.775 1.591 1.00 20.42 342 LYS B C 1
ATOM 5683 O O . LYS B 1 342 ? -9.163 16.643 1.908 1.00 20.74 342 LYS B O 1
ATOM 5689 N N . GLU B 1 343 ? -10.067 18.059 0.430 1.00 19.28 343 GLU B N 1
ATOM 5690 C CA . GLU B 1 343 ? -10.455 17.040 -0.557 1.00 20.68 343 GLU B CA 1
ATOM 5691 C C . GLU B 1 343 ? -9.467 16.933 -1.744 1.00 18.39 343 GLU B C 1
ATOM 5692 O O . GLU B 1 343 ? -9.713 16.240 -2.745 1.00 19.39 343 GLU B O 1
ATOM 5698 N N . ILE B 1 344 ? -8.346 17.618 -1.631 1.00 15.69 344 ILE B N 1
ATOM 5699 C CA . ILE B 1 344 ? -7.350 17.637 -2.716 1.00 15.16 344 ILE B CA 1
ATOM 5700 C C . ILE B 1 344 ? -6.046 17.059 -2.221 1.00 14.43 344 ILE B C 1
ATOM 5701 O O . ILE B 1 344 ? -5.588 17.427 -1.154 1.00 13.99 344 ILE B O 1
ATOM 5706 N N . ASN B 1 345 ? -5.455 16.133 -2.982 1.00 14.93 345 ASN B N 1
ATOM 5707 C CA . ASN B 1 345 ? -4.103 15.646 -2.698 1.00 15.46 345 ASN B CA 1
ATOM 5708 C C . ASN B 1 345 ? -3.044 16.744 -2.964 1.00 15.89 345 ASN B C 1
ATOM 5709 O O . ASN B 1 345 ? -2.894 17.172 -4.104 1.00 15.88 345 ASN B O 1
ATOM 5714 N N . PRO B 1 346 ? -2.283 17.184 -1.926 1.00 16.87 346 PRO B N 1
ATOM 5715 C CA . PRO B 1 346 ? -1.328 18.299 -2.145 1.00 16.54 346 PRO B CA 1
ATOM 5716 C C . PRO B 1 346 ? -0.133 17.951 -3.036 1.00 16.28 346 PRO B C 1
ATOM 5717 O O . PRO B 1 346 ? 0.536 18.858 -3.561 1.00 15.81 346 PRO B O 1
ATOM 5721 N N . LYS B 1 347 ? 0.145 16.661 -3.219 1.00 15.44 347 LYS B N 1
ATOM 5722 C CA . LYS B 1 347 ? 1.289 16.262 -4.048 1.00 15.56 347 LYS B CA 1
ATOM 5723 C C . LYS B 1 347 ? 0.972 16.276 -5.527 1.00 14.35 347 LYS B C 1
ATOM 5724 O O . LYS B 1 347 ? 1.878 16.426 -6.358 1.00 14.09 347 LYS B O 1
ATOM 5730 N N . THR B 1 348 ? -0.298 16.063 -5.855 1.00 13.64 348 THR B N 1
ATOM 5731 C CA . THR B 1 348 ? -0.669 15.811 -7.235 1.00 13.78 348 THR B CA 1
ATOM 5732 C C . THR B 1 348 ? -1.762 16.740 -7.705 1.00 13.30 348 THR B C 1
ATOM 5733 O O . THR B 1 348 ? -2.002 16.782 -8.888 1.00 14.54 348 THR B O 1
ATOM 5737 N N . LEU B 1 349 ? -2.450 17.434 -6.780 1.00 13.68 349 LEU B N 1
ATOM 5738 C CA . LEU B 1 349 ? -3.672 18.194 -7.070 1.00 12.61 349 LEU B CA 1
ATOM 5739 C C . LEU B 1 349 ? -4.857 17.340 -7.533 1.00 12.83 349 LEU B C 1
ATOM 5740 O O . LEU B 1 349 ? -5.854 17.862 -8.053 1.00 11.76 349 LEU B O 1
ATOM 5745 N N . GLU B 1 350 ? -4.778 16.030 -7.323 1.00 13.47 350 GLU B N 1
ATOM 5746 C CA . GLU B 1 350 ? -5.894 15.154 -7.698 1.00 14.32 350 GLU B CA 1
ATOM 5747 C C . GLU B 1 350 ? -6.996 15.194 -6.617 1.00 15.93 350 GLU B C 1
ATOM 5748 O O . GLU B 1 350 ? -6.684 15.270 -5.429 1.00 17.40 350 GLU B O 1
ATOM 5754 N N . SER B 1 351 ? -8.254 15.162 -7.055 1.00 15.11 351 SER B N 1
ATOM 5755 C CA . SER B 1 351 ? -9.430 14.962 -6.197 1.00 16.54 351 SER B CA 1
ATOM 5756 C C . SER B 1 351 ? -9.258 13.686 -5.389 1.00 17.71 351 SER B C 1
ATOM 5757 O O . SER B 1 351 ? -8.846 12.651 -5.938 1.00 15.19 351 SER B O 1
ATOM 5760 N N . LYS B 1 352 ? -9.534 13.777 -4.085 1.00 18.36 352 LYS B N 1
ATOM 5761 C CA . LYS B 1 352 ? -9.598 12.588 -3.249 1.00 19.80 352 LYS B CA 1
ATOM 5762 C C . LYS B 1 352 ? -10.962 11.881 -3.423 1.00 20.59 352 LYS B C 1
ATOM 5763 O O . LYS B 1 352 ? -11.161 10.783 -2.894 1.00 22.45 352 LYS B O 1
ATOM 5769 N N . LEU B 1 353 ? -11.883 12.502 -4.155 1.00 20.03 353 LEU B N 1
ATOM 5770 C CA . LEU B 1 353 ? -13.217 11.973 -4.370 1.00 19.76 353 LEU B CA 1
ATOM 5771 C C . LEU B 1 353 ? -13.381 11.333 -5.737 1.00 21.16 353 LEU B C 1
ATOM 5772 O O . LEU B 1 353 ? -14.097 10.333 -5.874 1.00 19.49 353 LEU B O 1
ATOM 5777 N N . VAL B 1 354 ? -12.749 11.923 -6.753 1.00 17.97 354 VAL B N 1
ATOM 5778 C CA . VAL B 1 354 ? -12.938 11.445 -8.131 1.00 18.06 354 VAL B CA 1
ATOM 5779 C C . VAL B 1 354 ? -11.582 11.201 -8.806 1.00 16.88 354 VAL B C 1
ATOM 5780 O O . VAL B 1 354 ? -10.889 12.153 -9.165 1.00 17.22 354 VAL B O 1
ATOM 5784 N N . PRO B 1 355 ? -11.182 9.915 -8.972 1.00 17.04 355 PRO B N 1
ATOM 5785 C CA . PRO B 1 355 ? -9.944 9.634 -9.671 1.00 15.88 355 PRO B CA 1
ATOM 5786 C C . PRO B 1 355 ? -9.859 10.331 -11.049 1.00 14.76 355 PRO B C 1
ATOM 5787 O O . PRO B 1 355 ? -10.816 10.349 -11.802 1.00 15.02 355 PRO B O 1
ATOM 5791 N N . GLY B 1 356 ? -8.720 10.933 -11.342 1.00 13.85 356 GLY B N 1
ATOM 5792 C CA . GLY B 1 356 ? -8.509 11.584 -12.634 1.00 13.29 356 GLY B CA 1
ATOM 5793 C C . GLY B 1 356 ? -8.886 13.064 -12.623 1.00 12.44 356 GLY B C 1
ATOM 5794 O O . GLY B 1 356 ? -8.572 13.788 -13.569 1.00 13.34 356 GLY B O 1
ATOM 5795 N N . LEU B 1 357 ? -9.604 13.514 -11.608 1.00 12.06 357 LEU B N 1
ATOM 5796 C CA . LEU B 1 357 ? -10.061 14.904 -11.600 1.00 12.02 357 LEU B CA 1
ATOM 5797 C C . LEU B 1 357 ? -9.026 15.726 -10.839 1.00 11.67 357 LEU B C 1
ATOM 5798 O O . LEU B 1 357 ? -8.618 15.316 -9.768 1.00 11.52 357 LEU B O 1
ATOM 5803 N N . HIS B 1 358 ? -8.603 16.858 -11.397 1.00 11.34 358 HIS B N 1
ATOM 5804 C CA . HIS B 1 358 ? -7.582 17.723 -10.752 1.00 11.11 358 HIS B CA 1
ATOM 5805 C C . HIS B 1 358 ? -8.014 19.168 -10.771 1.00 10.93 358 HIS B C 1
ATOM 5806 O O . HIS B 1 358 ? -8.766 19.552 -11.640 1.00 11.34 358 HIS B O 1
ATOM 5813 N N . PHE B 1 359 ? -7.513 19.964 -9.829 1.00 11.07 359 PHE B N 1
ATOM 5814 C CA . PHE B 1 359 ? -7.832 21.389 -9.734 1.00 11.13 359 PHE B CA 1
ATOM 5815 C C . PHE B 1 359 ? -6.528 22.130 -9.560 1.00 11.42 359 PHE B C 1
ATOM 5816 O O . PHE B 1 359 ? -5.649 21.683 -8.773 1.00 11.15 359 PHE B O 1
ATOM 5824 N N . ALA B 1 360 ? -6.352 23.229 -10.303 1.00 10.55 360 ALA B N 1
ATOM 5825 C CA . ALA B 1 360 ? -5.155 24.068 -10.141 1.00 10.00 360 ALA B CA 1
ATOM 5826 C C . ALA B 1 360 ? -5.474 25.547 -10.318 1.00 9.84 360 ALA B C 1
ATOM 5827 O O . ALA B 1 360 ? -6.441 25.902 -10.980 1.00 10.38 360 ALA B O 1
ATOM 5829 N N . GLY B 1 361 ? -4.648 26.401 -9.733 1.00 10.14 361 GLY B N 1
ATOM 5830 C CA . GLY B 1 361 ? -4.871 27.831 -9.832 1.00 10.02 361 GLY B CA 1
ATOM 5831 C C . GLY B 1 361 ? -5.885 28.345 -8.818 1.00 10.16 361 GLY B C 1
ATOM 5832 O O . GLY B 1 361 ? -6.183 27.701 -7.813 1.00 9.64 361 GLY B O 1
ATOM 5833 N N . GLU B 1 362 ? -6.441 29.511 -9.111 1.00 10.23 362 GLU B N 1
ATOM 5834 C CA . GLU B 1 362 ? -7.257 30.246 -8.145 1.00 10.92 362 GLU B CA 1
ATOM 5835 C C . GLU B 1 362 ? -8.617 29.610 -7.853 1.00 10.20 362 GLU B C 1
ATOM 5836 O O . GLU B 1 362 ? -9.292 30.042 -6.944 1.00 9.89 362 GLU B O 1
ATOM 5842 N N . VAL B 1 363 ? -9.010 28.593 -8.635 1.00 9.98 363 VAL B N 1
ATOM 5843 C CA . VAL B 1 363 ? -10.232 27.833 -8.377 1.00 9.90 363 VAL B CA 1
ATOM 5844 C C . VAL B 1 363 ? -10.085 27.135 -7.014 1.00 10.47 363 VAL B C 1
ATOM 5845 O O . VAL B 1 363 ? -11.073 26.859 -6.338 1.00 10.67 363 VAL B O 1
ATOM 5849 N N . LEU B 1 364 ? -8.847 26.864 -6.611 1.00 11.28 364 LEU B N 1
ATOM 5850 C CA . LEU B 1 364 ? -8.581 26.232 -5.319 1.00 11.99 364 LEU B CA 1
ATOM 5851 C C . LEU B 1 364 ? -8.798 27.259 -4.215 1.00 12.86 364 LEU B C 1
ATOM 5852 O O . LEU B 1 364 ? -8.749 28.450 -4.502 1.00 12.97 364 LEU B O 1
ATOM 5857 N N . ASP B 1 365 ? -9.043 26.773 -2.993 1.00 12.49 365 ASP B N 1
ATOM 5858 C CA . ASP B 1 365 ? -9.166 27.631 -1.799 1.00 14.42 365 ASP B CA 1
ATOM 5859 C C . ASP B 1 365 ? -7.766 28.081 -1.321 1.00 14.57 365 ASP B C 1
ATOM 5860 O O . ASP B 1 365 ? -7.370 27.843 -0.188 1.00 15.93 365 ASP B O 1
ATOM 5865 N N . ILE B 1 366 ? -7.026 28.714 -2.236 1.00 15.08 366 ILE B N 1
ATOM 5866 C CA . ILE B 1 366 ? -5.730 29.356 -1.961 1.00 14.22 366 ILE B CA 1
ATOM 5867 C C . ILE B 1 366 ? -5.829 30.820 -2.409 1.00 13.14 366 ILE B C 1
ATOM 5868 O O . ILE B 1 366 ? -6.274 31.091 -3.521 1.00 12.49 366 ILE B O 1
ATOM 5873 N N . ASN B 1 367 ? -5.415 31.766 -1.562 1.00 12.93 367 ASN B N 1
ATOM 5874 C CA . ASN B 1 367 ? -5.416 33.177 -1.968 1.00 12.50 367 ASN B CA 1
ATOM 5875 C C . ASN B 1 367 ? -4.160 33.861 -1.452 1.00 12.65 367 ASN B C 1
ATOM 5876 O O . ASN B 1 367 ? -3.706 33.564 -0.353 1.00 11.87 367 ASN B O 1
ATOM 5881 N N . ALA B 1 368 ? -3.602 34.777 -2.249 1.00 12.91 368 ALA B N 1
ATOM 5882 C CA . ALA B 1 368 ? -2.293 35.358 -1.958 1.00 12.49 368 ALA B CA 1
ATOM 5883 C C . ALA B 1 368 ? -2.356 36.852 -2.166 1.00 13.39 368 ALA B C 1
ATOM 5884 O O . ALA B 1 368 ? -3.298 37.355 -2.785 1.00 13.47 368 ALA B O 1
ATOM 5886 N N . HIS B 1 369 ? -1.335 37.559 -1.687 1.00 14.18 369 HIS B N 1
ATOM 5887 C CA . HIS B 1 369 ? -1.161 38.970 -2.040 1.00 15.49 369 HIS B CA 1
ATOM 5888 C C . HIS B 1 369 ? -0.809 39.157 -3.504 1.00 16.37 369 HIS B C 1
ATOM 5889 O O . HIS B 1 369 ? -0.322 38.245 -4.166 1.00 14.60 369 HIS B O 1
ATOM 5896 N N . THR B 1 370 ? -1.104 40.349 -4.026 1.00 16.40 370 THR B N 1
ATOM 5897 C CA . THR B 1 370 ? -0.578 40.743 -5.302 1.00 17.04 370 THR B CA 1
ATOM 5898 C C . THR B 1 370 ? 0.944 40.917 -5.138 1.00 16.57 370 THR B C 1
ATOM 5899 O O . THR B 1 370 ? 1.479 40.974 -4.031 1.00 17.03 370 THR B O 1
ATOM 5903 N N . GLY B 1 371 ? 1.650 41.027 -6.240 1.00 16.04 371 GLY B N 1
ATOM 5904 C CA . GLY B 1 371 ? 3.097 41.040 -6.162 1.00 15.46 371 GLY B CA 1
ATOM 5905 C C . GLY B 1 371 ? 3.687 39.778 -6.780 1.00 14.18 371 GLY B C 1
ATOM 5906 O O . GLY B 1 371 ? 4.879 39.532 -6.649 1.00 14.42 371 GLY B O 1
ATOM 5907 N N . GLY B 1 372 ? 2.857 38.992 -7.471 1.00 13.51 372 GLY B N 1
ATOM 5908 C CA . GLY B 1 372 ? 3.317 37.781 -8.185 1.00 11.62 372 GLY B CA 1
ATOM 5909 C C . GLY B 1 372 ? 3.012 36.475 -7.448 1.00 12.53 372 GLY B C 1
ATOM 5910 O O . GLY B 1 372 ? 3.270 35.384 -7.993 1.00 12.45 372 GLY B O 1
ATOM 5911 N N . PHE B 1 373 ? 2.447 36.556 -6.243 1.00 11.49 373 PHE B N 1
ATOM 5912 C CA . PHE B 1 373 ? 2.193 35.336 -5.446 1.00 11.65 373 PHE B CA 1
ATOM 5913 C C . PHE B 1 373 ? 1.053 34.417 -5.917 1.00 11.64 373 PHE B C 1
ATOM 5914 O O . PHE B 1 373 ? 1.175 33.186 -5.834 1.00 10.99 373 PHE B O 1
ATOM 5922 N N . ASN B 1 374 ? -0.066 35.003 -6.346 1.00 11.00 374 ASN B N 1
ATOM 5923 C CA . ASN B 1 374 ? -1.173 34.212 -6.958 1.00 11.28 374 ASN B CA 1
ATOM 5924 C C . ASN B 1 374 ? -0.730 33.612 -8.251 1.00 11.09 374 ASN B C 1
ATOM 5925 O O . ASN B 1 374 ? -1.055 32.458 -8.533 1.00 11.18 374 ASN B O 1
ATOM 5930 N N . ILE B 1 375 ? 0.016 34.385 -9.041 1.00 10.88 375 ILE B N 1
ATOM 5931 C CA . ILE B 1 375 ? 0.495 33.873 -10.321 1.00 10.98 375 ILE B CA 1
ATOM 5932 C C . ILE B 1 375 ? 1.496 32.726 -10.124 1.00 11.42 375 ILE B C 1
ATOM 5933 O O . ILE B 1 375 ? 1.478 31.731 -10.841 1.00 10.57 375 ILE B O 1
ATOM 5938 N N . THR B 1 376 ? 2.365 32.881 -9.130 1.00 11.65 376 THR B N 1
ATOM 5939 C CA . THR B 1 376 ? 3.300 31.841 -8.774 1.00 11.55 376 THR B CA 1
ATOM 5940 C C . THR B 1 376 ? 2.531 30.561 -8.416 1.00 11.31 376 THR B C 1
ATOM 5941 O O . THR B 1 376 ? 2.838 29.480 -8.914 1.00 12.06 376 THR B O 1
ATOM 5945 N N . SER B 1 377 ? 1.529 30.703 -7.578 1.00 10.92 377 SER B N 1
ATOM 5946 C CA . SER B 1 377 ? 0.725 29.561 -7.134 1.00 11.11 377 SER B CA 1
ATOM 5947 C C . SER B 1 377 ? -0.011 28.917 -8.317 1.00 10.15 377 SER B C 1
ATOM 5948 O O . SER B 1 377 ? -0.084 27.685 -8.411 1.00 9.80 377 SER B O 1
ATOM 5951 N N . ALA B 1 378 ? -0.517 29.748 -9.240 1.00 9.11 378 ALA B N 1
ATOM 5952 C CA . ALA B 1 378 ? -1.207 29.219 -10.387 1.00 9.43 378 ALA B CA 1
ATOM 5953 C C . ALA B 1 378 ? -0.261 28.452 -11.319 1.00 9.98 378 ALA B C 1
ATOM 5954 O O . ALA B 1 378 ? -0.588 27.332 -11.771 1.00 10.18 378 ALA B O 1
ATOM 5956 N N . LEU B 1 379 ? 0.886 29.054 -11.655 1.00 9.66 379 LEU B N 1
ATOM 5957 C CA . LEU B 1 379 ? 1.850 28.380 -12.547 1.00 10.17 379 LEU B CA 1
ATOM 5958 C C . LEU B 1 379 ? 2.400 27.054 -11.958 1.00 10.59 379 LEU B C 1
ATOM 5959 O O . LEU B 1 379 ? 2.572 26.046 -12.674 1.00 9.70 379 LEU B O 1
ATOM 5964 N N . CYS B 1 380 ? 2.691 27.067 -10.657 1.00 10.44 380 CYS B N 1
ATOM 5965 C CA . CYS B 1 380 ? 3.298 25.895 -10.013 1.00 10.81 380 CYS B CA 1
ATOM 5966 C C . CYS B 1 380 ? 2.261 24.774 -9.793 1.00 10.96 380 CYS B C 1
ATOM 5967 O O . CYS B 1 380 ? 2.545 23.576 -10.048 1.00 10.32 380 CYS B O 1
ATOM 5970 N N . THR B 1 381 ? 1.073 25.140 -9.307 1.00 11.26 381 THR B N 1
ATOM 5971 C CA . THR B 1 381 ? 0.019 24.120 -9.163 1.00 11.57 381 THR B CA 1
ATOM 5972 C C . THR B 1 381 ? -0.366 23.571 -10.550 1.00 11.98 381 THR B C 1
ATOM 5973 O O . THR B 1 381 ? -0.638 22.366 -10.686 1.00 12.07 381 THR B O 1
ATOM 5977 N N . GLY B 1 382 ? -0.388 24.449 -11.553 1.00 11.28 382 GLY B N 1
ATOM 5978 C CA . GLY B 1 382 ? -0.616 24.025 -12.914 1.00 11.56 382 GLY B CA 1
ATOM 5979 C C . GLY B 1 382 ? 0.451 23.047 -13.390 1.00 11.19 382 GLY B C 1
ATOM 5980 O O . GLY B 1 382 ? 0.110 22.000 -13.925 1.00 11.54 382 GLY B O 1
ATOM 5981 N N . TRP B 1 383 ? 1.728 23.397 -13.232 1.00 11.14 383 TRP B N 1
ATOM 5982 C CA . TRP B 1 383 ? 2.809 22.462 -13.563 1.00 11.81 383 TRP B CA 1
ATOM 5983 C C . TRP B 1 383 ? 2.556 21.087 -12.905 1.00 11.67 383 TRP B C 1
ATOM 5984 O O . TRP B 1 383 ? 2.558 20.033 -13.563 1.00 11.18 383 TRP B O 1
ATOM 5995 N N . VAL B 1 384 ? 2.344 21.106 -11.600 1.00 11.81 384 VAL B N 1
ATOM 5996 C CA . VAL B 1 384 ? 2.196 19.840 -10.866 1.00 11.93 384 VAL B CA 1
ATOM 5997 C C . VAL B 1 384 ? 0.984 19.048 -11.305 1.00 11.86 384 VAL B C 1
ATOM 5998 O O . VAL B 1 384 ? 1.104 17.821 -11.510 1.00 12.25 384 VAL B O 1
ATOM 6002 N N . ALA B 1 385 ? -0.153 19.731 -11.519 1.00 11.15 385 ALA B N 1
ATOM 6003 C CA . ALA B 1 385 ? -1.374 19.039 -11.973 1.00 11.92 385 ALA B CA 1
ATOM 6004 C C . ALA B 1 385 ? -1.155 18.306 -13.293 1.00 11.75 385 ALA B C 1
ATOM 6005 O O . ALA B 1 385 ? -1.593 17.147 -13.441 1.00 11.66 385 ALA B O 1
ATOM 6007 N N . GLY B 1 386 ? -0.496 18.977 -14.238 1.00 12.00 386 GLY B N 1
ATOM 6008 C CA . GLY B 1 386 ? -0.260 18.380 -15.574 1.00 12.82 386 GLY B CA 1
ATOM 6009 C C . GLY B 1 386 ? 0.806 17.288 -15.581 1.00 13.98 386 GLY B C 1
ATOM 6010 O O . GLY B 1 386 ? 0.832 16.495 -16.516 1.00 13.64 386 GLY B O 1
ATOM 6011 N N . SER B 1 387 ? 1.686 17.256 -14.562 1.00 14.41 387 SER B N 1
ATOM 6012 C CA A SER B 1 387 ? 2.759 16.261 -14.468 0.50 15.74 387 SER B CA 1
ATOM 6013 C CA B SER B 1 387 ? 2.759 16.262 -14.493 0.50 15.11 387 SER B CA 1
ATOM 6014 C C . SER B 1 387 ? 2.210 14.876 -14.184 1.00 16.83 387 SER B C 1
ATOM 6015 O O . SER B 1 387 ? 1.154 14.742 -13.592 1.00 15.01 387 SER B O 1
ATOM 6020 N N . LEU B 1 388 ? 2.952 13.845 -14.593 1.00 19.40 388 LEU B N 1
ATOM 6021 C CA . LEU B 1 388 ? 2.594 12.479 -14.188 1.00 24.33 388 LEU B CA 1
ATOM 6022 C C . LEU B 1 388 ? 3.526 12.104 -13.040 1.00 27.02 388 LEU B C 1
ATOM 6023 O O . LEU B 1 388 ? 4.626 12.660 -12.913 1.00 29.59 388 LEU B O 1
ATOM 6028 N N . HIS B 1 389 ? 3.084 11.204 -12.176 1.00 29.38 389 HIS B N 1
ATOM 6029 C CA . HIS B 1 389 ? 3.867 10.866 -10.988 1.00 35.41 389 HIS B CA 1
ATOM 6030 C C . HIS B 1 389 ? 4.055 9.362 -10.929 1.00 39.90 389 HIS B C 1
ATOM 6031 O O . HIS B 1 389 ? 3.144 8.626 -10.537 1.00 40.70 389 HIS B O 1
ATOM 6038 N N . TYR B 1 390 ? 5.221 8.919 -11.379 1.00 45.17 390 TYR B N 1
ATOM 6039 C CA . TYR B 1 390 ? 5.596 7.512 -11.309 1.00 53.50 390 TYR B CA 1
ATOM 6040 C C . TYR B 1 390 ? 6.167 7.171 -9.921 1.00 59.23 390 TYR B C 1
ATOM 6041 O O . TYR B 1 390 ? 7.238 7.650 -9.535 1.00 60.92 390 TYR B O 1
ATOM 6050 N N . ASP B 1 391 ? 5.417 6.371 -9.162 1.00 71.54 391 ASP B N 1
ATOM 6051 C CA . ASP B 1 391 ? 5.824 5.924 -7.815 1.00 75.54 391 ASP B CA 1
ATOM 6052 C C . ASP B 1 391 ? 4.949 4.775 -7.296 1.00 75.93 391 ASP B C 1
ATOM 6053 O O . ASP B 1 391 ? 4.301 4.069 -8.073 1.00 76.68 391 ASP B O 1
#

Foldseek 3Di:
DQEWAEEEEAQALLQLLLLLLLLVQPTAYEYEAQAPAGRLVQCPAPNRLGQQAFQDDPVLLCQQWVQPSVLQPQLCVPAFRVNVVVLCVVLPFDWDADPRRGIGGPVSHSCSVRVSSVVSSVVSNHHYDYNFDWDDWDDDPQKIWIDGVDDIHIHNFYEYELADPAQCVSPNHCVLQVVCVVLVFDWDDKWFALWAFFFDDPLVLFAADKAAQKWKDDDPDIDTGIWGRHSGGIHGQRRRHCQVPDFAFGKMWIARCVPADLVNQVVLLVVQQAAFQLVSCVVPDPSSVSCVLPVVDDGGSVRDDPVSSSVSSCCNGTPIIGTGGTDTNHHHSAMQIAGECVQADSNQQAGVRDPSYHYFARNHNIDGGRSRNRSRRSSSSSSRNSHDDDD/DQEWAEEEEAQALLRLLLLLLLLVQPTQYEYEAQAPAGNLVQCPAPNRQGQQAFQDDPVLLCQQWVQPSVLQPLLCVVAFRVNVVVLCVVLPFDWDADPPRGIGTPVSHSVSVRVSSVVSSVVSPHHYDYSFDWDDWDDDDQKIWIDGPPDIHIHRFYEYEQADPAQCVSRNHCVSVVVCVVLPFDWDDKWFALWAFFFDDQLVLFAPDKAAFKWKDDVVDIDTGIWGRHSGGIHDQRRRHCQVPDFAFGKMWIARCVPADLVNQVVQLVVQQAAFQLVSCVVPDPSSVSCVLPVVDDGGSVPDDPVSSSVSSCCNGTPIIGTGGTDTRHRGSAMQIAGEPVQADSNQQAGVRDPNYGYAARNYNIIGGRSRSSSRRSSSRSSRNSHDDDD

Solvent-accessible surface area: 33687 Å² total